Protein 3EFB (pdb70)

Foldseek 3Di:
DPVVLFVLLCVVLVFPGEAAAADPPDDDVVQLQLQVVLVVVVVPDAQAAEEEEEFDDSLLSNLVNHAQDPDASQYEFEYQFAFLVPQDPPSGTSQNSRCSSCRSRVYYYQYHDDHFFDPALVVQVVVVDPSLVVRVVCLQAHAEYEWEKAAQSSVDPVQSVQCVVQQWGIDTSRHTFHLLQHGDGPVSGGRGRDVSLLNYNFYEYEYDPDLRHRVNSCSSNPSGRYYYYYPNVSVSSSD/DQVVLFVLLCVVLVFPGEAAAAPPLVFLCLQVLLVVCVVPDAQAAEEEEEFDDNLLNNLVNHAADPDASQYEFEYQAAFLVPLDPPSGTSQNSRVSSCRSNVYHYDYHPDHFFADDLVVVVVVVDPSLVVRVVSLQVHAEYEWEKAFPSCVSSHQQWQIDTSPHTWHLQQHHDDPVSTGRGRDVSLLPHNFYEYEYDPRNLSRVNNCSNNVSGRYYYYYPVSSVVNSD/DCVPLFVVLCVVLVFPGEAAAACVVPDPVVQLQQQVVLVVVVVVDAAPAEEEEEFDDSLLSNLVNQAQDPDASQYEYEYQFAFAVPPDDPSGTSQNSRVSNCRSNVYYYDYHPDHFFAPDLVVVVVVVDPSLVVRVVSLQRHAEYEWEWAADPQQWQIDTSPHTAHLQLHDDDVVSGGRGRDVSLLPHNFYEYEYDPGNLSRVNSCSNVSSGRYYYYYPVSSVVSD/DVQVVLFVLVCVVLVFPGEGAAADDDDLVQLLLQVVLVVVVVPDAQCAEEEEEFDDNLLSNLVNHAQDPDASQYEFEYQFAFLVPLDPPSRTSQNSSVSSCRSRVYHYDYDPDHFFDLDLVVLVVVVDPSLVVRQVSLQRHAEYEWEKAAPVCCSRQNDVQSVQCVVQQFGIDTNPHTDHLQQHGDGCVRGGRGRDVSLLVHNFYEYEYDPRSLSRVNNCSNNPSGRYYYYYPVSSVVNSD

CATH classification: 3.40.50.1360

Sequence (934 aa):
ENLWLEQQLKQKFGLKDDVVVVSGNDEDEETQLAGLHGAQLLDRRLLEPGDIVGFSWGRRAVSALVENLPQAGQSRQLICVPIIGGPSGKLESRRYHVNTLTYSAAAKLKGEESHLADFPALLLDNPLIRNGIQSQHFKTISAYWDNNLDIALLVGIGSPAFYGGEESDDLNARQVAGDICSSRFFDIHGAVEETNNSSEKTLSIENKLKQARYSIGIASSEEKYSGIIGALRGKYINCLVTNSSTAELLLKENLWLEQQLKQKFGLKDVVVVSDEETQLAGLHGAQLLDDRLLEPGDIVGFSWGRAVSALVENLPQAGQSRQLICVPIIGGPSGKLESRYHVNTLTYSSAAAKLKGESHLADFPALLDNPLIRNGIQQSQHFKTISAYWDNLDIALVGIGSPNWHAFYRQVAGDICSRFFDIHGAVETNSEKTLSIENKLKQARYSIGIASEEKYSGIIGALRGKYINCLVTNSSTAELLLKENLWLEQQQLKKQKFGLKDVVVVSGNDEDEETQLAGLHGAQLLDRLLEPGDIVGFSWGRAVSALVENLPQAGQSRQLICVPIIGGPSGKLESRRYHVNTLTYSAAAKLKGESHLADFPALLDNPLLIRNGIQSQHFKTISAYWDNLDIALLVGIGSPARQVAGDICSRFFDIHGAVETNSEEKTLSIENKLKQARYSIGIASEEKYSGIIGALRGKYINCLVTNSSTAELLLNENLWLEEQQLKQKFGLKDVVVVSGEDEETQLAGLHGAQLLDRLLEPGDIVGFSWGRAVSALVENLPQAGQSRQLICVPIIGGPSGKLESRYHVNTLTYSAAAKLKGESHLADFPALLDNPLIRNGIQSQHFKTISAYWDNLDIALVVGIGSPNWHAFYGGEESDDLNARQVAGDICSRFFDDIHGAVETNSEKTLSIENKLKQARYSIGIASEEKYSGIIGALRGKYINCLVTNSSTAELLLK

Nearest PDB structures (foldseek):
  3efb-assembly1_D  TM=1.002E+00  e=8.357E-45  Shigella flexneri 2a str. 2457T
  3efb-assembly2_C  TM=9.719E-01  e=9.005E-43  Shigella flexneri 2a str. 2457T
  3efb-assembly1_A  TM=9.768E-01  e=2.241E-42  Shigella flexneri 2a str. 2457T
  2w48-assembly1_D  TM=9.809E-01  e=5.395E-38  Klebsiella pneumoniae
  2w48-assembly1_C  TM=9.627E-01  e=2.602E-38  Klebsiella pneumoniae

Secondary structure (DSSP, 8-state):
--HHHHHHHHHHHT-SEEEEE---S--HHHHH--HHHHHHHHHH--TT-EEEE--SHHHHHHHHTPPPPSS----EEEESB-B-TTSS-GGG-HHHHHHHHHHHTT-EE----SBSB-SSHHHHHH---HHHHHHHHHHHT-SEEEE--B----S-HHHHHHHHHTT--EEETTEEE-TT-------TTB-B---TGGGSSEEEEE----SS-HHHHHHHTTS-SEEEEEHHHHHHHH-/-HHHHHHHHHHHHT-SEEEEE--HHHHH--HHHHHHHHHH--TT-EEEE--SHHHHHHHHTPPPPSS----EEEESB-B-TTSS-GGG-HHHHHHHHHHHHT-EE----SBSB-S-HHHHHH---HHHHHHHHHHTT--EEEE--B---HHHH-----EEETTEEE-TT-------TTB-B---TGGGSSEEEEE--TTTHHHHHHHHHHTS-SEEEEEHHHHHHHH-/--HHHHHHHHHHHT-SEEEEE--TT--HHHHH--HHHHHHHHHH--TT-EEEE--SHHHHHHHHH----SS----EEEESB-B-TTSS-GGG-HHHHHHHHHHHTT-EE----SBSB-SSHHHHHH---HHHHHHHHHHTT--EEEE--B-----EEEESSS-EEETT-------TTB-B---TGGGSSEEEEE--TTTHHHHHHHHHHTS-SEEEEEHHHHHHH-/-HHHHHHHHHHHHHT-SEEEEE----HHHHH--HHHHHHHHHH--TT-EEEE--SHHHHHHHHT----SS----EEEESB-B-TTSS-GGG-HHHHHHHHHHHTT-EE----SBSB-S-HHHHHH---HHHHHHHHHHHT--EEEEE-B---HHHHHHHHHHHHHHHTT--EEETTEEE-TT--------SB-B----GGGSSEEEEE--TTSHHHHHHHHHHTS-SEEEEEHHHHHHHH-

B-factor: mean 47.18, std 19.6, range [17.93, 263.83]

Structure (mmCIF, N/CA/C/O backbone):
data_3EFB
#
_entry.id   3EFB
#
_cell.length_a   69.536
_cell.length_b   238.463
_cell.length_c   53.759
_cell.angle_alpha   90.00
_cell.angle_beta   90.00
_cell.angle_gamma   90.00
#
_symmetry.space_group_name_H-M   'P 21 21 2'
#
loop_
_entity.id
_entity.type
_entity.pdbx_description
1 polymer 'Probable sor-operon regulator'
2 non-polymer 'ACETIC ACID'
3 water water
#
loop_
_atom_site.group_PDB
_atom_site.id
_atom_site.type_symbol
_atom_site.label_atom_id
_atom_site.label_alt_id
_atom_site.label_comp_id
_atom_site.label_asym_id
_atom_site.label_entity_id
_atom_site.label_seq_id
_atom_site.pdbx_PDB_ins_code
_atom_site.Cartn_x
_atom_site.Cartn_y
_atom_site.Cartn_z
_atom_site.occupancy
_atom_site.B_iso_or_equiv
_atom_site.auth_seq_id
_atom_site.auth_comp_id
_atom_site.auth_asym_id
_atom_site.auth_atom_id
_atom_site.pdbx_PDB_model_num
ATOM 1 N N . GLU A 1 12 ? -13.801 2.642 33.482 1.00 52.37 11 GLU A N 1
ATOM 2 C CA . GLU A 1 12 ? -14.620 3.616 34.204 1.00 66.35 11 GLU A CA 1
ATOM 3 C C . GLU A 1 12 ? -16.096 3.201 34.280 1.00 67.87 11 GLU A C 1
ATOM 4 O O . GLU A 1 12 ? -16.631 2.979 35.367 1.00 72.30 11 GLU A O 1
ATOM 10 N N . ASN A 1 13 ? -16.751 3.088 33.130 1.00 58.84 12 ASN A N 1
ATOM 11 C CA . ASN A 1 13 ? -18.148 2.657 33.087 1.00 44.10 12 ASN A CA 1
ATOM 12 C C . ASN A 1 13 ? -18.321 1.551 32.042 1.00 42.75 12 ASN A C 1
ATOM 13 O O . ASN A 1 13 ? -19.082 1.717 31.090 1.00 33.15 12 ASN A O 1
ATOM 18 N N . LEU A 1 14 ? -17.612 0.433 32.202 1.00 36.62 13 LEU A N 1
ATOM 19 C CA . LEU A 1 14 ? -17.528 -0.549 31.117 1.00 38.07 13 LEU A CA 1
ATOM 20 C C . LEU A 1 14 ? -18.860 -1.243 30.817 1.00 34.77 13 LEU A C 1
ATOM 21 O O . LEU A 1 14 ? -19.166 -1.536 29.662 1.00 31.37 13 LEU A O 1
ATOM 26 N N . TRP A 1 15 ? -19.670 -1.487 31.838 1.00 35.44 14 TRP A N 1
ATOM 27 C CA . TRP A 1 15 ? -20.950 -2.142 31.575 1.00 43.38 14 TRP A CA 1
ATOM 28 C C . TRP A 1 15 ? -21.884 -1.230 30.767 1.00 33.35 14 TRP A C 1
ATOM 29 O O . TRP A 1 15 ? -22.472 -1.661 29.772 1.00 30.52 14 TRP A O 1
ATOM 40 N N . LEU A 1 16 ? -21.981 0.033 31.162 1.00 34.68 15 LEU A N 1
ATOM 41 C CA . LEU A 1 16 ? -22.825 0.984 30.434 1.00 35.40 15 LEU A CA 1
ATOM 42 C C . LEU A 1 16 ? -22.405 1.091 28.974 1.00 39.17 15 LEU A C 1
ATOM 43 O O . LEU A 1 16 ? -23.249 1.138 28.079 1.00 35.59 15 LEU A O 1
ATOM 48 N N . GLU A 1 17 ? -21.093 1.134 28.750 1.00 33.09 16 GLU A N 1
ATOM 49 C CA . GLU A 1 17 ? -20.537 1.195 27.401 1.00 27.81 16 GLU A CA 1
ATOM 50 C C . GLU A 1 17 ? -20.906 -0.035 26.571 1.00 32.70 16 GLU A C 1
ATOM 51 O O . GLU A 1 17 ? -21.314 0.091 25.410 1.00 35.19 16 GLU A O 1
ATOM 57 N N . GLN A 1 18 ? -20.777 -1.217 27.174 1.00 34.18 17 GLN A N 1
ATOM 58 C CA . GLN A 1 18 ? -21.129 -2.462 26.494 1.00 30.32 17 GLN A CA 1
ATOM 59 C C . GLN A 1 18 ? -22.647 -2.537 26.244 1.00 32.07 17 GLN A C 1
ATOM 60 O O . GLN A 1 18 ? -23.091 -2.996 25.187 1.00 35.48 17 GLN A O 1
ATOM 66 N N . GLN A 1 19 ? -23.438 -2.072 27.200 1.00 31.29 18 GLN A N 1
ATOM 67 C CA . GLN A 1 19 ? -24.898 -2.071 27.024 1.00 40.61 18 GLN A CA 1
ATOM 68 C C . GLN A 1 19 ? -25.323 -1.208 25.813 1.00 38.06 18 GLN A C 1
ATOM 69 O O . GLN A 1 19 ? -26.181 -1.595 25.003 1.00 33.37 18 GLN A O 1
ATOM 75 N N . LEU A 1 20 ? -24.714 -0.040 25.688 1.00 35.85 19 LEU A N 1
ATOM 76 C CA . LEU A 1 20 ? -24.958 0.823 24.532 1.00 34.93 19 LEU A CA 1
ATOM 77 C C . LEU A 1 20 ? -24.463 0.177 23.253 1.00 33.22 19 LEU A C 1
ATOM 78 O O . LEU A 1 20 ? -25.139 0.243 22.229 1.00 36.92 19 LEU A O 1
ATOM 83 N N . LYS A 1 21 ? -23.270 -0.411 23.294 1.00 32.85 20 LYS A N 1
ATOM 84 C CA . LYS A 1 21 ? -22.732 -1.061 22.107 1.00 37.18 20 LYS A CA 1
ATOM 85 C C . LYS A 1 21 ? -23.699 -2.129 21.617 1.00 33.98 20 LYS A C 1
ATOM 86 O O . LYS A 1 21 ? -23.977 -2.238 20.428 1.00 37.45 20 LYS A O 1
ATOM 92 N N . GLN A 1 22 ? -24.226 -2.904 22.547 1.00 35.15 21 GLN A N 1
ATOM 93 C CA . GLN A 1 22 ? -25.044 -4.057 22.185 1.00 43.44 21 GLN A CA 1
ATOM 94 C C . GLN A 1 22 ? -26.430 -3.626 21.695 1.00 43.25 21 GLN A C 1
ATOM 95 O O . GLN A 1 22 ? -26.936 -4.130 20.701 1.00 46.25 21 GLN A O 1
ATOM 101 N N . LYS A 1 23 ? -27.034 -2.668 22.376 1.00 38.45 22 LYS A N 1
ATOM 102 C CA . LYS A 1 23 ? -28.375 -2.238 22.008 1.00 38.58 22 LYS A CA 1
ATOM 103 C C . LYS A 1 23 ? -28.405 -1.589 20.628 1.00 40.85 22 LYS A C 1
ATOM 104 O O . LYS A 1 23 ? -29.325 -1.831 19.841 1.00 40.38 22 LYS A O 1
ATOM 110 N N . PHE A 1 24 ? -27.391 -0.775 20.337 1.00 40.11 23 PHE A N 1
ATOM 111 C CA . PHE A 1 24 ? -27.407 0.107 19.165 1.00 38.69 23 PHE A CA 1
ATOM 112 C C . PHE A 1 24 ? -26.452 -0.289 18.046 1.00 43.11 23 PHE A C 1
ATOM 113 O O . PHE A 1 24 ? -26.452 0.324 16.975 1.00 39.48 23 PHE A O 1
ATOM 121 N N . GLY A 1 25 ? -25.658 -1.325 18.289 1.00 38.00 24 GLY A N 1
ATOM 122 C CA . GLY A 1 25 ? -24.756 -1.841 17.276 1.00 41.97 24 GLY A CA 1
ATOM 123 C C . GLY A 1 25 ? -23.591 -0.909 17.023 1.00 42.12 24 GLY A C 1
ATOM 124 O O . GLY A 1 25 ? -23.214 -0.686 15.880 1.00 44.50 24 GLY A O 1
ATOM 125 N N . LEU A 1 26 ? -23.023 -0.358 18.089 1.00 34.50 25 LEU A N 1
ATOM 126 C CA . LEU A 1 26 ? -21.947 0.626 17.958 1.00 31.10 25 LEU A CA 1
ATOM 127 C C . LEU A 1 26 ? -20.587 -0.040 17.938 1.00 38.74 25 LEU A C 1
ATOM 128 O O . LEU A 1 26 ? -20.408 -1.059 18.565 1.00 33.55 25 LEU A O 1
ATOM 133 N N . LYS A 1 27 ? -19.617 0.564 17.260 1.00 34.72 26 LYS A N 1
ATOM 134 C CA . LYS A 1 27 ? -18.256 0.046 17.265 1.00 33.16 26 LYS A CA 1
ATOM 135 C C . LYS A 1 27 ? -17.504 0.370 18.552 1.00 31.90 26 LYS A C 1
ATOM 136 O O . LYS A 1 27 ? -16.730 -0.458 19.056 1.00 32.72 26 LYS A O 1
ATOM 142 N N A ASP A 1 28 ? -17.714 1.584 19.063 0.50 27.45 27 ASP A N 1
ATOM 143 N N B ASP A 1 28 ? -17.743 1.556 19.099 0.50 27.35 27 ASP A N 1
ATOM 144 C CA A ASP A 1 28 ? -16.999 2.105 20.233 0.50 31.10 27 ASP A CA 1
ATOM 145 C CA B ASP A 1 28 ? -17.023 1.996 20.284 0.50 29.52 27 ASP A CA 1
ATOM 146 C C A ASP A 1 28 ? -17.853 3.110 20.998 0.50 33.67 27 ASP A C 1
ATOM 147 C C B ASP A 1 28 ? -17.792 3.118 20.990 0.50 33.00 27 ASP A C 1
ATOM 148 O O A ASP A 1 28 ? -18.666 3.821 20.407 0.50 32.50 27 ASP A O 1
ATOM 149 O O B ASP A 1 28 ? -18.504 3.893 20.354 0.50 31.86 27 ASP A O 1
ATOM 158 N N . VAL A 1 29 ? -17.644 3.192 22.310 1.00 33.24 28 VAL A N 1
ATOM 159 C CA . VAL A 1 29 ? -18.470 4.047 23.139 1.00 32.89 28 VAL A CA 1
ATOM 160 C C . VAL A 1 29 ? -17.606 4.489 24.284 1.00 35.29 28 VAL A C 1
ATOM 161 O O . VAL A 1 29 ? -16.810 3.696 24.788 1.00 33.27 28 VAL A O 1
ATOM 165 N N . VAL A 1 30 ? -17.743 5.754 24.675 1.00 32.50 29 VAL A N 1
ATOM 166 C CA . VAL A 1 30 ? -17.112 6.281 25.882 1.00 32.76 29 VAL A CA 1
ATOM 167 C C . VAL A 1 30 ? -18.216 6.834 26.789 1.00 32.77 29 VAL A C 1
ATOM 168 O O . VAL A 1 30 ? -19.032 7.637 26.353 1.00 34.12 29 VAL A O 1
ATOM 172 N N . VAL A 1 31 ? -18.278 6.384 28.036 1.00 36.10 30 VAL A N 1
ATOM 173 C CA . VAL A 1 31 ? -19.264 6.928 28.969 1.00 34.55 30 VAL A CA 1
ATOM 174 C C . VAL A 1 31 ? -18.494 7.458 30.158 1.00 37.09 30 VAL A C 1
ATOM 175 O O . VAL A 1 31 ? -17.854 6.695 30.889 1.00 38.68 30 VAL A O 1
ATOM 179 N N . VAL A 1 32 ? -18.539 8.763 30.366 1.00 35.69 31 VAL A N 1
ATOM 180 C CA . VAL A 1 32 ? -17.777 9.339 31.462 1.00 32.39 31 VAL A CA 1
ATOM 181 C C . VAL A 1 32 ? -18.680 9.513 32.677 1.00 37.55 31 VAL A C 1
ATOM 182 O O . VAL A 1 32 ? -19.884 9.724 32.542 1.00 38.46 31 VAL A O 1
ATOM 186 N N . SER A 1 33 ? -18.108 9.409 33.869 1.00 43.12 32 SER A N 1
ATOM 187 C CA . SER A 1 33 ? -18.903 9.602 35.078 1.00 43.98 32 SER A CA 1
ATOM 188 C C . SER A 1 33 ? -18.969 11.078 35.458 1.00 54.64 32 SER A C 1
ATOM 189 O O . SER A 1 33 ? -17.970 11.653 35.869 1.00 56.44 32 SER A O 1
ATOM 192 N N . GLY A 1 34 ? -20.136 11.696 35.329 1.00 69.02 33 GLY A N 1
ATOM 193 C CA . GLY A 1 34 ? -20.314 13.067 35.790 1.00 81.23 33 GLY A CA 1
ATOM 194 C C . GLY A 1 34 ? -20.746 13.143 37.247 1.00 90.97 33 GLY A C 1
ATOM 195 O O . GLY A 1 34 ? -21.922 12.963 37.566 1.00 93.99 33 GLY A O 1
ATOM 196 N N . ASN A 1 35 ? -19.793 13.416 38.132 1.00 96.96 34 ASN A N 1
ATOM 197 C CA . ASN A 1 35 ? -20.045 13.391 39.573 1.00 102.07 34 ASN A CA 1
ATOM 198 C C . ASN A 1 35 ? -20.816 14.586 40.104 1.00 95.45 34 ASN A C 1
ATOM 199 O O . ASN A 1 35 ? -20.260 15.416 40.822 1.00 96.04 34 ASN A O 1
ATOM 204 N N . ASP A 1 36 ? -22.097 14.663 39.770 0.60 90.58 35 ASP A N 1
ATOM 205 C CA . ASP A 1 36 ? -22.925 15.764 40.234 0.60 91.59 35 ASP A CA 1
ATOM 206 C C . ASP A 1 36 ? -22.388 17.065 39.669 0.60 85.96 35 ASP A C 1
ATOM 207 O O . ASP A 1 36 ? -22.918 18.137 39.961 0.60 81.56 35 ASP A O 1
ATOM 212 N N . GLU A 1 37 ? -21.324 16.973 38.878 1.00 82.76 36 GLU A N 1
ATOM 213 C CA . GLU A 1 37 ? -20.662 18.179 38.388 1.00 77.47 36 GLU A CA 1
ATOM 214 C C . GLU A 1 37 ? -21.476 18.861 37.306 1.00 66.77 36 GLU A C 1
ATOM 215 O O . GLU A 1 37 ? -22.325 18.233 36.663 1.00 61.12 36 GLU A O 1
ATOM 221 N N . ASP A 1 38 ? -21.220 20.152 37.125 1.00 59.50 37 ASP A N 1
ATOM 222 C CA . ASP A 1 38 ? -22.077 20.973 36.285 1.00 61.37 37 ASP A CA 1
ATOM 223 C C . ASP A 1 38 ? -21.883 20.651 34.823 1.00 57.85 37 ASP A C 1
ATOM 224 O O . ASP A 1 38 ? -20.978 19.907 34.458 1.00 56.74 37 ASP A O 1
ATOM 229 N N . GLU A 1 39 ? -22.733 21.228 33.990 1.00 59.99 38 GLU A N 1
ATOM 230 C CA . GLU A 1 39 ? -22.764 20.885 32.580 1.00 68.51 38 GLU A CA 1
ATOM 231 C C . GLU A 1 39 ? -21.446 21.135 31.828 1.00 61.80 38 GLU A C 1
ATOM 232 O O . GLU A 1 39 ? -20.891 20.211 31.224 1.00 52.77 38 GLU A O 1
ATOM 238 N N . GLU A 1 40 ? -20.940 22.365 31.866 1.00 56.48 39 GLU A N 1
ATOM 239 C CA . GLU A 1 40 ? -19.726 22.706 31.121 1.00 61.22 39 GLU A CA 1
ATOM 240 C C . GLU A 1 40 ? -18.560 21.802 31.498 1.00 53.43 39 GLU A C 1
ATOM 241 O O . GLU A 1 40 ? -17.745 21.419 30.656 1.00 55.98 39 GLU A O 1
ATOM 247 N N . THR A 1 41 ? -18.485 21.475 32.777 1.00 46.98 40 THR A N 1
ATOM 248 C CA . THR A 1 41 ? -17.432 20.617 33.301 1.00 50.82 40 THR A CA 1
ATOM 249 C C . THR A 1 41 ? -17.571 19.194 32.748 1.00 53.41 40 THR A C 1
ATOM 250 O O . THR A 1 41 ? -16.586 18.536 32.391 1.00 41.61 40 THR A O 1
ATOM 254 N N . GLN A 1 42 ? -18.815 18.740 32.683 1.00 52.56 41 GLN A N 1
ATOM 255 C CA . GLN A 1 42 ? -19.130 17.397 32.245 1.00 54.18 41 GLN A CA 1
ATOM 256 C C . GLN A 1 42 ? -18.782 17.267 30.770 1.00 51.91 41 GLN A C 1
ATOM 257 O O . GLN A 1 42 ? -18.141 16.298 30.351 1.00 48.04 41 GLN A O 1
ATOM 263 N N . LEU A 1 43 ? -19.193 18.264 29.992 1.00 43.60 42 LEU A N 1
ATOM 264 C CA . LEU A 1 43 ? -18.804 18.379 28.596 1.00 39.22 42 LEU A CA 1
ATOM 265 C C . LEU A 1 43 ? -17.280 18.364 28.353 1.00 42.01 42 LEU A C 1
ATOM 266 O O . LEU A 1 43 ? -16.803 17.704 27.438 1.00 45.92 42 LEU A O 1
ATOM 271 N N . ALA A 1 44 ? -16.518 19.102 29.152 1.00 37.14 43 ALA A N 1
ATOM 272 C CA . ALA A 1 44 ? -15.066 19.078 29.028 1.00 36.01 43 ALA A CA 1
ATOM 273 C C . ALA A 1 44 ? -14.510 17.650 29.256 1.00 37.61 43 ALA A C 1
ATOM 274 O O . ALA A 1 44 ? -13.571 17.189 28.586 1.00 36.50 43 ALA A O 1
ATOM 292 N N . GLY A 1 47 ? -15.131 15.754 26.263 1.00 34.50 46 GLY A N 1
ATOM 293 C CA . GLY A 1 47 ? -14.169 16.198 25.278 1.00 30.47 46 GLY A CA 1
ATOM 294 C C . GLY A 1 47 ? -12.856 15.485 25.490 1.00 30.33 46 GLY A C 1
ATOM 295 O O . GLY A 1 47 ? -12.285 14.913 24.576 1.00 32.48 46 GLY A O 1
ATOM 296 N N . LEU A 1 48 ? -12.381 15.486 26.722 1.00 29.15 47 LEU A N 1
ATOM 297 C CA . LEU A 1 48 ? -11.091 14.866 27.012 1.00 34.30 47 LEU A CA 1
ATOM 298 C C . LEU A 1 48 ? -11.076 13.368 26.687 1.00 34.75 47 LEU A C 1
ATOM 299 O O . LEU A 1 48 ? -10.164 12.890 26.022 1.00 35.46 47 LEU A O 1
ATOM 304 N N . HIS A 1 49 ? -12.077 12.617 27.136 1.00 32.79 48 HIS A N 1
ATOM 305 C CA . HIS A 1 49 ? -12.016 11.169 26.874 1.00 35.83 48 HIS A CA 1
ATOM 306 C C . HIS A 1 49 ? -12.408 10.829 25.441 1.00 31.82 48 HIS A C 1
ATOM 307 O O . HIS A 1 49 ? -11.898 9.885 24.857 1.00 32.84 48 HIS A O 1
ATOM 314 N N . GLY A 1 50 ? -13.298 11.618 24.864 1.00 28.11 49 GLY A N 1
ATOM 315 C CA . GLY A 1 50 ? -13.569 11.494 23.445 1.00 29.50 49 GLY A CA 1
ATOM 316 C C . GLY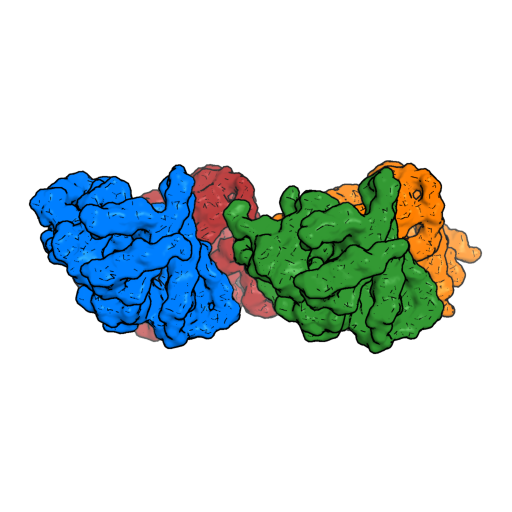 A 1 50 ? -12.339 11.729 22.580 1.00 26.62 49 GLY A C 1
ATOM 317 O O . GLY A 1 50 ? -12.156 11.073 21.554 1.00 30.80 49 GLY A O 1
ATOM 318 N N . ALA A 1 51 ? -11.496 12.674 22.969 1.00 29.31 50 ALA A N 1
ATOM 319 C CA . ALA A 1 51 ? -10.288 12.955 22.188 1.00 25.71 50 ALA A CA 1
ATOM 320 C C . ALA A 1 51 ? -9.348 11.771 22.224 1.00 27.00 50 ALA A C 1
ATOM 321 O O . ALA A 1 51 ? -8.696 11.439 21.227 1.00 31.28 50 ALA A O 1
ATOM 323 N N . GLN A 1 52 ? -9.260 11.128 23.384 1.00 27.25 51 GLN A N 1
ATOM 324 C CA . GLN A 1 52 ? -8.403 9.958 23.509 1.00 30.84 51 GLN A CA 1
ATOM 325 C C . GLN A 1 52 ? -8.921 8.852 22.594 1.00 27.05 51 GLN A C 1
ATOM 326 O O . GLN A 1 52 ? -8.155 8.223 21.899 1.00 27.74 51 GLN A O 1
ATOM 332 N N . LEU A 1 53 ? -10.236 8.667 22.550 1.00 25.13 52 LEU A N 1
ATOM 333 C CA . LEU A 1 53 ? -10.832 7.705 21.616 1.00 28.55 52 LEU A CA 1
ATOM 334 C C . LEU A 1 53 ? -10.520 8.065 20.176 1.00 26.24 52 LEU A C 1
ATOM 335 O O . LEU A 1 53 ? -10.074 7.227 19.436 1.00 26.64 52 LEU A O 1
ATOM 340 N N . LEU A 1 54 ? -10.750 9.313 19.763 1.00 27.26 53 LEU A N 1
ATOM 341 C CA . LEU A 1 54 ? -10.482 9.688 18.371 1.00 23.66 53 LEU A CA 1
ATOM 342 C C . LEU A 1 54 ? -9.022 9.411 17.992 1.00 22.36 53 LEU A C 1
ATOM 343 O O . LEU A 1 54 ? -8.721 8.807 16.944 1.00 28.58 53 LEU A O 1
ATOM 348 N N . ASP A 1 55 ? -8.109 9.808 18.874 1.00 25.03 54 ASP A N 1
ATOM 349 C CA . ASP A 1 55 ? -6.682 9.646 18.611 1.00 29.71 54 ASP A CA 1
ATOM 350 C C . ASP A 1 55 ? -6.292 8.166 18.472 1.00 35.92 54 ASP A C 1
ATOM 351 O O . ASP A 1 55 ? -5.420 7.825 17.692 1.00 39.87 54 ASP A O 1
ATOM 356 N N A ARG A 1 56 ? -6.978 7.320 19.227 0.50 36.47 55 ARG A N 1
ATOM 357 N N B ARG A 1 56 ? -6.929 7.290 19.251 0.50 36.46 55 ARG A N 1
ATOM 358 C CA A ARG A 1 56 ? -6.776 5.881 19.210 0.50 38.08 55 ARG A CA 1
ATOM 359 C CA B ARG A 1 56 ? -6.687 5.848 19.133 0.50 36.95 55 ARG A CA 1
ATOM 360 C C A ARG A 1 56 ? -7.270 5.251 17.902 0.50 35.65 55 ARG A C 1
ATOM 361 C C B ARG A 1 56 ? -7.180 5.328 17.783 0.50 34.73 55 ARG A C 1
ATOM 362 O O A ARG A 1 56 ? -6.711 4.265 17.425 0.50 32.05 55 ARG A O 1
ATOM 363 O O B ARG A 1 56 ? -6.543 4.479 17.169 0.50 33.10 55 ARG A O 1
ATOM 378 N N . LEU A 1 57 ? -8.335 5.812 17.342 1.00 30.01 56 LEU A N 1
ATOM 379 C CA . LEU A 1 57 ? -8.988 5.231 16.173 1.00 29.11 56 LEU A CA 1
ATOM 380 C C . LEU A 1 57 ? -8.409 5.667 14.841 1.00 26.85 56 LEU A C 1
ATOM 381 O O . LEU A 1 57 ? -8.659 5.030 13.817 1.00 25.03 56 LEU A O 1
ATOM 386 N N . LEU A 1 58 ? -7.658 6.761 14.832 1.00 28.62 57 LEU A N 1
ATOM 387 C CA . LEU A 1 58 ? -7.132 7.286 13.574 1.00 28.56 57 LEU A CA 1
ATOM 388 C C . LEU A 1 58 ? -6.185 6.312 12.855 1.00 27.88 57 LEU A C 1
ATOM 389 O O . LEU A 1 58 ? -5.388 5.646 13.486 1.00 26.71 57 LEU A O 1
ATOM 394 N N . GLU A 1 59 ? -6.249 6.288 11.525 1.00 28.31 58 GLU A N 1
ATOM 395 C CA . GLU A 1 59 ? -5.260 5.575 10.718 1.00 28.97 58 GLU A CA 1
ATOM 396 C C . GLU A 1 59 ? -4.558 6.553 9.761 1.00 32.67 58 GLU A C 1
ATOM 397 O O . GLU A 1 59 ? -5.167 7.549 9.350 1.00 29.02 58 GLU A O 1
ATOM 403 N N . PRO A 1 60 ? -3.280 6.266 9.396 1.00 32.96 59 PRO A N 1
ATOM 404 C CA . PRO A 1 60 ? -2.516 7.083 8.448 1.00 30.43 59 PRO A CA 1
ATOM 405 C C . PRO A 1 60 ? -3.306 7.412 7.201 1.00 29.90 59 PRO A C 1
ATOM 406 O O . PRO A 1 60 ? -3.943 6.528 6.618 1.00 31.54 59 PRO A O 1
ATOM 410 N N . GLY A 1 61 ? -3.273 8.679 6.799 1.00 29.23 60 GLY A N 1
ATOM 411 C CA . GLY A 1 61 ? -4.027 9.144 5.646 1.00 29.59 60 GLY A CA 1
ATOM 412 C C . GLY A 1 61 ? -5.534 9.330 5.855 1.00 32.54 60 GLY A C 1
ATOM 413 O O . GLY A 1 61 ? -6.249 9.627 4.902 1.00 31.28 60 GLY A O 1
ATOM 414 N N . ASP A 1 62 ? -6.037 9.136 7.072 1.00 27.83 61 ASP A N 1
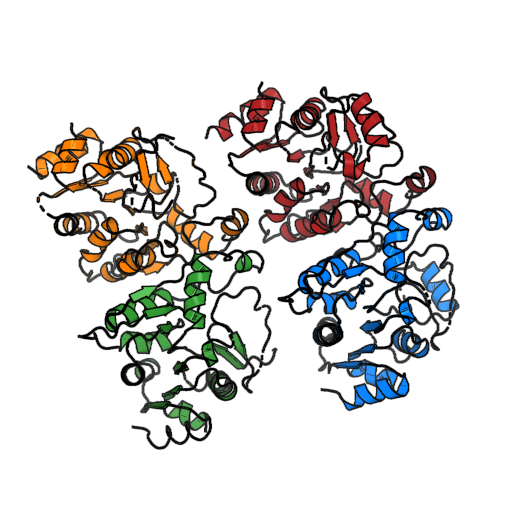ATOM 415 C CA . ASP A 1 62 ? -7.477 9.385 7.319 1.00 22.37 61 ASP A CA 1
ATOM 416 C C . ASP A 1 62 ? -7.897 10.782 6.922 1.00 32.47 61 ASP A C 1
ATOM 417 O O . ASP A 1 62 ? -7.209 11.770 7.231 1.00 28.47 61 ASP A O 1
ATOM 422 N N . ILE A 1 63 ? -9.032 10.847 6.237 1.00 33.69 62 ILE A N 1
ATOM 423 C CA . ILE A 1 63 ? -9.763 12.095 6.040 1.00 32.50 62 ILE A CA 1
ATOM 424 C C . ILE A 1 63 ? -10.767 12.265 7.194 1.00 30.70 62 ILE A C 1
ATOM 425 O O . ILE A 1 63 ? -11.702 11.458 7.344 1.00 33.32 62 ILE A O 1
ATOM 430 N N . VAL A 1 64 ? -10.546 13.298 8.014 1.00 24.28 63 VAL A N 1
ATOM 431 C CA . VAL A 1 64 ? -11.296 13.527 9.244 1.00 23.47 63 VAL A CA 1
ATOM 432 C C . VAL A 1 64 ? -12.244 14.741 9.118 1.00 29.16 63 VAL A C 1
ATOM 433 O O . VAL A 1 64 ? -11.794 15.869 8.900 1.00 28.73 63 VAL A O 1
ATOM 437 N N . GLY A 1 65 ? -13.554 14.496 9.228 1.00 31.50 64 GLY A N 1
ATOM 438 C CA . GLY A 1 65 ? -14.569 15.517 8.992 1.00 25.88 64 GLY A CA 1
ATOM 439 C C . GLY A 1 65 ? -15.113 16.062 10.309 1.00 30.14 64 GLY A C 1
ATOM 440 O O . GLY A 1 65 ? -15.342 15.293 11.236 1.00 28.65 64 GLY A O 1
ATOM 441 N N . PHE A 1 66 ? -15.335 17.382 10.395 1.00 26.59 65 PHE A N 1
ATOM 442 C CA . PHE A 1 66 ? -15.753 18.004 11.646 1.00 24.88 65 PHE A CA 1
ATOM 443 C C . PHE A 1 66 ? -17.045 18.785 11.403 1.00 30.05 65 PHE A C 1
ATOM 444 O O . PHE A 1 66 ? -17.183 19.473 10.398 1.00 29.14 65 PHE A O 1
ATOM 452 N N . SER A 1 67 ? -17.993 18.653 12.319 1.00 25.78 66 SER A N 1
ATOM 453 C CA . SER A 1 67 ? -19.146 19.537 12.331 1.00 26.40 66 SER A CA 1
ATOM 454 C C . SER A 1 67 ? -18.840 20.685 13.273 1.00 24.05 66 SER A C 1
ATOM 455 O O . SER A 1 67 ? -17.739 20.776 13.805 1.00 23.47 66 SER A O 1
ATOM 458 N N . TRP A 1 68 ? -19.816 21.568 13.490 1.00 27.22 67 TRP A N 1
ATOM 459 C CA . TRP A 1 68 ? -19.534 22.734 14.313 1.00 31.47 67 TRP A CA 1
ATOM 460 C C . TRP A 1 68 ? -20.038 22.511 15.735 1.00 32.75 67 TRP A C 1
ATOM 461 O O . TRP A 1 68 ? -20.594 21.451 16.050 1.00 27.69 67 TRP A O 1
ATOM 472 N N . GLY A 1 69 ? -19.838 23.490 16.605 1.00 25.19 68 GLY A N 1
ATOM 473 C CA . GLY A 1 69 ? -20.559 23.496 17.866 1.00 28.92 68 GLY A CA 1
ATOM 474 C C . GLY A 1 69 ? -19.669 23.243 19.054 1.00 31.06 68 GLY A C 1
ATOM 475 O O . GLY A 1 69 ? -18.518 22.838 18.898 1.00 26.49 68 GLY A O 1
ATOM 476 N N A ARG A 1 70 ? -20.184 23.462 20.258 0.50 33.00 69 ARG A N 1
ATOM 477 N N B ARG A 1 70 ? -20.233 23.476 20.238 0.50 33.13 69 ARG A N 1
ATOM 478 C CA A ARG A 1 70 ? -19.335 23.386 21.445 0.50 31.54 69 ARG A CA 1
ATOM 479 C CA B ARG A 1 70 ? -19.509 23.406 21.500 0.50 32.92 69 ARG A CA 1
ATOM 480 C C A ARG A 1 70 ? -19.102 21.969 21.962 0.50 28.91 69 ARG A C 1
ATOM 481 C C B ARG A 1 70 ? -19.046 21.985 21.819 0.50 29.55 69 ARG A C 1
ATOM 482 O O A ARG A 1 70 ? -18.251 21.770 22.813 0.50 29.27 69 ARG A O 1
ATOM 483 O O B ARG A 1 70 ? -17.970 21.794 22.364 0.50 30.68 69 ARG A O 1
ATOM 498 N N . ALA A 1 71 ? -19.861 20.989 21.485 1.00 30.45 70 ALA A N 1
ATOM 499 C CA . ALA A 1 71 ? -19.550 19.606 21.851 1.00 28.33 70 ALA A CA 1
ATOM 500 C C . ALA A 1 71 ? -18.336 19.107 21.048 1.00 26.10 70 ALA A C 1
ATOM 501 O O . ALA A 1 71 ? -17.389 18.557 21.597 1.00 26.61 70 ALA A O 1
ATOM 503 N N . VAL A 1 72 ? -18.353 19.322 19.744 1.00 28.98 71 VAL A N 1
ATOM 504 C CA . VAL A 1 72 ? -17.200 19.000 18.938 1.00 26.29 71 VAL A CA 1
ATOM 505 C C . VAL A 1 72 ? -16.005 19.840 19.403 1.00 26.21 71 VAL A C 1
ATOM 506 O O . VAL A 1 72 ? -14.883 19.369 19.408 1.00 26.92 71 VAL A O 1
ATOM 510 N N . SER A 1 73 ? -16.241 21.085 19.810 1.00 27.69 72 SER A N 1
ATOM 511 C CA . SER A 1 73 ? -15.138 21.939 20.262 1.00 22.73 72 SER A CA 1
ATOM 512 C C . SER A 1 73 ? -14.431 21.380 21.491 1.00 26.11 72 SER A C 1
ATOM 513 O O . SER A 1 73 ? -13.199 21.382 21.569 1.00 31.66 72 SER A O 1
ATOM 516 N N . ALA A 1 74 ? -15.226 20.928 22.468 1.00 29.17 73 ALA A N 1
ATOM 517 C CA . ALA A 1 74 ? -14.715 20.303 23.691 1.00 30.39 73 ALA A CA 1
ATOM 518 C C . ALA A 1 74 ? -13.726 19.181 23.345 1.00 27.64 73 ALA A C 1
ATOM 519 O O . ALA A 1 74 ? -12.648 19.070 23.925 1.00 28.30 73 ALA A O 1
ATOM 521 N N . LEU A 1 75 ? -14.076 18.371 22.356 1.00 27.36 74 LEU A N 1
ATOM 522 C CA . LEU A 1 75 ? -13.192 17.298 21.936 1.00 26.08 74 LEU A CA 1
ATOM 523 C C . LEU A 1 75 ? -11.906 17.839 21.289 1.00 24.58 74 LEU A C 1
ATOM 524 O O . LEU A 1 75 ? -10.782 17.461 21.667 1.00 23.38 74 LEU A O 1
ATOM 529 N N . VAL A 1 76 ? -12.084 18.730 20.311 1.00 25.36 75 VAL A N 1
ATOM 530 C CA . VAL A 1 76 ? -10.956 19.319 19.598 1.00 27.64 75 VAL A CA 1
ATOM 531 C C . VAL A 1 76 ? -9.988 20.023 20.555 1.00 28.66 75 VAL A C 1
ATOM 532 O O . VAL A 1 76 ? -8.777 19.771 20.513 1.00 31.30 75 VAL A O 1
ATOM 536 N N . GLU A 1 77 ? -10.517 20.864 21.436 1.00 26.74 76 GLU A N 1
ATOM 537 C CA . GLU A 1 77 ? -9.690 21.554 22.430 1.00 30.64 76 GLU A CA 1
ATOM 538 C C . GLU A 1 77 ? -8.830 20.573 23.248 1.00 37.73 76 GLU A C 1
ATOM 539 O O . GLU A 1 77 ? -7.774 20.941 23.769 1.00 33.09 76 GLU A O 1
ATOM 545 N N . ASN A 1 78 ? -9.289 19.333 23.397 1.00 37.23 77 ASN A N 1
ATOM 546 C CA . ASN A 1 78 ? -8.556 18.361 24.214 1.00 33.44 77 ASN A CA 1
ATOM 547 C C . ASN A 1 78 ? -7.760 17.311 23.441 1.00 34.73 77 ASN A C 1
ATOM 548 O O . ASN A 1 78 ? -7.259 16.373 24.040 1.00 29.27 77 ASN A O 1
ATOM 553 N N . LEU A 1 79 ? -7.651 17.448 22.123 1.00 32.80 78 LEU A N 1
ATOM 554 C CA . LEU A 1 79 ? -6.763 16.564 21.377 1.00 27.81 78 LEU A CA 1
ATOM 555 C C . LEU A 1 79 ? -5.349 16.688 21.908 1.00 33.19 78 LEU A C 1
ATOM 556 O O . LEU A 1 79 ? -4.876 17.789 22.162 1.00 44.34 78 LEU A O 1
ATOM 561 N N . PRO A 1 80 ? -4.677 15.542 22.079 1.00 38.05 79 PRO A N 1
ATOM 562 C CA . PRO A 1 80 ? -3.249 15.457 22.406 1.00 39.34 79 PRO A CA 1
ATOM 563 C C . PRO A 1 80 ? -2.458 16.055 21.259 1.00 38.11 79 PRO A C 1
ATOM 564 O O . PRO A 1 80 ? -2.806 15.833 20.099 1.00 33.86 79 PRO A O 1
ATOM 568 N N . GLN A 1 81 ? -1.422 16.825 21.554 1.00 37.03 80 GLN A N 1
ATOM 569 C CA . GLN A 1 81 ? -0.613 17.359 20.472 1.00 35.99 80 GLN A CA 1
ATOM 570 C C . GLN A 1 81 ? 0.253 16.239 19.881 1.00 38.85 80 GLN A C 1
ATOM 571 O O . GLN A 1 81 ? 1.077 15.669 20.573 1.00 37.98 80 GLN A O 1
ATOM 577 N N . ALA A 1 82 ? 0.050 15.921 18.606 1.00 33.65 81 ALA A N 1
ATOM 578 C CA . ALA A 1 82 ? 0.824 14.882 17.950 1.00 38.80 81 ALA A CA 1
ATOM 579 C C . ALA A 1 82 ? 2.261 15.349 17.733 1.00 45.87 81 ALA A C 1
ATOM 580 O O . ALA A 1 82 ? 2.486 16.510 17.384 1.00 41.81 81 ALA A O 1
ATOM 582 N N . GLY A 1 83 ? 3.221 14.444 17.951 1.00 48.35 82 GLY A N 1
ATOM 583 C CA . GLY A 1 83 ? 4.613 14.699 17.617 1.00 47.90 82 GLY A CA 1
ATOM 584 C C . GLY A 1 83 ? 4.912 14.395 16.157 1.00 51.65 82 GLY A C 1
ATOM 585 O O . GLY A 1 83 ? 5.757 15.050 15.540 1.00 53.33 82 GLY A O 1
ATOM 586 N N . GLN A 1 84 ? 4.220 13.400 15.597 1.00 50.05 83 GLN A N 1
ATOM 587 C CA . GLN A 1 84 ? 4.429 12.994 14.197 1.00 48.28 83 GLN A CA 1
ATOM 588 C C . GLN A 1 84 ? 3.159 13.114 13.354 1.00 34.71 83 GLN A C 1
ATOM 589 O O . GLN A 1 84 ? 2.089 12.857 13.848 1.00 35.21 83 GLN A O 1
ATOM 595 N N . SER A 1 85 ? 3.288 13.512 12.091 1.00 36.48 84 SER A N 1
ATOM 596 C CA . SER A 1 85 ? 2.162 13.492 11.168 1.00 40.14 84 SER A CA 1
ATOM 597 C C . SER A 1 85 ? 1.729 12.048 10.887 1.00 43.62 84 SER A C 1
ATOM 598 O O . SER A 1 85 ? 2.572 11.155 10.782 1.00 39.22 84 SER A O 1
ATOM 601 N N . ARG A 1 86 ? 0.419 11.837 10.768 1.00 33.78 85 ARG A N 1
ATOM 602 C CA . ARG A 1 86 ? -0.130 10.579 10.288 1.00 32.40 85 ARG A CA 1
ATOM 603 C C . ARG A 1 86 ? -0.759 10.829 8.926 1.00 27.59 85 ARG A C 1
ATOM 604 O O . ARG A 1 86 ? -1.717 10.155 8.528 1.00 27.86 85 ARG A O 1
ATOM 612 N N . GLN A 1 87 ? -0.204 11.812 8.221 1.00 26.20 86 GLN A N 1
ATOM 613 C CA . GLN A 1 87 ? -0.746 12.299 6.952 1.00 26.61 86 GLN A CA 1
ATOM 614 C C . GLN A 1 87 ? -2.245 12.544 6.993 1.00 31.87 86 GLN A C 1
ATOM 615 O O . GLN A 1 87 ? -2.949 12.247 6.026 1.00 35.82 86 GLN A O 1
ATOM 621 N N . LEU A 1 88 ? -2.746 13.052 8.111 1.00 26.19 87 LEU A N 1
ATOM 622 C CA . LEU A 1 88 ? -4.197 13.285 8.260 1.00 27.00 87 LEU A CA 1
ATOM 623 C C . LEU A 1 88 ? -4.686 14.540 7.525 1.00 30.78 87 LEU A C 1
ATOM 624 O O . LEU A 1 88 ? -3.966 15.534 7.410 1.00 33.64 87 LEU A O 1
ATOM 629 N N . ILE A 1 89 ? -5.914 14.490 7.028 1.00 23.96 88 ILE A N 1
ATOM 630 C CA . ILE A 1 89 ? -6.493 15.641 6.346 1.00 26.96 88 ILE A CA 1
ATOM 631 C C . ILE A 1 89 ? -7.781 15.994 7.058 1.00 33.05 88 ILE A C 1
ATOM 632 O O . ILE A 1 89 ? -8.689 15.153 7.153 1.00 30.69 88 ILE A O 1
ATOM 637 N N . CYS A 1 90 ? -7.870 17.218 7.580 1.00 31.90 89 CYS A N 1
ATOM 638 C CA . CYS A 1 90 ? -9.063 17.631 8.312 1.00 27.40 89 CYS A CA 1
ATOM 639 C C . CYS A 1 90 ? -9.954 18.537 7.476 1.00 26.18 89 CYS A C 1
ATOM 640 O O . CYS A 1 90 ? -9.484 19.452 6.818 1.00 28.07 89 CYS A O 1
ATOM 643 N N . VAL A 1 91 ? -11.258 18.274 7.510 1.00 26.96 90 VAL A N 1
ATOM 644 C CA . VAL A 1 91 ? -12.200 19.047 6.725 1.00 23.95 90 VAL A CA 1
ATOM 645 C C . VAL A 1 91 ? -13.491 19.264 7.477 1.00 27.80 90 VAL A C 1
ATOM 646 O O . VAL A 1 91 ? -13.888 18.436 8.295 1.00 27.74 90 VAL A O 1
ATOM 650 N N . PRO A 1 92 ? -14.153 20.394 7.204 1.00 29.28 91 PRO A N 1
ATOM 651 C CA . PRO A 1 92 ? -15.510 20.634 7.709 1.00 25.09 91 PRO A CA 1
ATOM 652 C C . PRO A 1 92 ? -16.476 19.718 6.984 1.00 24.31 91 PRO A C 1
ATOM 653 O O . PRO A 1 92 ? -16.320 19.561 5.778 1.00 28.41 91 PRO A O 1
ATOM 657 N N . ILE A 1 93 ? -17.489 19.177 7.653 1.00 24.75 92 ILE A N 1
ATOM 658 C CA . ILE A 1 93 ? -18.541 18.493 6.904 1.00 23.80 92 ILE A CA 1
ATOM 659 C C . ILE A 1 93 ? -19.847 19.267 6.885 1.00 27.76 92 ILE A C 1
ATOM 660 O O . ILE A 1 93 ? -20.911 18.700 6.627 1.00 27.06 92 ILE A O 1
ATOM 665 N N . ILE A 1 94 ? -19.752 20.571 7.148 1.00 28.34 93 ILE A N 1
ATOM 666 C CA . ILE A 1 94 ? -20.886 21.482 7.027 1.00 26.42 93 ILE A CA 1
ATOM 667 C C . ILE A 1 94 ? -20.326 22.873 6.721 1.00 29.94 93 ILE A C 1
ATOM 668 O O . ILE A 1 94 ? -19.181 23.164 7.056 1.00 25.37 93 ILE A O 1
ATOM 673 N N . GLY A 1 95 ? -21.125 23.713 6.069 1.00 29.11 94 GLY A N 1
ATOM 674 C CA . GLY A 1 95 ? -20.724 25.074 5.786 1.00 33.37 94 GLY A CA 1
ATOM 675 C C . GLY A 1 95 ? -20.687 25.900 7.049 1.00 34.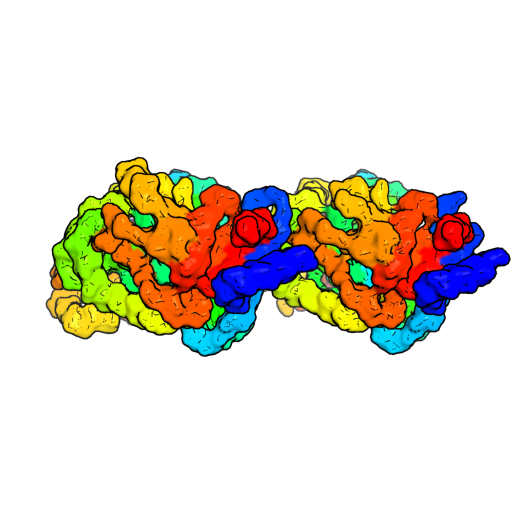16 94 GLY A C 1
ATOM 676 O O . GLY A 1 95 ? -20.974 25.393 8.137 1.00 34.22 94 GLY A O 1
ATOM 677 N N . GLY A 1 96 ? -20.327 27.174 6.912 1.00 31.23 95 GLY A N 1
ATOM 678 C CA . GLY A 1 96 ? -20.280 28.073 8.045 1.00 33.52 95 GLY A CA 1
ATOM 679 C C . GLY A 1 96 ? -21.652 28.404 8.581 1.00 35.37 95 GLY A C 1
ATOM 680 O O . GLY A 1 96 ? -22.639 28.300 7.858 1.00 32.58 95 GLY A O 1
ATOM 681 N N . PRO A 1 97 ? -21.718 28.832 9.854 1.00 34.51 96 PRO A N 1
ATOM 682 C CA . PRO A 1 97 ? -22.977 29.134 10.549 1.00 35.39 96 PRO A CA 1
ATOM 683 C C . PRO A 1 97 ? -23.576 30.503 10.230 1.00 39.94 96 PRO A C 1
ATOM 684 O O . PRO A 1 97 ? -24.616 30.845 10.801 1.00 35.89 96 PRO A O 1
ATOM 688 N N . SER A 1 98 ? -22.946 31.271 9.350 1.00 37.46 97 SER A N 1
ATOM 689 C CA . SER A 1 98 ? -23.415 32.619 9.055 1.00 42.72 97 SER A CA 1
ATOM 690 C C . SER A 1 98 ? -23.699 33.460 10.317 1.00 44.37 97 SER A C 1
ATOM 691 O O . SER A 1 98 ? -24.771 34.064 10.452 1.00 43.03 97 SER A O 1
ATOM 694 N N . GLY A 1 99 ? -22.739 33.501 11.235 1.00 42.47 98 GLY A N 1
ATOM 695 C CA . GLY A 1 99 ? -22.851 34.345 12.420 1.00 36.76 98 GLY A CA 1
ATOM 696 C C . GLY A 1 99 ? -23.806 33.811 13.478 1.00 40.25 98 GLY A C 1
ATOM 697 O O . GLY A 1 99 ? -24.030 34.465 14.492 1.00 38.70 98 GLY A O 1
ATOM 698 N N . LYS A 1 100 ? -24.364 32.618 13.263 1.00 37.28 99 LYS A N 1
ATOM 699 C CA . LYS A 1 100 ? -25.282 32.022 14.236 1.00 33.36 99 LYS A CA 1
ATOM 700 C C . LYS A 1 100 ? -24.569 31.316 15.398 1.00 35.68 99 LYS A C 1
ATOM 701 O O . LYS A 1 100 ? -25.225 30.883 16.347 1.00 45.93 99 LYS A O 1
ATOM 707 N N . LEU A 1 101 ? -23.248 31.161 15.298 1.00 34.89 100 LEU A N 1
ATOM 708 C CA . LEU A 1 101 ? -22.428 30.632 16.396 1.00 30.88 100 LEU A CA 1
ATOM 709 C C . LEU A 1 101 ? -21.299 31.609 16.615 1.00 36.65 100 LEU A C 1
ATOM 710 O O . LEU A 1 101 ? -20.870 32.240 15.658 1.00 34.41 100 LEU A O 1
ATOM 715 N N . GLU A 1 102 ? -20.808 31.712 17.851 1.00 39.63 101 GLU A N 1
ATOM 716 C CA . GLU A 1 102 ? -19.553 32.417 18.123 1.00 42.02 101 GLU A CA 1
ATOM 717 C C . GLU A 1 102 ? -18.431 31.794 17.303 1.00 37.10 101 GLU A C 1
ATOM 718 O O . GLU A 1 102 ? -18.417 30.589 17.076 1.00 30.65 101 GLU A O 1
ATOM 724 N N . SER A 1 103 ? -17.461 32.614 16.924 1.00 28.28 102 SER A N 1
ATOM 725 C CA . SER A 1 103 ? -16.328 32.178 16.120 1.00 32.02 102 SER A CA 1
ATOM 726 C C . SER A 1 103 ? -15.629 30.974 16.718 1.00 26.90 102 SER A C 1
ATOM 727 O O . SER A 1 103 ? -15.113 30.130 16.003 1.00 30.41 102 SER A O 1
ATOM 730 N N A ARG A 1 104 ? -15.606 30.923 18.043 0.50 27.24 103 ARG A N 1
ATOM 731 N N B ARG A 1 104 ? -15.583 30.907 18.039 0.50 27.27 103 ARG A N 1
ATOM 732 C CA A ARG A 1 104 ? -14.979 29.838 18.785 0.50 31.76 103 ARG A CA 1
ATOM 733 C CA B ARG A 1 104 ? -14.891 29.812 18.705 0.50 30.72 103 ARG A CA 1
ATOM 734 C C A ARG A 1 104 ? -15.457 28.471 18.296 0.50 30.18 103 ARG A C 1
ATOM 735 C C B ARG A 1 104 ? -15.458 28.442 18.312 0.50 30.20 103 ARG A C 1
ATOM 736 O O A ARG A 1 104 ? -14.698 27.501 18.294 0.50 29.09 103 ARG A O 1
ATOM 737 O O B ARG A 1 104 ? -14.752 27.435 18.384 0.50 28.71 103 ARG A O 1
ATOM 752 N N . TYR A 1 105 ? -16.723 28.402 17.899 1.00 28.42 104 TYR A N 1
ATOM 753 C CA . TYR A 1 105 ? -17.377 27.122 17.582 1.00 31.62 104 TYR A CA 1
ATOM 754 C C . TYR A 1 105 ? -17.664 26.944 16.110 1.00 31.68 104 TYR A C 1
ATOM 755 O O . TYR A 1 105 ? -18.336 25.974 15.696 1.00 30.08 104 TYR A O 1
ATOM 764 N N . HIS A 1 106 ? -17.137 27.868 15.320 1.00 27.85 105 HIS A N 1
ATOM 765 C CA . HIS A 1 106 ? -17.230 27.788 13.880 1.00 27.12 105 HIS A CA 1
ATOM 766 C C . HIS A 1 106 ? -16.561 26.493 13.390 1.00 26.95 105 HIS A C 1
ATOM 767 O O . HIS A 1 106 ? -15.489 26.116 13.866 1.00 26.83 105 HIS A O 1
ATOM 774 N N . VAL A 1 107 ? -17.207 25.807 12.449 1.00 30.13 106 VAL A N 1
ATOM 775 C CA . VAL A 1 107 ? -16.649 24.566 11.901 1.00 33.72 106 VAL A CA 1
ATOM 776 C C . VAL A 1 107 ? -15.225 24.772 11.357 1.00 32.80 106 VAL A C 1
ATOM 777 O O . VAL A 1 107 ? -14.368 23.919 11.565 1.00 28.31 106 VAL A O 1
ATOM 781 N N . ASN A 1 108 ? -14.944 25.906 10.701 1.00 26.23 107 ASN A N 1
ATOM 782 C CA . ASN A 1 108 ? -13.585 26.140 10.195 1.00 22.23 107 ASN A CA 1
ATOM 783 C C . ASN A 1 108 ? -12.559 26.316 11.322 1.00 25.47 107 ASN A C 1
ATOM 784 O O . ASN A 1 108 ? -11.374 25.897 11.223 1.00 25.90 107 ASN A O 1
ATOM 789 N N . THR A 1 109 ? -12.999 26.953 12.399 1.00 27.57 108 THR A N 1
ATOM 790 C CA . THR A 1 109 ? -12.144 27.172 13.557 1.00 25.83 108 THR A CA 1
ATOM 791 C C . THR A 1 109 ? -11.740 25.813 14.123 1.00 28.81 108 THR A C 1
ATOM 792 O O . THR A 1 109 ? -10.564 25.580 14.445 1.00 24.38 108 THR A O 1
ATOM 796 N N . LEU A 1 110 ? -12.723 24.923 14.243 1.00 27.12 109 LEU A N 1
ATOM 797 C CA . LEU A 1 110 ? -12.503 23.606 14.840 1.00 21.63 109 LEU A CA 1
ATOM 798 C C . LEU A 1 110 ? -11.621 22.739 13.968 1.00 24.28 109 LEU A C 1
ATOM 799 O O . LEU A 1 110 ? -10.735 22.053 14.458 1.00 32.28 109 LEU A O 1
ATOM 804 N N . THR A 1 111 ? -11.890 22.762 12.669 1.00 23.29 110 THR A N 1
ATOM 805 C CA . THR A 1 111 ? -11.100 22.016 11.699 1.00 26.50 110 THR A CA 1
ATOM 806 C C . THR A 1 111 ? -9.633 22.437 11.694 1.00 30.53 110 THR A C 1
ATOM 807 O O . THR A 1 111 ? -8.723 21.605 11.749 1.00 23.09 110 THR A O 1
ATOM 811 N N . TYR A 1 112 ? -9.400 23.747 11.629 1.00 21.99 111 TYR A N 1
ATOM 812 C CA . TYR A 1 112 ? -8.047 24.267 11.629 1.00 17.93 111 TYR A CA 1
ATOM 813 C C . TYR A 1 112 ? -7.319 23.889 12.902 1.00 26.69 111 TYR A C 1
ATOM 814 O O . TYR A 1 112 ? -6.170 23.461 12.856 1.00 27.17 111 TYR A O 1
ATOM 823 N N . SER A 1 113 ? -7.970 24.079 14.045 1.00 24.35 112 SER A N 1
ATOM 824 C CA . SER A 1 113 ? -7.360 23.730 15.320 1.00 26.62 112 SER A CA 1
ATOM 825 C C . SER A 1 113 ? -7.096 22.198 15.430 1.00 23.36 112 SER A C 1
ATOM 826 O O . SER A 1 113 ? -6.075 21.762 15.949 1.00 22.97 112 SER A O 1
ATOM 829 N N . ALA A 1 114 ? -8.008 21.388 14.929 1.00 25.13 113 ALA A N 1
ATOM 830 C CA . ALA A 1 114 ? -7.784 19.933 14.967 1.00 27.95 113 ALA A CA 1
ATOM 831 C C . ALA A 1 114 ? -6.537 19.565 14.150 1.00 29.18 113 ALA A C 1
ATOM 832 O O . ALA A 1 114 ? -5.713 18.756 14.566 1.00 26.41 113 ALA A O 1
ATOM 834 N N . ALA A 1 115 ? -6.390 20.186 12.988 1.00 28.33 114 ALA A N 1
ATOM 835 C CA . ALA A 1 115 ? -5.267 19.899 12.119 1.00 26.25 114 ALA A CA 1
ATOM 836 C C . ALA A 1 115 ? -3.930 20.235 12.786 1.00 25.05 114 ALA A C 1
ATOM 837 O O . ALA A 1 115 ? -2.930 19.506 12.618 1.00 27.18 114 ALA A O 1
ATOM 839 N N . ALA A 1 116 ? -3.909 21.314 13.563 1.00 26.31 115 ALA A N 1
ATOM 840 C CA . ALA A 1 116 ? -2.696 21.688 14.274 1.00 30.58 115 ALA A CA 1
ATOM 841 C C . ALA A 1 116 ? -2.331 20.628 15.321 1.00 32.07 115 ALA A C 1
ATOM 842 O O . ALA A 1 116 ? -1.175 20.187 15.440 1.00 30.88 115 ALA A O 1
ATOM 844 N N . LYS A 1 117 ? -3.324 20.223 16.102 1.00 28.14 116 LYS A N 1
ATOM 845 C CA . LYS A 1 117 ? -3.067 19.238 17.136 1.00 29.21 116 LYS A CA 1
ATOM 846 C C . LYS A 1 117 ? -2.690 17.901 16.510 1.00 29.93 116 LYS A C 1
ATOM 847 O O . LYS A 1 117 ? -1.843 17.194 17.026 1.00 34.22 116 LYS A O 1
ATOM 853 N N . LEU A 1 118 ? -3.280 17.585 15.367 1.00 30.73 117 LEU A N 1
ATOM 854 C CA . LEU A 1 118 ? -3.020 16.301 14.711 1.00 28.19 117 LEU A CA 1
ATOM 855 C C . LEU A 1 118 ? -1.839 16.347 13.725 1.00 28.89 117 LEU A C 1
ATOM 856 O O . LEU A 1 118 ? -1.561 15.360 13.026 1.00 30.39 117 LEU A O 1
ATOM 861 N N . LYS A 1 119 ? -1.152 17.497 13.662 1.00 26.08 118 LYS A N 1
ATOM 862 C CA . LYS A 1 119 ? -0.091 17.740 12.662 1.00 31.04 118 LYS A CA 1
ATOM 863 C C . LYS A 1 119 ? -0.525 17.329 11.254 1.00 32.55 118 LYS A C 1
ATOM 864 O O . LYS A 1 119 ? 0.236 16.692 10.516 1.00 31.34 118 LYS A O 1
ATOM 870 N N . GLY A 1 120 ? -1.767 17.639 10.898 1.00 32.59 119 GLY A N 1
ATOM 871 C CA . GLY A 1 120 ? -2.267 17.308 9.576 1.00 33.39 119 GLY A CA 1
ATOM 872 C C . GLY A 1 120 ? -2.462 18.587 8.779 1.00 34.67 119 GLY A C 1
ATOM 873 O O . GLY A 1 120 ? -1.970 19.650 9.161 1.00 31.72 119 GLY A O 1
ATOM 874 N N A GLU A 1 121 ? -3.195 18.479 7.675 0.50 29.97 120 GLU A N 1
ATOM 875 N N B GLU A 1 121 ? -3.157 18.481 7.654 0.50 30.17 120 GLU A N 1
ATOM 876 C CA A GLU A 1 121 ? -3.479 19.615 6.808 0.50 31.54 120 GLU A CA 1
ATOM 877 C CA B GLU A 1 121 ? -3.472 19.655 6.862 0.50 30.86 120 GLU A CA 1
ATOM 878 C C A GLU A 1 121 ? -4.984 19.854 6.872 0.50 30.28 120 GLU A C 1
ATOM 879 C C B GLU A 1 121 ? -4.967 19.882 7.006 0.50 30.32 120 GLU A C 1
ATOM 880 O O A GLU A 1 121 ? -5.743 18.912 7.064 0.50 27.59 120 GLU A O 1
ATOM 881 O O B GLU A 1 121 ? -5.693 18.967 7.389 0.50 26.60 120 GLU A O 1
ATOM 892 N N . SER A 1 122 ? -5.420 21.104 6.749 1.00 31.28 121 SER A N 1
ATOM 893 C CA . SER A 1 122 ? -6.848 21.407 6.779 1.00 29.16 121 SER A CA 1
ATOM 894 C C . SER A 1 122 ? -7.268 22.073 5.463 1.00 31.17 121 SER A C 1
ATOM 895 O O . SER A 1 122 ? -6.483 22.792 4.829 1.00 28.15 121 SER A O 1
ATOM 898 N N . HIS A 1 123 ? -8.493 21.784 5.036 1.00 25.43 122 HIS A N 1
ATOM 899 C CA . HIS A 1 123 ? -9.104 22.472 3.914 1.00 31.19 122 HIS A CA 1
ATOM 900 C C . HIS A 1 123 ? -10.374 23.085 4.401 1.00 35.43 122 HIS A C 1
ATOM 901 O O . HIS A 1 123 ? -11.333 22.378 4.697 1.00 33.84 122 HIS A O 1
ATOM 908 N N . LEU A 1 124 ? -10.363 24.409 4.505 1.00 32.24 123 LEU A N 1
ATOM 909 C CA . LEU A 1 124 ? -11.489 25.131 5.087 1.00 31.38 123 LEU A CA 1
ATOM 910 C C . LEU A 1 124 ? -12.596 25.413 4.078 1.00 31.52 123 LEU A C 1
ATOM 911 O O . LEU A 1 124 ? -12.357 25.498 2.884 1.00 29.54 123 LEU A O 1
ATOM 916 N N . ALA A 1 125 ? -13.824 25.533 4.569 1.00 30.01 124 ALA A N 1
ATOM 917 C CA . ALA A 1 125 ? -14.976 25.701 3.695 1.00 32.18 124 ALA A CA 1
ATOM 918 C C . ALA A 1 125 ? -15.408 27.167 3.650 1.00 32.47 124 ALA A C 1
ATOM 919 O O . ALA A 1 125 ? -15.672 27.767 4.694 1.00 31.17 124 ALA A O 1
ATOM 921 N N . ASP A 1 126 ? -15.457 27.735 2.445 1.00 29.89 125 ASP A N 1
ATOM 922 C CA . ASP A 1 126 ? -15.805 29.137 2.284 1.00 40.96 125 ASP A CA 1
ATOM 923 C C . ASP A 1 126 ? -17.188 29.230 1.654 1.00 38.06 125 ASP A C 1
ATOM 924 O O . ASP A 1 126 ? -17.375 29.889 0.647 1.00 44.77 125 ASP A O 1
ATOM 929 N N . PHE A 1 127 ? -18.145 28.536 2.257 1.00 31.77 126 PHE A N 1
ATOM 930 C CA . PHE A 1 127 ? -19.539 28.686 1.903 1.00 34.51 126 PHE A CA 1
ATOM 931 C C . PHE A 1 127 ? -20.310 28.481 3.181 1.00 33.87 126 PHE A C 1
ATOM 932 O O . PHE A 1 127 ? -19.798 27.843 4.121 1.00 33.06 126 PHE A O 1
ATOM 940 N N . PRO A 1 128 ? -21.528 29.045 3.242 1.00 37.10 127 PRO A N 1
ATOM 941 C CA . PRO A 1 128 ? -22.416 28.935 4.403 1.00 38.35 127 PRO A CA 1
ATOM 942 C C . PRO A 1 128 ? -23.162 27.605 4.410 1.00 37.65 127 PRO A C 1
ATOM 943 O O . PRO A 1 128 ? -23.359 27.005 3.356 1.00 37.22 127 PRO A O 1
ATOM 947 N N . ALA A 1 129 ? -23.567 27.162 5.596 1.00 37.78 128 ALA A N 1
ATOM 948 C CA . ALA A 1 129 ? -24.384 25.964 5.762 1.00 33.01 128 ALA A CA 1
ATOM 949 C C . ALA A 1 129 ? -25.817 26.156 5.265 1.00 43.43 128 ALA A C 1
ATOM 950 O O . ALA A 1 129 ? -26.469 25.207 4.811 1.00 42.37 128 ALA A O 1
ATOM 952 N N . LEU A 1 130 ? -26.327 27.377 5.390 1.00 38.57 129 LEU A N 1
ATOM 953 C CA . LEU A 1 130 ? -27.737 27.632 5.106 1.00 37.77 129 LEU A CA 1
ATOM 954 C C . LEU A 1 130 ? -27.857 28.899 4.274 1.00 41.50 129 LEU A C 1
ATOM 955 O O . LEU A 1 130 ? -27.322 29.939 4.641 1.00 37.09 129 LEU A O 1
ATOM 960 N N A LEU A 1 131 ? -28.558 28.806 3.150 0.50 45.34 130 LEU A N 1
ATOM 961 N N B LEU A 1 131 ? -28.562 28.808 3.153 0.50 45.35 130 LEU A N 1
ATOM 962 C CA A LEU A 1 131 ? -28.722 29.948 2.258 0.50 47.83 130 LEU A CA 1
ATOM 963 C CA B LEU A 1 131 ? -28.715 29.951 2.260 0.50 47.82 130 LEU A CA 1
ATOM 964 C C A LEU A 1 131 ? -30.154 30.463 2.239 0.50 49.51 130 LEU A C 1
ATOM 965 C C B LEU A 1 131 ? -30.153 30.456 2.222 0.50 49.52 130 LEU A C 1
ATOM 966 O O A LEU A 1 131 ? -31.071 29.778 2.692 0.50 46.85 130 LEU A O 1
ATOM 967 O O B LEU A 1 131 ? -31.072 29.756 2.645 0.50 46.93 130 LEU A O 1
ATOM 976 N N . ASP A 1 132 ? -30.337 31.676 1.720 1.00 54.81 131 ASP A N 1
ATOM 977 C CA . ASP A 1 132 ? -31.660 32.300 1.664 1.00 59.45 131 ASP A CA 1
ATOM 978 C C . ASP A 1 132 ? -32.589 31.552 0.733 1.00 60.69 131 ASP A C 1
ATOM 979 O O . ASP A 1 132 ? -33.791 31.468 0.979 1.00 64.05 131 ASP A O 1
ATOM 984 N N . ASN A 1 133 ? -32.044 31.044 -0.364 1.00 57.78 132 ASN A N 1
ATOM 985 C CA . ASN A 1 133 ? -32.880 30.399 -1.373 1.00 64.24 132 ASN A CA 1
ATOM 986 C C . ASN A 1 133 ? -32.129 29.287 -2.101 1.00 57.87 132 ASN A C 1
ATOM 987 O O . ASN A 1 133 ? -30.897 29.232 -2.031 1.00 53.73 132 ASN A O 1
ATOM 992 N N . PRO A 1 134 ? -32.867 28.393 -2.787 1.00 59.54 133 PRO A N 1
ATOM 993 C CA . PRO A 1 134 ? -32.263 27.214 -3.431 1.00 62.83 133 PRO A CA 1
ATOM 994 C C . PRO A 1 134 ? -31.351 27.550 -4.617 1.00 57.16 133 PRO A C 1
ATOM 995 O O . PRO A 1 134 ? -30.409 26.794 -4.898 1.00 51.62 133 PRO A O 1
ATOM 999 N N . LEU A 1 135 ? -31.654 28.643 -5.314 1.00 52.97 134 LEU A N 1
ATOM 1000 C CA . LEU A 1 135 ? -30.863 29.089 -6.457 1.00 59.17 134 LEU A CA 1
ATOM 1001 C C . LEU A 1 135 ? -29.415 29.325 -6.063 1.00 55.46 134 LEU A C 1
ATOM 1002 O O . LEU A 1 135 ? -28.504 28.823 -6.711 1.00 57.92 134 LEU A O 1
ATOM 1007 N N . ILE A 1 136 ? -29.211 30.105 -5.007 1.00 50.82 135 ILE A N 1
ATOM 1008 C CA . ILE A 1 136 ? -27.862 30.407 -4.548 1.00 50.60 135 ILE A CA 1
ATOM 1009 C C . ILE A 1 136 ? -27.168 29.136 -4.064 1.00 50.83 135 ILE A C 1
ATOM 1010 O O . ILE A 1 136 ? -25.978 28.941 -4.280 1.00 50.49 135 ILE A O 1
ATOM 1015 N N . ARG A 1 137 ? -27.914 28.261 -3.410 1.00 46.06 136 ARG A N 1
ATOM 1016 C CA . ARG A 1 137 ? -27.257 27.119 -2.792 1.00 47.98 136 ARG A CA 1
ATOM 1017 C C . ARG A 1 137 ? -26.862 26.121 -3.880 1.00 45.77 136 ARG A C 1
ATOM 1018 O O . ARG A 1 137 ? -25.771 25.548 -3.860 1.00 45.06 136 ARG A O 1
ATOM 1026 N N . ASN A 1 138 ? -27.706 25.999 -4.889 1.00 49.91 137 ASN A N 1
ATOM 1027 C CA . ASN A 1 138 ? -27.335 25.207 -6.053 1.00 54.64 137 ASN A CA 1
ATOM 1028 C C . ASN A 1 138 ? -26.165 25.784 -6.854 1.00 53.63 137 ASN A C 1
ATOM 1029 O O . ASN A 1 138 ? -25.334 25.030 -7.353 1.00 50.31 137 ASN A O 1
ATOM 1034 N N . GLY A 1 139 ? -26.090 27.112 -6.958 1.00 54.03 138 GLY A N 1
ATOM 1035 C CA . GLY A 1 139 ? -24.986 27.755 -7.656 1.00 53.46 138 GLY A CA 1
ATOM 1036 C C . GLY A 1 139 ? -23.654 27.509 -6.965 1.00 47.95 138 GLY A C 1
ATOM 1037 O O . GLY A 1 139 ? -22.631 27.254 -7.591 1.00 50.33 138 GLY A O 1
ATOM 1038 N N . ILE A 1 140 ? -23.659 27.606 -5.649 1.00 37.09 139 ILE A N 1
ATOM 1039 C CA . ILE A 1 140 ? -22.455 27.355 -4.905 1.00 34.91 139 ILE A CA 1
ATOM 1040 C C . ILE A 1 140 ? -22.020 25.900 -5.133 1.00 40.29 139 ILE A C 1
ATOM 1041 O O . ILE A 1 140 ? -20.835 25.609 -5.186 1.00 43.79 139 ILE A O 1
ATOM 1054 N N . GLN A 1 142 ? -22.076 24.212 -7.684 1.00 56.64 141 GLN A N 1
ATOM 1055 C CA . GLN A 1 142 ? -21.468 24.010 -8.988 1.00 56.32 141 GLN A CA 1
ATOM 1056 C C . GLN A 1 142 ? -20.053 24.558 -9.017 1.00 49.29 141 GLN A C 1
ATOM 1057 O O . GLN A 1 142 ? -19.324 24.390 -9.992 1.00 50.33 141 GLN A O 1
ATOM 1063 N N . SER A 1 143 ? -19.666 25.183 -7.920 1.00 44.00 142 SER A N 1
ATOM 1064 C CA . SER A 1 143 ? -18.376 25.842 -7.854 1.00 47.62 142 SER A CA 1
ATOM 1065 C C . SER A 1 143 ? -17.271 24.820 -7.614 1.00 50.71 142 SER A C 1
ATOM 1066 O O . SER A 1 143 ? -17.495 23.782 -7.008 1.00 47.72 142 SER A O 1
ATOM 1069 N N . GLN A 1 144 ? -16.077 25.121 -8.105 1.00 53.27 143 GLN A N 1
ATOM 1070 C CA . GLN A 1 144 ? -14.925 24.237 -7.971 1.00 52.34 143 GLN A CA 1
ATOM 1071 C C . GLN A 1 144 ? -14.573 23.988 -6.502 1.00 47.52 143 GLN A C 1
ATOM 1072 O O . GLN A 1 144 ? -14.263 22.867 -6.102 1.00 44.67 143 GLN A O 1
ATOM 1078 N N . HIS A 1 145 ? -14.617 25.049 -5.702 1.00 45.48 144 HIS A N 1
ATOM 1079 C CA . HIS A 1 145 ? -14.290 24.951 -4.287 1.00 36.09 144 HIS A CA 1
ATOM 1080 C C . HIS A 1 145 ? -15.229 23.984 -3.594 1.00 32.71 144 HIS A C 1
ATOM 1081 O O . HIS A 1 145 ? -14.790 23.119 -2.843 1.00 41.94 144 HIS A O 1
ATOM 1088 N N . PHE A 1 146 ? -16.531 24.119 -3.853 1.00 33.53 145 PHE A N 1
ATOM 1089 C CA . PHE A 1 146 ? -17.491 23.258 -3.183 1.00 39.09 145 PHE A CA 1
ATOM 1090 C C . PHE A 1 146 ? -17.277 21.842 -3.653 1.00 36.12 145 PHE A C 1
ATOM 1091 O O . PHE A 1 146 ? -17.333 20.911 -2.850 1.00 34.06 145 PHE A O 1
ATOM 1099 N N . LYS A 1 147 ? -17.037 21.665 -4.949 1.00 34.11 146 LYS A N 1
ATOM 1100 C CA . LYS A 1 147 ? -16.816 20.287 -5.444 1.00 41.54 146 LYS A CA 1
ATOM 1101 C C . LYS A 1 147 ? -15.627 19.640 -4.741 1.00 42.21 146 LYS A C 1
ATOM 1102 O O . LYS A 1 147 ? -15.705 18.488 -4.333 1.00 36.35 146 LYS A O 1
ATOM 1108 N N . THR A 1 148 ? -14.549 20.408 -4.560 1.00 38.53 147 THR A N 1
ATOM 1109 C CA . THR A 1 148 ? -13.357 19.911 -3.881 1.00 33.88 147 THR A CA 1
ATOM 1110 C C . THR A 1 148 ? -13.668 19.450 -2.450 1.00 38.70 147 THR A C 1
ATOM 1111 O O . THR A 1 148 ? -13.295 18.366 -2.037 1.00 40.05 147 THR A O 1
ATOM 1115 N N . ILE A 1 149 ? -14.361 20.272 -1.683 1.00 34.94 148 ILE A N 1
ATOM 1116 C CA . ILE A 1 149 ? -14.710 19.881 -0.328 1.00 30.39 148 ILE A CA 1
ATOM 1117 C C . ILE A 1 149 ? -15.653 18.696 -0.326 1.00 34.31 148 ILE A C 1
ATOM 1118 O O . ILE A 1 149 ? -15.513 17.770 0.489 1.00 32.54 148 ILE A O 1
ATOM 1123 N N . SER A 1 150 ? -16.624 18.716 -1.234 1.00 31.69 149 SER A N 1
ATOM 1124 C CA . SER A 1 150 ? -17.622 17.664 -1.233 1.00 36.54 149 SER A CA 1
ATOM 1125 C C . SER A 1 150 ? -17.007 16.319 -1.652 1.00 40.08 149 SER A C 1
ATOM 1126 O O . SER A 1 150 ? -17.527 15.246 -1.301 1.00 36.28 149 SER A O 1
ATOM 1129 N N . ALA A 1 151 ? -15.902 16.389 -2.390 1.00 37.56 150 ALA A N 1
ATOM 1130 C CA . ALA A 1 151 ? -15.132 15.194 -2.738 1.00 41.85 150 ALA A CA 1
ATOM 1131 C C . ALA A 1 151 ? -14.538 14.512 -1.496 1.00 36.52 150 ALA A C 1
ATOM 1132 O O . ALA A 1 151 ? -14.450 13.290 -1.440 1.00 43.86 150 ALA A O 1
ATOM 1134 N N . TYR A 1 152 ? -14.125 15.289 -0.502 1.00 33.57 151 TYR A N 1
ATOM 1135 C CA . TYR A 1 152 ? -13.633 14.711 0.755 1.00 29.96 151 TYR A CA 1
ATOM 1136 C C . TYR A 1 152 ? -14.791 14.065 1.501 1.00 35.87 151 TYR A C 1
ATOM 1137 O O . TYR A 1 152 ? -14.629 13.021 2.122 1.00 38.92 151 TYR A O 1
ATOM 1146 N N . TRP A 1 153 ? -15.970 14.682 1.445 1.00 36.36 152 TRP A N 1
ATOM 1147 C CA . TRP A 1 153 ? -17.124 14.082 2.103 1.00 33.01 152 TRP A CA 1
ATOM 1148 C C . TRP A 1 153 ? -17.418 12.723 1.496 1.00 34.17 152 TRP A C 1
ATOM 1149 O O . TRP A 1 153 ? -17.906 11.828 2.193 1.00 38.27 152 TRP A O 1
ATOM 1160 N N . ASP A 1 154 ? -17.178 12.584 0.193 1.00 31.02 153 ASP A N 1
ATOM 1161 C CA . ASP A 1 154 ? -17.543 11.344 -0.528 1.00 38.59 153 ASP A CA 1
ATOM 1162 C C . ASP A 1 154 ? -16.674 10.164 -0.126 1.00 44.43 153 ASP A C 1
ATOM 1163 O O . ASP A 1 154 ? -17.064 9.002 -0.295 1.00 51.09 153 ASP A O 1
ATOM 1168 N N A ASN A 1 155 ? -15.496 10.474 0.405 0.50 43.20 154 ASN A N 1
ATOM 1169 N N B ASN A 1 155 ? -15.482 10.439 0.386 0.50 43.45 154 ASN A N 1
ATOM 1170 C CA A ASN A 1 155 ? -14.569 9.447 0.863 0.50 45.97 154 ASN A CA 1
ATOM 1171 C CA B ASN A 1 155 ? -14.647 9.354 0.896 0.50 45.47 154 ASN A CA 1
ATOM 1172 C C A ASN A 1 155 ? -14.016 9.766 2.248 0.50 41.21 154 ASN A C 1
ATOM 1173 C C B ASN A 1 155 ? -14.039 9.719 2.243 0.50 41.22 154 ASN A C 1
ATOM 1174 O O A ASN A 1 155 ? -12.807 9.784 2.461 0.50 40.04 154 ASN A O 1
ATOM 1175 O O B ASN A 1 155 ? -12.825 9.740 2.418 0.50 39.89 154 ASN A O 1
ATOM 1184 N N . LEU A 1 156 ? -14.921 10.003 3.191 1.00 39.85 155 LEU A N 1
ATOM 1185 C CA . LEU A 1 156 ? -14.546 10.353 4.552 1.00 38.53 155 LEU A CA 1
ATOM 1186 C C . LEU A 1 156 ? -14.186 9.096 5.355 1.00 35.09 155 LEU A C 1
ATOM 1187 O O . LEU A 1 156 ? -14.813 8.040 5.206 1.00 31.09 155 LEU A O 1
ATOM 1192 N N . ASP A 1 157 ? -13.203 9.210 6.239 1.00 30.04 156 ASP A N 1
ATOM 1193 C CA . ASP A 1 157 ? -12.791 8.074 7.049 1.00 30.25 156 ASP A CA 1
ATOM 1194 C C . ASP A 1 157 ? -13.360 8.151 8.465 1.00 33.71 156 ASP A C 1
ATOM 1195 O O . ASP A 1 157 ? -13.868 7.164 8.994 1.00 27.43 156 ASP A O 1
ATOM 1200 N N . ILE A 1 158 ? -13.322 9.343 9.056 1.00 22.92 157 ILE A N 1
ATOM 1201 C CA . ILE A 1 158 ? -13.832 9.506 10.412 1.00 21.64 157 ILE A CA 1
ATOM 1202 C C . ILE A 1 158 ? -14.565 10.844 10.488 1.00 31.63 157 ILE A C 1
ATOM 1203 O O . ILE A 1 158 ? -14.108 11.831 9.933 1.00 28.90 157 ILE A O 1
ATOM 1208 N N . ALA A 1 159 ? -15.717 10.866 11.140 1.00 29.52 158 ALA A N 1
ATOM 1209 C CA . ALA A 1 159 ? -16.421 12.129 11.348 1.00 23.85 158 ALA A CA 1
ATOM 1210 C C . ALA A 1 159 ? -16.624 12.360 12.836 1.00 27.39 158 ALA A C 1
ATOM 1211 O O . ALA A 1 159 ? -16.798 11.401 13.614 1.00 23.32 158 ALA A O 1
ATOM 1213 N N A LEU A 1 160 ? -16.607 13.632 13.223 0.50 26.90 159 LEU A N 1
ATOM 1214 N N B LEU A 1 160 ? -16.587 13.625 13.244 0.50 27.01 159 LEU A N 1
ATOM 1215 C CA A LEU A 1 160 ? -16.912 14.042 14.584 0.50 24.71 159 LEU A CA 1
ATOM 1216 C CA B LEU A 1 160 ? -16.923 14.052 14.599 0.50 24.66 159 LEU A CA 1
ATOM 1217 C C A LEU A 1 160 ? -18.075 15.019 14.518 0.50 28.69 159 LEU A C 1
ATOM 1218 C C B LEU A 1 160 ? -18.084 15.004 14.524 0.50 28.73 159 LEU A C 1
ATOM 1219 O O A LEU A 1 160 ? -17.987 16.051 13.857 0.50 26.77 159 LEU A O 1
ATOM 1220 O O B LEU A 1 160 ? -18.004 15.986 13.875 0.50 27.14 159 LEU A O 1
ATOM 1229 N N . VAL A 1 161 ? -19.181 14.664 15.165 1.00 27.94 160 VAL A N 1
ATOM 1230 C CA . VAL A 1 161 ? -20.394 15.445 15.073 1.00 26.92 160 VAL A CA 1
ATOM 1231 C C . VAL A 1 161 ? -21.045 15.646 16.434 1.00 28.91 160 VAL A C 1
ATOM 1232 O O . VAL A 1 161 ? -20.928 14.811 17.338 1.00 32.48 160 VAL A O 1
ATOM 1236 N N . GLY A 1 162 ? -21.692 16.790 16.600 1.00 28.03 161 GLY A N 1
ATOM 1237 C CA . GLY A 1 162 ? -22.590 16.948 17.728 1.00 24.66 161 GLY A CA 1
ATOM 1238 C C . GLY A 1 162 ? -23.979 16.566 17.262 1.00 28.17 161 GLY A C 1
ATOM 1239 O O . GLY A 1 162 ? -24.199 16.412 16.071 1.00 29.66 161 GLY A O 1
ATOM 1240 N N . ILE A 1 163 ? -24.913 16.436 18.198 1.00 31.44 162 ILE A N 1
ATOM 1241 C CA . ILE A 1 163 ? -26.302 16.116 17.878 1.00 26.37 162 ILE A CA 1
ATOM 1242 C C . ILE A 1 163 ? -27.237 17.191 18.454 1.00 33.69 162 ILE A C 1
ATOM 1243 O O . ILE A 1 163 ? -27.265 17.442 19.673 1.00 34.82 162 ILE A O 1
ATOM 1248 N N . GLY A 1 164 ? -27.974 17.853 17.572 1.00 34.80 163 GLY A N 1
ATOM 1249 C CA . GLY A 1 164 ? -28.875 18.916 17.999 1.00 40.86 163 GLY A CA 1
ATOM 1250 C C . GLY A 1 164 ? -30.206 18.341 18.464 1.00 44.62 163 GLY A C 1
ATOM 1251 O O . GLY A 1 164 ? -30.589 17.240 18.054 1.00 41.79 163 GLY A O 1
ATOM 1252 N N . SER A 1 165 ? -30.912 19.074 19.319 1.00 41.37 164 SER A N 1
ATOM 1253 C CA . SER A 1 165 ? -32.219 18.636 19.794 1.00 44.55 164 SER A CA 1
ATOM 1254 C C . SER A 1 165 ? -33.110 19.864 19.966 1.00 50.81 164 SER A C 1
ATOM 1255 O O . SER A 1 165 ? -32.624 20.987 19.960 1.00 45.72 164 SER A O 1
ATOM 1258 N N . PRO A 1 166 ? -34.414 19.663 20.148 1.00 56.21 165 PRO A N 1
ATOM 1259 C CA . PRO A 1 166 ? -35.192 20.862 20.497 1.00 58.27 165 PRO A CA 1
ATOM 1260 C C . PRO A 1 166 ? -34.878 21.297 21.927 1.00 63.40 165 PRO A C 1
ATOM 1261 O O . PRO A 1 166 ? -35.448 22.286 22.399 1.00 68.12 165 PRO A O 1
ATOM 1265 N N . ALA A 1 176 ? -34.685 29.866 17.739 1.00 76.27 175 ALA A N 1
ATOM 1266 C CA . ALA A 1 176 ? -33.379 30.305 18.228 1.00 76.89 175 ALA A CA 1
ATOM 1267 C C . ALA A 1 176 ? -32.291 30.245 17.141 1.00 74.76 175 ALA A C 1
ATOM 1268 O O . ALA A 1 176 ? -31.957 31.266 16.536 1.00 69.82 175 ALA A O 1
ATOM 1270 N N . PHE A 1 177 ? -31.738 29.054 16.905 1.00 77.66 176 PHE A N 1
ATOM 1271 C CA . PHE A 1 177 ? -30.729 28.861 15.860 1.00 68.97 176 PHE A CA 1
ATOM 1272 C C . PHE A 1 177 ? -31.335 28.804 14.455 1.00 66.88 176 PHE A C 1
ATOM 1273 O O . PHE A 1 177 ? -30.728 29.268 13.491 1.00 64.23 176 PHE A O 1
ATOM 1281 N N . TYR A 1 178 ? -32.526 28.215 14.346 1.00 64.85 177 TYR A N 1
ATOM 1282 C CA . TYR A 1 178 ? -33.189 28.048 13.057 1.00 61.86 177 TYR A CA 1
ATOM 1283 C C . TYR A 1 178 ? -34.396 29.003 12.896 1.00 70.23 177 TYR A C 1
ATOM 1284 O O . TYR A 1 178 ? -35.009 29.074 11.822 1.00 72.01 177 TYR A O 1
ATOM 1293 N N . GLY A 1 179 ? -34.721 29.745 13.955 1.00 65.37 178 GLY A N 1
ATOM 1294 C CA . GLY A 1 179 ? -35.862 30.648 13.931 1.00 71.73 178 GLY A CA 1
ATOM 1295 C C . GLY A 1 179 ? -37.164 30.014 14.408 1.00 70.96 178 GLY A C 1
ATOM 1296 O O . GLY A 1 179 ? -37.425 28.846 14.139 1.00 68.26 178 GLY A O 1
ATOM 1297 N N . GLY A 1 180 ? -37.994 30.794 15.099 1.00 71.61 179 GLY A N 1
ATOM 1298 C CA . GLY A 1 180 ? -39.189 30.271 15.742 1.00 73.26 179 GLY A CA 1
ATOM 1299 C C . GLY A 1 180 ? -40.178 29.574 14.823 1.00 77.90 179 GLY A C 1
ATOM 1300 O O . GLY A 1 180 ? -40.817 28.600 15.219 1.00 78.13 179 GLY A O 1
ATOM 1301 N N . GLU A 1 181 ? -40.314 30.086 13.601 1.00 79.35 180 GLU A N 1
ATOM 1302 C CA . GLU A 1 181 ? -41.204 29.504 12.595 1.00 82.92 180 GLU A CA 1
ATOM 1303 C C . GLU A 1 181 ? -40.679 28.156 12.103 1.00 74.08 180 GLU A C 1
ATOM 1304 O O . GLU A 1 181 ? -41.427 27.175 12.018 1.00 71.66 180 GLU A O 1
ATOM 1310 N N . GLU A 1 182 ? -39.393 28.122 11.767 1.00 69.99 181 GLU A N 1
ATOM 1311 C CA . GLU A 1 182 ? -38.751 26.884 11.342 1.00 74.41 181 GLU A CA 1
ATOM 1312 C C . GLU A 1 182 ? -38.777 25.885 12.496 1.00 73.90 181 GLU A C 1
ATOM 1313 O O . GLU A 1 182 ? -39.142 24.719 12.309 1.00 74.15 181 GLU A O 1
ATOM 1319 N N . SER A 1 183 ? -38.411 26.365 13.685 1.00 71.06 182 SER A N 1
ATOM 1320 C CA . SER A 1 183 ? -38.492 25.589 14.923 1.00 78.08 182 SER A CA 1
ATOM 1321 C C . SER A 1 183 ? -39.869 24.937 15.117 1.00 79.20 182 SER A C 1
ATOM 1322 O O . SER A 1 183 ? -39.959 23.729 15.384 1.00 76.43 182 SER A O 1
ATOM 1325 N N . ASP A 1 184 ? -40.933 25.733 14.981 1.00 67.24 183 ASP A N 1
ATOM 1326 C CA . ASP A 1 184 ? -42.297 25.223 15.078 1.00 72.31 183 ASP A CA 1
ATOM 1327 C C . ASP A 1 184 ? -42.587 24.160 14.020 1.00 73.50 183 ASP A C 1
ATOM 1328 O O . ASP A 1 184 ? -43.222 23.144 14.306 1.00 74.82 183 ASP A O 1
ATOM 1333 N N . ASP A 1 185 ? -42.137 24.404 12.794 1.00 73.45 184 ASP A N 1
ATOM 1334 C CA . ASP A 1 185 ? -42.306 23.436 11.714 1.00 74.25 184 ASP A CA 1
ATOM 1335 C C . ASP A 1 185 ? -41.588 22.113 12.067 1.00 66.91 184 ASP A C 1
ATOM 1336 O O . ASP A 1 185 ? -42.097 21.014 11.795 1.00 65.92 184 ASP A O 1
ATOM 1341 N N . LEU A 1 186 ? -40.421 22.231 12.691 0.65 56.54 185 LEU A N 1
ATOM 1342 C CA . LEU A 1 186 ? -39.665 21.061 13.113 0.65 53.69 185 LEU A CA 1
ATOM 1343 C C . LEU A 1 186 ? -40.473 20.276 14.132 0.65 60.21 185 LEU A C 1
ATOM 1344 O O . LEU A 1 186 ? -40.616 19.055 14.024 0.65 52.74 185 LEU A O 1
ATOM 1349 N N . ASN A 1 187 ? -41.019 20.990 15.112 1.00 66.52 186 ASN A N 1
ATOM 1350 C CA . ASN A 1 187 ? -41.822 20.359 16.155 1.00 83.60 186 ASN A CA 1
ATOM 1351 C C . ASN A 1 187 ? -43.035 19.636 15.566 1.00 82.84 186 ASN A C 1
ATOM 1352 O O . ASN A 1 187 ? -43.386 18.531 15.990 1.00 85.92 186 ASN A O 1
ATOM 1357 N N . ALA A 1 188 ? -43.657 20.261 14.571 1.00 77.68 187 ALA A N 1
ATOM 1358 C CA . ALA A 1 188 ? -44.830 19.697 13.912 1.00 78.73 187 ALA A CA 1
ATOM 1359 C C . ALA A 1 188 ? -44.464 18.502 13.029 1.00 79.63 187 ALA A C 1
ATOM 1360 O O . ALA A 1 188 ? -45.298 17.632 12.766 1.00 83.35 187 ALA A O 1
ATOM 1362 N N . ARG A 1 189 ? -43.218 18.454 12.573 1.00 73.16 188 ARG A N 1
ATOM 1363 C CA . ARG A 1 189 ? -42.814 17.361 11.705 1.00 71.82 188 ARG A CA 1
ATOM 1364 C C . ARG A 1 189 ? -42.201 16.228 12.512 1.00 64.68 188 ARG A C 1
ATOM 1365 O O . ARG A 1 189 ? -41.625 15.292 11.953 1.00 71.56 188 ARG A O 1
ATOM 1373 N N . GLN A 1 190 ? -42.345 16.311 13.831 0.55 55.04 189 GLN A N 1
ATOM 1374 C CA . GLN A 1 190 ? -41.913 15.232 14.707 0.55 58.56 189 GLN A CA 1
ATOM 1375 C C . GLN A 1 190 ? -40.397 15.086 14.687 0.55 49.30 189 GLN A C 1
ATOM 1376 O O . GLN A 1 190 ? -39.884 13.995 14.888 0.55 47.52 189 GLN A O 1
ATOM 1382 N N . VAL A 1 191 ? -39.684 16.181 14.443 1.00 52.88 190 VAL A N 1
ATOM 1383 C CA . VAL A 1 191 ? -38.234 16.113 14.351 1.00 51.34 190 VAL A CA 1
ATOM 1384 C C . VAL A 1 191 ? -37.661 16.006 15.751 1.00 50.63 190 VAL A C 1
ATOM 1385 O O . VAL A 1 191 ? -37.967 16.817 16.621 1.00 52.83 190 VAL A O 1
ATOM 1389 N N . ALA A 1 192 ? -36.842 14.987 15.973 1.00 43.60 191 ALA A N 1
ATOM 1390 C CA . ALA A 1 192 ? -36.307 14.735 17.302 1.00 48.72 191 ALA A CA 1
ATOM 1391 C C . ALA A 1 192 ? -34.893 15.280 17.442 1.00 47.78 191 ALA A C 1
ATOM 1392 O O . ALA A 1 192 ? -34.447 15.592 18.552 1.00 51.18 191 ALA A O 1
ATOM 1394 N N . GLY A 1 193 ? -34.187 15.406 16.321 1.00 46.02 192 GLY A N 1
ATOM 1395 C CA . GLY A 1 193 ? -32.825 15.924 16.360 1.00 48.04 192 GLY A CA 1
ATOM 1396 C C . GLY A 1 193 ? -32.192 16.124 14.999 1.00 43.59 192 GLY A C 1
ATOM 1397 O O . GLY A 1 193 ? -32.810 15.835 13.974 1.00 43.91 192 GLY A O 1
ATOM 1398 N N . ASP A 1 194 ? -30.963 16.638 14.985 1.00 41.18 193 ASP A N 1
ATOM 1399 C CA . ASP A 1 194 ? -30.262 16.833 13.723 1.00 39.94 193 ASP A CA 1
ATOM 1400 C C . ASP A 1 194 ? -28.777 16.510 13.842 1.00 39.74 193 ASP A C 1
ATOM 1401 O O . ASP A 1 194 ? -28.190 16.607 14.923 1.00 38.74 193 ASP A O 1
ATOM 1406 N N . ILE A 1 195 ? -28.184 16.118 12.719 1.00 38.96 194 ILE A N 1
ATOM 1407 C CA . ILE A 1 195 ? -26.725 16.067 12.587 1.00 36.39 194 ILE A CA 1
ATOM 1408 C C . ILE A 1 195 ? -26.346 16.855 11.339 1.00 33.21 194 ILE A C 1
ATOM 1409 O O . ILE A 1 195 ? -26.895 16.622 10.267 1.00 35.37 194 ILE A O 1
ATOM 1414 N N . CYS A 1 196 ? -25.425 17.800 11.478 1.00 32.63 195 CYS A N 1
ATOM 1415 C CA . CYS A 1 196 ? -25.039 18.666 10.361 1.00 33.05 195 CYS A CA 1
ATOM 1416 C C . CYS A 1 196 ? -26.267 19.280 9.717 1.00 37.29 195 CYS A C 1
ATOM 1417 O O . CYS A 1 196 ? -26.323 19.453 8.491 1.00 32.76 195 CYS A O 1
ATOM 1420 N N A SER A 1 197 ? -27.228 19.638 10.569 0.50 38.15 196 SER A N 1
ATOM 1421 N N B SER A 1 197 ? -27.255 19.587 10.558 0.50 37.96 196 SER A N 1
ATOM 1422 C CA A SER A 1 197 ? -28.492 20.253 10.175 0.50 38.02 196 SER A CA 1
ATOM 1423 C CA B SER A 1 197 ? -28.482 20.272 10.159 0.50 38.37 196 SER A CA 1
ATOM 1424 C C A SER A 1 197 ? -29.237 19.406 9.150 0.50 42.07 196 SER A C 1
ATOM 1425 C C B SER A 1 197 ? -29.389 19.413 9.283 0.50 42.11 196 SER A C 1
ATOM 1426 O O A SER A 1 197 ? -29.783 19.912 8.171 0.50 44.80 196 SER A O 1
ATOM 1427 O O B SER A 1 197 ? -30.223 19.925 8.539 0.50 43.70 196 SER A O 1
ATOM 1432 N N . ARG A 1 198 ? -29.232 18.099 9.397 1.00 37.13 197 ARG A N 1
ATOM 1433 C CA . ARG A 1 198 ? -30.116 17.187 8.725 1.00 38.30 197 ARG A CA 1
ATOM 1434 C C . ARG A 1 198 ? -30.922 16.460 9.792 1.00 44.58 197 ARG A C 1
ATOM 1435 O O . ARG A 1 198 ? -30.362 15.883 10.724 1.00 41.90 197 ARG A O 1
ATOM 1443 N N . PHE A 1 199 ? -32.241 16.510 9.652 1.00 39.65 198 PHE A N 1
ATOM 1444 C CA . PHE A 1 199 ? -33.147 16.214 10.758 1.00 41.43 198 PHE A CA 1
ATOM 1445 C C . PHE A 1 199 ? -33.765 14.821 10.658 1.00 40.33 198 PHE A C 1
ATOM 1446 O O . PHE A 1 199 ? -33.958 14.308 9.563 1.00 43.86 198 PHE A O 1
ATOM 1454 N N . PHE A 1 200 ? -34.080 14.225 11.806 1.00 44.08 199 PHE A N 1
ATOM 1455 C CA . PHE A 1 200 ? -34.636 12.867 11.859 1.00 44.63 199 PHE A CA 1
ATOM 1456 C C . PHE A 1 200 ? -35.616 12.724 13.034 1.00 49.76 199 PHE A C 1
ATOM 1457 O O . PHE A 1 200 ? -35.534 13.471 14.019 1.00 45.26 199 PHE A O 1
ATOM 1465 N N . ASP A 1 201 ? -36.531 11.757 12.949 1.00 50.06 200 ASP A N 1
ATOM 1466 C CA . ASP A 1 201 ? -37.477 11.573 14.043 1.00 54.46 200 ASP A CA 1
ATOM 1467 C C . ASP A 1 201 ? -36.922 10.700 15.155 1.00 54.44 200 ASP A C 1
ATOM 1468 O O . ASP A 1 201 ? -35.747 10.318 15.130 1.00 50.16 200 ASP A O 1
ATOM 1473 N N . ILE A 1 202 ? -37.756 10.394 16.142 1.00 54.37 201 ILE A N 1
ATOM 1474 C CA . ILE A 1 202 ? -37.248 9.724 17.332 1.00 56.86 201 ILE A CA 1
ATOM 1475 C C . ILE A 1 202 ? -36.797 8.279 17.043 1.00 49.02 201 ILE A C 1
ATOM 1476 O O . ILE A 1 202 ? -36.002 7.716 17.788 1.00 47.15 201 ILE A O 1
ATOM 1481 N N . HIS A 1 203 ? -37.273 7.715 15.936 1.00 55.00 202 HIS A N 1
ATOM 1482 C CA . HIS A 1 203 ? -36.950 6.342 15.555 1.00 61.48 202 HIS A CA 1
ATOM 1483 C C . HIS A 1 203 ? -35.774 6.348 14.599 1.00 59.82 202 HIS A C 1
ATOM 1484 O O . HIS A 1 203 ? -35.434 5.319 14.011 1.00 56.92 202 HIS A O 1
ATOM 1491 N N . GLY A 1 204 ? -35.170 7.525 14.438 1.00 58.62 203 GLY A N 1
ATOM 1492 C CA . GLY A 1 204 ? -34.009 7.694 13.580 1.00 50.39 203 GLY A CA 1
ATOM 1493 C C . GLY A 1 204 ? -34.310 7.845 12.094 1.00 43.04 203 GLY A C 1
ATOM 1494 O O . GLY A 1 204 ? -33.395 7.912 11.283 1.00 43.40 203 GLY A O 1
ATOM 1495 N N . ALA A 1 205 ? -35.583 7.882 11.714 1.00 46.44 204 ALA A N 1
ATOM 1496 C CA . ALA A 1 205 ? -35.902 8.092 10.297 1.00 55.10 204 ALA A CA 1
ATOM 1497 C C . ALA A 1 205 ? -35.661 9.541 9.860 1.00 53.71 204 ALA A C 1
ATOM 1498 O O . ALA A 1 205 ? -35.894 10.490 10.626 1.00 55.09 204 ALA A O 1
ATOM 1516 N N . VAL A 1 207 ? -36.236 13.086 8.148 1.00 54.97 206 VAL A N 1
ATOM 1517 C CA . VAL A 1 207 ? -37.379 13.924 7.830 1.00 56.12 206 VAL A CA 1
ATOM 1518 C C . VAL A 1 207 ? -36.921 15.141 7.037 1.00 57.41 206 VAL A C 1
ATOM 1519 O O . VAL A 1 207 ? -36.000 15.862 7.448 1.00 57.30 206 VAL A O 1
ATOM 1523 N N A GLU A 1 208 ? -37.559 15.385 5.900 0.50 60.94 207 GLU A N 1
ATOM 1524 N N B GLU A 1 208 ? -37.536 15.352 5.877 0.50 60.96 207 GLU A N 1
ATOM 1525 C CA A GLU A 1 208 ? -37.169 16.532 5.094 0.50 63.52 207 GLU A CA 1
ATOM 1526 C CA B GLU A 1 208 ? -37.217 16.526 5.076 0.50 64.04 207 GLU A CA 1
ATOM 1527 C C A GLU A 1 208 ? -37.990 17.774 5.444 0.50 61.83 207 GLU A C 1
ATOM 1528 C C B GLU A 1 208 ? -37.922 17.743 5.661 0.50 61.55 207 GLU A C 1
ATOM 1529 O O A GLU A 1 208 ? -39.194 17.700 5.677 0.50 64.72 207 GLU A O 1
ATOM 1530 O O B GLU A 1 208 ? -38.985 17.623 6.268 0.50 61.55 207 GLU A O 1
ATOM 1541 N N . THR A 1 209 ? -37.310 18.910 5.506 1.00 55.67 208 THR A N 1
ATOM 1542 C CA . THR A 1 209 ? -37.885 20.138 6.037 1.00 52.67 208 THR A CA 1
ATOM 1543 C C . THR A 1 209 ? -37.763 21.244 5.009 1.00 58.62 208 THR A C 1
ATOM 1544 O O . THR A 1 209 ? -37.078 21.079 4.003 1.00 59.98 208 THR A O 1
ATOM 1548 N N A ASN A 1 210 ? -38.408 22.379 5.264 0.50 61.30 209 ASN A N 1
ATOM 1549 N N B ASN A 1 210 ? -38.435 22.363 5.270 0.50 61.30 209 ASN A N 1
ATOM 1550 C CA A ASN A 1 210 ? -38.321 23.513 4.350 0.50 62.71 209 ASN A CA 1
ATOM 1551 C CA B ASN A 1 210 ? -38.342 23.547 4.422 0.50 62.82 209 ASN A CA 1
ATOM 1552 C C A ASN A 1 210 ? -36.880 24.003 4.172 0.50 60.71 209 ASN A C 1
ATOM 1553 C C B ASN A 1 210 ? -36.884 23.945 4.150 0.50 60.74 209 ASN A C 1
ATOM 1554 O O A ASN A 1 210 ? -36.584 24.745 3.238 0.50 63.02 209 ASN A O 1
ATOM 1555 O O B ASN A 1 210 ? -36.582 24.557 3.127 0.50 62.36 209 ASN A O 1
ATOM 1572 N N A SER A 1 212 ? -34.138 21.817 3.816 0.50 47.77 211 SER A N 1
ATOM 1573 N N B SER A 1 212 ? -34.169 21.824 3.825 0.50 47.79 211 SER A N 1
ATOM 1574 C CA A SER A 1 212 ? -33.238 20.901 3.124 0.50 47.03 211 SER A CA 1
ATOM 1575 C CA B SER A 1 212 ? -33.365 20.861 3.084 0.50 47.87 211 SER A CA 1
ATOM 1576 C C A SER A 1 212 ? -32.823 21.458 1.757 0.50 42.27 211 SER A C 1
ATOM 1577 C C B SER A 1 212 ? -32.829 21.516 1.821 0.50 43.18 211 SER A C 1
ATOM 1578 O O A SER A 1 212 ? -31.691 21.263 1.321 0.50 42.88 211 SER A O 1
ATOM 1579 O O B SER A 1 212 ? -31.639 21.438 1.519 0.50 42.02 211 SER A O 1
ATOM 1584 N N . GLU A 1 213 ? -33.719 22.185 1.104 1.00 41.55 212 GLU A N 1
ATOM 1585 C CA . GLU A 1 213 ? -33.404 22.753 -0.197 1.00 51.23 212 GLU A CA 1
ATOM 1586 C C . GLU A 1 213 ? -32.386 23.904 -0.126 1.00 54.57 212 GLU A C 1
ATOM 1587 O O . GLU A 1 213 ? -31.879 24.337 -1.161 1.00 52.89 212 GLU A O 1
ATOM 1593 N N . LYS A 1 214 ? -32.076 24.377 1.086 1.00 51.30 213 LYS A N 1
ATOM 1594 C CA . LYS A 1 214 ? -31.176 25.523 1.281 1.00 47.52 213 LYS A CA 1
ATOM 1595 C C . LYS A 1 214 ? -29.896 25.163 2.050 1.00 48.36 213 LYS A C 1
ATOM 1596 O O . LYS A 1 214 ? -29.127 26.042 2.465 1.00 43.17 213 LYS A O 1
ATOM 1602 N N . THR A 1 215 ? -29.677 23.869 2.232 1.00 37.31 214 THR A N 1
ATOM 1603 C CA . THR A 1 215 ? -28.621 23.374 3.111 1.00 39.00 214 THR A CA 1
ATOM 1604 C C . THR A 1 215 ? -27.411 22.897 2.306 1.00 37.12 214 THR A C 1
ATOM 1605 O O . THR A 1 215 ? -27.568 22.244 1.263 1.00 39.13 214 THR A O 1
ATOM 1609 N N . LEU A 1 216 ? -26.215 23.239 2.779 1.00 34.53 215 LEU A N 1
ATOM 1610 C CA . LEU A 1 216 ? -24.964 22.708 2.228 1.00 35.63 215 LEU A CA 1
ATOM 1611 C C . LEU A 1 216 ? -24.207 21.997 3.339 1.00 39.02 215 LEU A C 1
ATOM 1612 O O . LEU A 1 216 ? -23.512 22.631 4.142 1.00 34.98 215 LEU A O 1
ATOM 1617 N N . SER A 1 217 ? -24.365 20.680 3.402 1.00 31.40 216 SER A N 1
ATOM 1618 C CA . SER A 1 217 ? -23.596 19.864 4.323 1.00 30.28 216 SER A CA 1
ATOM 1619 C C . SER A 1 217 ? -23.627 18.412 3.865 1.00 32.75 216 SER A C 1
ATOM 1620 O O . SER A 1 217 ? -24.411 18.029 2.991 1.00 39.80 216 SER A O 1
ATOM 1623 N N . ILE A 1 218 ? -22.793 17.603 4.501 1.00 34.74 217 ILE A N 1
ATOM 1624 C CA . ILE A 1 218 ? -22.673 16.204 4.122 1.00 29.76 217 ILE A CA 1
ATOM 1625 C C . ILE A 1 218 ? -24.051 15.506 4.194 1.00 30.01 217 ILE A C 1
ATOM 1626 O O . ILE A 1 218 ? -24.836 15.747 5.114 1.00 37.65 217 ILE A O 1
ATOM 1631 N N . GLU A 1 219 ? -24.365 14.684 3.200 1.00 34.02 218 GLU A N 1
ATOM 1632 C CA . GLU A 1 219 ? -25.525 13.797 3.290 1.00 39.73 218 GLU A CA 1
ATOM 1633 C C . GLU A 1 219 ? -25.307 12.651 4.283 1.00 38.57 218 GLU A C 1
ATOM 1634 O O . GLU A 1 219 ? -24.177 12.153 4.457 1.00 34.42 218 GLU A O 1
ATOM 1648 N N . ASN A 1 221 ? -26.024 9.607 4.064 1.00 39.91 220 ASN A N 1
ATOM 1649 C CA . ASN A 1 221 ? -25.542 8.413 3.362 1.00 47.80 220 ASN A CA 1
ATOM 1650 C C . ASN A 1 221 ? -24.017 8.429 3.310 1.00 40.88 220 ASN A C 1
ATOM 1651 O O . ASN A 1 221 ? -23.352 7.400 3.489 1.00 33.21 220 ASN A O 1
ATOM 1656 N N . LYS A 1 222 ? -23.458 9.622 3.125 1.00 34.46 221 LYS A N 1
ATOM 1657 C CA . LYS A 1 222 ? -22.004 9.781 3.088 1.00 38.11 221 LYS A CA 1
ATOM 1658 C C . LYS A 1 222 ? -21.394 9.654 4.467 1.00 38.10 221 LYS A C 1
ATOM 1659 O O . LYS A 1 222 ? -20.300 9.094 4.638 1.00 37.71 221 LYS A O 1
ATOM 1665 N N . LEU A 1 223 ? -22.098 10.177 5.460 1.00 36.69 222 LEU A N 1
ATOM 1666 C CA . LEU A 1 223 ? -21.670 10.002 6.843 1.00 34.26 222 LEU A CA 1
ATOM 1667 C C . LEU A 1 223 ? -21.659 8.529 7.224 1.00 34.16 222 LEU A C 1
ATOM 1668 O O . LEU A 1 223 ? -20.726 8.061 7.871 1.00 35.59 222 LEU A O 1
ATOM 1673 N N . LYS A 1 224 ? -22.675 7.780 6.800 1.00 42.38 223 LYS A N 1
ATOM 1674 C CA . LYS A 1 224 ? -22.756 6.350 7.128 1.00 39.97 223 LYS A CA 1
ATOM 1675 C C . LYS A 1 224 ? -21.612 5.517 6.542 1.00 36.42 223 LYS A C 1
ATOM 1676 O O . LYS A 1 224 ? -21.345 4.413 7.013 1.00 38.45 223 LYS A O 1
ATOM 1682 N N . GLN A 1 225 ? -20.959 6.025 5.505 1.00 37.19 224 GLN A N 1
ATOM 1683 C CA . GLN A 1 225 ? -19.890 5.280 4.823 1.00 38.11 224 GLN A CA 1
ATOM 1684 C C . GLN A 1 225 ? -18.537 5.385 5.531 1.00 33.32 224 GLN A C 1
ATOM 1685 O O . GLN A 1 225 ? -17.557 4.790 5.105 1.00 29.83 224 GLN A O 1
ATOM 1691 N N . ALA A 1 226 ? -18.464 6.234 6.541 1.00 33.23 225 ALA A N 1
ATOM 1692 C CA . ALA A 1 226 ? -17.204 6.536 7.201 1.00 30.22 225 ALA A CA 1
ATOM 1693 C C . ALA A 1 226 ? -16.842 5.399 8.119 1.00 30.33 225 ALA A C 1
ATOM 1694 O O . ALA A 1 226 ? -17.736 4.718 8.623 1.00 27.86 225 ALA A O 1
ATOM 1696 N N . ARG A 1 227 ? -15.557 5.200 8.386 1.00 24.18 226 ARG A N 1
ATOM 1697 C CA . ARG A 1 227 ? -15.160 4.046 9.214 1.00 25.34 226 ARG A CA 1
ATOM 1698 C C . ARG A 1 227 ? -15.690 4.238 10.622 1.00 29.13 226 ARG A C 1
ATOM 1699 O O . ARG A 1 227 ? -16.173 3.296 11.268 1.00 24.70 226 ARG A O 1
ATOM 1707 N N . TYR A 1 228 ? -15.579 5.471 11.113 1.00 23.87 227 TYR A N 1
ATOM 1708 C CA . TYR A 1 228 ? -16.144 5.820 12.403 1.00 23.45 227 TYR A CA 1
ATOM 1709 C C . TYR A 1 228 ? -16.868 7.166 12.261 1.00 27.00 227 TYR A C 1
ATOM 1710 O O . TYR A 1 228 ? -16.307 8.118 11.757 1.00 28.31 227 TYR A O 1
ATOM 1719 N N . SER A 1 229 ? -18.119 7.210 12.684 1.00 27.05 228 SER A N 1
ATOM 1720 C CA . SER A 1 229 ? -18.870 8.459 12.786 1.00 28.07 228 SER A CA 1
ATOM 1721 C C . SER A 1 229 ? -19.149 8.633 14.265 1.00 27.50 228 SER A C 1
ATOM 1722 O O . SER A 1 229 ? -19.919 7.884 14.855 1.00 31.45 228 SER A O 1
ATOM 1725 N N . ILE A 1 230 ? -18.482 9.597 14.869 1.00 27.28 229 ILE A N 1
ATOM 1726 C CA . ILE A 1 230 ? -18.455 9.700 16.314 1.00 26.07 229 ILE A CA 1
ATOM 1727 C C . ILE A 1 230 ? -19.368 10.833 16.744 1.00 25.21 229 ILE A C 1
ATOM 1728 O O . ILE A 1 230 ? -19.078 11.993 16.473 1.00 27.68 229 ILE A O 1
ATOM 1733 N N . GLY A 1 231 ? -20.474 10.497 17.402 1.00 27.80 230 GLY A N 1
ATOM 1734 C CA . GLY A 1 231 ? -21.315 11.513 18.010 1.00 27.76 230 GLY A CA 1
ATOM 1735 C C . GLY A 1 231 ? -20.811 11.858 19.400 1.00 28.37 230 GLY A C 1
ATOM 1736 O O . GLY A 1 231 ? -20.443 10.971 20.184 1.00 32.02 230 GLY A O 1
ATOM 1737 N N . ILE A 1 232 ? -20.748 13.145 19.717 1.00 28.26 231 ILE A N 1
ATOM 1738 C CA . ILE A 1 232 ? -20.452 13.514 21.081 1.00 26.79 231 ILE A CA 1
ATOM 1739 C C . ILE A 1 232 ? -21.598 14.351 21.568 1.00 33.54 231 ILE A C 1
ATOM 1740 O O . ILE A 1 232 ? -21.937 15.357 20.942 1.00 32.63 231 ILE A O 1
ATOM 1745 N N . ALA A 1 233 ? -22.233 13.898 22.648 1.00 28.80 232 ALA A N 1
ATOM 1746 C CA . ALA A 1 233 ? -23.509 14.469 23.052 1.00 32.41 232 ALA A CA 1
ATOM 1747 C C . ALA A 1 233 ? -23.990 14.010 24.417 1.00 33.54 232 ALA A C 1
ATOM 1748 O O . ALA A 1 233 ? -23.651 12.921 24.889 1.00 31.71 232 ALA A O 1
ATOM 1758 N N A SER A 1 235 ? -27.708 14.472 27.129 0.50 45.58 234 SER A N 1
ATOM 1759 N N B SER A 1 235 ? -27.701 14.458 27.131 0.50 45.51 234 SER A N 1
ATOM 1760 C CA A SER A 1 235 ? -29.034 15.060 27.272 0.50 47.84 234 SER A CA 1
ATOM 1761 C CA B SER A 1 235 ? -29.064 14.969 27.249 0.50 47.49 234 SER A CA 1
ATOM 1762 C C A SER A 1 235 ? -29.670 14.764 28.620 0.50 48.24 234 SER A C 1
ATOM 1763 C C B SER A 1 235 ? -29.682 14.744 28.627 0.50 48.28 234 SER A C 1
ATOM 1764 O O A SER A 1 235 ? -29.392 13.749 29.268 0.50 44.42 234 SER A O 1
ATOM 1765 O O B SER A 1 235 ? -29.397 13.751 29.307 0.50 44.33 234 SER A O 1
ATOM 1770 N N . GLU A 1 236 ? -30.532 15.682 29.027 1.00 52.98 235 GLU A N 1
ATOM 1771 C CA . GLU A 1 236 ? -31.275 15.558 30.257 1.00 57.18 235 GLU A CA 1
ATOM 1772 C C . GLU A 1 236 ? -32.661 15.017 29.933 1.00 53.90 235 GLU A C 1
ATOM 1773 O O . GLU A 1 236 ? -33.476 14.858 30.828 1.00 53.63 235 GLU A O 1
ATOM 1779 N N . GLU A 1 237 ? -32.916 14.731 28.654 1.00 52.78 236 GLU A N 1
ATOM 1780 C CA . GLU A 1 237 ? -34.241 14.270 28.199 1.00 58.16 236 GLU A CA 1
ATOM 1781 C C . GLU A 1 237 ? -34.238 12.789 27.854 1.00 51.85 236 GLU A C 1
ATOM 1782 O O . GLU A 1 237 ? -33.386 12.318 27.094 1.00 54.70 236 GLU A O 1
ATOM 1788 N N . LYS A 1 238 ? -35.205 12.059 28.409 1.00 54.71 237 LYS A N 1
ATOM 1789 C CA . LYS A 1 238 ? -35.399 10.636 28.087 1.00 55.80 237 LYS A CA 1
ATOM 1790 C C . LYS A 1 238 ? -35.594 10.505 26.577 1.00 57.52 237 LYS A C 1
ATOM 1791 O O . LYS A 1 238 ? -35.065 9.598 25.942 1.00 58.02 237 LYS A O 1
ATOM 1797 N N . TYR A 1 239 ? -36.356 11.439 26.015 1.00 64.29 238 TYR A N 1
ATOM 1798 C CA . TYR A 1 239 ? -36.643 11.466 24.585 1.00 68.30 238 TYR A CA 1
ATOM 1799 C C . TYR A 1 239 ? -35.766 12.524 23.890 1.00 65.47 238 TYR A C 1
ATOM 1800 O O . TYR A 1 239 ? -36.199 13.640 23.625 1.00 71.15 238 TYR A O 1
ATOM 1809 N N . SER A 1 240 ? -34.529 12.136 23.603 1.00 61.42 239 SER A N 1
ATOM 1810 C CA . SER A 1 240 ? -33.493 13.017 23.078 1.00 55.32 239 SER A CA 1
ATOM 1811 C C . SER A 1 240 ? -33.303 12.903 21.558 1.00 56.01 239 SER A C 1
ATOM 1812 O O . SER A 1 240 ? -33.868 12.018 20.902 1.00 53.39 239 SER A O 1
ATOM 1815 N N . GLY A 1 241 ? -32.464 13.787 21.019 1.00 51.45 240 GLY A N 1
ATOM 1816 C CA . GLY A 1 241 ? -32.000 13.682 19.648 1.00 41.84 240 GLY A CA 1
ATOM 1817 C C . GLY A 1 241 ? -31.023 12.520 19.497 1.00 41.36 240 GLY A C 1
ATOM 1818 O O . GLY A 1 241 ? -30.875 11.941 18.426 1.00 36.35 240 GLY A O 1
ATOM 1819 N N . ILE A 1 242 ? -30.351 12.174 20.582 1.00 39.29 241 ILE A N 1
ATOM 1820 C CA . ILE A 1 242 ? -29.336 11.134 20.522 1.00 39.89 241 ILE A CA 1
ATOM 1821 C C . ILE A 1 242 ? -29.908 9.740 20.170 1.00 41.42 241 ILE A C 1
ATOM 1822 O O . ILE A 1 242 ? -29.336 9.018 19.337 1.00 35.51 241 ILE A O 1
ATOM 1827 N N . ILE A 1 243 ? -31.059 9.388 20.752 1.00 46.97 242 ILE A N 1
ATOM 1828 C CA . ILE A 1 243 ? -31.629 8.053 20.524 1.00 54.99 242 ILE A CA 1
ATOM 1829 C C . ILE A 1 243 ? -32.028 7.936 19.075 1.00 48.98 242 ILE A C 1
ATOM 1830 O O . ILE A 1 243 ? -31.872 6.888 18.463 1.00 45.55 242 ILE A O 1
ATOM 1835 N N . GLY A 1 244 ? -32.553 9.027 18.533 1.00 43.23 243 GLY A N 1
ATOM 1836 C CA . GLY A 1 244 ? -32.867 9.089 17.120 1.00 40.89 243 GLY A CA 1
ATOM 1837 C C . GLY A 1 244 ? -31.619 8.846 16.305 1.00 43.18 243 GLY A C 1
ATOM 1838 O O . GLY A 1 244 ? -31.609 7.936 15.485 1.00 43.55 243 GLY A O 1
ATOM 1839 N N . ALA A 1 245 ? -30.560 9.631 16.558 1.00 38.14 244 ALA A N 1
ATOM 1840 C CA . ALA A 1 245 ? -29.280 9.462 15.861 1.00 36.79 244 ALA A CA 1
ATOM 1841 C C . ALA A 1 245 ? -28.767 8.018 15.843 1.00 36.41 244 ALA A C 1
ATOM 1842 O O . ALA A 1 245 ? -28.256 7.541 14.835 1.00 31.79 244 ALA A O 1
ATOM 1844 N N . LEU A 1 246 ? -28.856 7.359 16.988 1.00 37.21 245 LEU A N 1
ATOM 1845 C CA . LEU A 1 246 ? -28.391 5.988 17.137 1.00 36.51 245 LEU A CA 1
ATOM 1846 C C . LEU A 1 246 ? -29.261 5.051 16.320 1.00 39.76 245 LEU A C 1
ATOM 1847 O O . LEU A 1 246 ? -28.755 4.238 15.546 1.00 36.92 245 LEU A O 1
ATOM 1852 N N . ARG A 1 247 ? -30.579 5.174 16.475 1.00 44.96 246 ARG A N 1
ATOM 1853 C CA . ARG A 1 247 ? -31.496 4.299 15.744 1.00 45.38 246 ARG A CA 1
ATOM 1854 C C . ARG A 1 247 ? -31.294 4.420 14.240 1.00 47.45 246 ARG A C 1
ATOM 1855 O O . ARG A 1 247 ? -31.291 3.408 13.529 1.00 43.37 246 ARG A O 1
ATOM 1863 N N . GLY A 1 248 ? -31.059 5.646 13.765 1.00 43.14 247 GLY A N 1
ATOM 1864 C CA . GLY A 1 248 ? -30.799 5.869 12.352 1.00 38.63 247 GLY A CA 1
ATOM 1865 C C . GLY A 1 248 ? -29.392 5.477 11.917 1.00 45.00 247 GLY A C 1
ATOM 1866 O O . GLY A 1 248 ? -29.065 5.520 10.729 1.00 42.30 247 GLY A O 1
ATOM 1867 N N . LYS A 1 249 ? -28.547 5.105 12.875 1.00 40.72 248 LYS A N 1
ATOM 1868 C CA . LYS A 1 249 ? -27.177 4.733 12.546 1.00 44.08 248 LYS A CA 1
ATOM 1869 C C . LYS A 1 249 ? -26.382 5.843 11.856 1.00 41.16 248 LYS A C 1
ATOM 1870 O O . LYS A 1 249 ? -25.520 5.557 11.016 1.00 41.03 248 LYS A O 1
ATOM 1876 N N . TYR A 1 250 ? -26.648 7.106 12.206 1.00 35.28 249 TYR A N 1
ATOM 1877 C CA . TYR A 1 250 ? -25.910 8.215 11.600 1.00 33.55 249 TYR A CA 1
ATOM 1878 C C . TYR A 1 250 ? -24.548 8.311 12.280 1.00 31.33 249 TYR A C 1
ATOM 1879 O O . TYR A 1 250 ? -23.573 8.769 11.691 1.00 35.33 249 TYR A O 1
ATOM 1888 N N . ILE A 1 251 ? -24.476 7.803 13.510 1.00 34.13 250 ILE A N 1
ATOM 1889 C CA . ILE A 1 251 ? -23.198 7.597 14.177 1.00 28.10 250 ILE A CA 1
ATOM 1890 C C . ILE A 1 251 ? -23.041 6.121 14.547 1.00 36.24 250 ILE A C 1
ATOM 1891 O O . ILE A 1 251 ? -24.042 5.439 14.837 1.00 35.13 250 ILE A O 1
ATOM 1896 N N . ASN A 1 252 ? -21.795 5.644 14.552 1.00 33.64 251 ASN A N 1
ATOM 1897 C CA . ASN A 1 252 ? -21.490 4.287 15.011 1.00 30.12 251 ASN A CA 1
ATOM 1898 C C . ASN A 1 252 ? -20.562 4.276 16.241 1.00 30.03 251 ASN A C 1
ATOM 1899 O O . ASN A 1 252 ? -20.116 3.225 16.662 1.00 33.09 251 ASN A O 1
ATOM 1904 N N . CYS A 1 253 ? -20.297 5.453 16.823 1.00 26.48 252 CYS A N 1
ATOM 1905 C CA . CYS A 1 253 ? -19.601 5.557 18.110 1.00 28.20 252 CYS A CA 1
ATOM 1906 C C . CYS A 1 253 ? -20.279 6.660 18.891 1.00 30.81 252 CYS A C 1
ATOM 1907 O O . CYS A 1 253 ? -20.811 7.586 18.291 1.00 27.62 252 CYS A O 1
ATOM 1910 N N . LEU A 1 254 ? -20.227 6.587 20.218 1.00 28.24 253 LEU A N 1
ATOM 1911 C CA . LEU A 1 254 ? -20.829 7.641 21.019 1.00 34.38 253 LEU A CA 1
ATOM 1912 C C . LEU A 1 254 ? -19.941 7.970 22.186 1.00 30.26 253 LEU A C 1
ATOM 1913 O O . LEU A 1 254 ? -19.407 7.075 22.854 1.00 30.96 253 LEU A O 1
ATOM 1918 N N . VAL A 1 255 ? -19.766 9.266 22.394 1.00 29.83 254 VAL A N 1
ATOM 1919 C CA . VAL A 1 255 ? -19.094 9.822 23.557 1.00 32.01 254 VAL A CA 1
ATOM 1920 C C . VAL A 1 255 ? -20.156 10.559 24.370 1.00 37.20 254 VAL A C 1
ATOM 1921 O O . VAL A 1 255 ? -20.779 11.488 23.870 1.00 33.56 254 VAL A O 1
ATOM 1925 N N . THR A 1 256 ? -20.395 10.116 25.602 1.00 35.23 255 THR A N 1
ATOM 1926 C CA . THR A 1 256 ? -21.454 10.697 26.428 1.00 33.55 255 THR A CA 1
ATOM 1927 C C . THR A 1 256 ? -21.152 10.553 27.922 1.00 34.10 255 THR A C 1
ATOM 1928 O O . THR A 1 256 ? -20.027 10.196 28.320 1.00 32.19 255 THR A O 1
ATOM 1932 N N . ASN A 1 257 ? -22.149 10.857 28.747 1.00 38.40 256 ASN A N 1
ATOM 1933 C CA . ASN A 1 257 ? -21.987 10.764 30.188 1.00 35.35 256 ASN A CA 1
ATOM 1934 C C . ASN A 1 257 ? -22.852 9.671 30.817 1.00 34.94 256 ASN A C 1
ATOM 1935 O O . ASN A 1 257 ? -23.753 9.122 30.181 1.00 34.06 256 ASN A O 1
ATOM 1940 N N . SER A 1 258 ? -22.558 9.376 32.079 1.00 38.78 257 SER A N 1
ATOM 1941 C CA . SER A 1 258 ? -23.242 8.328 32.832 1.00 43.04 257 SER A CA 1
ATOM 1942 C C . SER A 1 258 ? -24.754 8.526 32.775 1.00 45.29 257 SER A C 1
ATOM 1943 O O . SER A 1 258 ? -25.523 7.597 32.502 1.00 40.31 257 SER A O 1
ATOM 1946 N N . SER A 1 259 ? -25.184 9.751 33.047 1.00 43.65 258 SER A N 1
ATOM 1947 C CA . SER A 1 259 ? -26.620 10.043 33.146 1.00 47.07 258 SER A CA 1
ATOM 1948 C C . SER A 1 259 ? -27.365 9.813 31.828 1.00 37.72 258 SER A C 1
ATOM 1949 O O . SER A 1 259 ? -28.468 9.288 31.821 1.00 38.68 258 SER A O 1
ATOM 1952 N N . THR A 1 260 ? -26.762 10.215 30.718 1.00 36.24 259 THR A N 1
ATOM 1953 C CA . THR A 1 260 ? -27.369 10.027 29.409 1.00 36.22 259 THR A CA 1
ATOM 1954 C C . THR A 1 260 ? -27.349 8.552 28.979 1.00 38.03 259 THR A C 1
ATOM 1955 O O . THR A 1 260 ? -28.293 8.079 28.384 1.00 39.85 259 THR A O 1
ATOM 1959 N N . ALA A 1 261 ? -26.249 7.849 29.226 1.00 37.64 260 ALA A N 1
ATOM 1960 C CA . ALA A 1 261 ? -26.181 6.442 28.841 1.00 40.02 260 ALA A CA 1
ATOM 1961 C C . ALA A 1 261 ? -27.346 5.711 29.531 1.00 42.42 260 ALA A C 1
ATOM 1962 O O . ALA A 1 261 ? -28.100 4.953 28.917 1.00 44.24 260 ALA A O 1
ATOM 1964 N N . GLU A 1 262 ? -27.519 5.995 30.812 1.00 38.43 261 GLU A N 1
ATOM 1965 C CA . GLU A 1 262 ? -28.585 5.374 31.575 1.00 44.80 261 GLU A CA 1
ATOM 1966 C C . GLU A 1 262 ? -29.980 5.644 30.990 1.00 47.61 261 GLU A C 1
ATOM 1967 O O . GLU A 1 262 ? -30.803 4.736 30.913 1.00 44.32 261 GLU A O 1
ATOM 1973 N N . LEU A 1 263 ? -30.224 6.888 30.570 1.00 43.59 262 LEU A N 1
ATOM 1974 C CA . LEU A 1 263 ? -31.466 7.291 29.912 1.00 42.68 262 LEU A CA 1
ATOM 1975 C C . LEU A 1 263 ? -31.677 6.524 28.603 1.00 40.62 262 LEU A C 1
ATOM 1976 O O . LEU A 1 263 ? -32.772 6.057 28.302 1.00 43.10 262 LEU A O 1
ATOM 1981 N N . LEU A 1 264 ? -30.612 6.406 27.825 1.00 41.39 263 LEU A N 1
ATOM 1982 C CA . LEU A 1 264 ? -30.638 5.707 26.543 1.00 47.99 263 LEU A CA 1
ATOM 1983 C C . LEU A 1 264 ? -31.033 4.239 26.655 1.00 50.63 263 LEU A C 1
ATOM 1984 O O . LEU A 1 264 ? -31.524 3.627 25.699 1.00 43.98 263 LEU A O 1
ATOM 1989 N N . LEU A 1 265 ? -30.774 3.664 27.821 1.00 56.67 264 LEU A N 1
ATOM 1990 C CA . LEU A 1 265 ? -31.108 2.279 28.067 1.00 61.49 264 LEU A CA 1
ATOM 1991 C C . LEU A 1 265 ? -32.493 2.186 28.727 1.00 65.20 264 LEU A C 1
ATOM 1992 O O . LEU A 1 265 ? -33.274 1.291 28.420 1.00 68.03 264 LEU A O 1
ATOM 1997 N N . LYS A 1 266 ? -32.791 3.132 29.612 1.00 67.37 265 LYS A N 1
ATOM 1998 C CA . LYS A 1 266 ? -34.079 3.195 30.316 1.00 76.56 265 LYS A CA 1
ATOM 1999 C C . LYS A 1 266 ? -35.219 3.699 29.429 1.00 76.22 265 LYS A C 1
ATOM 2000 O O . LYS A 1 266 ? -35.420 3.201 28.320 1.00 77.76 265 LYS A O 1
ATOM 2006 N N . GLU B 1 12 ? 53.639 56.647 37.701 1.00 52.54 11 GLU B N 1
ATOM 2007 C CA . GLU B 1 12 ? 53.313 56.695 36.275 1.00 54.55 11 GLU B CA 1
ATOM 2008 C C . GLU B 1 12 ? 51.849 56.344 36.043 1.00 43.14 11 GLU B C 1
ATOM 2009 O O . GLU B 1 12 ? 51.160 56.989 35.255 1.00 42.26 11 GLU B O 1
ATOM 2015 N N . ASN B 1 13 ? 51.376 55.310 36.725 1.00 40.28 12 ASN B N 1
ATOM 2016 C CA . ASN B 1 13 ? 49.978 54.918 36.608 1.00 35.40 12 ASN B CA 1
ATOM 2017 C C . ASN B 1 13 ? 49.018 56.019 37.022 1.00 31.96 12 ASN B C 1
ATOM 2018 O O . ASN B 1 13 ? 48.022 56.243 36.362 1.00 36.86 12 ASN B O 1
ATOM 2023 N N . LEU B 1 14 ? 49.297 56.688 38.129 1.00 31.50 13 LEU B N 1
ATOM 2024 C CA . LEU B 1 14 ? 48.414 57.772 38.572 1.00 32.78 13 LEU B CA 1
ATOM 2025 C C . LEU B 1 14 ? 48.335 58.897 37.524 1.00 34.57 13 LEU B C 1
ATOM 2026 O O . LEU B 1 14 ? 47.265 59.471 37.278 1.00 36.61 13 LEU B O 1
ATOM 2031 N N . TRP B 1 15 ? 49.480 59.225 36.931 1.00 33.58 14 TRP B N 1
ATOM 2032 C CA . TRP B 1 15 ? 49.552 60.282 35.921 1.00 38.43 14 TRP B CA 1
ATOM 2033 C C . TRP B 1 15 ? 48.754 59.861 34.699 1.00 35.07 14 TRP B C 1
ATOM 2034 O O . TRP B 1 15 ? 48.003 60.646 34.112 1.00 35.48 14 TRP B O 1
ATOM 2045 N N . LEU B 1 16 ? 48.930 58.609 34.315 1.00 32.76 15 LEU B N 1
ATOM 2046 C CA . LEU B 1 16 ? 48.178 58.066 33.207 1.00 32.35 15 LEU B CA 1
ATOM 2047 C C . LEU B 1 16 ? 46.691 58.125 33.495 1.00 27.28 15 LEU B C 1
ATOM 2048 O O . LEU B 1 16 ? 45.907 58.431 32.615 1.00 28.99 15 LEU B O 1
ATOM 2053 N N . GLU B 1 17 ? 46.292 57.839 34.732 1.00 29.83 16 GLU B N 1
ATOM 2054 C CA . GLU B 1 17 ? 44.867 57.899 35.081 1.00 30.33 16 GLU B CA 1
ATOM 2055 C C . GLU B 1 17 ? 44.346 59.329 34.955 1.00 33.03 16 GLU B C 1
ATOM 2056 O O . GLU B 1 17 ? 43.246 59.561 34.460 1.00 35.72 16 GLU B O 1
ATOM 2062 N N . GLN B 1 18 ? 45.137 60.284 35.438 1.00 28.22 17 GLN B N 1
ATOM 2063 C CA . GLN B 1 18 ? 44.740 61.697 35.361 1.00 35.81 17 GLN B CA 1
ATOM 2064 C C . GLN B 1 18 ? 44.609 62.113 33.910 1.00 32.11 17 GLN B C 1
ATOM 2065 O O . GLN B 1 18 ? 43.661 62.801 33.526 1.00 34.58 17 GLN B O 1
ATOM 2071 N N . GLN B 1 19 ? 45.566 61.693 33.095 1.00 35.58 18 GLN B N 1
ATOM 2072 C CA . GLN B 1 19 ? 45.540 62.037 31.676 1.00 36.50 18 GLN B CA 1
ATOM 2073 C C . GLN B 1 19 ? 44.291 61.507 30.984 1.00 34.57 18 GLN B C 1
ATOM 2074 O O . GLN B 1 19 ? 43.713 62.167 30.134 1.00 32.33 18 GLN B O 1
ATOM 2080 N N . LEU B 1 20 ? 43.871 60.301 31.326 1.00 31.85 19 LEU B N 1
ATOM 2081 C CA . LEU B 1 20 ? 42.671 59.731 30.695 1.00 37.31 19 LEU B CA 1
ATOM 2082 C C . LEU B 1 20 ? 41.385 60.436 31.151 1.00 34.15 19 LEU B C 1
ATOM 2083 O O . LEU B 1 20 ? 40.461 60.631 30.372 1.00 33.84 19 LEU B O 1
ATOM 2088 N N . LYS B 1 21 ? 41.323 60.800 32.424 1.00 32.86 20 LYS B N 1
ATOM 2089 C CA . LYS B 1 21 ? 40.148 61.479 32.943 1.00 37.72 20 LYS B CA 1
ATOM 2090 C C . LYS B 1 21 ? 39.976 62.793 32.189 1.00 41.93 20 LYS B C 1
ATOM 2091 O O . LYS B 1 21 ? 38.887 63.117 31.723 1.00 40.57 20 LYS B O 1
ATOM 2097 N N . GLN B 1 22 ? 41.065 63.542 32.053 1.00 36.98 21 GLN B N 1
ATOM 2098 C CA . GLN B 1 22 ? 40.988 64.843 31.395 1.00 40.32 21 GLN B CA 1
ATOM 2099 C C . GLN B 1 22 ? 40.645 64.662 29.930 1.00 44.88 21 GLN B C 1
ATOM 2100 O O . GLN B 1 22 ? 39.822 65.405 29.375 1.00 44.44 21 GLN B O 1
ATOM 2106 N N . LYS B 1 23 ? 41.281 63.681 29.294 1.00 38.33 22 LYS B N 1
ATOM 2107 C CA . LYS B 1 23 ? 41.132 63.535 27.850 1.00 37.74 22 LYS B CA 1
ATOM 2108 C C . LYS B 1 23 ? 39.736 63.073 27.455 1.00 40.21 22 LYS B C 1
ATOM 2109 O O . LYS B 1 23 ? 39.149 63.609 26.523 1.00 34.31 22 LYS B O 1
ATOM 2115 N N . PHE B 1 24 ? 39.192 62.093 28.168 1.00 36.38 23 PHE B N 1
ATOM 2116 C CA . PHE B 1 24 ? 37.879 61.565 27.803 1.00 37.64 23 PHE B CA 1
ATOM 2117 C C . PHE B 1 24 ? 36.761 62.019 28.739 1.00 37.40 23 PHE B C 1
ATOM 2118 O O . PHE B 1 24 ? 35.601 61.668 28.548 1.00 39.57 23 PHE B O 1
ATOM 2126 N N . GLY B 1 25 ? 37.111 62.804 29.747 1.00 32.86 24 GLY B N 1
ATOM 2127 C CA . GLY B 1 25 ? 36.125 63.314 30.679 1.00 35.49 24 GLY B CA 1
ATOM 2128 C C . GLY B 1 25 ? 35.551 62.205 31.544 1.00 39.88 24 GLY B C 1
ATOM 2129 O O . GLY B 1 25 ? 34.356 62.176 31.823 1.00 34.45 24 GLY B O 1
ATOM 2130 N N . LEU B 1 26 ? 36.404 61.286 31.978 1.00 33.25 25 LEU B N 1
ATOM 2131 C CA . LEU B 1 26 ? 35.928 60.134 32.728 1.00 32.25 25 LEU B CA 1
ATOM 2132 C C . LEU B 1 26 ? 35.749 60.474 34.198 1.00 32.70 25 LEU B C 1
ATOM 2133 O O . LEU B 1 26 ? 36.460 61.352 34.731 1.00 33.64 25 LEU B O 1
ATOM 2138 N N . LYS B 1 27 ? 34.821 59.772 34.854 1.00 27.69 26 LYS B N 1
ATOM 2139 C CA . LYS B 1 27 ? 34.576 59.980 36.270 1.00 27.32 26 LYS B CA 1
ATOM 2140 C C . LYS B 1 27 ? 35.683 59.403 37.125 1.00 28.10 26 LYS B C 1
ATOM 2141 O O . LYS B 1 27 ? 36.139 60.031 38.094 1.00 35.12 26 LYS B O 1
ATOM 2147 N N . ASP B 1 28 ? 36.143 58.213 36.770 1.00 27.65 27 ASP B N 1
ATOM 2148 C CA . ASP B 1 28 ? 37.280 57.640 37.466 1.00 31.42 27 ASP B CA 1
ATOM 2149 C C . ASP B 1 28 ? 37.947 56.668 36.516 1.00 33.99 27 ASP B C 1
ATOM 2150 O O . ASP B 1 28 ? 37.322 56.215 35.561 1.00 29.62 27 ASP B O 1
ATOM 2155 N N . VAL B 1 29 ? 39.234 56.416 36.739 1.00 32.15 28 VAL B N 1
ATOM 2156 C CA . VAL B 1 29 ? 40.008 55.518 35.894 1.00 36.65 28 VAL B CA 1
ATOM 2157 C C . VAL B 1 29 ? 40.988 54.736 36.761 1.00 30.20 28 VAL B C 1
ATOM 2158 O O . VAL B 1 29 ? 41.500 55.248 37.753 1.00 30.77 28 VAL B O 1
ATOM 2162 N N . VAL B 1 30 ? 41.248 53.501 36.360 1.00 27.52 29 VAL B N 1
ATOM 2163 C CA . VAL B 1 30 ? 42.215 52.645 37.023 1.00 25.48 29 VAL B CA 1
ATOM 2164 C C . VAL B 1 30 ? 43.174 52.195 35.931 1.00 31.07 29 VAL B C 1
ATOM 2165 O O . VAL B 1 30 ? 42.751 51.657 34.904 1.00 28.93 29 VAL B O 1
ATOM 2169 N N . VAL B 1 31 ? 44.460 52.446 36.143 1.00 31.58 30 VAL B N 1
ATOM 2170 C CA . VAL B 1 31 ? 45.509 51.963 35.242 1.00 32.69 30 VAL B CA 1
ATOM 2171 C C . VAL B 1 31 ? 46.471 51.092 36.037 1.00 30.67 30 VAL B C 1
ATOM 2172 O O . VAL B 1 31 ? 47.057 51.542 37.023 1.00 36.10 30 VAL B O 1
ATOM 2176 N N . VAL B 1 32 ? 46.642 49.844 35.628 1.00 33.53 31 VAL B N 1
ATOM 2177 C CA . VAL B 1 32 ? 47.626 48.969 36.293 1.00 30.39 31 VAL B CA 1
ATOM 2178 C C . VAL B 1 32 ? 48.819 48.731 35.401 1.00 35.96 31 VAL B C 1
ATOM 2179 O O . VAL B 1 32 ? 48.706 48.785 34.186 1.00 38.69 31 VAL B O 1
ATOM 2183 N N . SER B 1 33 ? 49.963 48.455 36.011 1.00 47.02 32 SER B N 1
ATOM 2184 C CA . SER B 1 33 ? 51.165 48.134 35.247 1.00 51.29 32 SER B CA 1
ATOM 2185 C C . SER B 1 33 ? 51.051 46.834 34.464 1.00 50.39 32 SER B C 1
ATOM 2186 O O . SER B 1 33 ? 50.841 45.775 35.041 1.00 50.52 32 SER B O 1
ATOM 2189 N N . ASP B 1 38 ? 52.086 39.031 30.916 1.00 86.48 37 ASP B N 1
ATOM 2190 C CA . ASP B 1 38 ? 51.097 38.087 31.423 1.00 88.43 37 ASP B CA 1
ATOM 2191 C C . ASP B 1 38 ? 49.678 38.588 31.173 1.00 77.87 37 ASP B C 1
ATOM 2192 O O . ASP B 1 38 ? 49.345 39.726 31.504 0.30 77.32 37 ASP B O 1
ATOM 2197 N N . GLU B 1 39 ? 48.848 37.731 30.588 0.30 71.65 38 GLU B N 1
ATOM 2198 C CA . GLU B 1 39 ? 47.465 38.086 30.292 0.30 63.80 38 GLU B CA 1
ATOM 2199 C C . GLU B 1 39 ? 46.594 37.999 31.541 0.30 70.32 38 GLU B C 1
ATOM 2200 O O . GLU B 1 39 ? 45.832 38.918 31.843 0.30 65.56 38 GLU B O 1
ATOM 2206 N N . GLU B 1 40 ? 46.712 36.890 32.263 1.00 80.36 39 GLU B N 1
ATOM 2207 C CA . GLU B 1 40 ? 45.935 36.681 33.479 1.00 93.06 39 GLU B CA 1
ATOM 2208 C C . GLU B 1 40 ? 46.333 37.673 34.567 1.00 84.00 39 GLU B C 1
ATOM 2209 O O . GLU B 1 40 ? 45.493 38.404 35.092 1.00 94.29 39 GLU B O 1
ATOM 2215 N N . THR B 1 41 ? 47.620 37.694 34.899 1.00 65.56 40 THR B N 1
ATOM 2216 C CA . THR B 1 41 ? 48.131 38.595 35.926 1.00 64.21 40 THR B CA 1
ATOM 2217 C C . THR B 1 41 ? 47.647 40.023 35.701 1.00 60.17 40 THR B C 1
ATOM 2218 O O . THR B 1 41 ? 47.388 40.758 36.654 1.00 51.86 40 THR B O 1
ATOM 2222 N N . GLN B 1 42 ? 47.527 40.410 34.435 1.00 59.88 41 GLN B N 1
ATOM 2223 C CA . GLN B 1 42 ? 47.078 41.748 34.085 1.00 60.02 41 GLN B CA 1
ATOM 2224 C C . GLN B 1 42 ? 45.634 41.919 34.512 1.00 47.74 41 GLN B C 1
ATOM 2225 O O . GLN B 1 42 ? 45.308 42.861 35.239 1.00 44.89 41 GLN B O 1
ATOM 2231 N N . LEU B 1 43 ? 44.775 41.009 34.046 1.00 43.29 42 LEU B N 1
ATOM 2232 C CA . LEU B 1 43 ? 43.366 41.038 34.423 1.00 42.43 42 LEU B CA 1
ATOM 2233 C C . LEU B 1 43 ? 43.240 40.970 35.924 1.00 38.60 42 LEU B C 1
ATOM 2234 O O . LEU B 1 43 ? 42.427 41.676 36.501 1.00 36.87 42 LEU B O 1
ATOM 2239 N N . ALA B 1 44 ? 44.046 40.129 36.565 1.00 40.77 43 ALA B N 1
ATOM 2240 C CA . ALA B 1 44 ? 43.881 39.928 37.996 1.00 37.87 43 ALA B CA 1
ATOM 2241 C C . ALA B 1 44 ? 44.157 41.207 38.756 1.00 39.83 43 ALA B C 1
ATOM 2242 O O . ALA B 1 44 ? 43.443 41.537 39.704 1.00 43.20 43 ALA B O 1
ATOM 2260 N N . GLY B 1 47 ? 41.356 43.405 37.950 1.00 30.63 46 GLY B N 1
ATOM 2261 C CA . GLY B 1 47 ? 40.242 42.943 38.737 1.00 26.93 46 GLY B CA 1
ATOM 2262 C C . GLY B 1 47 ? 40.302 43.513 40.144 1.00 27.80 46 GLY B C 1
ATOM 2263 O O . GLY B 1 47 ? 39.349 44.082 40.609 1.00 29.93 46 GLY B O 1
ATOM 2264 N N . LEU B 1 48 ? 41.437 43.364 40.820 1.00 26.17 47 LEU B N 1
ATOM 2265 C CA . LEU B 1 48 ? 41.529 43.816 42.201 1.00 29.38 47 LEU B CA 1
ATOM 2266 C C . LEU B 1 48 ? 41.304 45.325 42.281 1.00 31.76 47 LEU B C 1
ATOM 2267 O O . LEU B 1 48 ? 40.482 45.800 43.072 1.00 33.34 47 LEU B O 1
ATOM 2272 N N . HIS B 1 49 ? 42.051 46.086 41.477 1.00 34.06 48 HIS B N 1
ATOM 2273 C CA . HIS B 1 49 ? 41.904 47.543 41.530 1.00 37.89 48 HIS B CA 1
ATOM 2274 C C . HIS B 1 49 ? 40.539 48.007 41.012 1.00 39.38 48 HIS B C 1
ATOM 2275 O O . HIS B 1 49 ? 39.963 48.957 41.540 1.00 34.33 48 HIS B O 1
ATOM 2282 N N . GLY B 1 50 ? 40.004 47.310 40.007 1.00 36.41 49 GLY B N 1
ATOM 2283 C CA . GLY B 1 50 ? 38.660 47.597 39.534 1.00 32.75 49 GLY B CA 1
ATOM 2284 C C . GLY B 1 50 ? 37.616 47.275 40.596 1.00 34.54 49 GLY B C 1
ATOM 2285 O O . GLY B 1 50 ? 36.641 47.997 40.767 1.00 38.80 49 GLY B O 1
ATOM 2286 N N . ALA B 1 51 ? 37.827 46.187 41.327 1.00 36.10 50 ALA B N 1
ATOM 2287 C CA . ALA B 1 51 ? 36.903 45.800 42.393 1.00 38.47 50 ALA B CA 1
ATOM 2288 C C . ALA B 1 51 ? 36.924 46.842 43.499 1.00 40.97 50 ALA B C 1
ATOM 2289 O O . ALA B 1 51 ? 35.886 47.206 44.050 1.00 40.63 50 ALA B O 1
ATOM 2291 N N . GLN B 1 52 ? 38.112 47.347 43.803 1.00 40.76 51 GLN B N 1
ATOM 2292 C CA . GLN B 1 52 ? 38.241 48.396 44.802 1.00 39.30 51 GLN B CA 1
ATOM 2293 C C . GLN B 1 52 ? 37.530 49.678 44.356 1.00 41.01 51 GLN B C 1
ATOM 2294 O O . GLN B 1 52 ? 36.938 50.385 45.166 1.00 36.77 51 GLN B O 1
ATOM 2300 N N . LEU B 1 53 ? 37.607 49.985 43.066 1.00 37.66 52 LEU B N 1
ATOM 2301 C CA . LEU B 1 53 ? 36.921 51.144 42.540 1.00 37.48 52 LEU B CA 1
ATOM 2302 C C . LEU B 1 53 ? 35.413 50.988 42.724 1.00 41.18 52 LEU B C 1
ATOM 2303 O O . LEU B 1 53 ? 34.727 51.917 43.176 1.00 38.87 52 LEU B O 1
ATOM 2308 N N . LEU B 1 54 ? 34.899 49.812 42.383 1.00 37.08 53 LEU B N 1
ATOM 2309 C CA . LEU B 1 54 ? 33.469 49.553 42.497 1.00 33.36 53 LEU B CA 1
ATOM 2310 C C . LEU B 1 54 ? 32.954 49.718 43.928 1.00 43.65 53 LEU B C 1
ATOM 2311 O O . LEU B 1 54 ? 31.911 50.325 44.143 1.00 44.30 53 LEU B O 1
ATOM 2316 N N A ASP B 1 55 ? 33.674 49.172 44.905 0.50 47.66 54 ASP B N 1
ATOM 2317 N N B ASP B 1 55 ? 33.702 49.194 44.892 0.50 47.66 54 ASP B N 1
ATOM 2318 C CA A ASP B 1 55 ? 33.261 49.297 46.304 0.50 49.64 54 ASP B CA 1
ATOM 2319 C CA B ASP B 1 55 ? 33.322 49.300 46.294 0.50 49.95 54 ASP B CA 1
ATOM 2320 C C A ASP B 1 55 ? 33.219 50.762 46.739 0.50 51.52 54 ASP B C 1
ATOM 2321 C C B ASP B 1 55 ? 33.218 50.756 46.720 0.50 51.50 54 ASP B C 1
ATOM 2322 O O A ASP B 1 55 ? 32.422 51.132 47.598 0.50 53.79 54 ASP B O 1
ATOM 2323 O O B ASP B 1 55 ? 32.385 51.110 47.550 0.50 53.72 54 ASP B O 1
ATOM 2332 N N . ARG B 1 56 ? 34.073 51.594 46.145 1.00 52.81 55 ARG B N 1
ATOM 2333 C CA . ARG B 1 56 ? 34.103 53.023 46.469 1.00 52.44 55 ARG B CA 1
ATOM 2334 C C . ARG B 1 56 ? 32.966 53.806 45.814 1.00 53.22 55 ARG B C 1
ATOM 2335 O O . ARG B 1 56 ? 32.514 54.816 46.351 1.00 53.16 55 ARG B O 1
ATOM 2343 N N . LEU B 1 57 ? 32.517 53.352 44.645 1.00 54.33 56 LEU B N 1
ATOM 2344 C CA . LEU B 1 57 ? 31.489 54.067 43.887 1.00 48.17 56 LEU B CA 1
ATOM 2345 C C . LEU B 1 57 ? 30.067 53.624 44.238 1.00 46.12 56 LEU B C 1
ATOM 2346 O O . LEU B 1 57 ? 29.108 54.337 43.968 1.00 52.63 56 LEU B O 1
ATOM 2351 N N . LEU B 1 58 ? 29.935 52.446 44.819 1.00 44.05 57 LEU B N 1
ATOM 2352 C CA . LEU B 1 58 ? 28.618 51.925 45.150 1.00 47.04 57 LEU B CA 1
ATOM 2353 C C . LEU B 1 58 ? 27.931 52.842 46.140 1.00 50.64 57 LEU B C 1
ATOM 2354 O O . LEU B 1 58 ? 28.600 53.501 46.931 1.00 51.36 57 LEU B O 1
ATOM 2359 N N . GLU B 1 59 ? 26.601 52.888 46.083 1.00 47.85 58 GLU B N 1
ATOM 2360 C CA . GLU B 1 59 ? 25.801 53.573 47.094 1.00 45.54 58 GLU B CA 1
ATOM 2361 C C . GLU B 1 59 ? 24.694 52.610 47.532 1.00 46.07 58 GLU B C 1
ATOM 2362 O O . GLU B 1 59 ? 24.221 51.798 46.743 1.00 43.02 58 GLU B O 1
ATOM 2368 N N . PRO B 1 60 ? 24.271 52.707 48.797 1.00 45.51 59 PRO B N 1
ATOM 2369 C CA . PRO B 1 60 ? 23.194 51.869 49.327 1.00 42.61 59 PRO B CA 1
ATOM 2370 C C . PRO B 1 60 ? 21.972 51.811 48.403 1.00 42.84 59 PRO B C 1
ATOM 2371 O O . PRO B 1 60 ? 21.512 52.839 47.902 1.00 41.12 59 PRO B O 1
ATOM 2375 N N . GLY B 1 61 ? 21.452 50.603 48.200 1.00 35.19 60 GLY B N 1
ATOM 2376 C CA . GLY B 1 61 ? 20.347 50.361 47.288 1.00 34.86 60 GLY B CA 1
ATOM 2377 C C . GLY B 1 61 ? 20.638 50.424 45.789 1.00 32.33 60 GLY B C 1
ATOM 2378 O O . GLY B 1 61 ? 19.708 50.348 44.981 1.00 35.72 60 GLY B O 1
ATOM 2379 N N . ASP B 1 62 ? 21.896 50.608 45.404 1.00 30.52 61 ASP B N 1
ATOM 2380 C CA . ASP B 1 62 ? 22.258 50.561 43.983 1.00 32.15 61 ASP B CA 1
ATOM 2381 C C . ASP B 1 62 ? 21.771 49.268 43.297 1.00 34.97 61 ASP B C 1
ATOM 2382 O O . ASP B 1 62 ? 21.777 48.177 43.908 1.00 31.11 61 ASP B O 1
ATOM 2387 N N . ILE B 1 63 ? 21.343 49.406 42.040 1.00 35.66 62 ILE B N 1
ATOM 2388 C CA . ILE B 1 63 ? 21.118 48.275 41.149 1.00 35.15 62 ILE B CA 1
ATOM 2389 C C . ILE B 1 63 ? 22.370 48.136 40.315 1.00 33.80 62 ILE B C 1
ATOM 2390 O O . ILE B 1 63 ? 22.719 49.045 39.561 1.00 27.97 62 ILE B O 1
ATOM 2395 N N . VAL B 1 64 ? 23.030 46.988 40.429 1.00 31.73 63 VAL B N 1
ATOM 2396 C CA . VAL B 1 64 ? 24.339 46.795 39.816 1.00 32.85 63 VAL B CA 1
ATOM 2397 C C . VAL B 1 64 ? 24.233 45.747 38.714 1.00 32.18 63 VAL B C 1
ATOM 2398 O O . VAL B 1 64 ? 23.786 44.631 38.952 1.00 29.68 63 VAL B O 1
ATOM 2402 N N . GLY B 1 65 ? 24.636 46.114 37.512 1.00 32.22 64 GLY B N 1
ATOM 2403 C CA . GLY B 1 65 ? 24.450 45.251 36.364 1.00 26.89 64 GLY B CA 1
ATOM 2404 C C . GLY B 1 65 ? 25.763 44.716 35.841 1.00 32.06 64 GLY B C 1
ATOM 2405 O O . GLY B 1 65 ? 26.764 45.434 35.799 1.00 32.44 64 GLY B O 1
ATOM 2406 N N . PHE B 1 66 ? 25.758 43.445 35.447 1.00 27.39 65 PHE B N 1
ATOM 2407 C CA . PHE B 1 66 ? 26.976 42.735 35.071 1.00 26.52 65 PHE B CA 1
ATOM 2408 C C . PHE B 1 66 ? 26.854 42.194 33.656 1.00 28.97 65 PHE B C 1
ATOM 2409 O O . PHE B 1 66 ? 25.859 41.551 33.297 1.00 29.61 65 PHE B O 1
ATOM 2417 N N . SER B 1 67 ? 27.860 42.454 32.841 1.00 25.86 66 SER B N 1
ATOM 2418 C CA . SER B 1 67 ? 27.953 41.724 31.595 1.00 28.24 66 SER B CA 1
ATOM 2419 C C . SER B 1 67 ? 28.742 40.432 31.818 1.00 26.41 66 SER B C 1
ATOM 2420 O O . SER B 1 67 ? 29.133 40.108 32.963 1.00 21.08 66 SER B O 1
ATOM 2423 N N . TRP B 1 68 ? 29.003 39.712 30.725 1.00 28.84 67 TRP B N 1
ATOM 2424 C CA . TRP B 1 68 ? 29.693 38.430 30.825 1.00 30.83 67 TRP B CA 1
ATOM 2425 C C . TRP B 1 68 ? 31.176 38.575 30.509 1.00 35.78 67 TRP B C 1
ATOM 2426 O O . TRP B 1 68 ? 31.632 39.672 30.167 1.00 30.21 67 TRP B O 1
ATOM 2437 N N . GLY B 1 69 ? 31.934 37.482 30.631 1.00 31.68 68 GLY B N 1
ATOM 2438 C CA . GLY B 1 69 ? 33.305 37.460 30.136 1.00 27.95 68 GLY B CA 1
ATOM 2439 C C . GLY B 1 69 ? 34.402 37.538 31.182 1.00 24.99 68 GLY B C 1
ATOM 2440 O O . GLY B 1 69 ? 34.149 37.810 32.350 1.00 28.76 68 GLY B O 1
ATOM 2441 N N . ARG B 1 70 ? 35.630 37.295 30.737 1.00 27.95 69 ARG B N 1
ATOM 2442 C CA . ARG B 1 70 ? 36.786 37.160 31.612 1.00 28.81 69 ARG B CA 1
ATOM 2443 C C . ARG B 1 70 ? 37.142 38.450 32.324 1.00 25.51 69 ARG B C 1
ATOM 2444 O O . ARG B 1 70 ? 37.672 38.434 33.435 1.00 28.31 69 ARG B O 1
ATOM 2452 N N . ALA B 1 71 ? 36.873 39.580 31.682 1.00 22.37 70 ALA B N 1
ATOM 2453 C CA . ALA B 1 71 ? 37.294 40.842 32.261 1.00 25.43 70 ALA B CA 1
ATOM 2454 C C . ALA B 1 71 ? 36.381 41.188 33.439 1.00 24.14 70 ALA B C 1
ATOM 2455 O O . ALA B 1 71 ? 36.844 41.485 34.533 1.00 28.89 70 ALA B O 1
ATOM 2457 N N . VAL B 1 72 ? 35.078 41.133 33.222 1.00 22.76 71 VAL B N 1
ATOM 2458 C CA . VAL B 1 72 ? 34.140 41.307 34.316 1.00 24.77 71 VAL B CA 1
ATOM 2459 C C . VAL B 1 72 ? 34.359 40.223 35.394 1.00 26.73 71 VAL B C 1
ATOM 2460 O O . VAL B 1 72 ? 34.311 40.507 36.590 1.00 27.91 71 VAL B O 1
ATOM 2464 N N . SER B 1 73 ? 34.661 38.997 34.971 1.00 22.27 72 SER B N 1
ATOM 2465 C CA . SER B 1 73 ? 34.936 37.912 35.937 1.00 27.31 72 SER B CA 1
ATOM 2466 C C . SER B 1 73 ? 36.106 38.266 36.877 1.00 30.98 72 SER B C 1
ATOM 2467 O O . SER B 1 73 ? 36.073 38.002 38.088 1.00 25.56 72 SER B O 1
ATOM 2470 N N . ALA B 1 74 ? 37.150 38.867 36.321 1.00 29.68 73 ALA B N 1
ATOM 2471 C CA . ALA B 1 74 ? 38.325 39.172 37.138 1.00 31.78 73 ALA B CA 1
ATOM 2472 C C . ALA B 1 74 ? 37.957 40.171 38.221 1.00 30.11 73 ALA B C 1
ATOM 2473 O O . ALA B 1 74 ? 38.409 40.046 39.344 1.00 29.27 73 ALA B O 1
ATOM 2475 N N . LEU B 1 75 ? 37.147 41.174 37.883 1.00 26.72 74 LEU B N 1
ATOM 2476 C CA . LEU B 1 75 ? 36.694 42.139 38.886 1.00 22.79 74 LEU B CA 1
ATOM 2477 C C . LEU B 1 75 ? 35.893 41.419 39.964 1.00 27.97 74 LEU B C 1
ATOM 2478 O O . LEU B 1 75 ? 36.202 41.512 41.148 1.00 31.55 74 LEU B O 1
ATOM 2483 N N . VAL B 1 76 ? 34.889 40.657 39.545 1.00 25.43 75 VAL B N 1
ATOM 2484 C CA . VAL B 1 76 ? 34.016 39.958 40.480 1.00 23.85 75 VAL B CA 1
ATOM 2485 C C . VAL B 1 76 ? 34.745 39.005 41.421 1.00 28.41 75 VAL B C 1
ATOM 2486 O O . VAL B 1 76 ? 34.496 38.996 42.634 1.00 28.30 75 VAL B O 1
ATOM 2490 N N . GLU B 1 77 ? 35.663 38.225 40.857 1.00 27.99 76 GLU B N 1
ATOM 2491 C CA . GLU B 1 77 ? 36.507 37.304 41.625 1.00 34.83 76 GLU B CA 1
ATOM 2492 C C . GLU B 1 77 ? 37.306 38.008 42.706 1.00 37.17 76 GLU B C 1
ATOM 2493 O O . GLU B 1 77 ? 37.664 37.415 43.720 1.00 30.99 76 GLU B O 1
ATOM 2499 N N . ASN B 1 78 ? 37.655 39.259 42.442 1.00 31.75 77 ASN B N 1
ATOM 2500 C CA . ASN B 1 78 ? 38.492 40.030 43.352 1.00 38.46 77 ASN B CA 1
ATOM 2501 C C . ASN B 1 78 ? 37.729 40.989 44.254 1.00 37.71 77 ASN B C 1
ATOM 2502 O O . ASN B 1 78 ? 38.327 41.806 44.929 1.00 42.42 77 ASN B O 1
ATOM 2507 N N . LEU B 1 79 ? 36.407 40.895 44.256 1.00 37.00 78 LEU B N 1
ATOM 2508 C CA . LEU B 1 79 ? 35.616 41.649 45.216 1.00 34.47 78 LEU B CA 1
ATOM 2509 C C . LEU B 1 79 ? 35.830 41.090 46.614 1.00 38.85 78 LEU B C 1
ATOM 2510 O O . LEU B 1 79 ? 35.813 39.881 46.806 1.00 41.87 78 LEU B O 1
ATOM 2515 N N . PRO B 1 80 ? 36.009 41.971 47.602 1.00 42.42 79 PRO B N 1
ATOM 2516 C CA . PRO B 1 80 ? 36.091 41.545 49.004 1.00 44.15 79 PRO B CA 1
ATOM 2517 C C . PRO B 1 80 ? 34.743 41.064 49.530 1.00 43.31 79 PRO B C 1
ATOM 2518 O O . PRO B 1 80 ? 33.694 41.464 49.027 1.00 44.63 79 PRO B O 1
ATOM 2522 N N . GLN B 1 81 ? 34.761 40.197 50.530 1.00 44.87 80 GLN B N 1
ATOM 2523 C CA . GLN B 1 81 ? 33.519 39.738 51.122 1.00 46.04 80 GLN B CA 1
ATOM 2524 C C . GLN B 1 81 ? 32.989 40.833 52.038 1.00 48.55 80 GLN B C 1
ATOM 2525 O O . GLN B 1 81 ? 33.653 41.225 52.982 1.00 49.32 80 GLN B O 1
ATOM 2531 N N . ALA B 1 82 ? 31.807 41.351 51.733 1.00 50.79 81 ALA B N 1
ATOM 2532 C CA . ALA B 1 82 ? 31.192 42.373 52.566 1.00 47.53 81 ALA B CA 1
ATOM 2533 C C . ALA B 1 82 ? 30.779 41.739 53.872 1.00 52.54 81 ALA B C 1
ATOM 2534 O O . ALA B 1 82 ? 30.407 40.570 53.909 1.00 56.33 81 ALA B O 1
ATOM 2536 N N . GLY B 1 83 ? 30.858 42.507 54.950 1.00 62.47 82 GLY B N 1
ATOM 2537 C CA . GLY B 1 83 ? 30.271 42.099 56.213 1.00 65.86 82 GLY B CA 1
ATOM 2538 C C . GLY B 1 83 ? 28.842 42.612 56.314 1.00 67.59 82 GLY B C 1
ATOM 2539 O O . GLY B 1 83 ? 27.939 41.900 56.768 1.00 68.57 82 GLY B O 1
ATOM 2540 N N . GLN B 1 84 ? 28.632 43.854 55.885 1.00 64.15 83 GLN B N 1
ATOM 2541 C CA . GLN B 1 84 ? 27.295 44.438 55.892 1.00 62.24 83 GLN B CA 1
ATOM 2542 C C . GLN B 1 84 ? 26.714 44.566 54.490 1.00 51.73 83 GLN B C 1
ATOM 2543 O O . GLN B 1 84 ? 27.399 44.986 53.558 1.00 47.43 83 GLN B O 1
ATOM 2549 N N . SER B 1 85 ? 25.441 44.218 54.359 1.00 48.26 84 SER B N 1
ATOM 2550 C CA . SER B 1 85 ? 24.665 44.520 53.167 1.00 45.17 84 SER B CA 1
ATOM 2551 C C . SER B 1 85 ? 24.544 46.030 52.969 1.00 46.53 84 SER B C 1
ATOM 2552 O O . SER B 1 85 ? 24.422 46.790 53.930 1.00 49.85 84 SER B O 1
ATOM 2555 N N . ARG B 1 86 ? 24.587 46.463 51.717 1.00 41.81 85 ARG B N 1
ATOM 2556 C CA . ARG B 1 86 ? 24.203 47.821 51.373 1.00 35.34 85 ARG B CA 1
ATOM 2557 C C . ARG B 1 86 ? 22.926 47.762 50.566 1.00 34.51 85 ARG B C 1
ATOM 2558 O O . ARG B 1 86 ? 22.687 48.590 49.678 1.00 39.10 85 ARG B O 1
ATOM 2566 N N . GLN B 1 87 ? 22.094 46.779 50.869 1.00 36.25 86 GLN B N 1
ATOM 2567 C CA . GLN B 1 87 ? 20.820 46.673 50.187 1.00 38.60 86 GLN B CA 1
ATOM 2568 C C . GLN B 1 87 ? 21.028 46.746 48.671 1.00 38.58 86 GLN B C 1
ATOM 2569 O O . GLN B 1 87 ? 20.261 47.384 47.961 1.00 41.07 86 GLN B O 1
ATOM 2575 N N . LEU B 1 88 ? 22.073 46.079 48.180 1.00 39.26 87 LEU B N 1
ATOM 2576 C CA . LEU B 1 88 ? 22.386 46.074 46.751 1.00 36.83 87 LEU B CA 1
ATOM 2577 C C . LEU B 1 88 ? 21.628 44.977 45.991 1.00 35.21 87 LEU B C 1
ATOM 2578 O O . LEU B 1 88 ? 21.361 43.908 46.540 1.00 37.37 87 LEU B O 1
ATOM 2583 N N . ILE B 1 89 ? 21.289 45.263 44.732 1.00 29.44 88 ILE B N 1
ATOM 2584 C CA . ILE B 1 89 ? 20.589 44.341 43.848 1.00 30.52 88 ILE B CA 1
ATOM 2585 C C . ILE B 1 89 ? 21.425 44.107 42.591 1.00 30.26 88 ILE B C 1
ATOM 2586 O O . ILE B 1 89 ? 21.692 45.041 41.841 1.00 31.79 88 ILE B O 1
ATOM 2591 N N . CYS B 1 90 ? 21.855 42.866 42.367 1.00 29.06 89 CYS B N 1
ATOM 2592 C CA . CYS B 1 90 ? 22.726 42.559 41.228 1.00 31.67 89 CYS B CA 1
ATOM 2593 C C . CYS B 1 90 ? 21.939 41.860 40.139 1.00 31.38 89 CYS B C 1
ATOM 2594 O O . CYS B 1 90 ? 21.191 40.929 40.427 1.00 31.89 89 CYS B O 1
ATOM 2597 N N . VAL B 1 91 ? 22.084 42.346 38.902 1.00 28.71 90 VAL B N 1
ATOM 2598 C CA . VAL B 1 91 ? 21.388 41.795 37.751 1.00 24.71 90 VAL B CA 1
ATOM 2599 C C . VAL B 1 91 ? 22.298 41.659 36.543 1.00 31.03 90 VAL B C 1
ATOM 2600 O O . VAL B 1 91 ? 23.193 42.471 36.344 1.00 32.40 90 VAL B O 1
ATOM 2604 N N . PRO B 1 92 ? 22.044 40.642 35.708 1.00 32.36 91 PRO B N 1
ATOM 2605 C CA . PRO B 1 92 ? 22.742 40.538 34.428 1.00 25.21 91 PRO B CA 1
ATOM 2606 C C . PRO B 1 92 ? 22.177 41.582 33.488 1.00 31.81 91 PRO B C 1
ATOM 2607 O O . PRO B 1 92 ? 20.956 41.819 33.538 1.00 30.74 91 PRO B O 1
ATOM 2611 N N . ILE B 1 93 ? 23.027 42.205 32.666 1.00 24.49 92 ILE B N 1
ATOM 2612 C CA . ILE B 1 93 ? 22.546 43.139 31.643 1.00 27.97 92 ILE B CA 1
ATOM 2613 C C . ILE B 1 93 ? 22.679 42.582 30.250 1.00 26.04 92 ILE B C 1
ATOM 2614 O O . ILE B 1 93 ? 22.577 43.305 29.263 1.00 29.16 92 ILE B O 1
ATOM 2619 N N . ILE B 1 94 ? 22.881 41.272 30.172 1.00 27.74 93 ILE B N 1
ATOM 2620 C CA . ILE B 1 94 ? 22.787 40.571 28.903 1.00 25.59 93 ILE B CA 1
ATOM 2621 C C . ILE B 1 94 ? 22.304 39.136 29.231 1.00 29.46 93 ILE B C 1
ATOM 2622 O O . ILE B 1 94 ? 22.505 38.660 30.360 1.00 26.95 93 ILE B O 1
ATOM 2627 N N . GLY B 1 95 ? 21.650 38.480 28.272 1.00 28.36 94 GLY B N 1
ATOM 2628 C CA . GLY B 1 95 ? 21.228 37.097 28.431 1.00 26.52 94 GLY B CA 1
ATOM 2629 C C . GLY B 1 95 ? 22.401 36.127 28.466 1.00 31.17 94 GLY B C 1
ATOM 2630 O O . GLY B 1 95 ? 23.556 36.535 28.391 1.00 27.57 94 GLY B O 1
ATOM 2631 N N . GLY B 1 96 ? 22.119 34.826 28.579 1.00 33.50 95 GLY B N 1
ATOM 2632 C CA . GLY B 1 96 ? 23.197 33.843 28.657 1.00 27.29 95 GLY B CA 1
ATOM 2633 C C . GLY B 1 96 ? 23.913 33.649 27.327 1.00 28.29 95 GLY B C 1
ATOM 2634 O O . GLY B 1 96 ? 23.356 33.923 26.259 1.00 30.98 95 GLY B O 1
ATOM 2635 N N . PRO B 1 97 ? 25.168 33.177 27.380 1.00 28.64 96 PRO B N 1
ATOM 2636 C CA . PRO B 1 97 ? 26.006 33.005 26.182 1.00 33.58 96 PRO B CA 1
ATOM 2637 C C . PRO B 1 97 ? 25.706 31.749 25.359 1.00 30.30 96 PRO B C 1
ATOM 2638 O O . PRO B 1 97 ? 26.394 31.496 24.369 1.00 30.54 96 PRO B O 1
ATOM 2642 N N . SER B 1 98 ? 24.712 30.964 25.760 1.00 31.25 97 SER B N 1
ATOM 2643 C CA . SER B 1 98 ? 24.337 29.779 24.995 1.00 34.58 97 SER B CA 1
ATOM 2644 C C . SER B 1 98 ? 25.515 28.879 24.629 1.00 36.21 97 SER B C 1
ATOM 2645 O O . SER B 1 98 ? 25.603 28.417 23.493 1.00 29.79 97 SER B O 1
ATOM 2648 N N . GLY B 1 99 ? 26.412 28.633 25.580 1.00 36.16 98 GLY B N 1
ATOM 2649 C CA . GLY B 1 99 ? 27.487 27.679 25.367 1.00 42.52 98 GLY B CA 1
ATOM 2650 C C . GLY B 1 99 ? 28.733 28.277 24.739 1.00 41.37 98 GLY B C 1
ATOM 2651 O O . GLY B 1 99 ? 29.736 27.589 24.597 1.00 40.61 98 GLY B O 1
ATOM 2652 N N . LYS B 1 100 ? 28.677 29.551 24.357 1.00 36.20 99 LYS B N 1
ATOM 2653 C CA . LYS B 1 100 ? 29.809 30.200 23.702 1.00 40.96 99 LYS B CA 1
ATOM 2654 C C . LYS B 1 100 ? 30.884 30.655 24.692 1.00 41.63 99 LYS B C 1
ATOM 2655 O O . LYS B 1 100 ? 31.974 31.030 24.278 1.00 40.75 99 LYS B O 1
ATOM 2661 N N . LEU B 1 101 ? 30.559 30.662 25.986 1.00 37.61 100 LEU B N 1
ATOM 2662 C CA . LEU B 1 101 ? 31.535 30.906 27.048 1.00 28.47 100 LEU B CA 1
ATOM 2663 C C . LEU B 1 101 ? 31.470 29.785 28.068 1.00 32.35 100 LEU B C 1
ATOM 2664 O O . LEU B 1 101 ? 30.405 29.236 28.285 1.00 38.20 100 LEU B O 1
ATOM 2669 N N . GLU B 1 102 ? 32.595 29.486 28.710 1.00 29.99 101 GLU B N 1
ATOM 2670 C CA . GLU B 1 102 ? 32.607 28.558 29.832 1.00 38.12 101 GLU B CA 1
ATOM 2671 C C . GLU B 1 102 ? 31.765 29.108 30.969 1.00 34.93 101 GLU B C 1
ATOM 2672 O O . GLU B 1 102 ? 31.671 30.329 31.178 1.00 26.80 101 GLU B O 1
ATOM 2678 N N . SER B 1 103 ? 31.218 28.179 31.743 1.00 26.60 102 SER B N 1
ATOM 2679 C CA . SER B 1 103 ? 30.373 28.487 32.876 1.00 26.43 102 SER B CA 1
ATOM 2680 C C . SER B 1 103 ? 30.960 29.548 33.787 1.00 22.86 102 SER B C 1
ATOM 2681 O O . SER B 1 103 ? 30.240 30.380 34.313 1.00 26.20 102 SER B O 1
ATOM 2684 N N . ARG B 1 104 ? 32.278 29.507 33.966 1.00 22.13 103 ARG B N 1
ATOM 2685 C CA . ARG B 1 104 ? 33.003 30.472 34.798 1.00 28.82 103 ARG B CA 1
ATOM 2686 C C . ARG B 1 104 ? 32.722 31.938 34.397 1.00 29.64 103 ARG B C 1
ATOM 2687 O O . ARG B 1 104 ? 32.723 32.858 35.245 1.00 26.17 103 ARG B O 1
ATOM 2695 N N . TYR B 1 105 ? 32.500 32.158 33.107 1.00 25.98 104 TYR B N 1
ATOM 2696 C CA . TYR B 1 105 ? 32.400 33.538 32.588 1.00 27.49 104 TYR B CA 1
ATOM 2697 C C . TYR B 1 105 ? 30.973 33.939 32.277 1.00 26.40 104 TYR B C 1
ATOM 2698 O O . TYR B 1 105 ? 30.707 35.068 31.843 1.00 25.79 104 TYR B O 1
ATOM 2707 N N . HIS B 1 106 ? 30.057 32.993 32.474 1.00 25.73 105 HIS B N 1
ATOM 2708 C CA . HIS B 1 106 ? 28.636 33.212 32.216 1.00 25.70 105 HIS B CA 1
ATOM 2709 C C . HIS B 1 106 ? 28.105 34.398 33.045 1.00 22.12 105 HIS B C 1
ATOM 2710 O O . HIS B 1 106 ? 28.429 34.537 34.239 1.00 24.71 105 HIS B O 1
ATOM 2717 N N . VAL B 1 107 ? 27.282 35.239 32.429 1.00 23.97 106 VAL B N 1
ATOM 2718 C CA . VAL B 1 107 ? 26.765 36.425 33.112 1.00 24.28 106 VAL B CA 1
ATOM 2719 C C . VAL B 1 107 ? 26.042 36.103 34.422 1.00 28.28 106 VAL B C 1
ATOM 2720 O O . VAL B 1 107 ? 26.172 36.852 35.385 1.00 24.77 106 VAL B O 1
ATOM 2724 N N . ASN B 1 108 ? 25.300 34.986 34.477 1.00 27.41 107 ASN B N 1
ATOM 2725 C CA . ASN B 1 108 ? 24.610 34.605 35.718 1.00 25.90 107 ASN B CA 1
ATOM 2726 C C . ASN B 1 108 ? 25.577 34.160 36.814 1.00 26.28 107 ASN B C 1
ATOM 2727 O O . ASN B 1 108 ? 25.363 34.400 38.009 1.00 28.50 107 ASN B O 1
ATOM 2732 N N . THR B 1 109 ? 26.650 33.501 36.409 1.00 27.95 108 THR B N 1
ATOM 2733 C CA . THR B 1 109 ? 27.658 33.079 37.369 1.00 26.87 108 THR B CA 1
ATOM 2734 C C . THR B 1 109 ? 28.240 34.305 38.040 1.00 30.17 108 THR B C 1
ATOM 2735 O O . THR B 1 109 ? 28.366 34.372 39.264 1.00 27.67 108 THR B O 1
ATOM 2739 N N . LEU B 1 110 ? 28.591 35.285 37.218 1.00 22.31 109 LEU B N 1
ATOM 2740 C CA . LEU B 1 110 ? 29.201 36.518 37.704 1.00 28.02 109 LEU B CA 1
ATOM 2741 C C . LEU B 1 110 ? 28.255 37.322 38.607 1.00 24.00 109 LEU B C 1
ATOM 2742 O O . LEU B 1 110 ? 28.660 37.817 39.663 1.00 26.17 109 LEU B O 1
ATOM 2747 N N . THR B 1 111 ? 26.993 37.419 38.187 1.00 24.82 110 THR B N 1
ATOM 2748 C CA . THR B 1 111 ? 25.969 38.165 38.905 1.00 29.98 110 THR B CA 1
ATOM 2749 C C . THR B 1 111 ? 25.745 37.560 40.286 1.00 31.19 110 THR B C 1
ATOM 2750 O O . THR B 1 111 ? 25.655 38.264 41.292 1.00 27.29 110 THR B O 1
ATOM 2754 N N . TYR B 1 112 ? 25.693 36.242 40.336 1.00 25.77 111 TYR B N 1
ATOM 2755 C CA . TYR B 1 112 ? 25.385 35.544 41.574 1.00 28.09 111 TYR B CA 1
ATOM 2756 C C . TYR B 1 112 ? 26.560 35.655 42.524 1.00 24.75 111 TYR B C 1
ATOM 2757 O O . TYR B 1 112 ? 26.401 35.858 43.720 1.00 28.58 111 TYR B O 1
ATOM 2766 N N A SER B 1 113 ? 27.765 35.539 41.992 0.50 23.17 112 SER B N 1
ATOM 2767 N N B SER B 1 113 ? 27.759 35.519 41.982 0.50 23.17 112 SER B N 1
ATOM 2768 C CA A SER B 1 113 ? 28.940 35.607 42.853 0.50 28.68 112 SER B CA 1
ATOM 2769 C CA B SER B 1 113 ? 28.945 35.624 42.818 0.50 28.73 112 SER B CA 1
ATOM 2770 C C A SER B 1 113 ? 29.260 37.038 43.298 0.50 29.75 112 SER B C 1
ATOM 2771 C C B SER B 1 113 ? 29.091 37.043 43.351 0.50 30.21 112 SER B C 1
ATOM 2772 O O A SER B 1 113 ? 29.791 37.241 44.380 0.50 31.49 112 SER B O 1
ATOM 2773 O O B SER B 1 113 ? 29.334 37.244 44.538 0.50 30.58 112 SER B O 1
ATOM 2778 N N . ALA B 1 114 ? 28.921 38.029 42.479 1.00 28.36 113 ALA B N 1
ATOM 2779 C CA . ALA B 1 114 ? 29.004 39.401 42.915 1.00 29.89 113 ALA B CA 1
ATOM 2780 C C . ALA B 1 114 ? 28.027 39.625 44.087 1.00 29.08 113 ALA B C 1
ATOM 2781 O O . ALA B 1 114 ? 28.388 40.223 45.101 1.00 28.99 113 ALA B O 1
ATOM 2783 N N . ALA B 1 115 ? 26.800 39.129 43.967 1.00 24.05 114 ALA B N 1
ATOM 2784 C CA . ALA B 1 115 ? 25.804 39.368 45.010 1.00 27.27 114 ALA B CA 1
ATOM 2785 C C . ALA B 1 115 ? 26.205 38.702 46.318 1.00 32.17 114 ALA B C 1
ATOM 2786 O O . ALA B 1 115 ? 25.985 39.253 47.393 1.00 33.42 114 ALA B O 1
ATOM 2788 N N . ALA B 1 116 ? 26.812 37.523 46.238 1.00 31.87 115 ALA B N 1
ATOM 2789 C CA . ALA B 1 116 ? 27.323 36.903 47.454 1.00 31.70 115 ALA B CA 1
ATOM 2790 C C . ALA B 1 116 ? 28.407 37.740 48.139 1.00 26.63 115 ALA B C 1
ATOM 2791 O O . ALA B 1 116 ? 28.353 37.976 49.351 1.00 35.26 115 ALA B O 1
ATOM 2793 N N . LYS B 1 117 ? 29.374 38.218 47.378 1.00 29.48 116 LYS B N 1
ATOM 2794 C CA . LYS B 1 117 ? 30.421 39.047 47.960 1.00 34.08 116 LYS B CA 1
ATOM 2795 C C . LYS B 1 117 ? 29.868 40.381 48.478 1.00 36.81 116 LYS B C 1
ATOM 2796 O O . LYS B 1 117 ? 30.370 40.930 49.452 1.00 36.56 116 LYS B O 1
ATOM 2802 N N . LEU B 1 118 ? 28.835 40.893 47.819 1.00 35.52 117 LEU B N 1
ATOM 2803 C CA . LEU B 1 118 ? 28.297 42.220 48.129 1.00 39.10 117 LEU B CA 1
ATOM 2804 C C . LEU B 1 118 ? 27.187 42.160 49.175 1.00 40.32 117 LEU B C 1
ATOM 2805 O O . LEU B 1 118 ? 26.631 43.192 49.567 1.00 42.15 117 LEU B O 1
ATOM 2810 N N . LYS B 1 119 ? 26.894 40.938 49.624 1.00 40.25 118 LYS B N 1
ATOM 2811 C CA . LYS B 1 119 ? 25.742 40.622 50.472 1.00 37.32 118 LYS B CA 1
ATOM 2812 C C . LYS B 1 119 ? 24.465 41.276 49.954 1.00 40.53 118 LYS B C 1
ATOM 2813 O O . LYS B 1 119 ? 23.690 41.827 50.730 1.00 42.82 118 LYS B O 1
ATOM 2819 N N . GLY B 1 120 ? 24.255 41.226 48.643 1.00 34.36 119 GLY B N 1
ATOM 2820 C CA . GLY B 1 120 ? 23.024 41.728 48.060 1.00 36.20 119 GLY B CA 1
ATOM 2821 C C . GLY B 1 120 ? 22.154 40.617 47.515 1.00 33.49 119 GLY B C 1
ATOM 2822 O O . GLY B 1 120 ? 22.403 39.443 47.759 1.00 30.29 119 GLY B O 1
ATOM 2823 N N . GLU B 1 121 ? 21.109 40.982 46.787 1.00 36.82 120 GLU B N 1
ATOM 2824 C CA . GLU B 1 121 ? 20.268 39.992 46.118 1.00 41.38 120 GLU B CA 1
ATOM 2825 C C . GLU B 1 121 ? 20.671 39.881 44.658 1.00 41.53 120 GLU B C 1
ATOM 2826 O O . GLU B 1 121 ? 21.257 40.803 44.115 1.00 36.84 120 GLU B O 1
ATOM 2832 N N . SER B 1 122 ? 20.358 38.760 44.015 1.00 35.30 121 SER B N 1
ATOM 2833 C CA . SER B 1 122 ? 20.542 38.673 42.568 1.00 27.18 121 SER B CA 1
ATOM 2834 C C . SER B 1 122 ? 19.261 38.214 41.884 1.00 31.47 121 SER B C 1
ATOM 2835 O O . SER B 1 122 ? 18.442 37.490 42.465 1.00 29.30 121 SER B O 1
ATOM 2838 N N . HIS B 1 123 ? 19.076 38.664 40.651 1.00 28.24 122 HIS B N 1
ATOM 2839 C CA . HIS B 1 123 ? 18.015 38.148 39.816 1.00 32.09 122 HIS B CA 1
ATOM 2840 C C . HIS B 1 123 ? 18.616 37.673 38.507 1.00 30.69 122 HIS B C 1
ATOM 2841 O O . HIS B 1 123 ? 19.042 38.476 37.692 1.00 31.23 122 HIS B O 1
ATOM 2848 N N . LEU B 1 124 ? 18.646 36.353 38.317 1.00 31.92 123 LEU B N 1
ATOM 2849 C CA . LEU B 1 124 ? 19.319 35.752 37.159 1.00 30.82 123 LEU B CA 1
ATOM 2850 C C . LEU B 1 124 ? 18.415 35.762 35.937 1.00 30.26 123 LEU B C 1
ATOM 2851 O O . LEU B 1 124 ? 17.208 35.677 36.065 1.00 30.50 123 LEU B O 1
ATOM 2856 N N . ALA B 1 125 ? 19.026 35.833 34.758 1.00 30.94 124 ALA B N 1
ATOM 2857 C CA . ALA B 1 125 ? 18.328 35.834 33.488 1.00 26.33 124 ALA B CA 1
ATOM 2858 C C . ALA B 1 125 ? 18.254 34.425 32.939 1.00 33.00 124 ALA B C 1
ATOM 2859 O O . ALA B 1 125 ? 19.287 33.771 32.785 1.00 30.88 124 ALA B O 1
ATOM 2861 N N . ASP B 1 126 ? 17.039 33.988 32.615 1.00 30.67 125 ASP B N 1
ATOM 2862 C CA . ASP B 1 126 ? 16.783 32.672 32.042 1.00 32.57 125 ASP B CA 1
ATOM 2863 C C . ASP B 1 126 ? 16.419 32.732 30.561 1.00 34.71 125 ASP B C 1
ATOM 2864 O O . ASP B 1 126 ? 15.581 31.978 30.071 1.00 40.41 125 ASP B O 1
ATOM 2869 N N . PHE B 1 127 ? 17.082 33.628 29.851 1.00 31.66 126 PHE B N 1
ATOM 2870 C CA . PHE B 1 127 ? 16.926 33.756 28.406 1.00 33.53 126 PHE B CA 1
ATOM 2871 C C . PHE B 1 127 ? 18.324 33.890 27.801 1.00 35.02 126 PHE B C 1
ATOM 2872 O O . PHE B 1 127 ? 19.263 34.339 28.465 1.00 32.34 126 PHE B O 1
ATOM 2880 N N . PRO B 1 128 ? 18.472 33.488 26.541 1.00 34.44 127 PRO B N 1
ATOM 2881 C CA . PRO B 1 128 ? 19.756 33.626 25.860 1.00 32.98 127 PRO B CA 1
ATOM 2882 C C . PRO B 1 128 ? 19.966 35.085 25.458 1.00 29.96 127 PRO B C 1
ATOM 2883 O O . PRO B 1 128 ? 18.992 35.790 25.207 1.00 34.26 127 PRO B O 1
ATOM 2887 N N . ALA B 1 129 ? 21.218 35.521 25.406 1.00 28.69 128 ALA B N 1
ATOM 2888 C CA . ALA B 1 129 ? 21.543 36.834 24.859 1.00 30.07 128 ALA B CA 1
ATOM 2889 C C . ALA B 1 129 ? 21.215 36.917 23.366 1.00 34.12 128 ALA B C 1
ATOM 2890 O O . ALA B 1 129 ? 20.943 37.990 22.838 1.00 33.25 128 ALA B O 1
ATOM 2892 N N . LEU B 1 130 ? 21.285 35.794 22.664 1.00 36.02 129 LEU B N 1
ATOM 2893 C CA . LEU B 1 130 ? 21.114 35.836 21.215 1.00 41.24 129 LEU B CA 1
ATOM 2894 C C . LEU B 1 130 ? 20.141 34.779 20.675 1.00 51.53 129 LEU B C 1
ATOM 2895 O O . LEU B 1 130 ? 20.255 33.601 21.011 1.00 51.56 129 LEU B O 1
ATOM 2900 N N . LEU B 1 131 ? 19.194 35.198 19.835 1.00 50.75 130 LEU B N 1
ATOM 2901 C CA . LEU B 1 131 ? 18.194 34.283 19.274 1.00 51.38 130 LEU B CA 1
ATOM 2902 C C . LEU B 1 131 ? 18.003 34.435 17.762 1.00 61.91 130 LEU B C 1
ATOM 2903 O O . LEU B 1 131 ? 17.655 35.515 17.283 1.00 67.76 130 LEU B O 1
ATOM 2908 N N . ASP B 1 132 ? 18.199 33.347 17.021 1.00 64.89 131 ASP B N 1
ATOM 2909 C CA . ASP B 1 132 ? 18.135 33.377 15.554 1.00 68.98 131 ASP B CA 1
ATOM 2910 C C . ASP B 1 132 ? 16.786 33.802 14.981 1.00 63.21 131 ASP B C 1
ATOM 2911 O O . ASP B 1 132 ? 16.722 34.519 13.984 1.00 69.19 131 ASP B O 1
ATOM 2916 N N . ASN B 1 133 ? 15.707 33.341 15.595 1.00 56.60 132 ASN B N 1
ATOM 2917 C CA . ASN B 1 133 ? 14.370 33.571 15.060 1.00 56.99 132 ASN B CA 1
ATOM 2918 C C . ASN B 1 133 ? 13.708 34.748 15.756 1.00 61.22 132 ASN B C 1
ATOM 2919 O O . ASN B 1 133 ? 13.395 34.675 16.947 1.00 57.74 132 ASN B O 1
ATOM 2924 N N . PRO B 1 134 ? 13.503 35.846 15.013 1.00 69.11 133 PRO B N 1
ATOM 2925 C CA . PRO B 1 134 ? 12.919 37.097 15.515 1.00 70.59 133 PRO B CA 1
ATOM 2926 C C . PRO B 1 134 ? 11.593 36.865 16.248 1.00 66.10 133 PRO B C 1
ATOM 2927 O O . PRO B 1 134 ? 11.239 37.587 17.185 1.00 57.34 133 PRO B O 1
ATOM 2931 N N . LEU B 1 135 ? 10.874 35.841 15.814 1.00 74.39 134 LEU B N 1
ATOM 2932 C CA . LEU B 1 135 ? 9.604 35.468 16.421 1.00 79.42 134 LEU B CA 1
ATOM 2933 C C . LEU B 1 135 ? 9.806 34.959 17.848 1.00 67.54 134 LEU B C 1
ATOM 2934 O O . LEU B 1 135 ? 9.046 35.304 18.753 1.00 65.76 134 LEU B O 1
ATOM 2939 N N . ILE B 1 136 ? 10.829 34.135 18.045 1.00 58.86 135 ILE B N 1
ATOM 2940 C CA . ILE B 1 136 ? 11.075 33.563 19.358 1.00 51.68 135 ILE B CA 1
ATOM 2941 C C . ILE B 1 136 ? 11.687 34.598 20.283 1.00 48.85 135 ILE B C 1
ATOM 2942 O O . ILE B 1 136 ? 11.334 34.680 21.460 1.00 45.39 135 ILE B O 1
ATOM 2947 N N . ARG B 1 137 ? 12.575 35.424 19.754 1.00 50.70 136 ARG B N 1
ATOM 2948 C CA . ARG B 1 137 ? 13.132 36.472 20.586 1.00 47.61 136 ARG B CA 1
ATOM 2949 C C . ARG B 1 137 ? 12.010 37.430 21.030 1.00 48.83 136 ARG B C 1
ATOM 2950 O O . ARG B 1 137 ? 11.934 37.835 22.203 1.00 41.33 136 ARG B O 1
ATOM 2958 N N . ASN B 1 138 ? 11.084 37.738 20.132 1.00 55.57 137 ASN B N 1
ATOM 2959 C CA . ASN B 1 138 ? 10.013 38.625 20.553 1.00 56.90 137 ASN B CA 1
ATOM 2960 C C . ASN B 1 138 ? 9.091 38.011 21.595 1.00 56.49 137 ASN B C 1
ATOM 2961 O O . ASN B 1 138 ? 8.675 38.693 22.544 1.00 52.23 137 ASN B O 1
ATOM 2966 N N . GLY B 1 139 ? 8.777 36.729 21.416 1.00 53.84 138 GLY B N 1
ATOM 2967 C CA . GLY B 1 139 ? 7.997 35.989 22.390 1.00 52.47 138 GLY B CA 1
ATOM 2968 C C . GLY B 1 139 ? 8.637 35.987 23.764 1.00 44.50 138 GLY B C 1
ATOM 2969 O O . GLY B 1 139 ? 7.965 36.140 24.781 1.00 46.00 138 GLY B O 1
ATOM 2970 N N . ILE B 1 140 ? 9.950 35.819 23.808 1.00 38.14 139 ILE B N 1
ATOM 2971 C CA . ILE B 1 140 ? 10.637 35.891 25.085 1.00 37.85 139 ILE B CA 1
ATOM 2972 C C . ILE B 1 140 ? 10.526 37.294 25.670 1.00 42.26 139 ILE B C 1
ATOM 2973 O O . ILE B 1 140 ? 10.386 37.475 26.879 1.00 42.93 139 ILE B O 1
ATOM 2986 N N A GLN B 1 142 ? 8.180 39.310 25.572 0.50 45.30 141 GLN B N 1
ATOM 2987 N N B GLN B 1 142 ? 8.164 39.329 25.568 0.50 45.34 141 GLN B N 1
ATOM 2988 C CA A GLN B 1 142 ? 6.848 39.598 26.078 0.50 46.17 141 GLN B CA 1
ATOM 2989 C CA B GLN B 1 142 ? 6.848 39.654 26.101 0.50 45.93 141 GLN B CA 1
ATOM 2990 C C A GLN B 1 142 ? 6.623 38.945 27.441 0.50 46.26 141 GLN B C 1
ATOM 2991 C C B GLN B 1 142 ? 6.534 38.831 27.358 0.50 46.84 141 GLN B C 1
ATOM 2992 O O A GLN B 1 142 ? 5.712 39.318 28.179 0.50 44.54 141 GLN B O 1
ATOM 2993 O O B GLN B 1 142 ? 5.452 38.966 27.936 0.50 46.34 141 GLN B O 1
ATOM 3004 N N . SER B 1 143 ? 7.484 37.990 27.785 1.00 41.58 142 SER B N 1
ATOM 3005 C CA . SER B 1 143 ? 7.318 37.222 29.015 1.00 43.69 142 SER B CA 1
ATOM 3006 C C . SER B 1 143 ? 7.541 38.082 30.261 1.00 48.83 142 SER B C 1
ATOM 3007 O O . SER B 1 143 ? 8.361 39.004 30.258 1.00 44.88 142 SER B O 1
ATOM 3010 N N . GLN B 1 144 ? 6.817 37.785 31.335 1.00 46.94 143 GLN B N 1
ATOM 3011 C CA . GLN B 1 144 ? 6.953 38.603 32.533 1.00 52.86 143 GLN B CA 1
ATOM 3012 C C . GLN B 1 144 ? 8.375 38.560 33.075 1.00 47.55 143 GLN B C 1
ATOM 3013 O O . GLN B 1 144 ? 8.887 39.548 33.609 1.00 40.31 143 GLN B O 1
ATOM 3019 N N . HIS B 1 145 ? 9.009 37.404 32.950 1.00 37.01 144 HIS B N 1
ATOM 3020 C CA . HIS B 1 145 ? 10.376 37.267 33.411 1.00 31.25 144 HIS B CA 1
ATOM 3021 C C . HIS B 1 145 ? 11.338 38.263 32.737 1.00 32.96 144 HIS B C 1
ATOM 3022 O O . HIS B 1 145 ? 12.106 38.933 33.423 1.00 41.47 144 HIS B O 1
ATOM 3029 N N . PHE B 1 146 ? 11.312 38.357 31.409 1.00 36.67 145 PHE B N 1
ATOM 3030 C CA . PHE B 1 146 ? 12.142 39.340 30.717 1.00 35.97 145 PHE B CA 1
ATOM 3031 C C . PHE B 1 146 ? 11.767 40.761 31.152 1.00 39.05 145 PHE B C 1
ATOM 3032 O O . PHE B 1 146 ? 12.631 41.630 31.334 1.00 33.84 145 PHE B O 1
ATOM 3040 N N . LYS B 1 147 ? 10.478 41.002 31.318 1.00 31.55 146 LYS B N 1
ATOM 3041 C CA . LYS B 1 147 ? 10.047 42.360 31.610 1.00 35.70 146 LYS B CA 1
ATOM 3042 C C . LYS B 1 147 ? 10.570 42.741 32.970 1.00 35.61 146 LYS B C 1
ATOM 3043 O O . LYS B 1 147 ? 10.979 43.865 33.192 1.00 36.48 146 LYS B O 1
ATOM 3049 N N . THR B 1 148 ? 10.594 41.782 33.883 1.00 38.33 147 THR B N 1
ATOM 3050 C CA . THR B 1 148 ? 11.097 42.064 35.211 1.00 38.36 147 THR B CA 1
ATOM 3051 C C . THR B 1 148 ? 12.586 42.401 35.171 1.00 34.61 147 THR B C 1
ATOM 3052 O O . THR B 1 148 ? 13.018 43.391 35.763 1.00 37.54 147 THR B O 1
ATOM 3056 N N . ILE B 1 149 ? 13.369 41.602 34.456 1.00 40.83 148 ILE B N 1
ATOM 3057 C CA . ILE B 1 149 ? 14.806 41.890 34.315 1.00 38.49 148 ILE B CA 1
ATOM 3058 C C . ILE B 1 149 ? 15.011 43.242 33.633 1.00 31.99 148 ILE B C 1
ATOM 3059 O O . ILE B 1 149 ? 15.840 44.051 34.053 1.00 30.24 148 ILE B O 1
ATOM 3064 N N . SER B 1 150 ? 14.259 43.480 32.572 1.00 33.05 149 SER B N 1
ATOM 3065 C CA . SER B 1 150 ? 14.419 44.716 31.816 1.00 38.46 149 SER B CA 1
ATOM 3066 C C . SER B 1 150 ? 14.074 45.941 32.673 1.00 39.87 149 SER B C 1
ATOM 3067 O O . SER B 1 150 ? 14.639 47.019 32.492 1.00 37.49 149 SER B O 1
ATOM 3070 N N . ALA B 1 151 ? 13.130 45.777 33.593 1.00 37.68 150 ALA B N 1
ATOM 3071 C CA . ALA B 1 151 ? 12.723 46.880 34.449 1.00 36.28 150 ALA B CA 1
ATOM 3072 C C . ALA B 1 151 ? 13.873 47.287 35.338 1.00 37.97 150 ALA B C 1
ATOM 3073 O O . ALA B 1 151 ? 14.003 48.456 35.669 1.00 31.21 150 ALA B O 1
ATOM 3075 N N . TYR B 1 152 ? 14.704 46.320 35.737 1.00 38.40 151 TYR B N 1
ATOM 3076 C CA . TYR B 1 152 ? 15.958 46.635 36.438 1.00 31.67 151 TYR B CA 1
ATOM 3077 C C . TYR B 1 152 ? 16.916 47.407 35.539 1.00 32.85 151 TYR B C 1
ATOM 3078 O O . TYR B 1 152 ? 17.586 48.337 35.983 1.00 37.90 151 TYR B O 1
ATOM 3087 N N . TRP B 1 153 ? 16.997 47.012 34.276 1.00 26.86 152 TRP B N 1
ATOM 3088 C CA . TRP B 1 153 ? 17.847 47.721 33.326 1.00 29.33 152 TRP B CA 1
ATOM 3089 C C . TRP B 1 153 ? 17.463 49.191 33.243 1.00 36.94 152 TRP B C 1
ATOM 3090 O O . TRP B 1 153 ? 18.330 50.049 33.157 1.00 33.44 152 TRP B O 1
ATOM 3101 N N . ASP B 1 154 ? 16.166 49.469 33.275 1.00 39.01 153 ASP B N 1
ATOM 3102 C CA . ASP B 1 154 ? 15.666 50.836 33.210 1.00 42.04 153 ASP B CA 1
ATOM 3103 C C . ASP B 1 154 ? 16.069 51.671 34.412 1.00 42.85 153 ASP B C 1
ATOM 3104 O O . ASP B 1 154 ? 15.944 52.888 34.393 1.00 38.53 153 ASP B O 1
ATOM 3109 N N . ASN B 1 155 ? 16.508 51.013 35.469 1.00 38.56 154 ASN B N 1
ATOM 3110 C CA . ASN B 1 155 ? 16.798 51.700 36.716 1.00 38.43 154 ASN B CA 1
ATOM 3111 C C . ASN B 1 155 ? 18.226 51.456 37.191 1.00 34.42 154 ASN B C 1
ATOM 3112 O O . ASN B 1 155 ? 18.534 51.605 38.373 1.00 37.44 154 ASN B O 1
ATOM 3117 N N . LEU B 1 156 ? 19.091 51.051 36.271 1.00 32.23 155 LEU B N 1
ATOM 3118 C CA . LEU B 1 156 ? 20.439 50.633 36.637 1.00 30.78 155 LEU B CA 1
ATOM 3119 C C . LEU B 1 156 ? 21.238 51.821 37.184 1.00 31.79 155 LEU B C 1
ATOM 3120 O O . LEU B 1 156 ? 21.191 52.903 36.622 1.00 34.77 155 LEU B O 1
ATOM 3125 N N . ASP B 1 157 ? 21.994 51.580 38.250 1.00 33.35 156 ASP B N 1
ATOM 3126 C CA . ASP B 1 157 ? 22.846 52.578 38.888 1.00 38.06 156 ASP B CA 1
ATOM 3127 C C . ASP B 1 157 ? 24.291 52.444 38.459 1.00 36.05 156 ASP B C 1
ATOM 3128 O O . ASP B 1 157 ? 24.919 53.437 38.095 1.00 30.45 156 ASP B O 1
ATOM 3133 N N . ILE B 1 158 ? 24.824 51.227 38.531 1.00 28.13 157 ILE B N 1
ATOM 3134 C CA . ILE B 1 158 ? 26.206 50.969 38.140 1.00 30.48 157 ILE B CA 1
ATOM 3135 C C . ILE B 1 158 ? 26.290 49.744 37.235 1.00 37.19 157 ILE B C 1
ATOM 3136 O O . ILE B 1 158 ? 25.619 48.739 37.487 1.00 38.39 157 ILE B O 1
ATOM 3141 N N . ALA B 1 159 ? 27.109 49.831 36.190 1.00 32.23 158 ALA B N 1
ATOM 3142 C CA . ALA B 1 159 ? 27.331 48.707 35.282 1.00 32.96 158 ALA B CA 1
ATOM 3143 C C . ALA B 1 159 ? 28.803 48.321 35.244 1.00 36.72 158 ALA B C 1
ATOM 3144 O O . ALA B 1 159 ? 29.679 49.171 35.333 1.00 30.75 158 ALA B O 1
ATOM 3146 N N . LEU B 1 160 ? 29.064 47.030 35.110 1.00 28.39 159 LEU B N 1
ATOM 3147 C CA . LEU B 1 160 ? 30.414 46.527 34.890 1.00 28.25 159 LEU B CA 1
ATOM 3148 C C . LEU B 1 160 ? 30.424 45.834 33.555 1.00 31.22 159 LEU B C 1
ATOM 3149 O O . LEU B 1 160 ? 29.700 44.859 33.366 1.00 26.67 159 LEU B O 1
ATOM 3154 N N . VAL B 1 161 ? 31.222 46.326 32.621 1.00 23.37 160 VAL B N 1
ATOM 3155 C CA . VAL B 1 161 ? 31.164 45.757 31.287 1.00 25.87 160 VAL B CA 1
ATOM 3156 C C . VAL B 1 161 ? 32.530 45.479 30.734 1.00 29.87 160 VAL B C 1
ATOM 3157 O O . VAL B 1 161 ? 33.488 46.174 31.043 1.00 30.67 160 VAL B O 1
ATOM 3161 N N . GLY B 1 162 ? 32.630 44.423 29.942 1.00 26.89 161 GLY B N 1
ATOM 3162 C CA . GLY B 1 162 ? 33.811 44.245 29.126 1.00 26.78 161 GLY B CA 1
ATOM 3163 C C . GLY B 1 162 ? 33.577 44.855 27.761 1.00 27.85 161 GLY B C 1
ATOM 3164 O O . GLY B 1 162 ? 32.480 45.326 27.446 1.00 28.82 161 GLY B O 1
ATOM 3165 N N . ILE B 1 163 ? 34.613 44.871 26.943 1.00 31.01 162 ILE B N 1
ATOM 3166 C CA . ILE B 1 163 ? 34.487 45.472 25.633 1.00 30.80 162 ILE B CA 1
ATOM 3167 C C . ILE B 1 163 ? 34.926 44.475 24.587 1.00 31.36 162 ILE B C 1
ATOM 3168 O O . ILE B 1 163 ? 36.055 44.015 24.613 1.00 36.40 162 ILE B O 1
ATOM 3173 N N . GLY B 1 164 ? 34.024 44.160 23.666 1.00 37.36 163 GLY B N 1
ATOM 3174 C CA . GLY B 1 164 ? 34.275 43.168 22.632 1.00 43.51 163 GLY B CA 1
ATOM 3175 C C . GLY B 1 164 ? 35.028 43.738 21.448 1.00 48.67 163 GLY B C 1
ATOM 3176 O O . GLY B 1 164 ? 35.029 44.949 21.228 1.00 41.98 163 GLY B O 1
ATOM 3177 N N . SER B 1 165 ? 35.673 42.866 20.681 1.00 52.04 164 SER B N 1
ATOM 3178 C CA . SER B 1 165 ? 36.533 43.324 19.603 1.00 62.33 164 SER B CA 1
ATOM 3179 C C . SER B 1 165 ? 36.781 42.228 18.592 1.00 63.89 164 SER B C 1
ATOM 3180 O O . SER B 1 165 ? 36.899 41.064 18.966 1.00 72.79 164 SER B O 1
ATOM 3183 N N . PRO B 1 166 ? 36.877 42.600 17.309 0.55 62.33 165 PRO B N 1
ATOM 3184 C CA . PRO B 1 166 ? 37.163 41.651 16.231 0.55 64.13 165 PRO B CA 1
ATOM 3185 C C . PRO B 1 166 ? 38.278 40.683 16.617 0.55 67.55 165 PRO B C 1
ATOM 3186 O O . PRO B 1 166 ? 39.002 40.223 15.736 0.55 71.72 165 PRO B O 1
ATOM 3190 N N . ASN B 1 173 ? 36.500 35.103 20.350 0.35 38.35 172 ASN B N 1
ATOM 3191 C CA . ASN B 1 173 ? 35.190 35.411 20.916 0.35 41.62 172 ASN B CA 1
ATOM 3192 C C . ASN B 1 173 ? 34.266 36.152 19.944 0.35 46.42 172 ASN B C 1
ATOM 3193 O O . ASN B 1 173 ? 33.079 35.858 19.857 0.35 41.65 172 ASN B O 1
ATOM 3198 N N . TRP B 1 174 ? 34.815 37.106 19.209 1.00 59.94 173 TRP B N 1
ATOM 3199 C CA . TRP B 1 174 ? 34.063 37.785 18.155 1.00 70.02 173 TRP B CA 1
ATOM 3200 C C . TRP B 1 174 ? 33.612 36.733 17.140 1.00 76.55 173 TRP B C 1
ATOM 3201 O O . TRP B 1 174 ? 32.419 36.595 16.836 1.00 72.92 173 TRP B O 1
ATOM 3212 N N . HIS B 1 175 ? 34.586 35.994 16.616 1.00 77.79 174 HIS B N 1
ATOM 3213 C CA . HIS B 1 175 ? 34.305 34.857 15.756 1.00 77.98 174 HIS B CA 1
ATOM 3214 C C . HIS B 1 175 ? 33.339 33.906 16.448 1.00 74.65 174 HIS B C 1
ATOM 3215 O O . HIS B 1 175 ? 32.325 33.512 15.874 1.00 68.83 174 HIS B O 1
ATOM 3222 N N . ALA B 1 176 ? 33.653 33.557 17.693 1.00 73.84 175 ALA B N 1
ATOM 3223 C CA . ALA B 1 176 ? 32.822 32.637 18.465 1.00 71.61 175 ALA B CA 1
ATOM 3224 C C . ALA B 1 176 ? 31.377 33.121 18.605 1.00 67.88 175 ALA B C 1
ATOM 3225 O O . ALA B 1 176 ? 30.448 32.397 18.255 1.00 63.87 175 ALA B O 1
ATOM 3227 N N . PHE B 1 177 ? 31.183 34.337 19.116 1.00 63.99 176 PHE B N 1
ATOM 3228 C CA . PHE B 1 177 ? 29.828 34.859 19.304 1.00 63.96 176 PHE B CA 1
ATOM 3229 C C . PHE B 1 177 ? 29.115 35.064 17.963 1.00 62.93 176 PHE B C 1
ATOM 3230 O O . PHE B 1 177 ? 27.946 34.699 17.802 1.00 58.15 176 PHE B O 1
ATOM 3238 N N . TYR B 1 178 ? 29.827 35.634 16.999 0.70 59.37 177 TYR B N 1
ATOM 3239 C CA . TYR B 1 178 ? 29.236 35.925 15.702 0.70 55.85 177 TYR B CA 1
ATOM 3240 C C . TYR B 1 178 ? 30.052 35.256 14.603 0.70 56.08 177 TYR B C 1
ATOM 3241 O O . TYR B 1 178 ? 29.563 34.369 13.911 0.70 57.50 177 TYR B O 1
ATOM 3250 N N . ARG B 1 189 ? 31.285 47.014 7.869 1.00 83.32 188 ARG B N 1
ATOM 3251 C CA . ARG B 1 189 ? 30.463 48.042 8.502 1.00 79.94 188 ARG B CA 1
ATOM 3252 C C . ARG B 1 189 ? 31.267 48.897 9.483 1.00 74.30 188 ARG B C 1
ATOM 3253 O O . ARG B 1 189 ? 30.706 49.727 10.198 1.00 71.26 188 ARG B O 1
ATOM 3261 N N . GLN B 1 190 ? 32.582 48.687 9.502 1.00 72.58 189 GLN B N 1
ATOM 3262 C CA . GLN B 1 190 ? 33.495 49.455 10.348 1.00 67.17 189 GLN B CA 1
ATOM 3263 C C . GLN B 1 190 ? 33.120 49.410 11.836 1.00 60.32 189 GLN B C 1
ATOM 3264 O O . GLN B 1 190 ? 33.234 50.408 12.556 1.00 56.27 189 GLN B O 1
ATOM 3270 N N . VAL B 1 191 ? 32.676 48.251 12.303 1.00 54.13 190 VAL B N 1
ATOM 3271 C CA . VAL B 1 191 ? 32.429 48.097 13.726 1.00 50.12 190 VAL B CA 1
ATOM 3272 C C . VAL B 1 191 ? 33.745 48.093 14.498 1.00 47.00 190 VAL B C 1
ATOM 3273 O O . VAL B 1 191 ? 34.675 47.374 14.140 1.00 44.81 190 VAL B O 1
ATOM 3277 N N . ALA B 1 192 ? 33.820 48.908 15.547 1.00 44.34 191 ALA B N 1
ATOM 3278 C CA . ALA B 1 192 ? 35.034 49.024 16.351 1.00 36.87 191 ALA B CA 1
ATOM 3279 C C . ALA B 1 192 ? 35.010 48.083 17.560 1.00 43.23 191 ALA B C 1
ATOM 3280 O O . ALA B 1 192 ? 36.034 47.504 17.940 1.00 45.54 191 ALA B O 1
ATOM 3282 N N . GLY B 1 193 ? 33.843 47.942 18.172 1.00 33.52 192 GLY B N 1
ATOM 3283 C CA . GLY B 1 193 ? 33.728 47.155 19.381 1.00 37.75 192 GLY B CA 1
ATOM 3284 C C . GLY B 1 193 ? 32.275 46.879 19.678 1.00 41.24 192 GLY B C 1
ATOM 3285 O O . GLY B 1 193 ? 31.391 47.330 18.951 1.00 42.52 192 GLY B O 1
ATOM 3286 N N . ASP B 1 194 ? 32.025 46.141 20.750 1.00 38.03 193 ASP B N 1
ATOM 3287 C CA . ASP B 1 194 ? 30.668 45.999 21.248 1.00 34.28 193 ASP B CA 1
ATOM 3288 C C . ASP B 1 194 ? 30.665 46.019 22.768 1.00 32.84 193 ASP B C 1
ATOM 3289 O O . ASP B 1 194 ? 31.658 45.681 23.410 1.00 39.17 193 ASP B O 1
ATOM 3294 N N . ILE B 1 195 ? 29.560 46.465 23.337 1.00 34.51 194 ILE B N 1
ATOM 3295 C CA . ILE B 1 195 ? 29.312 46.312 24.755 1.00 30.16 194 ILE B CA 1
ATOM 3296 C C . ILE B 1 195 ? 27.966 45.624 24.819 1.00 32.01 194 ILE B C 1
ATOM 3297 O O . ILE B 1 195 ? 27.008 46.044 24.146 1.00 30.42 194 ILE B O 1
ATOM 3302 N N . CYS B 1 196 ? 27.915 44.548 25.600 1.00 29.93 195 CYS B N 1
ATOM 3303 C CA . CYS B 1 196 ? 26.725 43.719 25.715 1.00 32.51 195 CYS B CA 1
ATOM 3304 C C . CYS B 1 196 ? 26.106 43.461 24.354 1.00 30.48 195 CYS B C 1
ATOM 3305 O O . CYS B 1 196 ? 24.885 43.492 24.206 1.00 29.76 195 CYS B O 1
ATOM 3308 N N . SER B 1 197 ? 26.956 43.223 23.360 1.00 32.53 196 SER B N 1
ATOM 3309 C CA . SER B 1 197 ? 26.495 42.889 22.015 1.00 35.06 196 SER B CA 1
ATOM 3310 C C . SER B 1 197 ? 25.769 44.004 21.308 1.00 42.85 196 SER B C 1
ATOM 3311 O O . SER B 1 197 ? 24.925 43.735 20.455 1.00 47.43 196 SER B O 1
ATOM 3314 N N . ARG B 1 198 ? 26.073 45.250 21.665 1.00 39.29 197 ARG B N 1
ATOM 3315 C CA . ARG B 1 198 ? 25.535 46.377 20.927 1.00 37.74 197 ARG B CA 1
ATOM 3316 C C . ARG B 1 198 ? 26.758 47.064 20.341 1.00 35.73 197 ARG B C 1
ATOM 3317 O O . ARG B 1 198 ? 27.752 47.252 21.035 1.00 42.35 197 ARG B O 1
ATOM 3325 N N . PHE B 1 199 ? 26.709 47.361 19.045 1.00 34.46 198 PHE B N 1
ATOM 3326 C CA . PHE B 1 199 ? 27.918 47.626 18.276 1.00 37.01 198 PHE B CA 1
ATOM 3327 C C . PHE B 1 199 ? 28.098 49.082 17.901 1.00 48.60 198 PHE B C 1
ATOM 3328 O O . PHE B 1 199 ? 27.131 49.793 17.640 1.00 45.16 198 PHE B O 1
ATOM 3336 N N . PHE B 1 200 ? 29.348 49.517 17.852 1.00 48.84 199 PHE B N 1
ATOM 3337 C CA . PHE B 1 200 ? 29.639 50.905 17.592 1.00 43.62 199 PHE B CA 1
ATOM 3338 C C . PHE B 1 200 ? 30.936 51.031 16.796 1.00 48.13 199 PHE B C 1
ATOM 3339 O O . PHE B 1 200 ? 31.737 50.090 16.729 1.00 45.97 199 PHE B O 1
ATOM 3347 N N . ASP B 1 201 ? 31.128 52.186 16.169 1.00 45.99 200 ASP B N 1
ATOM 3348 C CA . ASP B 1 201 ? 32.326 52.433 15.375 1.00 46.00 200 ASP B CA 1
ATOM 3349 C C . ASP B 1 201 ? 33.358 53.180 16.198 1.00 44.14 200 ASP B C 1
ATOM 3350 O O . ASP B 1 201 ? 33.108 53.560 17.348 1.00 38.32 200 ASP B O 1
ATOM 3355 N N . ILE B 1 202 ? 34.517 53.401 15.594 1.00 44.45 201 ILE B N 1
ATOM 3356 C CA . ILE B 1 202 ? 35.655 53.921 16.333 1.00 49.31 201 ILE B CA 1
ATOM 3357 C C . ILE B 1 202 ? 35.412 55.343 16.852 1.00 51.64 201 ILE B C 1
ATOM 3358 O O . ILE B 1 202 ? 36.127 55.814 17.736 1.00 48.98 201 ILE B O 1
ATOM 3363 N N . HIS B 1 203 ? 34.397 56.014 16.308 1.00 50.07 202 HIS B N 1
ATOM 3364 C CA . HIS B 1 203 ? 34.016 57.352 16.774 1.00 49.90 202 HIS B CA 1
ATOM 3365 C C . HIS B 1 203 ? 32.915 57.337 17.816 1.00 50.86 202 HIS B C 1
ATOM 3366 O O . HIS B 1 203 ? 32.509 58.399 18.303 1.00 46.77 202 HIS B O 1
ATOM 3373 N N . GLY B 1 204 ? 32.435 56.140 18.157 1.00 42.66 203 GLY B N 1
ATOM 3374 C CA . GLY B 1 204 ? 31.420 56.003 19.181 1.00 50.49 203 GLY B CA 1
ATOM 3375 C C . GLY B 1 204 ? 29.977 56.074 18.695 1.00 53.01 203 GLY B C 1
ATOM 3376 O O . GLY B 1 204 ? 29.052 56.127 19.507 1.00 50.22 203 GLY B O 1
ATOM 3377 N N . ALA B 1 205 ? 29.774 56.083 17.380 1.00 51.18 204 ALA B N 1
ATOM 3378 C CA . ALA B 1 205 ? 28.424 56.063 16.826 1.00 44.84 204 ALA B CA 1
ATOM 3379 C C . ALA B 1 205 ? 27.917 54.635 16.720 1.00 44.15 204 ALA B C 1
ATOM 3380 O O . ALA B 1 205 ? 28.659 53.744 16.312 1.00 48.43 204 ALA B O 1
ATOM 3390 N N . VAL B 1 207 ? 26.098 51.375 15.294 1.00 54.40 206 VAL B N 1
ATOM 3391 C CA . VAL B 1 207 ? 26.113 50.813 13.966 1.00 58.24 206 VAL B CA 1
ATOM 3392 C C . VAL B 1 207 ? 25.055 49.743 13.990 1.00 63.87 206 VAL B C 1
ATOM 3393 O O . VAL B 1 207 ? 25.166 48.779 14.749 1.00 60.49 206 VAL B O 1
ATOM 3397 N N . GLU B 1 208 ? 24.006 49.909 13.196 1.00 73.92 207 GLU B N 1
ATOM 3398 C CA . GLU B 1 208 ? 23.006 48.860 13.151 1.00 83.51 207 GLU B CA 1
ATOM 3399 C C . GLU B 1 208 ? 23.637 47.663 12.465 1.00 76.15 207 GLU B C 1
ATOM 3400 O O . GLU B 1 208 ? 24.475 47.806 11.579 1.00 76.60 207 GLU B O 1
ATOM 3406 N N . THR B 1 209 ? 23.243 46.482 12.902 1.00 71.11 208 THR B N 1
ATOM 3407 C CA . THR B 1 209 ? 23.891 45.270 12.471 1.00 69.38 208 THR B CA 1
ATOM 3408 C C . THR B 1 209 ? 22.806 44.233 12.237 1.00 70.44 208 THR B C 1
ATOM 3409 O O . THR B 1 209 ? 21.677 44.387 12.710 1.00 71.97 208 THR B O 1
ATOM 3413 N N . ASN B 1 210 ? 23.141 43.186 11.497 1.00 69.39 209 ASN B N 1
ATOM 3414 C CA . ASN B 1 210 ? 22.196 42.116 11.238 1.00 74.28 209 ASN B CA 1
ATOM 3415 C C . ASN B 1 210 ? 21.515 41.616 12.497 1.00 74.98 209 ASN B C 1
ATOM 3416 O O . ASN B 1 210 ? 20.446 41.017 12.430 1.00 82.03 209 ASN B O 1
ATOM 3429 N N . SER B 1 212 ? 20.936 43.239 15.652 1.00 55.26 211 SER B N 1
ATOM 3430 C CA . SER B 1 212 ? 20.124 44.098 16.503 1.00 59.76 211 SER B CA 1
ATOM 3431 C C . SER B 1 212 ? 18.822 43.386 16.861 1.00 53.33 211 SER B C 1
ATOM 3432 O O . SER B 1 212 ? 18.435 43.339 18.029 1.00 59.41 211 SER B O 1
ATOM 3435 N N . GLU B 1 213 ? 18.168 42.802 15.861 1.00 49.54 212 GLU B N 1
ATOM 3436 C CA . GLU B 1 213 ? 16.881 42.144 16.082 1.00 55.13 212 GLU B CA 1
ATOM 3437 C C . GLU B 1 213 ? 17.026 40.718 16.593 1.00 52.02 212 GLU B C 1
ATOM 3438 O O . GLU B 1 213 ? 16.056 39.952 16.606 1.00 53.44 212 GLU B O 1
ATOM 3444 N N . LYS B 1 214 ? 18.232 40.356 17.010 1.00 53.66 213 LYS B N 1
ATOM 3445 C CA . LYS B 1 214 ? 18.480 39.000 17.503 1.00 54.59 213 LYS B CA 1
ATOM 3446 C C . LYS B 1 214 ? 18.878 39.014 18.967 1.00 49.55 213 LYS B C 1
ATOM 3447 O O . LYS B 1 214 ? 19.053 37.963 19.590 1.00 51.62 213 LYS B O 1
ATOM 3453 N N . THR B 1 215 ? 19.017 40.210 19.519 1.00 41.66 214 THR B N 1
ATOM 3454 C CA . THR B 1 215 ? 19.696 40.370 20.793 1.00 42.45 214 THR B CA 1
ATOM 3455 C C . THR B 1 215 ? 18.756 40.597 21.967 1.00 43.54 214 THR B C 1
ATOM 3456 O O . THR B 1 215 ? 17.722 41.257 21.839 1.00 42.41 214 THR B O 1
ATOM 3460 N N . LEU B 1 216 ? 19.132 40.034 23.111 1.00 36.93 215 LEU B N 1
ATOM 3461 C CA . LEU B 1 216 ? 18.426 40.260 24.355 1.00 36.83 215 LEU B CA 1
ATOM 3462 C C . LEU B 1 216 ? 19.417 40.787 25.376 1.00 40.27 215 LEU B C 1
ATOM 3463 O O . LEU B 1 216 ? 20.062 40.014 26.071 1.00 37.49 215 LEU B O 1
ATOM 3468 N N . SER B 1 217 ? 19.532 42.107 25.472 1.00 31.23 216 SER B N 1
ATOM 3469 C CA . SER B 1 217 ? 20.505 42.718 26.361 1.00 32.00 216 SER B CA 1
ATOM 3470 C C . SER B 1 217 ? 20.152 44.201 26.576 1.00 39.47 216 SER B C 1
ATOM 3471 O O . SER B 1 217 ? 19.301 44.774 25.881 1.00 32.32 216 SER B O 1
ATOM 3474 N N . ILE B 1 218 ? 20.809 44.823 27.542 1.00 39.94 217 ILE B N 1
ATOM 3475 C CA . ILE B 1 218 ? 20.566 46.232 27.797 1.00 36.03 217 ILE B CA 1
ATOM 3476 C C . ILE B 1 218 ? 20.869 47.077 26.552 1.00 35.54 217 ILE B C 1
ATOM 3477 O O . ILE B 1 218 ? 21.807 46.770 25.797 1.00 32.91 217 ILE B O 1
ATOM 3482 N N . GLU B 1 219 ? 20.058 48.107 26.319 1.00 32.94 218 GLU B N 1
ATOM 3483 C CA . GLU B 1 219 ? 20.302 49.051 25.218 1.00 33.31 218 GLU B CA 1
ATOM 3484 C C . GLU B 1 219 ? 21.301 50.113 25.650 1.00 34.51 218 GLU B C 1
ATOM 3485 O O . GLU B 1 219 ? 21.355 50.462 26.830 1.00 32.47 218 GLU B O 1
ATOM 3499 N N . ASN B 1 221 ? 21.299 53.273 25.276 1.00 33.71 220 ASN B N 1
ATOM 3500 C CA . ASN B 1 221 ? 20.735 54.457 25.915 1.00 38.13 220 ASN B CA 1
ATOM 3501 C C . ASN B 1 221 ? 20.420 54.198 27.376 1.00 37.81 220 ASN B C 1
ATOM 3502 O O . ASN B 1 221 ? 20.488 55.106 28.197 1.00 35.09 220 ASN B O 1
ATOM 3507 N N . LYS B 1 222 ? 20.096 52.957 27.718 1.00 32.56 221 LYS B N 1
ATOM 3508 C CA . LYS B 1 222 ? 19.826 52.641 29.119 1.00 32.30 221 LYS B CA 1
ATOM 3509 C C . LYS B 1 222 ? 21.118 52.566 29.893 1.00 31.90 221 LYS B C 1
ATOM 3510 O O . LYS B 1 222 ? 21.190 52.972 31.046 1.00 39.78 221 LYS B O 1
ATOM 3516 N N . LEU B 1 223 ? 22.151 52.038 29.258 1.00 32.63 222 LEU B N 1
ATOM 3517 C CA . LEU B 1 223 ? 23.453 51.972 29.900 1.00 31.41 222 LEU B CA 1
ATOM 3518 C C . LEU B 1 223 ? 23.984 53.382 30.206 1.00 33.88 222 LEU B C 1
ATOM 3519 O O . LEU B 1 223 ? 24.503 53.632 31.287 1.00 35.36 222 LEU B O 1
ATOM 3524 N N . LYS B 1 224 ? 23.858 54.287 29.246 1.00 36.83 223 LYS B N 1
ATOM 3525 C CA . LYS B 1 224 ? 24.319 55.670 29.421 1.00 42.93 223 LYS B CA 1
ATOM 3526 C C . LYS B 1 224 ? 23.622 56.381 30.588 1.00 42.32 223 LYS B C 1
ATOM 3527 O O . LYS B 1 224 ? 24.132 57.368 31.120 1.00 40.86 223 LYS B O 1
ATOM 3533 N N . GLN B 1 225 ? 22.473 55.863 31.001 1.00 42.06 224 GLN B N 1
ATOM 3534 C CA . GLN B 1 225 ? 21.739 56.456 32.107 1.00 42.08 224 GLN B CA 1
ATOM 3535 C C . GLN B 1 225 ? 22.253 56.023 33.467 1.00 37.52 224 GLN B C 1
ATOM 3536 O O . GLN B 1 225 ? 21.908 56.632 34.467 1.00 34.36 224 GLN B O 1
ATOM 3542 N N . ALA B 1 226 ? 23.050 54.961 33.537 1.00 28.75 225 ALA B N 1
ATOM 3543 C CA . ALA B 1 226 ? 23.506 54.552 34.853 1.00 29.13 225 ALA B CA 1
ATOM 3544 C C . ALA B 1 226 ? 24.435 55.634 35.423 1.00 31.13 225 ALA B C 1
ATOM 3545 O O . ALA B 1 226 ? 25.106 56.320 34.683 1.00 31.99 225 ALA B O 1
ATOM 3547 N N . ARG B 1 227 ? 24.465 55.768 36.742 1.00 36.42 226 ARG B N 1
ATOM 3548 C CA . ARG B 1 227 ? 25.385 56.705 37.399 1.00 39.47 226 ARG B CA 1
ATOM 3549 C C . ARG B 1 227 ? 26.830 56.407 36.977 1.00 36.21 226 ARG B C 1
ATOM 3550 O O . ARG B 1 227 ? 27.567 57.298 36.596 1.00 33.17 226 ARG B O 1
ATOM 3558 N N . TYR B 1 228 ? 27.225 55.137 37.006 1.00 28.81 227 TYR B N 1
ATOM 3559 C CA . TYR B 1 228 ? 28.545 54.743 36.523 1.00 28.03 227 TYR B CA 1
ATOM 3560 C C . TYR B 1 228 ? 28.416 53.545 35.570 1.00 33.10 227 TYR B C 1
ATOM 3561 O O . TYR B 1 228 ? 27.659 52.591 35.830 1.00 34.72 227 TYR B O 1
ATOM 3570 N N . SER B 1 229 ? 29.146 53.607 34.468 1.00 29.79 228 SER B N 1
ATOM 3571 C CA . SER B 1 229 ? 29.285 52.459 33.597 1.00 28.03 228 SER B CA 1
ATOM 3572 C C . SER B 1 229 ? 30.765 52.221 33.514 1.00 33.95 228 SER B C 1
ATOM 3573 O O . SER B 1 229 ? 31.512 53.044 32.980 1.00 33.16 228 SER B O 1
ATOM 3576 N N . ILE B 1 230 ? 31.188 51.100 34.081 1.00 30.39 229 ILE B N 1
ATOM 3577 C CA . ILE B 1 230 ? 32.596 50.798 34.239 1.00 29.05 229 ILE B CA 1
ATOM 3578 C C . ILE B 1 230 ? 33.053 49.786 33.204 1.00 32.50 229 ILE B C 1
ATOM 3579 O O . ILE B 1 230 ? 32.690 48.612 33.285 1.00 32.85 229 ILE B O 1
ATOM 3584 N N . GLY B 1 231 ? 33.831 50.251 32.226 1.00 28.44 230 GLY B N 1
ATOM 3585 C CA . GLY B 1 231 ? 34.445 49.392 31.221 1.00 27.08 230 GLY B CA 1
ATOM 3586 C C . GLY B 1 231 ? 35.763 48.799 31.722 1.00 33.80 230 GLY B C 1
ATOM 3587 O O . GLY B 1 231 ? 36.609 49.500 32.287 1.00 24.62 230 GLY B O 1
ATOM 3588 N N . ILE B 1 232 ? 35.933 47.493 31.581 1.00 31.54 231 ILE B N 1
ATOM 3589 C CA . ILE B 1 232 ? 37.211 46.903 31.955 1.00 32.75 231 ILE B CA 1
ATOM 3590 C C . ILE B 1 232 ? 37.793 46.147 30.774 1.00 31.78 231 ILE B C 1
ATOM 3591 O O . ILE B 1 232 ? 37.172 45.218 30.267 1.00 31.06 231 ILE B O 1
ATOM 3596 N N . ALA B 1 233 ? 38.968 46.581 30.319 1.00 30.35 232 ALA B N 1
ATOM 3597 C CA . ALA B 1 233 ? 39.514 46.098 29.053 1.00 34.63 232 ALA B CA 1
ATOM 3598 C C . ALA B 1 233 ? 40.978 46.480 28.815 1.00 38.88 232 ALA B C 1
ATOM 3599 O O . ALA B 1 233 ? 41.473 47.488 29.339 1.00 34.58 232 ALA B O 1
ATOM 3609 N N . SER B 1 235 ? 44.659 45.823 25.823 1.00 49.25 234 SER B N 1
ATOM 3610 C CA . SER B 1 235 ? 45.448 45.218 24.733 1.00 50.80 234 SER B CA 1
ATOM 3611 C C . SER B 1 235 ? 45.343 45.968 23.406 1.00 52.51 234 SER B C 1
ATOM 3612 O O . SER B 1 235 ? 44.327 46.604 23.113 1.00 51.29 234 SER B O 1
ATOM 3615 N N . GLU B 1 236 ? 46.395 45.872 22.600 1.00 57.29 235 GLU B N 1
ATOM 3616 C CA . GLU B 1 236 ? 46.445 46.565 21.317 1.00 58.11 235 GLU B CA 1
ATOM 3617 C C . GLU B 1 236 ? 45.310 46.142 20.387 1.00 63.82 235 GLU B C 1
ATOM 3618 O O . GLU B 1 236 ? 44.918 46.898 19.501 1.00 64.58 235 GLU B O 1
ATOM 3624 N N . GLU B 1 237 ? 44.775 44.941 20.597 1.00 68.20 236 GLU B N 1
ATOM 3625 C CA . GLU B 1 237 ? 43.678 44.440 19.773 1.00 75.04 236 GLU B CA 1
ATOM 3626 C C . GLU B 1 237 ? 42.374 45.168 20.083 1.00 70.39 236 GLU B C 1
ATOM 3627 O O . GLU B 1 237 ? 41.544 45.366 19.204 1.00 72.86 236 GLU B O 1
ATOM 3633 N N . LYS B 1 238 ? 42.184 45.545 21.341 1.00 63.55 237 LYS B N 1
ATOM 3634 C CA . LYS B 1 238 ? 40.903 46.086 21.774 1.00 54.85 237 LYS B CA 1
ATOM 3635 C C . LYS B 1 238 ? 40.876 47.602 21.661 1.00 53.84 237 LYS B C 1
ATOM 3636 O O . LYS B 1 238 ? 39.868 48.243 21.967 1.00 52.04 237 LYS B O 1
ATOM 3642 N N . TYR B 1 239 ? 41.999 48.167 21.240 1.00 51.15 238 TYR B N 1
ATOM 3643 C CA . TYR B 1 239 ? 42.132 49.607 21.114 1.00 52.41 238 TYR B CA 1
ATOM 3644 C C . TYR B 1 239 ? 40.888 50.246 20.489 1.00 53.58 238 TYR B C 1
ATOM 3645 O O . TYR B 1 239 ? 40.234 51.079 21.115 1.00 52.35 238 TYR B O 1
ATOM 3654 N N . SER B 1 240 ? 40.565 49.842 19.263 1.00 55.45 239 SER B N 1
ATOM 3655 C CA . SER B 1 240 ? 39.439 50.423 18.530 1.00 54.69 239 SER B CA 1
ATOM 3656 C C . SER B 1 240 ? 38.125 50.390 19.323 1.00 43.62 239 SER B C 1
ATOM 3657 O O . SER B 1 240 ? 37.394 51.367 19.351 1.00 46.01 239 SER B O 1
ATOM 3660 N N . GLY B 1 241 ? 37.832 49.276 19.980 1.00 38.46 240 GLY B N 1
ATOM 3661 C CA . GLY B 1 241 ? 36.597 49.178 20.734 1.00 40.07 240 GLY B CA 1
ATOM 3662 C C . GLY B 1 241 ? 36.615 50.019 21.997 1.00 40.71 240 GLY B C 1
ATOM 3663 O O . GLY B 1 241 ? 35.588 50.529 22.435 1.00 33.97 240 GLY B O 1
ATOM 3664 N N . ILE B 1 242 ? 37.785 50.144 22.606 1.00 39.26 241 ILE B N 1
ATOM 3665 C CA . ILE B 1 242 ? 37.896 50.896 23.846 1.00 34.88 241 ILE B CA 1
ATOM 3666 C C . ILE B 1 242 ? 37.744 52.382 23.532 1.00 33.79 241 ILE B C 1
ATOM 3667 O O . ILE B 1 242 ? 36.988 53.079 24.198 1.00 37.02 241 ILE B O 1
ATOM 3672 N N . ILE B 1 243 ? 38.445 52.869 22.513 1.00 36.98 242 ILE B N 1
ATOM 3673 C CA . ILE B 1 243 ? 38.304 54.294 22.174 1.00 42.79 242 ILE B CA 1
ATOM 3674 C C . ILE B 1 243 ? 36.886 54.570 21.732 1.00 41.12 242 ILE B C 1
ATOM 3675 O O . ILE B 1 243 ? 36.319 55.601 22.079 1.00 40.15 242 ILE B O 1
ATOM 3680 N N . GLY B 1 244 ? 36.319 53.656 20.953 1.00 37.83 243 GLY B N 1
ATOM 3681 C CA . GLY B 1 244 ? 34.954 53.815 20.498 1.00 37.55 243 GLY B CA 1
ATOM 3682 C C . GLY B 1 244 ? 33.969 53.942 21.648 1.00 42.54 243 GLY B C 1
ATOM 3683 O O . GLY B 1 244 ? 33.072 54.778 21.593 1.00 39.79 243 GLY B O 1
ATOM 3684 N N . ALA B 1 245 ? 34.116 53.114 22.684 1.00 41.74 244 ALA B N 1
ATOM 3685 C CA . ALA B 1 245 ? 33.212 53.174 23.840 1.00 36.65 244 ALA B CA 1
ATOM 3686 C C . ALA B 1 245 ? 33.441 54.451 24.639 1.00 38.11 244 ALA B C 1
ATOM 3687 O O . ALA B 1 245 ? 32.503 55.067 25.176 1.00 33.93 244 ALA B O 1
ATOM 3689 N N . LEU B 1 246 ? 34.707 54.839 24.726 1.00 33.78 245 LEU B N 1
ATOM 3690 C CA . LEU B 1 246 ? 35.073 56.100 25.351 1.00 38.21 245 LEU B CA 1
ATOM 3691 C C . LEU B 1 246 ? 34.378 57.268 24.623 1.00 38.06 245 LEU B C 1
ATOM 3692 O O . LEU B 1 246 ? 33.643 58.063 25.228 1.00 34.83 245 LEU B O 1
ATOM 3697 N N . ARG B 1 247 ? 34.567 57.321 23.314 1.00 38.57 246 ARG B N 1
ATOM 3698 C CA . ARG B 1 247 ? 34.047 58.420 22.509 1.00 40.31 246 ARG B CA 1
ATOM 3699 C C . ARG B 1 247 ? 32.529 58.501 22.519 1.00 44.42 246 ARG B C 1
ATOM 3700 O O . ARG B 1 247 ? 31.967 59.597 22.482 1.00 39.26 246 ARG B O 1
ATOM 3708 N N . GLY B 1 248 ? 31.865 57.351 22.568 1.00 40.12 247 GLY B N 1
ATOM 3709 C CA . GLY B 1 248 ? 30.411 57.316 22.607 1.00 36.46 247 GLY B CA 1
ATOM 3710 C C . GLY B 1 248 ? 29.848 57.472 24.015 1.00 32.29 247 GLY B C 1
ATOM 3711 O O . GLY B 1 248 ? 28.639 57.567 24.204 1.00 40.49 247 GLY B O 1
ATOM 3712 N N . LYS B 1 249 ? 30.722 57.518 25.010 1.00 34.40 248 LYS B N 1
ATOM 3713 C CA . LYS B 1 249 ? 30.291 57.585 26.404 1.00 36.40 248 LYS B CA 1
ATOM 3714 C C . LYS B 1 249 ? 29.414 56.412 26.835 1.00 41.48 248 LYS B C 1
ATOM 3715 O O . LYS B 1 249 ? 28.544 56.568 27.697 1.00 34.43 248 LYS B O 1
ATOM 3721 N N . TYR B 1 250 ? 29.636 55.233 26.260 1.00 41.77 249 TYR B N 1
ATOM 3722 C CA . TYR B 1 250 ? 28.931 54.057 26.753 1.00 35.72 249 TYR B CA 1
ATOM 3723 C C . TYR B 1 250 ? 29.485 53.622 28.094 1.00 37.24 249 TYR B C 1
ATOM 3724 O O . TYR B 1 250 ? 28.829 52.876 28.827 1.00 38.37 249 TYR B O 1
ATOM 3733 N N . ILE B 1 251 ? 30.700 54.076 28.404 1.00 35.36 250 ILE B N 1
ATOM 3734 C CA . ILE B 1 251 ? 31.281 53.900 29.733 1.00 25.59 250 ILE B CA 1
ATOM 3735 C C . ILE B 1 251 ? 31.743 55.275 30.212 1.00 28.14 250 ILE B C 1
ATOM 3736 O O . ILE B 1 251 ? 32.041 56.127 29.380 1.00 28.49 250 ILE B O 1
ATOM 3741 N N . ASN B 1 252 ? 31.767 55.501 31.525 1.00 31.94 251 ASN B N 1
ATOM 3742 C CA . ASN B 1 252 ? 32.257 56.754 32.072 1.00 35.83 251 ASN B CA 1
ATOM 3743 C C . ASN B 1 252 ? 33.347 56.504 33.090 1.00 35.17 251 ASN B C 1
ATOM 3744 O O . ASN B 1 252 ? 33.867 57.447 33.707 1.00 33.53 251 ASN B O 1
ATOM 3749 N N . CYS B 1 253 ? 33.700 55.227 33.238 1.00 28.54 252 CYS B N 1
ATOM 3750 C CA . CYS B 1 253 ? 34.890 54.813 33.990 1.00 31.59 252 CYS B CA 1
ATOM 3751 C C . CYS B 1 253 ? 35.665 53.785 33.187 1.00 31.53 252 CYS B C 1
ATOM 3752 O O . CYS B 1 253 ? 35.069 53.009 32.437 1.00 34.74 252 CYS B O 1
ATOM 3755 N N . LEU B 1 254 ? 36.987 53.755 33.357 1.00 31.45 253 LEU B N 1
ATOM 3756 C CA . LEU B 1 254 ? 37.815 52.785 32.649 1.00 32.96 253 LEU B CA 1
ATOM 3757 C C . LEU B 1 254 ? 38.830 52.106 33.552 1.00 32.14 253 LEU B C 1
ATOM 3758 O O . LEU B 1 254 ? 39.512 52.751 34.333 1.00 29.02 253 LEU B O 1
ATOM 3763 N N . VAL B 1 255 ? 38.913 50.782 33.457 1.00 32.66 254 VAL B N 1
ATOM 3764 C CA . VAL B 1 255 ? 39.938 50.038 34.165 1.00 28.58 254 VAL B CA 1
ATOM 3765 C C . VAL B 1 255 ? 40.760 49.340 33.106 1.00 32.14 254 VAL B C 1
ATOM 3766 O O . VAL B 1 255 ? 40.226 48.546 32.339 1.00 31.01 254 VAL B O 1
ATOM 3770 N N . THR B 1 256 ? 42.048 49.643 33.043 1.00 29.11 255 THR B N 1
ATOM 3771 C CA . THR B 1 256 ? 42.862 49.108 31.969 1.00 27.97 255 THR B CA 1
ATOM 3772 C C . THR B 1 256 ? 44.300 48.992 32.454 1.00 31.70 255 THR B C 1
ATOM 3773 O O . THR B 1 256 ? 44.564 49.137 33.651 1.00 27.79 255 THR B O 1
ATOM 3777 N N . ASN B 1 257 ? 45.215 48.709 31.533 1.00 34.46 256 ASN B N 1
ATOM 3778 C CA . ASN B 1 257 ? 46.628 48.620 31.864 1.00 37.24 256 ASN B CA 1
ATOM 3779 C C . ASN B 1 257 ? 47.414 49.794 31.259 1.00 40.15 256 ASN B C 1
ATOM 3780 O O . ASN B 1 257 ? 46.904 50.510 30.396 1.00 29.75 256 ASN B O 1
ATOM 3785 N N . SER B 1 258 ? 48.638 50.002 31.735 1.00 37.85 257 SER B N 1
ATOM 3786 C CA . SER B 1 258 ? 49.425 51.169 31.324 1.00 32.67 257 SER B CA 1
ATOM 3787 C C . SER B 1 258 ? 49.744 51.207 29.836 1.00 38.52 257 SER B C 1
ATOM 3788 O O . SER B 1 258 ? 49.817 52.287 29.254 1.00 41.71 257 SER B O 1
ATOM 3791 N N . SER B 1 259 ? 49.968 50.050 29.215 1.00 38.33 258 SER B N 1
ATOM 3792 C CA . SER B 1 259 ? 50.257 50.053 27.783 1.00 45.82 258 SER B CA 1
ATOM 3793 C C . SER B 1 259 ? 49.039 50.504 26.977 1.00 43.13 258 SER B C 1
ATOM 3794 O O . SER B 1 259 ? 49.177 51.256 26.027 1.00 43.62 258 SER B O 1
ATOM 3797 N N . THR B 1 260 ? 47.846 50.060 27.363 1.00 40.45 259 THR B N 1
ATOM 3798 C CA . THR B 1 260 ? 46.623 50.459 26.651 1.00 36.62 259 THR B CA 1
ATOM 3799 C C . THR B 1 260 ? 46.316 51.923 26.885 1.00 35.32 259 THR B C 1
ATOM 3800 O O . THR B 1 260 ? 45.869 52.630 25.978 1.00 42.67 259 THR B O 1
ATOM 3804 N N . ALA B 1 261 ? 46.554 52.383 28.111 1.00 32.82 260 ALA B N 1
ATOM 3805 C CA . ALA B 1 261 ? 46.410 53.794 28.424 1.00 32.99 260 ALA B CA 1
ATOM 3806 C C . ALA B 1 261 ? 47.299 54.635 27.510 1.00 41.50 260 ALA B C 1
ATOM 3807 O O . ALA B 1 261 ? 46.906 55.714 27.068 1.00 39.10 260 ALA B O 1
ATOM 3809 N N . GLU B 1 262 ? 48.509 54.153 27.238 1.00 45.44 261 GLU B N 1
ATOM 3810 C CA . GLU B 1 262 ? 49.423 54.912 26.382 1.00 46.68 261 GLU B CA 1
ATOM 3811 C C . GLU B 1 262 ? 48.934 54.950 24.933 1.00 43.54 261 GLU B C 1
ATOM 3812 O O . GLU B 1 262 ? 49.031 55.980 24.283 1.00 50.62 261 GLU B O 1
ATOM 3818 N N . LEU B 1 263 ? 48.366 53.845 24.443 1.00 46.96 262 LEU B N 1
ATOM 3819 C CA . LEU B 1 263 ? 47.749 53.861 23.119 1.00 48.01 262 LEU B CA 1
ATOM 3820 C C . LEU B 1 263 ? 46.631 54.904 23.068 1.00 50.80 262 LEU B C 1
ATOM 3821 O O . LEU B 1 263 ? 46.502 55.639 22.088 1.00 56.51 262 LEU B O 1
ATOM 3826 N N . LEU B 1 264 ? 45.845 54.984 24.141 1.00 47.38 263 LEU B N 1
ATOM 3827 C CA . LEU B 1 264 ? 44.648 55.829 24.186 1.00 45.99 263 LEU B CA 1
ATOM 3828 C C . LEU B 1 264 ? 44.920 57.327 24.252 1.00 47.66 263 LEU B C 1
ATOM 3829 O O . LEU B 1 264 ? 44.073 58.137 23.868 1.00 44.47 263 LEU B O 1
ATOM 3834 N N . LEU B 1 265 ? 46.084 57.687 24.779 1.00 48.11 264 LEU B N 1
ATOM 3835 C CA . LEU B 1 265 ? 46.458 59.078 24.979 1.00 49.47 264 LEU B CA 1
ATOM 3836 C C . LEU B 1 265 ? 47.154 59.607 23.734 1.00 53.34 264 LEU B C 1
ATOM 3837 O O . LEU B 1 265 ? 47.270 60.811 23.530 1.00 55.32 264 LEU B O 1
ATOM 3842 N N . LYS B 1 266 ? 47.613 58.675 22.912 1.00 52.61 265 LYS B N 1
ATOM 3843 C CA . LYS B 1 266 ? 48.456 58.959 21.768 1.00 57.08 265 LYS B CA 1
ATOM 3844 C C . LYS B 1 266 ? 47.590 59.348 20.585 1.00 58.99 265 LYS B C 1
ATOM 3845 O O . LYS B 1 266 ? 46.929 60.390 20.624 1.00 62.60 265 LYS B O 1
ATOM 3851 N N . GLU C 1 12 ? 22.114 4.783 62.161 1.00 102.62 11 GLU C N 1
ATOM 3852 C CA . GLU C 1 12 ? 21.937 4.549 60.742 1.00 94.27 11 GLU C CA 1
ATOM 3853 C C . GLU C 1 12 ? 20.619 3.804 60.599 1.00 80.26 11 GLU C C 1
ATOM 3854 O O . GLU C 1 12 ? 20.191 3.179 61.536 1.00 82.55 11 GLU C O 1
ATOM 3860 N N . ASN C 1 13 ? 19.880 3.948 59.520 1.00 67.07 12 ASN C N 1
ATOM 3861 C CA . ASN C 1 13 ? 18.629 3.200 59.555 1.00 52.57 12 ASN C CA 1
ATOM 3862 C C . ASN C 1 13 ? 18.635 2.021 58.587 1.00 38.16 12 ASN C C 1
ATOM 3863 O O . ASN C 1 13 ? 17.939 2.036 57.571 1.00 37.86 12 ASN C O 1
ATOM 3868 N N . LEU C 1 14 ? 19.425 1.002 58.908 1.00 35.16 13 LEU C N 1
ATOM 3869 C CA . LEU C 1 14 ? 19.657 -0.099 57.994 1.00 39.74 13 LEU C CA 1
ATOM 3870 C C . LEU C 1 14 ? 18.366 -0.836 57.659 1.00 34.58 13 LEU C C 1
ATOM 3871 O O . LEU C 1 14 ? 18.136 -1.207 56.508 1.00 32.96 13 LEU C O 1
ATOM 3876 N N . TRP C 1 15 ? 17.538 -1.056 58.673 1.00 32.03 14 TRP C N 1
ATOM 3877 C CA . TRP C 1 15 ? 16.291 -1.788 58.475 1.00 34.92 14 TRP C CA 1
ATOM 3878 C C . TRP C 1 15 ? 15.328 -1.014 57.555 1.00 35.30 14 TRP C C 1
ATOM 3879 O O . TRP C 1 15 ? 14.887 -1.533 56.533 1.00 31.94 14 TRP C O 1
ATOM 3890 N N . LEU C 1 16 ? 15.047 0.245 57.875 1.00 33.45 15 LEU C N 1
ATOM 3891 C CA . LEU C 1 16 ? 14.188 1.055 57.017 1.00 31.01 15 LEU C CA 1
ATOM 3892 C C . LEU C 1 16 ? 14.681 1.130 55.575 1.00 31.35 15 LEU C C 1
ATOM 3893 O O . LEU C 1 16 ? 13.886 1.117 54.641 1.00 32.92 15 LEU C O 1
ATOM 3898 N N . GLU C 1 17 ? 16.000 1.227 55.403 1.00 34.61 16 GLU C N 1
ATOM 3899 C CA . GLU C 1 17 ? 16.621 1.268 54.080 1.00 34.19 16 GLU C CA 1
ATOM 3900 C C . GLU C 1 17 ? 16.408 -0.032 53.300 1.00 33.98 16 GLU C C 1
ATOM 3901 O O . GLU C 1 17 ? 16.027 -0.002 52.131 1.00 35.14 16 GLU C O 1
ATOM 3907 N N A GLN C 1 18 ? 16.655 -1.175 53.930 0.50 32.71 17 GLN C N 1
ATOM 3908 N N B GLN C 1 18 ? 16.633 -1.153 53.976 0.50 32.58 17 GLN C N 1
ATOM 3909 C CA A GLN C 1 18 ? 16.408 -2.436 53.235 0.50 35.64 17 GLN C CA 1
ATOM 3910 C CA B GLN C 1 18 ? 16.461 -2.471 53.379 0.50 35.76 17 GLN C CA 1
ATOM 3911 C C A GLN C 1 18 ? 14.924 -2.561 52.937 0.50 36.54 17 GLN C C 1
ATOM 3912 C C B GLN C 1 18 ? 14.985 -2.793 53.115 0.50 36.17 17 GLN C C 1
ATOM 3913 O O A GLN C 1 18 ? 14.536 -2.951 51.836 0.50 37.39 17 GLN C O 1
ATOM 3914 O O B GLN C 1 18 ? 14.670 -3.550 52.197 0.50 35.07 17 GLN C O 1
ATOM 3925 N N . GLN C 1 19 ? 14.095 -2.203 53.914 1.00 35.62 18 GLN C N 1
ATOM 3926 C CA . GLN C 1 19 ? 12.646 -2.314 53.738 1.00 38.57 18 GLN C CA 1
ATOM 3927 C C . GLN C 1 19 ? 12.171 -1.530 52.517 1.00 36.03 18 GLN C C 1
ATOM 3928 O O . GLN C 1 19 ? 11.330 -2.000 51.742 1.00 30.14 18 GLN C O 1
ATOM 3934 N N . LEU C 1 20 ? 12.692 -0.319 52.360 1.00 33.15 19 LEU C N 1
ATOM 3935 C CA . LEU C 1 20 ? 12.370 0.500 51.202 1.00 38.53 19 LEU C CA 1
ATOM 3936 C C . LEU C 1 20 ? 12.906 -0.144 49.917 1.00 32.61 19 LEU C C 1
ATOM 3937 O O . LEU C 1 20 ? 12.208 -0.221 48.906 1.00 31.99 19 LEU C O 1
ATOM 3942 N N A LYS C 1 21 ? 14.152 -0.606 49.972 0.50 30.68 20 LYS C N 1
ATOM 3943 N N B LYS C 1 21 ? 14.147 -0.608 49.981 0.50 30.69 20 LYS C N 1
ATOM 3944 C CA A LYS C 1 21 ? 14.805 -1.216 48.817 0.50 31.66 20 LYS C CA 1
ATOM 3945 C CA B LYS C 1 21 ? 14.811 -1.218 48.839 0.50 31.65 20 LYS C CA 1
ATOM 3946 C C A LYS C 1 21 ? 14.022 -2.428 48.316 0.50 33.21 20 LYS C C 1
ATOM 3947 C C B LYS C 1 21 ? 14.027 -2.423 48.323 0.50 33.21 20 LYS C C 1
ATOM 3948 O O A LYS C 1 21 ? 13.789 -2.582 47.116 0.50 35.31 20 LYS C O 1
ATOM 3949 O O B LYS C 1 21 ? 13.798 -2.567 47.121 0.50 35.32 20 LYS C O 1
ATOM 3960 N N . GLN C 1 22 ? 13.609 -3.276 49.247 1.00 33.54 21 GLN C N 1
ATOM 3961 C CA . GLN C 1 22 ? 12.831 -4.457 48.911 1.00 42.22 21 GLN C CA 1
ATOM 3962 C C . GLN C 1 22 ? 11.455 -4.075 48.376 1.00 38.92 21 GLN C C 1
ATOM 3963 O O . GLN C 1 22 ? 11.021 -4.579 47.344 1.00 37.21 21 GLN C O 1
ATOM 3969 N N . LYS C 1 23 ? 10.771 -3.176 49.070 1.00 37.82 22 LYS C N 1
ATOM 3970 C CA . LYS C 1 23 ? 9.408 -2.860 48.685 1.00 43.52 22 LYS C CA 1
ATOM 3971 C C . LYS C 1 23 ? 9.320 -2.172 47.323 1.00 39.86 22 LYS C C 1
ATOM 3972 O O . LYS C 1 23 ? 8.418 -2.463 46.534 1.00 37.57 22 LYS C O 1
ATOM 3978 N N . PHE C 1 24 ? 10.249 -1.266 47.032 1.00 38.59 23 PHE C N 1
ATOM 3979 C CA . PHE C 1 24 ? 10.154 -0.519 45.775 1.00 39.87 23 PHE C CA 1
ATOM 3980 C C . PHE C 1 24 ? 11.216 -0.888 44.760 1.00 36.03 23 PHE C C 1
ATOM 3981 O O . PHE C 1 24 ? 11.303 -0.261 43.713 1.00 40.40 23 PHE C O 1
ATOM 3989 N N . GLY C 1 25 ? 12.017 -1.900 45.071 1.00 34.10 24 GLY C N 1
ATOM 3990 C CA . GLY C 1 25 ? 13.031 -2.374 44.144 1.00 32.36 24 GLY C CA 1
ATOM 3991 C C . GLY C 1 25 ? 14.076 -1.307 43.813 1.00 39.58 24 GLY C C 1
ATOM 3992 O O . GLY C 1 25 ? 14.353 -1.056 42.641 1.00 38.18 24 GLY C O 1
ATOM 3993 N N . LEU C 1 26 ? 14.650 -0.694 44.850 1.00 36.51 25 LEU C N 1
ATOM 3994 C CA . LEU C 1 26 ? 15.588 0.413 44.697 1.00 36.05 25 LEU C CA 1
ATOM 3995 C C . LEU C 1 26 ? 16.996 -0.126 44.672 1.00 42.57 25 LEU C C 1
ATOM 3996 O O . LEU C 1 26 ? 17.280 -1.132 45.312 1.00 35.88 25 LEU C O 1
ATOM 4001 N N . LYS C 1 27 ? 17.885 0.547 43.950 1.00 33.83 26 LYS C N 1
ATOM 4002 C CA . LYS C 1 27 ? 19.294 0.155 43.957 1.00 35.87 26 LYS C CA 1
ATOM 4003 C C . LYS C 1 27 ? 19.944 0.629 45.241 1.00 33.10 26 LYS C C 1
ATOM 4004 O O . LYS C 1 27 ? 20.795 -0.049 45.804 1.00 36.24 26 LYS C O 1
ATOM 4010 N N . ASP C 1 28 ? 19.530 1.787 45.739 1.00 28.48 27 ASP C N 1
ATOM 4011 C CA . ASP C 1 28 ? 20.172 2.291 46.949 1.00 27.10 27 ASP C CA 1
ATOM 4012 C C . ASP C 1 28 ? 19.290 3.277 47.722 1.00 30.02 27 ASP C C 1
ATOM 4013 O O . ASP C 1 28 ? 18.496 4.013 47.132 1.00 30.36 27 ASP C O 1
ATOM 4018 N N . VAL C 1 29 ? 19.451 3.310 49.043 1.00 27.87 28 VAL C N 1
ATOM 4019 C CA . VAL C 1 29 ? 18.594 4.134 49.891 1.00 31.52 28 VAL C CA 1
ATOM 4020 C C . VAL C 1 29 ? 19.397 4.664 51.057 1.00 35.74 28 VAL C C 1
ATOM 4021 O O . VAL C 1 29 ? 20.203 3.934 51.679 1.00 33.83 28 VAL C O 1
ATOM 4025 N N . VAL C 1 30 ? 19.146 5.931 51.358 1.00 32.61 29 VAL C N 1
ATOM 4026 C CA . VAL C 1 30 ? 19.651 6.593 52.545 1.00 35.70 29 VAL C CA 1
ATOM 4027 C C . VAL C 1 30 ? 18.475 7.094 53.408 1.00 37.67 29 VAL C C 1
ATOM 4028 O O . VAL C 1 30 ? 17.629 7.864 52.942 1.00 36.14 29 VAL C O 1
ATOM 4032 N N . VAL C 1 31 ? 18.410 6.640 54.658 1.00 38.50 30 VAL C N 1
ATOM 4033 C CA . VAL C 1 31 ? 17.380 7.112 55.580 1.00 35.48 30 VAL C CA 1
ATOM 4034 C C . VAL C 1 31 ? 18.035 7.678 56.824 1.00 37.71 30 VAL C C 1
ATOM 4035 O O . VAL C 1 31 ? 18.727 6.970 57.561 1.00 33.73 30 VAL C O 1
ATOM 4039 N N . VAL C 1 32 ? 17.807 8.960 57.066 1.00 38.24 31 VAL C N 1
ATOM 4040 C CA . VAL C 1 32 ? 18.414 9.640 58.195 1.00 42.21 31 VAL C CA 1
ATOM 4041 C C . VAL C 1 32 ? 17.433 9.744 59.359 1.00 46.17 31 VAL C C 1
ATOM 4042 O O . VAL C 1 32 ? 16.218 9.814 59.162 1.00 49.15 31 VAL C O 1
ATOM 4046 N N . SER C 1 33 ? 17.966 9.770 60.574 1.00 45.13 32 SER C N 1
ATOM 4047 C CA . SER C 1 33 ? 17.126 9.894 61.758 1.00 47.32 32 SER C CA 1
ATOM 4048 C C . SER C 1 33 ? 16.775 11.347 61.994 1.00 54.56 32 SER C C 1
ATOM 4049 O O . SER C 1 33 ? 17.664 12.169 62.198 1.00 58.11 32 SER C O 1
ATOM 4052 N N . GLY C 1 34 ? 15.485 11.666 61.966 0.55 56.23 33 GLY C N 1
ATOM 4053 C CA . GLY C 1 34 ? 15.042 13.021 62.236 0.55 61.78 33 GLY C CA 1
ATOM 4054 C C . GLY C 1 34 ? 15.331 13.441 63.663 0.55 65.05 33 GLY C C 1
ATOM 4055 O O . GLY C 1 34 ? 15.639 14.598 63.935 0.55 65.79 33 GLY C O 1
ATOM 4056 N N . ASN C 1 35 ? 15.227 12.489 64.578 0.60 68.95 34 ASN C N 1
ATOM 4057 C CA . ASN C 1 35 ? 15.514 12.740 65.981 0.60 75.13 34 ASN C CA 1
ATOM 4058 C C . ASN C 1 35 ? 14.800 13.972 66.522 0.60 72.48 34 ASN C C 1
ATOM 4059 O O . ASN C 1 35 ? 15.337 14.691 67.364 0.60 71.74 34 ASN C O 1
ATOM 4064 N N . ASP C 1 36 ? 13.586 14.210 66.036 0.60 71.20 35 ASP C N 1
ATOM 4065 C CA . ASP C 1 36 ? 12.788 15.332 66.510 0.60 70.90 35 ASP C CA 1
ATOM 4066 C C . ASP C 1 36 ? 13.475 16.671 66.253 0.60 76.46 35 ASP C C 1
ATOM 4067 O O . ASP C 1 36 ? 13.338 17.614 67.036 0.60 76.20 35 ASP C O 1
ATOM 4072 N N . GLU C 1 37 ? 14.214 16.748 65.151 1.00 79.20 36 GLU C N 1
ATOM 4073 C CA . GLU C 1 37 ? 14.928 17.967 64.790 1.00 81.29 36 GLU C CA 1
ATOM 4074 C C . GLU C 1 37 ? 14.066 18.873 63.918 1.00 70.23 36 GLU C C 1
ATOM 4075 O O . GLU C 1 37 ? 13.143 18.410 63.247 1.00 74.49 36 GLU C O 1
ATOM 4081 N N . ASP C 1 38 ? 14.373 20.166 63.931 0.35 59.35 37 ASP C N 1
ATOM 4082 C CA . ASP C 1 38 ? 13.708 21.121 63.053 0.35 54.94 37 ASP C CA 1
ATOM 4083 C C . ASP C 1 38 ? 13.724 20.642 61.605 0.35 62.11 37 ASP C C 1
ATOM 4084 O O . ASP C 1 38 ? 14.597 19.871 61.205 0.35 55.97 37 ASP C O 1
ATOM 4089 N N . GLU C 1 39 ? 12.753 21.104 60.823 1.00 74.20 38 GLU C N 1
ATOM 4090 C CA . GLU C 1 39 ? 12.689 20.773 59.405 1.00 82.06 38 GLU C CA 1
ATOM 4091 C C . GLU C 1 39 ? 14.004 21.094 58.703 1.00 81.28 38 GLU C C 1
ATOM 4092 O O . GLU C 1 39 ? 14.467 20.333 57.853 1.00 80.23 38 GLU C O 1
ATOM 4098 N N . GLU C 1 40 ? 14.601 22.225 59.064 1.00 79.35 39 GLU C N 1
ATOM 4099 C CA . GLU C 1 40 ? 15.776 22.729 58.363 1.00 74.57 39 GLU C CA 1
ATOM 4100 C C . GLU C 1 40 ? 16.968 21.795 58.542 1.00 64.98 39 GLU C C 1
ATOM 4101 O O . GLU C 1 40 ? 17.722 21.547 57.601 1.00 61.43 39 GLU C O 1
ATOM 4107 N N . THR C 1 41 ? 17.132 21.280 59.757 1.00 58.01 40 THR C N 1
ATOM 4108 C CA . THR C 1 41 ? 18.320 20.512 60.109 1.00 58.87 40 THR C CA 1
ATOM 4109 C C . THR C 1 41 ? 18.236 19.089 59.568 1.00 53.42 40 THR C C 1
ATOM 4110 O O . THR C 1 41 ? 19.246 18.503 59.176 1.00 54.02 40 THR C O 1
ATOM 4114 N N . GLN C 1 42 ? 17.027 18.538 59.549 1.00 50.11 41 GLN C N 1
ATOM 4115 C CA . GLN C 1 42 ? 16.789 17.225 58.948 1.00 52.26 41 GLN C CA 1
ATOM 4116 C C . GLN C 1 42 ? 17.158 17.268 57.469 1.00 46.93 41 GLN C C 1
ATOM 4117 O O . GLN C 1 42 ? 17.835 16.383 56.966 1.00 40.25 41 GLN C O 1
ATOM 4123 N N . LEU C 1 43 ? 16.730 18.320 56.781 1.00 43.79 42 LEU C N 1
ATOM 4124 C CA . LEU C 1 43 ? 17.089 18.504 55.387 1.00 35.96 42 LEU C CA 1
ATOM 4125 C C . LEU C 1 43 ? 18.605 18.622 55.209 1.00 38.38 42 LEU C C 1
ATOM 4126 O O . LEU C 1 43 ? 19.182 18.069 54.265 1.00 40.90 42 LEU C O 1
ATOM 4131 N N . ALA C 1 44 ? 19.249 19.373 56.096 1.00 41.93 43 ALA C N 1
ATOM 4132 C CA . ALA C 1 44 ? 20.700 19.454 56.068 1.00 41.14 43 ALA C CA 1
ATOM 4133 C C . ALA C 1 44 ? 21.284 18.041 56.200 1.00 41.12 43 ALA C C 1
ATOM 4134 O O . ALA C 1 44 ? 22.171 17.653 55.448 1.00 41.82 43 ALA C O 1
ATOM 4152 N N . GLY C 1 47 ? 21.003 16.166 53.172 1.00 38.20 46 GLY C N 1
ATOM 4153 C CA . GLY C 1 47 ? 21.981 16.729 52.267 1.00 28.15 46 GLY C CA 1
ATOM 4154 C C . GLY C 1 47 ? 23.345 16.067 52.423 1.00 34.87 46 GLY C C 1
ATOM 4155 O O . GLY C 1 47 ? 23.933 15.598 51.447 1.00 32.30 46 GLY C O 1
ATOM 4156 N N . LEU C 1 48 ? 23.858 16.032 53.648 1.00 30.26 47 LEU C N 1
ATOM 4157 C CA . LEU C 1 48 ? 25.181 15.459 53.887 1.00 32.57 47 LEU C CA 1
ATOM 4158 C C . LEU C 1 48 ? 25.229 13.969 53.513 1.00 37.50 47 LEU C C 1
ATOM 4159 O O . LEU C 1 48 ? 26.121 13.506 52.791 1.00 32.73 47 LEU C O 1
ATOM 4164 N N . HIS C 1 49 ? 24.254 13.214 53.997 1.00 39.06 48 HIS C N 1
ATOM 4165 C CA . HIS C 1 49 ? 24.271 11.776 53.787 1.00 33.66 48 HIS C CA 1
ATOM 4166 C C . HIS C 1 49 ? 23.953 11.430 52.340 1.00 34.61 48 HIS C C 1
ATOM 4167 O O . HIS C 1 49 ? 24.446 10.443 51.800 1.00 30.40 48 HIS C O 1
ATOM 4174 N N . GLY C 1 50 ? 23.167 12.265 51.682 1.00 28.38 49 GLY C N 1
ATOM 4175 C CA . GLY C 1 50 ? 22.893 12.064 50.269 1.00 26.85 49 GLY C CA 1
ATOM 4176 C C . GLY C 1 50 ? 24.083 12.386 49.387 1.00 29.12 49 GLY C C 1
ATOM 4177 O O . GLY C 1 50 ? 24.295 11.750 48.343 1.00 34.22 49 GLY C O 1
ATOM 4178 N N . ALA C 1 51 ? 24.861 13.381 49.788 1.00 33.72 50 ALA C N 1
ATOM 4179 C CA . ALA C 1 51 ? 26.091 13.717 49.071 1.00 34.24 50 ALA C CA 1
ATOM 4180 C C . ALA C 1 51 ? 27.104 12.585 49.175 1.00 32.66 50 ALA C C 1
ATOM 4181 O O . ALA C 1 51 ? 27.778 12.263 48.202 1.00 29.18 50 ALA C O 1
ATOM 4183 N N . GLN C 1 52 ? 27.185 11.957 50.343 1.00 32.72 51 GLN C N 1
ATOM 4184 C CA . GLN C 1 52 ? 28.115 10.831 50.521 1.00 29.72 51 GLN C CA 1
ATOM 4185 C C . GLN C 1 52 ? 27.711 9.663 49.631 1.00 32.50 51 GLN C C 1
ATOM 4186 O O . GLN C 1 52 ? 28.559 9.035 48.996 1.00 33.28 51 GLN C O 1
ATOM 4192 N N . LEU C 1 53 ? 26.407 9.406 49.561 1.00 32.14 52 LEU C N 1
ATOM 4193 C CA . LEU C 1 53 ? 25.874 8.447 48.624 1.00 31.11 52 LEU C CA 1
ATOM 4194 C C . LEU C 1 53 ? 26.323 8.780 47.199 1.00 31.73 52 LEU C C 1
ATOM 4195 O O . LEU C 1 53 ? 26.887 7.930 46.506 1.00 28.21 52 LEU C O 1
ATOM 4200 N N . LEU C 1 54 ? 26.085 10.011 46.751 1.00 28.84 53 LEU C N 1
ATOM 4201 C CA . LEU C 1 54 ? 26.389 10.329 45.365 1.00 25.98 53 LEU C CA 1
ATOM 4202 C C . LEU C 1 54 ? 27.872 10.086 45.135 1.00 30.91 53 LEU C C 1
ATOM 4203 O O . LEU C 1 54 ? 28.286 9.525 44.122 1.00 31.60 53 LEU C O 1
ATOM 4208 N N . ASP C 1 55 ? 28.685 10.507 46.092 1.00 32.63 54 ASP C N 1
ATOM 4209 C CA . ASP C 1 55 ? 30.109 10.358 45.918 1.00 38.35 54 ASP C CA 1
ATOM 4210 C C . ASP C 1 55 ? 30.508 8.876 45.827 1.00 41.04 54 ASP C C 1
ATOM 4211 O O . ASP C 1 55 ? 31.476 8.548 45.157 1.00 40.53 54 ASP C O 1
ATOM 4216 N N . ARG C 1 56 ? 29.760 7.992 46.487 1.00 33.36 55 ARG C N 1
ATOM 4217 C CA . ARG C 1 56 ? 30.031 6.555 46.413 1.00 37.63 55 ARG C CA 1
ATOM 4218 C C . ARG C 1 56 ? 29.680 6.049 45.024 1.00 37.29 55 ARG C C 1
ATOM 4219 O O . ARG C 1 56 ? 30.331 5.168 44.483 1.00 38.31 55 ARG C O 1
ATOM 4227 N N . LEU C 1 57 ? 28.614 6.585 44.456 1.00 27.79 56 LEU C N 1
ATOM 4228 C CA . LEU C 1 57 ? 28.077 6.014 43.229 1.00 27.75 56 LEU C CA 1
ATOM 4229 C C . LEU C 1 57 ? 28.740 6.520 41.955 1.00 28.27 56 LEU C C 1
ATOM 4230 O O . LEU C 1 57 ? 28.589 5.914 40.898 1.00 29.69 56 LEU C O 1
ATOM 4235 N N . LEU C 1 58 ? 29.395 7.677 42.036 1.00 30.84 57 LEU C N 1
ATOM 4236 C CA . LEU C 1 58 ? 29.986 8.302 40.853 1.00 32.65 57 LEU C CA 1
ATOM 4237 C C . LEU C 1 58 ? 31.046 7.395 40.214 1.00 31.13 57 LEU C C 1
ATOM 4238 O O . LEU C 1 58 ? 31.821 6.766 40.934 1.00 25.43 57 LEU C O 1
ATOM 4243 N N . GLU C 1 59 ? 31.078 7.354 38.879 1.00 23.83 58 GLU C N 1
ATOM 4244 C CA . GLU C 1 59 ? 32.178 6.728 38.134 1.00 26.94 58 GLU C CA 1
ATOM 4245 C C . GLU C 1 59 ? 32.799 7.757 37.199 1.00 34.26 58 GLU C C 1
ATOM 4246 O O . GLU C 1 59 ? 32.104 8.682 36.745 1.00 29.96 58 GLU C O 1
ATOM 4252 N N . PRO C 1 60 ? 34.105 7.621 36.913 1.00 33.38 59 PRO C N 1
ATOM 4253 C CA . PRO C 1 60 ? 34.739 8.610 36.032 1.00 34.24 59 PRO C CA 1
ATOM 4254 C C . PRO C 1 60 ? 34.023 8.744 34.685 1.00 35.81 59 PRO C C 1
ATOM 4255 O O . PRO C 1 60 ? 33.534 7.762 34.081 1.00 30.00 59 PRO C O 1
ATOM 4259 N N . GLY C 1 61 ? 33.948 9.985 34.223 1.00 29.02 60 GLY C N 1
ATOM 4260 C CA . GLY C 1 61 ? 33.288 10.286 32.968 1.00 30.71 60 GLY C CA 1
ATOM 4261 C C . GLY C 1 61 ? 31.788 10.496 33.064 1.00 31.76 60 GLY C C 1
ATOM 4262 O O . GLY C 1 61 ? 31.146 10.841 32.067 1.00 27.56 60 GLY C O 1
ATOM 4263 N N . ASP C 1 62 ? 31.220 10.269 34.243 1.00 28.25 61 ASP C N 1
ATOM 4264 C CA . ASP C 1 62 ? 29.777 10.332 34.402 1.00 25.45 61 ASP C CA 1
ATOM 4265 C C . ASP C 1 62 ? 29.207 11.682 33.998 1.00 30.33 61 ASP C C 1
ATOM 4266 O O . ASP C 1 62 ? 29.785 12.732 34.310 1.00 25.00 61 ASP C O 1
ATOM 4271 N N . ILE C 1 63 ? 28.059 11.637 33.323 1.00 27.73 62 ILE C N 1
ATOM 4272 C CA . ILE C 1 63 ? 27.207 12.818 33.115 1.00 28.22 62 ILE C CA 1
ATOM 4273 C C . ILE C 1 63 ? 26.220 12.872 34.254 1.00 26.35 62 ILE C C 1
ATOM 4274 O O . ILE C 1 63 ? 25.448 11.933 34.442 1.00 26.68 62 ILE C O 1
ATOM 4279 N N . VAL C 1 64 ? 26.284 13.957 35.028 1.00 25.29 63 VAL C N 1
ATOM 4280 C CA . VAL C 1 64 ? 25.456 14.144 36.216 1.00 26.45 63 VAL C CA 1
ATOM 4281 C C . VAL C 1 64 ? 24.464 15.299 36.031 1.00 30.11 63 VAL C C 1
ATOM 4282 O O . VAL C 1 64 ? 24.877 16.445 35.806 1.00 27.98 63 VAL C O 1
ATOM 4286 N N . GLY C 1 65 ? 23.168 14.993 36.117 1.00 23.97 64 GLY C N 1
ATOM 4287 C CA . GLY C 1 65 ? 22.098 15.971 35.901 1.00 21.56 64 GLY C CA 1
ATOM 4288 C C . GLY C 1 65 ? 21.462 16.420 37.211 1.00 28.89 64 GLY C C 1
ATOM 4289 O O . GLY C 1 65 ? 21.304 15.630 38.157 1.00 26.76 64 GLY C O 1
ATOM 4290 N N . PHE C 1 66 ? 21.093 17.694 37.277 1.00 26.62 65 PHE C N 1
ATOM 4291 C CA . PHE C 1 66 ? 20.597 18.293 38.517 1.00 25.66 65 PHE C CA 1
ATOM 4292 C C . PHE C 1 66 ? 19.308 19.011 38.244 1.00 29.04 65 PHE C C 1
ATOM 4293 O O . PHE C 1 66 ? 19.195 19.761 37.268 1.00 24.16 65 PHE C O 1
ATOM 4301 N N . SER C 1 67 ? 18.323 18.769 39.093 1.00 28.00 66 SER C N 1
ATOM 4302 C CA . SER C 1 67 ? 17.113 19.576 39.075 1.00 22.85 66 SER C CA 1
ATOM 4303 C C . SER C 1 67 ? 17.304 20.789 39.967 1.00 27.92 66 SER C C 1
ATOM 4304 O O . SER C 1 67 ? 18.393 20.998 40.508 1.00 28.15 66 SER C O 1
ATOM 4307 N N . TRP C 1 68 ? 16.253 21.597 40.137 1.00 33.13 67 TRP C N 1
ATOM 4308 C CA . TRP C 1 68 ? 16.368 22.790 40.978 1.00 30.56 67 TRP C CA 1
ATOM 4309 C C . TRP C 1 68 ? 15.838 22.530 42.388 1.00 33.13 67 TRP C C 1
ATOM 4310 O O . TRP C 1 68 ? 15.414 21.413 42.699 1.00 30.99 67 TRP C O 1
ATOM 4321 N N . GLY C 1 69 ? 15.871 23.554 43.236 1.00 32.67 68 GLY C N 1
ATOM 4322 C CA . GLY C 1 69 ? 15.142 23.521 44.496 1.00 32.49 68 GLY C CA 1
ATOM 4323 C C . GLY C 1 69 ? 15.955 23.261 45.751 1.00 32.48 68 GLY C C 1
ATOM 4324 O O . GLY C 1 69 ? 17.138 22.924 45.699 1.00 34.96 68 GLY C O 1
ATOM 4325 N N . ARG C 1 70 ? 15.286 23.366 46.891 1.00 30.44 69 ARG C N 1
ATOM 4326 C CA . ARG C 1 70 ? 15.944 23.297 48.189 1.00 34.06 69 ARG C CA 1
ATOM 4327 C C . ARG C 1 70 ? 16.519 21.912 48.568 1.00 32.25 69 ARG C C 1
ATOM 4328 O O . ARG C 1 70 ? 17.534 21.837 49.256 1.00 31.73 69 ARG C O 1
ATOM 4336 N N . ALA C 1 71 ? 15.873 20.833 48.136 1.00 29.55 70 ALA C N 1
ATOM 4337 C CA . ALA C 1 71 ? 16.361 19.483 48.471 1.00 32.66 70 ALA C CA 1
ATOM 4338 C C . ALA C 1 71 ? 17.672 19.195 47.747 1.00 36.13 70 ALA C C 1
ATOM 4339 O O . ALA C 1 71 ? 18.662 18.789 48.361 1.00 34.62 70 ALA C O 1
ATOM 4341 N N . VAL C 1 72 ? 17.672 19.392 46.433 1.00 32.29 71 VAL C N 1
ATOM 4342 C CA . VAL C 1 72 ? 18.871 19.175 45.645 1.00 27.49 71 VAL C CA 1
ATOM 4343 C C . VAL C 1 72 ? 19.957 20.091 46.160 1.00 27.75 71 VAL C C 1
ATOM 4344 O O . VAL C 1 72 ? 21.119 19.703 46.244 1.00 28.39 71 VAL C O 1
ATOM 4348 N N . SER C 1 73 ? 19.583 21.299 46.563 1.00 33.99 72 SER C N 1
ATOM 4349 C CA . SER C 1 73 ? 20.587 22.242 47.035 1.00 27.98 72 SER C CA 1
ATOM 4350 C C . SER C 1 73 ? 21.238 21.735 48.319 1.00 27.86 72 SER C C 1
ATOM 4351 O O . SER C 1 73 ? 22.447 21.816 48.481 1.00 31.55 72 SER C O 1
ATOM 4354 N N . ALA C 1 74 ? 20.429 21.197 49.232 1.00 27.39 73 ALA C N 1
ATOM 4355 C CA . ALA C 1 74 ? 20.968 20.626 50.472 1.00 32.81 73 ALA C CA 1
ATOM 4356 C C . ALA C 1 74 ? 22.103 19.628 50.184 1.00 36.26 73 ALA C C 1
ATOM 4357 O O . ALA C 1 74 ? 23.116 19.572 50.894 1.00 35.19 73 ALA C O 1
ATOM 4359 N N . LEU C 1 75 ? 21.937 18.838 49.134 1.00 31.42 74 LEU C N 1
ATOM 4360 C CA . LEU C 1 75 ? 22.952 17.851 48.771 1.00 30.20 74 LEU C CA 1
ATOM 4361 C C . LEU C 1 75 ? 24.164 18.527 48.167 1.00 32.81 74 LEU C C 1
ATOM 4362 O O . LEU C 1 75 ? 25.284 18.270 48.577 1.00 30.73 74 LEU C O 1
ATOM 4367 N N . VAL C 1 76 ? 23.946 19.385 47.174 1.00 30.17 75 VAL C N 1
ATOM 4368 C CA . VAL C 1 76 ? 25.069 20.070 46.539 1.00 28.57 75 VAL C CA 1
ATOM 4369 C C . VAL C 1 76 ? 25.861 20.849 47.580 1.00 31.40 75 VAL C C 1
ATOM 4370 O O . VAL C 1 76 ? 27.083 20.803 47.582 1.00 31.95 75 VAL C O 1
ATOM 4374 N N . GLU C 1 77 ? 25.174 21.538 48.491 1.00 32.48 76 GLU C N 1
ATOM 4375 C CA . GLU C 1 77 ? 25.884 22.347 49.494 1.00 37.16 76 GLU C CA 1
ATOM 4376 C C . GLU C 1 77 ? 26.762 21.495 50.412 1.00 36.86 76 GLU C C 1
ATOM 4377 O O . GLU C 1 77 ? 27.693 22.000 51.021 1.00 41.91 76 GLU C O 1
ATOM 4383 N N . ASN C 1 78 ? 26.471 20.208 50.509 1.00 36.49 77 ASN C N 1
ATOM 4384 C CA . ASN C 1 78 ? 27.264 19.334 51.369 1.00 39.03 77 ASN C CA 1
ATOM 4385 C C . ASN C 1 78 ? 28.271 18.450 50.647 1.00 41.02 77 ASN C C 1
ATOM 4386 O O . ASN C 1 78 ? 28.952 17.677 51.294 1.00 40.33 77 ASN C O 1
ATOM 4391 N N . LEU C 1 79 ? 28.376 18.552 49.320 1.00 33.17 78 LEU C N 1
ATOM 4392 C CA . LEU C 1 79 ? 29.460 17.851 48.639 1.00 38.26 78 LEU C CA 1
ATOM 4393 C C . LEU C 1 79 ? 30.802 18.403 49.133 1.00 45.91 78 LEU C C 1
ATOM 4394 O O . LEU C 1 79 ? 30.937 19.617 49.342 1.00 50.49 78 LEU C O 1
ATOM 4399 N N . PRO C 1 80 ? 31.799 17.520 49.322 1.00 50.47 79 PRO C N 1
ATOM 4400 C CA . PRO C 1 80 ? 33.179 17.902 49.665 1.00 50.75 79 PRO C CA 1
ATOM 4401 C C . PRO C 1 80 ? 33.902 18.482 48.450 1.00 49.15 79 PRO C C 1
ATOM 4402 O O . PRO C 1 80 ? 33.564 18.148 47.317 1.00 50.97 79 PRO C O 1
ATOM 4406 N N . GLN C 1 81 ? 34.889 19.338 48.669 1.00 43.87 80 GLN C N 1
ATOM 4407 C CA . GLN C 1 81 ? 35.754 19.750 47.571 1.00 44.34 80 GLN C CA 1
ATOM 4408 C C . GLN C 1 81 ? 36.652 18.565 47.175 1.00 48.27 80 GLN C C 1
ATOM 4409 O O . GLN C 1 81 ? 37.491 18.121 47.967 1.00 48.78 80 GLN C O 1
ATOM 4415 N N . ALA C 1 82 ? 36.456 18.037 45.967 1.00 44.72 81 ALA C N 1
ATOM 4416 C CA . ALA C 1 82 ? 37.273 16.929 45.480 1.00 47.26 81 ALA C CA 1
ATOM 4417 C C . ALA C 1 82 ? 38.711 17.369 45.204 1.00 55.27 81 ALA C C 1
ATOM 4418 O O . ALA C 1 82 ? 38.961 18.395 44.553 1.00 57.85 81 ALA C O 1
ATOM 4420 N N . GLY C 1 83 ? 39.657 16.595 45.712 1.00 56.30 82 GLY C N 1
ATOM 4421 C CA . GLY C 1 83 ? 41.048 16.816 45.370 1.00 60.60 82 GLY C CA 1
ATOM 4422 C C . GLY C 1 83 ? 41.335 16.451 43.925 1.00 57.33 82 GLY C C 1
ATOM 4423 O O . GLY C 1 83 ? 42.140 17.109 43.256 1.00 56.39 82 GLY C O 1
ATOM 4424 N N . GLN C 1 84 ? 40.660 15.413 43.435 1.00 51.43 83 GLN C N 1
ATOM 4425 C CA . GLN C 1 84 ? 40.953 14.862 42.114 1.00 50.69 83 GLN C CA 1
ATOM 4426 C C . GLN C 1 84 ? 39.731 14.889 41.221 1.00 38.99 83 GLN C C 1
ATOM 4427 O O . GLN C 1 84 ? 38.659 14.473 41.632 1.00 35.14 83 GLN C O 1
ATOM 4433 N N . SER C 1 85 ? 39.901 15.344 39.984 1.00 43.76 84 SER C N 1
ATOM 4434 C CA . SER C 1 85 ? 38.837 15.238 38.998 1.00 40.62 84 SER C CA 1
ATOM 4435 C C . SER C 1 85 ? 38.522 13.766 38.704 1.00 41.05 84 SER C C 1
ATOM 4436 O O . SER C 1 85 ? 39.416 12.919 38.735 1.00 38.06 84 SER C O 1
ATOM 4439 N N . ARG C 1 86 ? 37.253 13.479 38.424 1.00 33.39 85 ARG C N 1
ATOM 4440 C CA . ARG C 1 86 ? 36.838 12.191 37.872 1.00 34.87 85 ARG C CA 1
ATOM 4441 C C . ARG C 1 86 ? 36.244 12.418 36.500 1.00 29.99 85 ARG C C 1
ATOM 4442 O O . ARG C 1 86 ? 35.368 11.685 36.066 1.00 30.02 85 ARG C O 1
ATOM 4450 N N . GLN C 1 87 ? 36.725 13.457 35.820 1.00 31.35 86 GLN C N 1
ATOM 4451 C CA . GLN C 1 87 ? 36.187 13.876 34.526 1.00 29.20 86 GLN C CA 1
ATOM 4452 C C . GLN C 1 87 ? 34.669 13.878 34.462 1.00 25.79 86 GLN C C 1
ATOM 4453 O O . GLN C 1 87 ? 34.078 13.401 33.494 1.00 29.11 86 GLN C O 1
ATOM 4459 N N . LEU C 1 88 ? 34.050 14.415 35.505 1.00 26.89 87 LEU C N 1
ATOM 4460 C CA . LEU C 1 88 ? 32.600 14.475 35.604 1.00 29.40 87 LEU C CA 1
ATOM 4461 C C . LEU C 1 88 ? 32.053 15.674 34.814 1.00 31.59 87 LEU C C 1
ATOM 4462 O O . LEU C 1 88 ? 32.708 16.722 34.736 1.00 29.18 87 LEU C O 1
ATOM 4467 N N . ILE C 1 89 ? 30.883 15.504 34.194 1.00 25.97 88 ILE C N 1
ATOM 4468 C CA . ILE C 1 89 ? 30.202 16.621 33.537 1.00 27.39 88 ILE C CA 1
ATOM 4469 C C . ILE C 1 89 ? 28.877 16.843 34.244 1.00 35.51 88 ILE C C 1
ATOM 4470 O O . ILE C 1 89 ? 28.112 15.893 34.403 1.00 31.76 88 ILE C O 1
ATOM 4475 N N . CYS C 1 90 ? 28.608 18.087 34.669 1.00 24.27 89 CYS C N 1
ATOM 4476 C CA . CYS C 1 90 ? 27.334 18.416 35.313 1.00 25.49 89 CYS C CA 1
ATOM 4477 C C . CYS C 1 90 ? 26.451 19.290 34.417 1.00 33.26 89 CYS C C 1
ATOM 4478 O O . CYS C 1 90 ? 26.921 20.298 33.836 1.00 27.81 89 CYS C O 1
ATOM 4481 N N . VAL C 1 91 ? 25.173 18.914 34.317 1.00 27.26 90 VAL C N 1
ATOM 4482 C CA . VAL C 1 91 ? 24.206 19.620 33.489 1.00 26.16 90 VAL C CA 1
ATOM 4483 C C . VAL C 1 91 ? 22.897 19.761 34.237 1.00 25.74 90 VAL C C 1
ATOM 4484 O O . VAL C 1 91 ? 22.542 18.917 35.069 1.00 24.69 90 VAL C O 1
ATOM 4488 N N . PRO C 1 92 ? 22.171 20.853 33.964 1.00 27.99 91 PRO C N 1
ATOM 4489 C CA . PRO C 1 92 ? 20.811 20.986 34.486 1.00 25.13 91 PRO C CA 1
ATOM 4490 C C . PRO C 1 92 ? 19.938 20.029 33.717 1.00 25.58 91 PRO C C 1
ATOM 4491 O O . PRO C 1 92 ? 20.196 19.831 32.524 1.00 27.82 91 PRO C O 1
ATOM 4495 N N . ILE C 1 93 ? 18.915 19.460 34.346 1.00 23.82 92 ILE C N 1
ATOM 4496 C CA . ILE C 1 93 ? 17.979 18.628 33.580 1.00 24.72 92 ILE C CA 1
ATOM 4497 C C . ILE C 1 93 ? 16.625 19.295 33.548 1.00 27.09 92 ILE C C 1
ATOM 4498 O O . ILE C 1 93 ? 15.613 18.663 33.290 1.00 27.17 92 ILE C O 1
ATOM 4503 N N . ILE C 1 94 ? 16.622 20.601 33.813 1.00 31.21 93 ILE C N 1
ATOM 4504 C CA . ILE C 1 94 ? 15.443 21.410 33.624 1.00 29.34 93 ILE C CA 1
ATOM 4505 C C . ILE C 1 94 ? 15.886 22.858 33.395 1.00 29.21 93 ILE C C 1
ATOM 4506 O O . ILE C 1 94 ? 16.953 23.252 33.857 1.00 25.29 93 ILE C O 1
ATOM 4511 N N . GLY C 1 95 ? 15.076 23.646 32.688 1.00 31.84 94 GLY C N 1
ATOM 4512 C CA . GLY C 1 95 ? 15.448 25.030 32.416 1.00 31.78 94 GLY C CA 1
ATOM 4513 C C . GLY C 1 95 ? 15.373 25.896 33.657 1.00 33.99 94 GLY C C 1
ATOM 4514 O O . GLY C 1 95 ? 15.040 25.412 34.747 1.00 28.75 94 GLY C O 1
ATOM 4515 N N . GLY C 1 96 ? 15.663 27.186 33.509 1.00 26.95 95 GLY C N 1
ATOM 4516 C CA . GLY C 1 96 ? 15.606 28.080 34.654 1.00 29.62 95 GLY C CA 1
ATOM 4517 C C . GLY C 1 96 ? 14.180 28.314 35.135 1.00 27.07 95 GLY C C 1
ATOM 4518 O O . GLY C 1 96 ? 13.239 28.116 34.387 1.00 34.78 95 GLY C O 1
ATOM 4519 N N . PRO C 1 97 ? 14.023 28.738 36.392 1.00 32.23 96 PRO C N 1
ATOM 4520 C CA . PRO C 1 97 ? 12.711 28.967 37.015 1.00 34.49 96 PRO C CA 1
ATOM 4521 C C . PRO C 1 97 ? 12.106 30.358 36.707 1.00 34.39 96 PRO C C 1
ATOM 4522 O O . PRO C 1 97 ? 11.071 30.714 37.285 1.00 34.61 96 PRO C O 1
ATOM 4526 N N . SER C 1 98 ? 12.725 31.131 35.823 1.00 34.33 97 SER C N 1
ATOM 4527 C CA . SER C 1 98 ? 12.218 32.479 35.524 1.00 30.55 97 SER C CA 1
ATOM 4528 C C . SER C 1 98 ? 11.798 33.215 36.802 1.00 36.96 97 SER C C 1
ATOM 4529 O O . SER C 1 98 ? 10.682 33.721 36.896 1.00 35.33 97 SER C O 1
ATOM 4532 N N . GLY C 1 99 ? 12.673 33.257 37.795 1.00 40.49 98 GLY C N 1
ATOM 4533 C CA . GLY C 1 99 ? 12.424 34.068 38.974 1.00 46.18 98 GLY C CA 1
ATOM 4534 C C . GLY C 1 99 ? 11.494 33.491 40.028 1.00 47.59 98 GLY C C 1
ATOM 4535 O O . GLY C 1 99 ? 11.268 34.129 41.056 1.00 46.90 98 GLY C O 1
ATOM 4536 N N . LYS C 1 100 ? 10.965 32.292 39.789 1.00 42.56 99 LYS C N 1
ATOM 4537 C CA . LYS C 1 100 ? 10.110 31.607 40.766 1.00 44.42 99 LYS C CA 1
ATOM 4538 C C . LYS C 1 100 ? 10.882 30.988 41.938 1.00 47.40 99 LYS C C 1
ATOM 4539 O O . LYS C 1 100 ? 10.283 30.584 42.927 1.00 53.34 99 LYS C O 1
ATOM 4545 N N . LEU C 1 101 ? 12.201 30.884 41.823 1.00 41.82 100 LEU C N 1
ATOM 4546 C CA . LEU C 1 101 ? 13.030 30.478 42.957 1.00 40.75 100 LEU C CA 1
ATOM 4547 C C . LEU C 1 101 ? 14.097 31.534 43.190 1.00 35.07 100 LEU C C 1
ATOM 4548 O O . LEU C 1 101 ? 14.504 32.205 42.245 1.00 35.91 100 LEU C O 1
ATOM 4553 N N . GLU C 1 102 ? 14.546 31.683 44.439 1.00 36.53 101 GLU C N 1
ATOM 4554 C CA . GLU C 1 102 ? 15.679 32.546 44.740 1.00 41.92 101 GLU C CA 1
ATOM 4555 C C . GLU C 1 102 ? 16.885 32.009 43.991 1.00 38.80 101 GLU C C 1
ATOM 4556 O O . GLU C 1 102 ? 16.960 30.826 43.702 1.00 29.69 101 GLU C O 1
ATOM 4562 N N . SER C 1 103 ? 17.864 32.864 43.742 1.00 30.66 102 SER C N 1
ATOM 4563 C CA . SER C 1 103 ? 19.031 32.461 42.964 1.00 31.11 102 SER C CA 1
ATOM 4564 C C . SER C 1 103 ? 19.731 31.235 43.533 1.00 28.53 102 SER C C 1
ATOM 4565 O O . SER C 1 103 ? 20.165 30.354 42.792 1.00 33.40 102 SER C O 1
ATOM 4568 N N A ARG C 1 104 ? 19.844 31.187 44.854 0.50 30.50 103 ARG C N 1
ATOM 4569 N N B ARG C 1 104 ? 19.821 31.166 44.853 0.50 30.70 103 ARG C N 1
ATOM 4570 C CA A ARG C 1 104 ? 20.501 30.076 45.532 0.50 32.26 103 ARG C CA 1
ATOM 4571 C CA B ARG C 1 104 ? 20.547 30.076 45.489 0.50 32.19 103 ARG C CA 1
ATOM 4572 C C A ARG C 1 104 ? 19.998 28.716 45.060 0.50 30.73 103 ARG C C 1
ATOM 4573 C C B ARG C 1 104 ? 19.958 28.691 45.200 0.50 31.01 103 ARG C C 1
ATOM 4574 O O A ARG C 1 104 ? 20.765 27.754 45.007 0.50 27.42 103 ARG C O 1
ATOM 4575 O O B ARG C 1 104 ? 20.643 27.682 45.396 0.50 28.51 103 ARG C O 1
ATOM 4590 N N . TYR C 1 105 ? 18.716 28.634 44.714 1.00 30.65 104 TYR C N 1
ATOM 4591 C CA . TYR C 1 105 ? 18.101 27.347 44.346 1.00 30.25 104 TYR C CA 1
ATOM 4592 C C . TYR C 1 105 ? 17.906 27.126 42.844 1.00 27.82 104 TYR C C 1
ATOM 4593 O O . TYR C 1 105 ? 17.323 26.125 42.419 1.00 30.80 104 TYR C O 1
ATOM 4602 N N . HIS C 1 106 ? 18.358 28.079 42.050 1.00 30.14 105 HIS C N 1
ATOM 4603 C CA . HIS C 1 106 ? 18.261 27.997 40.606 1.00 27.55 105 HIS C CA 1
ATOM 4604 C C . HIS C 1 106 ? 19.038 26.768 40.118 1.00 27.99 105 HIS C C 1
ATOM 4605 O O . HIS C 1 106 ? 20.130 26.486 40.603 1.00 27.32 105 HIS C O 1
ATOM 4612 N N . VAL C 1 107 ? 18.498 26.056 39.130 1.00 31.08 106 VAL C N 1
ATOM 4613 C CA . VAL C 1 107 ? 19.181 24.861 38.609 1.00 27.84 106 VAL C CA 1
ATOM 4614 C C . VAL C 1 107 ? 20.625 25.127 38.163 1.00 33.47 106 VAL C C 1
ATOM 4615 O O . VAL C 1 107 ? 21.509 24.334 38.481 1.00 27.86 106 VAL C O 1
ATOM 4619 N N . ASN C 1 108 ? 20.891 26.241 37.457 1.00 25.79 107 ASN C N 1
ATOM 4620 C CA . ASN C 1 108 ? 22.267 26.519 37.043 1.00 23.09 107 ASN C CA 1
ATOM 4621 C C . ASN C 1 108 ? 23.182 26.777 38.231 1.00 22.15 107 ASN C C 1
ATOM 4622 O O . ASN C 1 108 ? 24.371 26.437 38.211 1.00 24.86 107 ASN C O 1
ATOM 4627 N N . THR C 1 109 ? 22.644 27.401 39.272 1.00 25.76 108 THR C N 1
ATOM 4628 C CA . THR C 1 109 ? 23.446 27.679 40.460 1.00 21.25 108 THR C CA 1
ATOM 4629 C C . THR C 1 109 ? 23.950 26.345 41.056 1.00 25.36 108 THR C C 1
ATOM 4630 O O . THR C 1 109 ? 25.144 26.183 41.387 1.00 24.71 108 THR C O 1
ATOM 4634 N N . LEU C 1 110 ? 23.029 25.400 41.210 1.00 27.93 109 LEU C N 1
ATOM 4635 C CA . LEU C 1 110 ? 23.377 24.097 41.787 1.00 24.80 109 LEU C CA 1
ATOM 4636 C C . LEU C 1 110 ? 24.349 23.322 40.890 1.00 24.70 109 LEU C C 1
ATOM 4637 O O . LEU C 1 110 ? 25.325 22.743 41.357 1.00 27.74 109 LEU C O 1
ATOM 4642 N N . THR C 1 111 ? 24.071 23.315 39.593 1.00 25.63 110 THR C N 1
ATOM 4643 C CA . THR C 1 111 ? 24.893 22.606 38.632 1.00 24.75 110 THR C CA 1
ATOM 4644 C C . THR C 1 111 ? 26.330 23.122 38.657 1.00 27.98 110 THR C C 1
ATOM 4645 O O . THR C 1 111 ? 27.293 22.359 38.763 1.00 25.92 110 THR C O 1
ATOM 4649 N N . TYR C 1 112 ? 26.479 24.436 38.568 1.00 25.70 111 TYR C N 1
ATOM 4650 C CA . TYR C 1 112 ? 27.802 25.037 38.611 1.00 24.67 111 TYR C CA 1
ATOM 4651 C C . TYR C 1 112 ? 28.505 24.767 39.930 1.00 18.98 111 TYR C C 1
ATOM 4652 O O . TYR C 1 112 ? 29.701 24.507 39.963 1.00 25.71 111 TYR C O 1
ATOM 4661 N N . SER C 1 113 ? 27.796 24.885 41.043 1.00 26.14 112 SER C N 1
ATOM 4662 C CA . SER C 1 113 ? 28.447 24.633 42.335 1.00 30.91 112 SER C CA 1
ATOM 4663 C C . SER C 1 113 ? 28.878 23.154 42.437 1.00 30.07 112 SER C C 1
ATOM 4664 O O . SER C 1 113 ? 29.938 22.838 42.973 1.00 29.37 112 SER C O 1
ATOM 4667 N N . ALA C 1 114 ? 28.042 22.262 41.916 1.00 28.61 113 ALA C N 1
ATOM 4668 C CA . ALA C 1 114 ? 28.346 20.837 41.940 1.00 26.26 113 ALA C CA 1
ATOM 4669 C C . ALA C 1 114 ? 29.642 20.570 41.178 1.00 26.28 113 ALA C C 1
ATOM 4670 O O . ALA C 1 114 ? 30.538 19.903 41.694 1.00 25.17 113 ALA C O 1
ATOM 4672 N N . ALA C 1 115 ? 29.747 21.107 39.954 1.00 18.35 114 ALA C N 1
ATOM 4673 C CA . ALA C 1 115 ? 30.934 20.900 39.128 1.00 19.59 114 ALA C CA 1
ATOM 4674 C C . ALA C 1 115 ? 32.187 21.383 39.833 1.00 32.40 114 ALA C C 1
ATOM 4675 O O . ALA C 1 115 ? 33.250 20.727 39.778 1.00 25.51 114 ALA C O 1
ATOM 4677 N N . ALA C 1 116 ? 32.073 22.534 40.503 1.00 33.57 115 ALA C N 1
ATOM 4678 C CA . ALA C 1 116 ? 33.219 23.095 41.218 1.00 33.81 115 ALA C CA 1
ATOM 4679 C C . ALA C 1 116 ? 33.690 22.158 42.329 1.00 35.55 115 ALA C C 1
ATOM 4680 O O . ALA C 1 116 ? 34.879 21.865 42.447 1.00 32.53 115 ALA C O 1
ATOM 4682 N N . LYS C 1 117 ? 32.751 21.678 43.134 1.00 34.29 116 LYS C N 1
ATOM 4683 C CA . LYS C 1 117 ? 33.070 20.745 44.215 1.00 30.41 116 LYS C CA 1
ATOM 4684 C C . LYS C 1 117 ? 33.570 19.372 43.701 1.00 36.56 116 LYS C C 1
ATOM 4685 O O . LYS C 1 117 ? 34.415 18.730 44.330 1.00 37.13 116 LYS C O 1
ATOM 4691 N N . LEU C 1 118 ? 33.022 18.919 42.573 1.00 30.81 117 LEU C N 1
ATOM 4692 C CA . LEU C 1 118 ? 33.405 17.643 41.980 1.00 30.98 117 LEU C CA 1
ATOM 4693 C C . LEU C 1 118 ? 34.611 17.772 41.039 1.00 34.65 117 LEU C C 1
ATOM 4694 O O . LEU C 1 118 ? 35.026 16.800 40.411 1.00 37.27 117 LEU C O 1
ATOM 4699 N N . LYS C 1 119 ? 35.163 18.980 40.944 1.00 30.87 118 LYS C N 1
ATOM 4700 C CA . LYS C 1 119 ? 36.252 19.261 40.022 1.00 31.12 118 LYS C CA 1
ATOM 4701 C C . LYS C 1 119 ? 35.947 18.815 38.593 1.00 32.01 118 LYS C C 1
ATOM 4702 O O . LYS C 1 119 ? 36.832 18.366 37.873 1.00 33.80 118 LYS C O 1
ATOM 4708 N N . GLY C 1 120 ? 34.696 18.960 38.179 1.00 28.66 119 GLY C N 1
ATOM 4709 C CA . GLY C 1 120 ? 34.321 18.694 36.805 1.00 29.76 119 GLY C CA 1
ATOM 4710 C C . GLY C 1 120 ? 33.951 19.935 36.020 1.00 31.65 119 GLY C C 1
ATOM 4711 O O . GLY C 1 120 ? 34.309 21.071 36.380 1.00 33.61 119 GLY C O 1
ATOM 4712 N N . GLU C 1 121 ? 33.240 19.730 34.926 1.00 29.67 120 GLU C N 1
ATOM 4713 C CA . GLU C 1 121 ? 32.833 20.845 34.087 1.00 31.06 120 GLU C CA 1
ATOM 4714 C C . GLU C 1 121 ? 31.316 20.925 34.113 1.00 33.79 120 GLU C C 1
ATOM 4715 O O . GLU C 1 121 ? 30.660 19.925 34.303 1.00 27.80 120 GLU C O 1
ATOM 4721 N N . SER C 1 122 ? 30.764 22.124 33.962 1.00 32.57 121 SER C N 1
ATOM 4722 C CA . SER C 1 122 ? 29.318 22.296 33.872 1.00 28.07 121 SER C CA 1
ATOM 4723 C C . SER C 1 122 ? 28.943 22.911 32.522 1.00 30.55 121 SER C C 1
ATOM 4724 O O . SER C 1 122 ? 29.714 23.666 31.936 1.00 31.93 121 SER C O 1
ATOM 4727 N N . HIS C 1 123 ? 27.762 22.573 32.027 1.00 26.36 122 HIS C N 1
ATOM 4728 C CA . HIS C 1 123 ? 27.199 23.252 30.863 1.00 34.40 122 HIS C CA 1
ATOM 4729 C C . HIS C 1 123 ? 25.844 23.752 31.299 1.00 33.43 122 HIS C C 1
ATOM 4730 O O . HIS C 1 123 ? 24.960 22.950 31.568 1.00 29.35 122 HIS C O 1
ATOM 4737 N N . LEU C 1 124 ? 25.696 25.069 31.402 1.00 25.73 123 LEU C N 1
ATOM 4738 C CA . LEU C 1 124 ? 24.470 25.673 31.927 1.00 25.83 123 LEU C CA 1
ATOM 4739 C C . LEU C 1 124 ? 23.400 25.892 30.861 1.00 26.02 123 LEU C C 1
ATOM 4740 O O . LEU C 1 124 ? 23.691 25.959 29.668 1.00 32.20 123 LEU C O 1
ATOM 4745 N N . ALA C 1 125 ? 22.151 25.991 31.309 1.00 26.36 124 ALA C N 1
ATOM 4746 C CA . ALA C 1 125 ? 21.005 26.053 30.425 1.00 29.85 124 ALA C CA 1
ATOM 4747 C C . ALA C 1 125 ? 20.523 27.502 30.337 1.00 34.01 124 ALA C C 1
ATOM 4748 O O . ALA C 1 125 ? 20.194 28.104 31.351 1.00 30.46 124 ALA C O 1
ATOM 4750 N N . ASP C 1 126 ? 20.474 28.042 29.126 1.00 32.57 125 ASP C N 1
ATOM 4751 C CA . ASP C 1 126 ? 20.028 29.420 28.921 1.00 32.62 125 ASP C CA 1
ATOM 4752 C C . ASP C 1 126 ? 18.629 29.499 28.301 1.00 37.41 125 ASP C C 1
ATOM 4753 O O . ASP C 1 126 ? 18.370 30.243 27.352 1.00 36.20 125 ASP C O 1
ATOM 4758 N N . PHE C 1 127 ? 17.727 28.709 28.861 1.00 33.14 126 PHE C N 1
ATOM 4759 C CA . PHE C 1 127 ? 16.334 28.708 28.471 1.00 35.46 126 PHE C CA 1
ATOM 4760 C C . PHE C 1 127 ? 15.546 28.452 29.741 1.00 37.90 126 PHE C C 1
ATOM 4761 O O . PHE C 1 127 ? 16.063 27.834 30.682 1.00 32.26 126 PHE C O 1
ATOM 4769 N N . PRO C 1 128 ? 14.304 28.956 29.781 1.00 40.18 127 PRO C N 1
ATOM 4770 C CA . PRO C 1 128 ? 13.392 28.775 30.906 1.00 39.61 127 PRO C CA 1
ATOM 4771 C C . PRO C 1 128 ? 12.809 27.366 30.889 1.00 38.10 127 PRO C C 1
ATOM 4772 O O . PRO C 1 128 ? 12.633 26.802 29.809 1.00 33.98 127 PRO C O 1
ATOM 4776 N N . ALA C 1 129 ? 12.489 26.840 32.066 1.00 32.65 128 ALA C N 1
ATOM 4777 C CA . ALA C 1 129 ? 11.727 25.615 32.199 1.00 33.01 128 ALA C CA 1
ATOM 4778 C C . ALA C 1 129 ? 10.293 25.752 31.661 1.00 42.41 128 ALA C C 1
ATOM 4779 O O . ALA C 1 129 ? 9.743 24.804 31.099 1.00 41.24 128 ALA C O 1
ATOM 4781 N N . LEU C 1 130 ? 9.675 26.915 31.848 1.00 36.04 129 LEU C N 1
ATOM 4782 C CA . LEU C 1 130 ? 8.272 27.076 31.440 1.00 40.98 129 LEU C CA 1
ATOM 4783 C C . LEU C 1 130 ? 8.081 28.259 30.511 1.00 45.14 129 LEU C C 1
ATOM 4784 O O . LEU C 1 130 ? 8.608 29.345 30.754 1.00 35.51 129 LEU C O 1
ATOM 4789 N N . LEU C 1 131 ? 7.344 28.061 29.431 1.00 47.56 130 LEU C N 1
ATOM 4790 C CA . LEU C 1 131 ? 7.077 29.176 28.518 1.00 52.46 130 LEU C CA 1
ATOM 4791 C C . LEU C 1 131 ? 5.601 29.593 28.499 1.00 52.56 130 LEU C C 1
ATOM 4792 O O . LEU C 1 131 ? 4.723 28.847 28.943 1.00 52.68 130 LEU C O 1
ATOM 4797 N N . ASP C 1 132 ? 5.344 30.801 28.016 1.00 57.15 131 ASP C N 1
ATOM 4798 C CA . ASP C 1 132 ? 3.999 31.375 28.048 1.00 60.80 131 ASP C CA 1
ATOM 4799 C C . ASP C 1 132 ? 3.082 30.565 27.181 1.00 55.90 131 ASP C C 1
ATOM 4800 O O . ASP C 1 132 ? 1.914 30.366 27.512 1.00 59.07 131 ASP C O 1
ATOM 4805 N N . ASN C 1 133 ? 3.615 30.127 26.046 1.00 55.39 132 ASN C N 1
ATOM 4806 C CA . ASN C 1 133 ? 2.840 29.372 25.069 1.00 59.91 132 ASN C CA 1
ATOM 4807 C C . ASN C 1 133 ? 3.760 28.456 24.287 1.00 60.42 132 ASN C C 1
ATOM 4808 O O . ASN C 1 133 ? 4.984 28.618 24.338 1.00 63.32 132 ASN C O 1
ATOM 4813 N N . PRO C 1 134 ? 3.180 27.521 23.523 1.00 59.12 133 PRO C N 1
ATOM 4814 C CA . PRO C 1 134 ? 3.966 26.439 22.917 1.00 57.29 133 PRO C CA 1
ATOM 4815 C C . PRO C 1 134 ? 4.771 26.847 21.684 1.00 55.09 133 PRO C C 1
ATOM 4816 O O . PRO C 1 134 ? 5.758 26.207 21.367 1.00 51.33 133 PRO C O 1
ATOM 4820 N N A LEU C 1 135 ? 4.369 27.906 20.993 0.50 57.63 134 LEU C N 1
ATOM 4821 N N B LEU C 1 135 ? 4.338 27.891 20.990 0.50 57.62 134 LEU C N 1
ATOM 4822 C CA A LEU C 1 135 ? 5.155 28.367 19.852 0.50 60.74 134 LEU C CA 1
ATOM 4823 C CA B LEU C 1 135 ? 5.122 28.404 19.879 0.50 60.93 134 LEU C CA 1
ATOM 4824 C C A LEU C 1 135 ? 6.581 28.778 20.258 0.50 58.70 134 LEU C C 1
ATOM 4825 C C B LEU C 1 135 ? 6.561 28.660 20.339 0.50 58.42 134 LEU C C 1
ATOM 4826 O O A LEU C 1 135 ? 7.550 28.483 19.555 0.50 57.08 134 LEU C O 1
ATOM 4827 O O B LEU C 1 135 ? 7.513 28.132 19.766 0.50 57.18 134 LEU C O 1
ATOM 4836 N N . ILE C 1 136 ? 6.701 29.465 21.389 1.00 59.97 135 ILE C N 1
ATOM 4837 C CA . ILE C 1 136 ? 8.016 29.855 21.924 1.00 51.22 135 ILE C CA 1
ATOM 4838 C C . ILE C 1 136 ? 8.846 28.645 22.342 1.00 52.18 135 ILE C C 1
ATOM 4839 O O . ILE C 1 136 ? 10.036 28.578 22.049 1.00 52.49 135 ILE C O 1
ATOM 4844 N N . ARG C 1 137 ? 8.212 27.700 23.037 1.00 57.84 136 ARG C N 1
ATOM 4845 C CA . ARG C 1 137 ? 8.885 26.472 23.460 1.00 50.75 136 ARG C CA 1
ATOM 4846 C C . ARG C 1 137 ? 9.527 25.780 22.266 1.00 46.09 136 ARG C C 1
ATOM 4847 O O . ARG C 1 137 ? 10.710 25.458 22.275 1.00 49.42 136 ARG C O 1
ATOM 4855 N N . ASN C 1 138 ? 8.741 25.570 21.225 1.00 48.34 137 ASN C N 1
ATOM 4856 C CA . ASN C 1 138 ? 9.233 24.822 20.084 1.00 58.48 137 ASN C CA 1
ATOM 4857 C C . ASN C 1 138 ? 10.426 25.495 19.425 1.00 56.56 137 ASN C C 1
ATOM 4858 O O . ASN C 1 138 ? 11.399 24.828 19.059 1.00 54.13 137 ASN C O 1
ATOM 4863 N N . GLY C 1 139 ? 10.365 26.819 19.308 1.00 51.81 138 GLY C N 1
ATOM 4864 C CA . GLY C 1 139 ? 11.467 27.565 18.751 1.00 47.88 138 GLY C CA 1
ATOM 4865 C C . GLY C 1 139 ? 12.727 27.374 19.573 1.00 48.24 138 GLY C C 1
ATOM 4866 O O . GLY C 1 139 ? 13.808 27.129 19.037 1.00 46.23 138 GLY C O 1
ATOM 4867 N N . ILE C 1 140 ? 12.604 27.486 20.887 1.00 46.74 139 ILE C N 1
ATOM 4868 C CA . ILE C 1 140 ? 13.785 27.366 21.720 1.00 45.02 139 ILE C CA 1
ATOM 4869 C C . ILE C 1 140 ? 14.407 25.985 21.530 1.00 48.59 139 ILE C C 1
ATOM 4870 O O . ILE C 1 140 ? 15.628 25.847 21.448 1.00 52.75 139 ILE C O 1
ATOM 4883 N N . GLN C 1 142 ? 14.515 24.314 18.936 1.00 52.35 141 GLN C N 1
ATOM 4884 C CA . GLN C 1 142 ? 15.184 24.245 17.654 1.00 54.35 141 GLN C CA 1
ATOM 4885 C C . GLN C 1 142 ? 16.604 24.746 17.790 1.00 53.43 141 GLN C C 1
ATOM 4886 O O . GLN C 1 142 ? 17.421 24.537 16.901 1.00 56.78 141 GLN C O 1
ATOM 4892 N N . SER C 1 143 ? 16.906 25.426 18.891 1.00 47.61 142 SER C N 1
ATOM 4893 C CA . SER C 1 143 ? 18.199 26.071 18.981 1.00 43.87 142 SER C CA 1
ATOM 4894 C C . SER C 1 143 ? 19.286 25.032 19.154 1.00 44.95 142 SER C C 1
ATOM 4895 O O . SER C 1 143 ? 19.067 23.969 19.751 1.00 44.46 142 SER C O 1
ATOM 4898 N N . GLN C 1 144 ? 20.456 25.330 18.605 1.00 43.57 143 GLN C N 1
ATOM 4899 C CA . GLN C 1 144 ? 21.603 24.455 18.770 1.00 48.85 143 GLN C CA 1
ATOM 4900 C C . GLN C 1 144 ? 21.999 24.358 20.252 1.00 42.80 143 GLN C C 1
ATOM 4901 O O . GLN C 1 144 ? 22.514 23.337 20.700 1.00 43.75 143 GLN C O 1
ATOM 4907 N N . HIS C 1 145 ? 21.751 25.416 21.019 1.00 38.69 144 HIS C N 1
ATOM 4908 C CA . HIS C 1 145 ? 22.064 25.374 22.439 1.00 33.05 144 HIS C CA 1
ATOM 4909 C C . HIS C 1 145 ? 21.158 24.381 23.171 1.00 32.93 144 HIS C C 1
ATOM 4910 O O . HIS C 1 145 ? 21.631 23.532 23.936 1.00 31.29 144 HIS C O 1
ATOM 4917 N N . PHE C 1 146 ? 19.853 24.459 22.920 1.00 34.60 145 PHE C N 1
ATOM 4918 C CA . PHE C 1 146 ? 18.970 23.500 23.550 1.00 37.08 145 PHE C CA 1
ATOM 4919 C C . PHE C 1 146 ? 19.355 22.080 23.140 1.00 40.77 145 PHE C C 1
ATOM 4920 O O . PHE C 1 146 ? 19.375 21.164 23.970 1.00 35.67 145 PHE C O 1
ATOM 4928 N N . LYS C 1 147 ? 19.661 21.896 21.862 1.00 36.23 146 LYS C N 1
ATOM 4929 C CA . LYS C 1 147 ? 19.987 20.563 21.374 1.00 40.30 146 LYS C CA 1
ATOM 4930 C C . LYS C 1 147 ? 21.218 20.014 22.071 1.00 39.85 146 LYS C C 1
ATOM 4931 O O . LYS C 1 147 ? 21.289 18.825 22.365 1.00 39.18 146 LYS C O 1
ATOM 4937 N N . THR C 1 148 ? 22.178 20.890 22.367 1.00 40.80 147 THR C N 1
ATOM 4938 C CA . THR C 1 148 ? 23.396 20.459 23.047 1.00 37.34 147 THR C CA 1
ATOM 4939 C C . THR C 1 148 ? 23.127 19.960 24.468 1.00 39.03 147 THR C C 1
ATOM 4940 O O . THR C 1 148 ? 23.619 18.911 24.871 1.00 37.62 147 THR C O 1
ATOM 4944 N N . ILE C 1 149 ? 22.341 20.712 25.226 1.00 34.37 148 ILE C N 1
ATOM 4945 C CA . ILE C 1 149 ? 22.000 20.315 26.575 1.00 32.80 148 ILE C CA 1
ATOM 4946 C C . ILE C 1 149 ? 21.172 19.026 26.516 1.00 34.44 148 ILE C C 1
ATOM 4947 O O . ILE C 1 149 ? 21.412 18.090 27.277 1.00 34.34 148 ILE C O 1
ATOM 4952 N N . SER C 1 150 ? 20.219 18.962 25.594 1.00 32.44 149 SER C N 1
ATOM 4953 C CA . SER C 1 150 ? 19.341 17.786 25.522 1.00 41.13 149 SER C CA 1
ATOM 4954 C C . SER C 1 150 ? 20.106 16.495 25.127 1.00 38.61 149 SER C C 1
ATOM 4955 O O . SER C 1 150 ? 19.718 15.382 25.499 1.00 37.24 149 SER C O 1
ATOM 4958 N N . ALA C 1 151 ? 21.202 16.651 24.390 1.00 36.07 150 ALA C N 1
ATOM 4959 C CA . ALA C 1 151 ? 22.009 15.497 24.032 1.00 43.25 150 ALA C CA 1
ATOM 4960 C C . ALA C 1 151 ? 22.686 14.935 25.284 1.00 42.16 150 ALA C C 1
ATOM 4961 O O . ALA C 1 151 ? 22.878 13.735 25.399 1.00 39.64 150 ALA C O 1
ATOM 4963 N N . TYR C 1 152 ? 23.055 15.805 26.220 1.00 43.46 151 TYR C N 1
ATOM 4964 C CA . TYR C 1 152 ? 23.524 15.325 27.521 1.00 39.53 151 TYR C CA 1
ATOM 4965 C C . TYR C 1 152 ? 22.427 14.562 28.257 1.00 35.18 151 TYR C C 1
ATOM 4966 O O . TYR C 1 152 ? 22.689 13.545 28.888 1.00 36.61 151 TYR C O 1
ATOM 4975 N N . TRP C 1 153 ? 21.204 15.066 28.205 1.00 32.07 152 TRP C N 1
ATOM 4976 C CA . TRP C 1 153 ? 20.107 14.359 28.852 1.00 32.17 152 TRP C CA 1
ATOM 4977 C C . TRP C 1 153 ? 19.944 12.946 28.321 1.00 40.63 152 TRP C C 1
ATOM 4978 O O . TRP C 1 153 ? 19.572 12.035 29.072 1.00 38.08 152 TRP C O 1
ATOM 4989 N N . ASP C 1 154 ? 20.216 12.783 27.027 1.00 39.28 153 ASP C N 1
ATOM 4990 C CA . ASP C 1 154 ? 20.098 11.501 26.323 1.00 39.69 153 ASP C CA 1
ATOM 4991 C C . ASP C 1 154 ? 21.116 10.463 26.785 1.00 40.74 153 ASP C C 1
ATOM 4992 O O . ASP C 1 154 ? 20.984 9.288 26.481 1.00 44.99 153 ASP C O 1
ATOM 4997 N N . ASN C 1 155 ? 22.159 10.920 27.469 1.00 40.72 154 ASN C N 1
ATOM 4998 C CA . ASN C 1 155 ? 23.249 10.062 27.919 1.00 43.11 154 ASN C CA 1
ATOM 4999 C C . ASN C 1 155 ? 23.487 10.253 29.406 1.00 35.75 154 ASN C C 1
ATOM 5000 O O . ASN C 1 155 ? 24.608 10.081 29.880 1.00 32.67 154 ASN C O 1
ATOM 5005 N N . LEU C 1 156 ? 22.449 10.644 30.136 1.00 35.70 155 LEU C N 1
ATOM 5006 C CA . LEU C 1 156 ? 22.588 10.917 31.565 1.00 32.03 155 LEU C CA 1
ATOM 5007 C C . LEU C 1 156 ? 23.056 9.668 32.333 1.00 34.76 155 LEU C C 1
ATOM 5008 O O . LEU C 1 156 ? 22.520 8.554 32.144 1.00 28.06 155 LEU C O 1
ATOM 5013 N N . ASP C 1 157 ? 24.038 9.847 33.212 1.00 28.44 156 ASP C N 1
ATOM 5014 C CA . ASP C 1 157 ? 24.491 8.728 34.045 1.00 28.08 156 ASP C CA 1
ATOM 5015 C C . ASP C 1 157 ? 23.862 8.745 35.425 1.00 26.46 156 ASP C C 1
ATOM 5016 O O . ASP C 1 157 ? 23.409 7.720 35.916 1.00 25.73 156 ASP C O 1
ATOM 5021 N N . ILE C 1 158 ? 23.794 9.923 36.040 1.00 22.84 157 ILE C N 1
ATOM 5022 C CA . ILE C 1 158 ? 23.228 10.030 37.375 1.00 22.02 157 ILE C CA 1
ATOM 5023 C C . ILE C 1 158 ? 22.400 11.297 37.400 1.00 28.95 157 ILE C C 1
ATOM 5024 O O . ILE C 1 158 ? 22.836 12.326 36.866 1.00 27.67 157 ILE C O 1
ATOM 5029 N N . ALA C 1 159 ? 21.227 11.232 38.029 1.00 24.71 158 ALA C N 1
ATOM 5030 C CA . ALA C 1 159 ? 20.393 12.417 38.223 1.00 25.33 158 ALA C CA 1
ATOM 5031 C C . ALA C 1 159 ? 20.111 12.635 39.686 1.00 29.76 158 ALA C C 1
ATOM 5032 O O . ALA C 1 159 ? 19.987 11.686 40.459 1.00 27.54 158 ALA C O 1
ATOM 5034 N N A LEU C 1 160 ? 20.032 13.901 40.081 0.70 23.75 159 LEU C N 1
ATOM 5035 N N B LEU C 1 160 ? 19.968 13.897 40.061 0.30 24.46 159 LEU C N 1
ATOM 5036 C CA A LEU C 1 160 ? 19.645 14.264 41.435 0.70 23.69 159 LEU C CA 1
ATOM 5037 C CA B LEU C 1 160 ? 19.622 14.247 41.424 0.30 24.88 159 LEU C CA 1
ATOM 5038 C C A LEU C 1 160 ? 18.381 15.104 41.279 0.70 31.08 159 LEU C C 1
ATOM 5039 C C B LEU C 1 160 ? 18.409 15.157 41.390 0.30 28.95 159 LEU C C 1
ATOM 5040 O O A LEU C 1 160 ? 18.413 16.155 40.620 0.70 25.47 159 LEU C O 1
ATOM 5041 O O B LEU C 1 160 ? 18.501 16.306 40.946 0.30 26.87 159 LEU C O 1
ATOM 5050 N N . VAL C 1 161 ? 17.273 14.647 41.849 1.00 29.22 160 VAL C N 1
ATOM 5051 C CA . VAL C 1 161 ? 16.026 15.401 41.729 1.00 27.61 160 VAL C CA 1
ATOM 5052 C C . VAL C 1 161 ? 15.300 15.567 43.043 1.00 32.84 160 VAL C C 1
ATOM 5053 O O . VAL C 1 161 ? 15.324 14.679 43.906 1.00 29.98 160 VAL C O 1
ATOM 5057 N N . GLY C 1 162 ? 14.655 16.720 43.206 1.00 30.96 161 GLY C N 1
ATOM 5058 C CA . GLY C 1 162 ? 13.631 16.846 44.231 1.00 28.04 161 GLY C CA 1
ATOM 5059 C C . GLY C 1 162 ? 12.262 16.389 43.743 1.00 29.14 161 GLY C C 1
ATOM 5060 O O . GLY C 1 162 ? 12.067 16.132 42.556 1.00 34.06 161 GLY C O 1
ATOM 5061 N N . ILE C 1 163 ? 11.315 16.270 44.664 1.00 27.74 162 ILE C N 1
ATOM 5062 C CA . ILE C 1 163 ? 9.967 15.808 44.338 1.00 38.65 162 ILE C CA 1
ATOM 5063 C C . ILE C 1 163 ? 8.922 16.844 44.752 1.00 45.13 162 ILE C C 1
ATOM 5064 O O . ILE C 1 163 ? 8.852 17.241 45.915 1.00 51.64 162 ILE C O 1
ATOM 5069 N N . GLY C 1 164 ? 8.113 17.282 43.799 0.60 47.60 163 GLY C N 1
ATOM 5070 C CA . GLY C 1 164 ? 7.093 18.273 44.084 0.60 50.05 163 GLY C CA 1
ATOM 5071 C C . GLY C 1 164 ? 5.769 17.620 44.432 0.60 50.92 163 GLY C C 1
ATOM 5072 O O . GLY C 1 164 ? 5.527 16.461 44.084 0.60 42.03 163 GLY C O 1
ATOM 5073 N N . SER C 1 165 ? 4.914 18.365 45.128 0.60 55.04 164 SER C N 1
ATOM 5074 C CA . SER C 1 165 ? 3.572 17.901 45.452 0.60 61.70 164 SER C CA 1
ATOM 5075 C C . SER C 1 165 ? 2.774 19.038 46.070 0.60 66.21 164 SER C C 1
ATOM 5076 O O . SER C 1 165 ? 3.344 20.043 46.493 0.60 63.67 164 SER C O 1
ATOM 5079 N N . PRO C 1 166 ? 1.446 18.885 46.116 0.75 76.16 165 PRO C N 1
ATOM 5080 C CA . PRO C 1 166 ? 0.561 19.875 46.733 0.75 82.03 165 PRO C CA 1
ATOM 5081 C C . PRO C 1 166 ? 0.291 19.550 48.198 0.75 84.59 165 PRO C C 1
ATOM 5082 O O . PRO C 1 166 ? 0.345 20.457 49.028 0.75 86.91 165 PRO C O 1
ATOM 5086 N N . ALA C 1 188 ? -6.839 18.016 40.862 0.65 77.58 187 ALA C N 1
ATOM 5087 C CA . ALA C 1 188 ? -8.103 17.622 40.253 0.65 79.06 187 ALA C CA 1
ATOM 5088 C C . ALA C 1 188 ? -7.910 16.504 39.237 0.65 80.04 187 ALA C C 1
ATOM 5089 O O . ALA C 1 188 ? -8.756 15.619 39.115 0.65 84.75 187 ALA C O 1
ATOM 5091 N N . ARG C 1 189 ? -6.802 16.541 38.506 0.65 76.21 188 ARG C N 1
ATOM 5092 C CA . ARG C 1 189 ? -6.521 15.489 37.533 0.65 78.06 188 ARG C CA 1
ATOM 5093 C C . ARG C 1 189 ? -5.725 14.345 38.150 0.65 68.25 188 ARG C C 1
ATOM 5094 O O . ARG C 1 189 ? -5.047 13.595 37.444 0.65 68.76 188 ARG C O 1
ATOM 5102 N N . GLN C 1 190 ? -5.809 14.215 39.471 0.55 57.72 189 GLN C N 1
ATOM 5103 C CA . GLN C 1 190 ? -5.208 13.087 40.161 0.55 54.67 189 GLN C CA 1
ATOM 5104 C C . GLN C 1 190 ? -3.692 13.217 40.306 0.55 55.99 189 GLN C C 1
ATOM 5105 O O . GLN C 1 190 ? -3.015 12.246 40.632 0.55 48.67 189 GLN C O 1
ATOM 5111 N N . VAL C 1 191 ? -3.154 14.406 40.062 1.00 58.80 190 VAL C N 1
ATOM 5112 C CA . VAL C 1 191 ? -1.700 14.596 40.149 1.00 58.80 190 VAL C CA 1
ATOM 5113 C C . VAL C 1 191 ? -1.171 14.399 41.561 1.00 61.76 190 VAL C C 1
ATOM 5114 O O . VAL C 1 191 ? -1.558 15.129 42.479 1.00 66.19 190 VAL C O 1
ATOM 5118 N N . ALA C 1 192 ? -0.272 13.428 41.718 1.00 58.44 191 ALA C N 1
ATOM 5119 C CA . ALA C 1 192 ? 0.321 13.107 43.019 1.00 58.67 191 ALA C CA 1
ATOM 5120 C C . ALA C 1 192 ? 1.620 13.866 43.273 1.00 56.80 191 ALA C C 1
ATOM 5121 O O . ALA C 1 192 ? 1.885 14.312 44.388 1.00 59.82 191 ALA C O 1
ATOM 5123 N N . GLY C 1 193 ? 2.441 14.000 42.241 1.00 52.34 192 GLY C N 1
ATOM 5124 C CA . GLY C 1 193 ? 3.672 14.752 42.384 1.00 53.50 192 GLY C CA 1
ATOM 5125 C C . GLY C 1 193 ? 4.316 15.116 41.061 1.00 49.21 192 GLY C C 1
ATOM 5126 O O . GLY C 1 193 ? 3.751 14.883 39.982 1.00 52.67 192 GLY C O 1
ATOM 5127 N N . ASP C 1 194 ? 5.508 15.693 41.127 1.00 41.91 193 ASP C N 1
ATOM 5128 C CA . ASP C 1 194 ? 6.227 15.945 39.893 1.00 41.60 193 ASP C CA 1
ATOM 5129 C C . ASP C 1 194 ? 7.736 15.860 40.082 1.00 43.86 193 ASP C C 1
ATOM 5130 O O . ASP C 1 194 ? 8.265 16.151 41.174 1.00 37.62 193 ASP C O 1
ATOM 5135 N N . ILE C 1 195 ? 8.404 15.440 39.007 1.00 39.03 194 ILE C N 1
ATOM 5136 C CA . ILE C 1 195 ? 9.853 15.524 38.882 1.00 39.49 194 ILE C CA 1
ATOM 5137 C C . ILE C 1 195 ? 10.201 16.387 37.658 1.00 32.64 194 ILE C C 1
ATOM 5138 O O . ILE C 1 195 ? 9.721 16.148 36.551 1.00 36.20 194 ILE C O 1
ATOM 5143 N N . CYS C 1 196 ? 11.010 17.415 37.862 1.00 31.57 195 CYS C N 1
ATOM 5144 C CA . CYS C 1 196 ? 11.359 18.303 36.752 1.00 36.18 195 CYS C CA 1
ATOM 5145 C C . CYS C 1 196 ? 10.089 18.778 36.031 1.00 40.33 195 CYS C C 1
ATOM 5146 O O . CYS C 1 196 ? 10.014 18.792 34.785 1.00 34.69 195 CYS C O 1
ATOM 5149 N N . SER C 1 197 ? 9.102 19.163 36.845 1.00 35.68 196 SER C N 1
ATOM 5150 C CA . SER C 1 197 ? 7.828 19.690 36.371 1.00 41.82 196 SER C CA 1
ATOM 5151 C C . SER C 1 197 ? 7.253 18.764 35.299 1.00 53.54 196 SER C C 1
ATOM 5152 O O . SER C 1 197 ? 6.823 19.189 34.223 1.00 51.76 196 SER C O 1
ATOM 5155 N N . ARG C 1 198 ? 7.300 17.473 35.627 1.00 52.42 197 ARG C N 1
ATOM 5156 C CA . ARG C 1 198 ? 6.540 16.445 34.946 1.00 47.53 197 ARG C CA 1
ATOM 5157 C C . ARG C 1 198 ? 5.760 15.660 36.001 1.00 48.70 197 ARG C C 1
ATOM 5158 O O . ARG C 1 198 ? 6.293 15.254 37.043 1.00 44.98 197 ARG C O 1
ATOM 5166 N N . PHE C 1 199 ? 4.472 15.488 35.736 1.00 52.05 198 PHE C N 1
ATOM 5167 C CA . PHE C 1 199 ? 3.535 15.085 36.765 1.00 49.22 198 PHE C CA 1
ATOM 5168 C C . PHE C 1 199 ? 3.075 13.650 36.554 1.00 51.07 198 PHE C C 1
ATOM 5169 O O . PHE C 1 199 ? 3.090 13.135 35.431 1.00 49.39 198 PHE C O 1
ATOM 5177 N N . PHE C 1 200 ? 2.691 13.007 37.650 1.00 49.04 199 PHE C N 1
ATOM 5178 C CA . PHE C 1 200 ? 2.267 11.613 37.637 1.00 44.67 199 PHE C CA 1
ATOM 5179 C C . PHE C 1 200 ? 1.278 11.457 38.762 1.00 55.74 199 PHE C C 1
ATOM 5180 O O . PHE C 1 200 ? 1.194 12.323 39.645 1.00 61.66 199 PHE C O 1
ATOM 5188 N N . ASP C 1 201 ? 0.519 10.367 38.719 1.00 63.21 200 ASP C N 1
ATOM 5189 C CA . ASP C 1 201 ? -0.448 10.071 39.763 1.00 66.67 200 ASP C CA 1
ATOM 5190 C C . ASP C 1 201 ? 0.174 9.178 40.826 1.00 63.84 200 ASP C C 1
ATOM 5191 O O . ASP C 1 201 ? 1.327 8.759 40.710 1.00 60.31 200 ASP C O 1
ATOM 5196 N N . ILE C 1 202 ? -0.622 8.878 41.844 1.00 64.66 201 ILE C N 1
ATOM 5197 C CA . ILE C 1 202 ? -0.196 8.146 43.024 1.00 65.54 201 ILE C CA 1
ATOM 5198 C C . ILE C 1 202 ? 0.306 6.762 42.659 1.00 70.10 201 ILE C C 1
ATOM 5199 O O . ILE C 1 202 ? 0.988 6.104 43.444 1.00 68.57 201 ILE C O 1
ATOM 5204 N N . HIS C 1 203 ? -0.012 6.329 41.448 1.00 73.01 202 HIS C N 1
ATOM 5205 C CA . HIS C 1 203 ? 0.390 5.005 40.995 1.00 71.22 202 HIS C CA 1
ATOM 5206 C C . HIS C 1 203 ? 1.617 5.054 40.100 1.00 65.91 202 HIS C C 1
ATOM 5207 O O . HIS C 1 203 ? 1.987 4.047 39.491 1.00 62.53 202 HIS C O 1
ATOM 5214 N N . GLY C 1 204 ? 2.242 6.227 40.010 1.00 59.29 203 GLY C N 1
ATOM 5215 C CA . GLY C 1 204 ? 3.434 6.378 39.202 1.00 59.12 203 GLY C CA 1
ATOM 5216 C C . GLY C 1 204 ? 3.150 6.517 37.718 1.00 64.24 203 GLY C C 1
ATOM 5217 O O . GLY C 1 204 ? 4.060 6.446 36.896 1.00 61.74 203 GLY C O 1
ATOM 5218 N N . ALA C 1 205 ? 1.883 6.720 37.372 1.00 68.17 204 ALA C N 1
ATOM 5219 C CA . ALA C 1 205 ? 1.489 6.897 35.980 1.00 60.95 204 ALA C CA 1
ATOM 5220 C C . ALA C 1 205 ? 1.576 8.366 35.593 1.00 57.90 204 ALA C C 1
ATOM 5221 O O . ALA C 1 205 ? 1.093 9.236 36.324 1.00 60.62 204 ALA C O 1
ATOM 5231 N N . VAL C 1 207 ? 0.790 11.931 34.067 1.00 71.81 206 VAL C N 1
ATOM 5232 C CA . VAL C 1 207 ? -0.458 12.650 33.765 1.00 77.57 206 VAL C CA 1
ATOM 5233 C C . VAL C 1 207 ? -0.247 13.884 32.876 1.00 81.74 206 VAL C C 1
ATOM 5234 O O . VAL C 1 207 ? 0.618 14.726 33.141 1.00 78.84 206 VAL C O 1
ATOM 5238 N N . GLU C 1 208 ? -1.046 13.985 31.820 1.00 87.81 207 GLU C N 1
ATOM 5239 C CA . GLU C 1 208 ? -0.984 15.129 30.916 1.00 94.08 207 GLU C CA 1
ATOM 5240 C C . GLU C 1 208 ? -1.512 16.395 31.566 1.00 95.89 207 GLU C C 1
ATOM 5241 O O . GLU C 1 208 ? -2.549 16.378 32.229 1.00 101.19 207 GLU C O 1
ATOM 5247 N N . THR C 1 209 ? -0.788 17.491 31.372 1.00 90.75 208 THR C N 1
ATOM 5248 C CA . THR C 1 209 ? -1.243 18.790 31.831 1.00 89.87 208 THR C CA 1
ATOM 5249 C C . THR C 1 209 ? -1.233 19.772 30.670 1.00 90.40 208 THR C C 1
ATOM 5250 O O . THR C 1 209 ? -0.709 19.478 29.594 1.00 90.35 208 THR C O 1
ATOM 5254 N N . ASN C 1 210 ? -1.824 20.937 30.884 1.00 88.72 209 ASN C N 1
ATOM 5255 C CA . ASN C 1 210 ? -1.748 21.999 29.895 1.00 92.80 209 ASN C CA 1
ATOM 5256 C C . ASN C 1 210 ? -0.332 22.562 29.835 1.00 80.84 209 ASN C C 1
ATOM 5257 O O . ASN C 1 210 ? 0.053 23.189 28.847 1.00 74.72 209 ASN C O 1
ATOM 5270 N N . SER C 1 212 ? 2.318 20.788 29.692 1.00 54.12 211 SER C N 1
ATOM 5271 C CA . SER C 1 212 ? 3.229 19.891 28.994 1.00 56.42 211 SER C CA 1
ATOM 5272 C C . SER C 1 212 ? 3.845 20.464 27.710 1.00 55.56 211 SER C C 1
ATOM 5273 O O . SER C 1 212 ? 5.054 20.336 27.487 1.00 63.94 211 SER C O 1
ATOM 5276 N N A GLU C 1 213 ? 3.022 21.104 26.885 0.00 53.23 212 GLU C N 1
ATOM 5277 N N B GLU C 1 213 ? 3.050 21.120 26.878 1.00 50.03 212 GLU C N 1
ATOM 5278 C CA A GLU C 1 213 ? 3.501 21.687 25.637 0.00 54.95 212 GLU C CA 1
ATOM 5279 C CA B GLU C 1 213 ? 3.599 21.645 25.631 1.00 50.72 212 GLU C CA 1
ATOM 5280 C C A GLU C 1 213 ? 4.103 23.073 25.854 0.00 52.63 212 GLU C C 1
ATOM 5281 C C B GLU C 1 213 ? 4.318 22.972 25.821 1.00 53.62 212 GLU C C 1
ATOM 5282 O O A GLU C 1 213 ? 4.171 23.881 24.929 0.00 53.88 212 GLU C O 1
ATOM 5283 O O B GLU C 1 213 ? 4.665 23.639 24.848 1.00 52.26 212 GLU C O 1
ATOM 5294 N N . LYS C 1 214 ? 4.545 23.338 27.079 1.00 51.12 213 LYS C N 1
ATOM 5295 C CA . LYS C 1 214 ? 5.123 24.633 27.423 1.00 47.67 213 LYS C CA 1
ATOM 5296 C C . LYS C 1 214 ? 6.417 24.448 28.218 1.00 53.69 213 LYS C C 1
ATOM 5297 O O . LYS C 1 214 ? 7.065 25.422 28.603 1.00 49.94 213 LYS C O 1
ATOM 5303 N N . THR C 1 215 ? 6.781 23.186 28.434 1.00 44.23 214 THR C N 1
ATOM 5304 C CA . THR C 1 215 ? 7.795 22.784 29.394 1.00 44.44 214 THR C CA 1
ATOM 5305 C C . THR C 1 215 ? 9.101 22.384 28.704 1.00 43.84 214 THR C C 1
ATOM 5306 O O . THR C 1 215 ? 9.081 21.666 27.698 1.00 50.12 214 THR C O 1
ATOM 5310 N N . LEU C 1 216 ? 10.227 22.842 29.255 1.00 31.53 215 LEU C N 1
ATOM 5311 C CA . LEU C 1 216 ? 11.564 22.475 28.770 1.00 37.33 215 LEU C CA 1
ATOM 5312 C C . LEU C 1 216 ? 12.361 21.765 29.849 1.00 38.64 215 LEU C C 1
ATOM 5313 O O . LEU C 1 216 ? 12.999 22.413 30.667 1.00 38.82 215 LEU C O 1
ATOM 5318 N N . SER C 1 217 ? 12.342 20.440 29.832 1.00 38.07 216 SER C N 1
ATOM 5319 C CA . SER C 1 217 ? 13.095 19.640 30.791 1.00 36.72 216 SER C CA 1
ATOM 5320 C C . SER C 1 217 ? 13.229 18.198 30.305 1.00 29.33 216 SER C C 1
ATOM 5321 O O . SER C 1 217 ? 12.649 17.806 29.300 1.00 36.15 216 SER C O 1
ATOM 5324 N N . ILE C 1 218 ? 13.997 17.420 31.044 1.00 32.29 217 ILE C N 1
ATOM 5325 C CA . ILE C 1 218 ? 14.259 16.057 30.662 1.00 33.17 217 ILE C CA 1
ATOM 5326 C C . ILE C 1 218 ? 12.931 15.302 30.700 1.00 34.97 217 ILE C C 1
ATOM 5327 O O . ILE C 1 218 ? 12.090 15.565 31.552 1.00 34.28 217 ILE C O 1
ATOM 5332 N N . GLU C 1 219 ? 12.723 14.406 29.742 1.00 37.20 218 GLU C N 1
ATOM 5333 C CA . GLU C 1 219 ? 11.556 13.530 29.742 1.00 35.91 218 GLU C CA 1
ATOM 5334 C C . GLU C 1 219 ? 11.754 12.354 30.699 1.00 39.45 218 GLU C C 1
ATOM 5335 O O . GLU C 1 219 ? 12.871 11.852 30.833 1.00 35.14 218 GLU C O 1
ATOM 5349 N N . ASN C 1 221 ? 11.198 9.361 30.498 1.00 40.83 220 ASN C N 1
ATOM 5350 C CA . ASN C 1 221 ? 11.830 8.313 29.705 1.00 46.27 220 ASN C CA 1
ATOM 5351 C C . ASN C 1 221 ? 13.338 8.305 29.887 1.00 42.95 220 ASN C C 1
ATOM 5352 O O . ASN C 1 221 ? 13.963 7.264 30.153 1.00 36.25 220 ASN C O 1
ATOM 5357 N N . LYS C 1 222 ? 13.913 9.495 29.722 1.00 39.30 221 LYS C N 1
ATOM 5358 C CA . LYS C 1 222 ? 15.356 9.710 29.759 1.00 36.15 221 LYS C CA 1
ATOM 5359 C C . LYS C 1 222 ? 15.896 9.605 31.174 1.00 34.53 221 LYS C C 1
ATOM 5360 O O . LYS C 1 222 ? 16.978 9.054 31.396 1.00 35.13 221 LYS C O 1
ATOM 5366 N N . LEU C 1 223 ? 15.133 10.120 32.135 1.00 36.09 222 LEU C N 1
ATOM 5367 C CA . LEU C 1 223 ? 15.461 9.929 33.546 1.00 37.45 222 LEU C CA 1
ATOM 5368 C C . LEU C 1 223 ? 15.541 8.433 33.923 1.00 37.82 222 LEU C C 1
ATOM 5369 O O . LEU C 1 223 ? 16.439 8.011 34.653 1.00 38.75 222 LEU C O 1
ATOM 5374 N N . LYS C 1 224 ? 14.608 7.625 33.425 1.00 37.94 223 LYS C N 1
ATOM 5375 C CA . LYS C 1 224 ? 14.624 6.193 33.726 1.00 38.50 223 LYS C CA 1
ATOM 5376 C C . LYS C 1 224 ? 15.850 5.476 33.168 1.00 32.60 223 LYS C C 1
ATOM 5377 O O . LYS C 1 224 ? 16.183 4.396 33.613 1.00 33.20 223 LYS C O 1
ATOM 5383 N N . GLN C 1 225 ? 16.513 6.078 32.196 1.00 36.23 224 GLN C N 1
ATOM 5384 C CA . GLN C 1 225 ? 17.701 5.477 31.597 1.00 40.18 224 GLN C CA 1
ATOM 5385 C C . GLN C 1 225 ? 18.993 5.766 32.392 1.00 40.02 224 GLN C C 1
ATOM 5386 O O . GLN C 1 225 ? 20.025 5.173 32.114 1.00 38.35 224 GLN C O 1
ATOM 5392 N N . ALA C 1 226 ? 18.944 6.699 33.344 1.00 31.64 225 ALA C N 1
ATOM 5393 C CA . ALA C 1 226 ? 20.118 6.997 34.180 1.00 33.44 225 ALA C CA 1
ATOM 5394 C C . ALA C 1 226 ? 20.506 5.778 34.999 1.00 31.96 225 ALA C C 1
ATOM 5395 O O . ALA C 1 226 ? 19.624 5.049 35.458 1.00 29.33 225 ALA C O 1
ATOM 5397 N N . ARG C 1 227 ? 21.808 5.564 35.194 1.00 29.95 226 ARG C N 1
ATOM 5398 C CA . ARG C 1 227 ? 22.277 4.443 36.004 1.00 28.46 226 ARG C CA 1
ATOM 5399 C C . ARG C 1 227 ? 21.656 4.604 37.372 1.00 30.83 226 ARG C C 1
ATOM 5400 O O . ARG C 1 227 ? 21.104 3.662 37.946 1.00 32.11 226 ARG C O 1
ATOM 5408 N N . TYR C 1 228 ? 21.745 5.820 37.900 1.00 28.39 227 TYR C N 1
ATOM 5409 C CA . TYR C 1 228 ? 21.090 6.155 39.144 1.00 26.86 227 TYR C CA 1
ATOM 5410 C C . TYR C 1 228 ? 20.283 7.430 38.974 1.00 36.03 227 TYR C C 1
ATOM 5411 O O . TYR C 1 228 ? 20.816 8.463 38.524 1.00 28.64 227 TYR C O 1
ATOM 5420 N N . SER C 1 229 ? 18.997 7.341 39.308 1.00 31.56 228 SER C N 1
ATOM 5421 C CA . SER C 1 229 ? 18.163 8.514 39.489 1.00 30.33 228 SER C CA 1
ATOM 5422 C C . SER C 1 229 ? 17.832 8.640 40.957 1.00 31.42 228 SER C C 1
ATOM 5423 O O . SER C 1 229 ? 17.035 7.873 41.497 1.00 29.12 228 SER C O 1
ATOM 5426 N N . ILE C 1 230 ? 18.458 9.610 41.603 1.00 25.20 229 ILE C N 1
ATOM 5427 C CA . ILE C 1 230 ? 18.351 9.779 43.041 1.00 24.69 229 ILE C CA 1
ATOM 5428 C C . ILE C 1 230 ? 17.368 10.887 43.460 1.00 29.26 229 ILE C C 1
ATOM 5429 O O . ILE C 1 230 ? 17.647 12.068 43.291 1.00 28.94 229 ILE C O 1
ATOM 5434 N N . GLY C 1 231 ? 16.248 10.506 44.055 1.00 26.27 230 GLY C N 1
ATOM 5435 C CA . GLY C 1 231 ? 15.309 11.486 44.575 1.00 23.79 230 GLY C CA 1
ATOM 5436 C C . GLY C 1 231 ? 15.674 11.838 46.001 1.00 32.28 230 GLY C C 1
ATOM 5437 O O . GLY C 1 231 ? 16.030 10.957 46.784 1.00 33.38 230 GLY C O 1
ATOM 5438 N N . ILE C 1 232 ? 15.608 13.124 46.344 1.00 28.75 231 ILE C N 1
ATOM 5439 C CA . ILE C 1 232 ? 15.827 13.530 47.716 1.00 29.87 231 ILE C CA 1
ATOM 5440 C C . ILE C 1 232 ? 14.629 14.334 48.195 1.00 36.07 231 ILE C C 1
ATOM 5441 O O . ILE C 1 232 ? 14.318 15.386 47.633 1.00 31.80 231 ILE C O 1
ATOM 5446 N N . ALA C 1 233 ? 13.930 13.813 49.205 1.00 35.80 232 ALA C N 1
ATOM 5447 C CA . ALA C 1 233 ? 12.614 14.340 49.592 1.00 35.16 232 ALA C CA 1
ATOM 5448 C C . ALA C 1 233 ? 12.098 13.800 50.933 1.00 41.33 232 ALA C C 1
ATOM 5449 O O . ALA C 1 233 ? 12.391 12.672 51.331 1.00 33.50 232 ALA C O 1
ATOM 5459 N N . SER C 1 235 ? 8.941 14.529 54.409 1.00 54.69 234 SER C N 1
ATOM 5460 C CA . SER C 1 235 ? 7.755 15.155 55.004 1.00 66.31 234 SER C CA 1
ATOM 5461 C C . SER C 1 235 ? 6.455 14.437 54.632 1.00 68.31 234 SER C C 1
ATOM 5462 O O . SER C 1 235 ? 6.360 13.772 53.586 1.00 62.64 234 SER C O 1
ATOM 5465 N N . GLU C 1 236 ? 5.468 14.580 55.517 1.00 68.50 235 GLU C N 1
ATOM 5466 C CA . GLU C 1 236 ? 4.183 13.904 55.404 1.00 74.18 235 GLU C CA 1
ATOM 5467 C C . GLU C 1 236 ? 3.370 14.479 54.254 1.00 75.31 235 GLU C C 1
ATOM 5468 O O . GLU C 1 236 ? 2.385 13.886 53.809 1.00 81.90 235 GLU C O 1
ATOM 5474 N N . GLU C 1 237 ? 3.818 15.631 53.773 0.60 69.89 236 GLU C N 1
ATOM 5475 C CA . GLU C 1 237 ? 3.121 16.411 52.767 0.60 70.76 236 GLU C CA 1
ATOM 5476 C C . GLU C 1 237 ? 3.595 16.035 51.368 0.60 74.40 236 GLU C C 1
ATOM 5477 O O . GLU C 1 237 ? 2.805 15.974 50.423 0.60 69.02 236 GLU C O 1
ATOM 5483 N N . LYS C 1 238 ? 4.897 15.793 51.242 1.00 80.98 237 LYS C N 1
ATOM 5484 C CA . LYS C 1 238 ? 5.472 15.293 50.000 1.00 82.81 237 LYS C CA 1
ATOM 5485 C C . LYS C 1 238 ? 5.054 13.828 49.815 1.00 78.65 237 LYS C C 1
ATOM 5486 O O . LYS C 1 238 ? 5.148 13.281 48.710 1.00 78.70 237 LYS C O 1
ATOM 5492 N N . TYR C 1 239 ? 4.599 13.207 50.904 1.00 69.69 238 TYR C N 1
ATOM 5493 C CA . TYR C 1 239 ? 4.299 11.765 50.936 1.00 72.67 238 TYR C CA 1
ATOM 5494 C C . TYR C 1 239 ? 3.767 11.195 49.618 1.00 62.60 238 TYR C C 1
ATOM 5495 O O . TYR C 1 239 ? 4.340 10.258 49.046 1.00 55.49 238 TYR C O 1
ATOM 5504 N N . SER C 1 240 ? 2.671 11.769 49.147 1.00 58.18 239 SER C N 1
ATOM 5505 C CA . SER C 1 240 ? 1.978 11.271 47.964 1.00 61.33 239 SER C CA 1
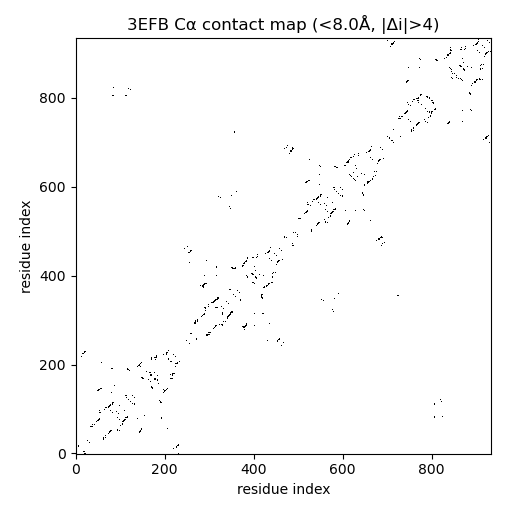ATOM 5506 C C . SER C 1 240 ? 2.848 11.338 46.707 1.00 51.81 239 SER C C 1
ATOM 5507 O O . SER C 1 240 ? 2.793 10.441 45.867 1.00 49.11 239 SER C O 1
ATOM 5510 N N . GLY C 1 241 ? 3.629 12.411 46.577 1.00 45.01 240 GLY C N 1
ATOM 5511 C CA . GLY C 1 241 ? 4.536 12.573 45.455 1.00 43.88 240 GLY C CA 1
ATOM 5512 C C . GLY C 1 241 ? 5.686 11.585 45.496 1.00 43.15 240 GLY C C 1
ATOM 5513 O O . GLY C 1 241 ? 6.087 11.051 44.456 1.00 39.00 240 GLY C O 1
ATOM 5514 N N . ILE C 1 242 ? 6.202 11.324 46.697 1.00 42.27 241 ILE C N 1
ATOM 5515 C CA . ILE C 1 242 ? 7.291 10.353 46.861 1.00 40.94 241 ILE C CA 1
ATOM 5516 C C . ILE C 1 242 ? 6.838 8.982 46.376 1.00 45.63 241 ILE C C 1
ATOM 5517 O O . ILE C 1 242 ? 7.549 8.301 45.637 1.00 41.72 241 ILE C O 1
ATOM 5522 N N . ILE C 1 243 ? 5.643 8.569 46.784 1.00 47.13 242 ILE C N 1
ATOM 5523 C CA . ILE C 1 243 ? 5.179 7.226 46.446 1.00 47.05 242 ILE C CA 1
ATOM 5524 C C . ILE C 1 243 ? 5.034 7.078 44.947 1.00 43.34 242 ILE C C 1
ATOM 5525 O O . ILE C 1 243 ? 5.463 6.072 44.367 1.00 42.74 242 ILE C O 1
ATOM 5530 N N . GLY C 1 244 ? 4.424 8.083 44.321 1.00 42.15 243 GLY C N 1
ATOM 5531 C CA . GLY C 1 244 ? 4.191 8.043 42.891 1.00 38.49 243 GLY C CA 1
ATOM 5532 C C . GLY C 1 244 ? 5.520 7.944 42.172 1.00 42.01 243 GLY C C 1
ATOM 5533 O O . GLY C 1 244 ? 5.634 7.272 41.148 1.00 47.69 243 GLY C O 1
ATOM 5534 N N . ALA C 1 245 ? 6.529 8.619 42.723 1.00 45.31 244 ALA C N 1
ATOM 5535 C CA . ALA C 1 245 ? 7.873 8.637 42.146 1.00 40.34 244 ALA C CA 1
ATOM 5536 C C . ALA C 1 245 ? 8.464 7.219 42.155 1.00 41.73 244 ALA C C 1
ATOM 5537 O O . ALA C 1 245 ? 8.941 6.726 41.135 1.00 35.05 244 ALA C O 1
ATOM 5539 N N . LEU C 1 246 ? 8.417 6.572 43.314 1.00 41.76 245 LEU C N 1
ATOM 5540 C CA . LEU C 1 246 ? 8.920 5.204 43.458 1.00 41.85 245 LEU C CA 1
ATOM 5541 C C . LEU C 1 246 ? 8.164 4.227 42.559 1.00 43.39 245 LEU C C 1
ATOM 5542 O O . LEU C 1 246 ? 8.767 3.452 41.815 1.00 36.92 245 LEU C O 1
ATOM 5547 N N . ARG C 1 247 ? 6.837 4.284 42.628 1.00 41.97 246 ARG C N 1
ATOM 5548 C CA . ARG C 1 247 ? 5.987 3.400 41.850 1.00 49.54 246 ARG C CA 1
ATOM 5549 C C . ARG C 1 247 ? 6.214 3.550 40.353 1.00 48.95 246 ARG C C 1
ATOM 5550 O O . ARG C 1 247 ? 6.199 2.563 39.614 1.00 52.64 246 ARG C O 1
ATOM 5558 N N . GLY C 1 248 ? 6.417 4.783 39.901 1.00 47.53 247 GLY C N 1
ATOM 5559 C CA . GLY C 1 248 ? 6.667 5.018 38.494 1.00 43.50 247 GLY C CA 1
ATOM 5560 C C . GLY C 1 248 ? 8.080 4.651 38.101 1.00 43.69 247 GLY C C 1
ATOM 5561 O O . GLY C 1 248 ? 8.399 4.578 36.913 1.00 46.59 247 GLY C O 1
ATOM 5562 N N . LYS C 1 249 ? 8.926 4.429 39.108 1.00 43.76 248 LYS C N 1
ATOM 5563 C CA . LYS C 1 249 ? 10.341 4.097 38.908 1.00 40.09 248 LYS C CA 1
ATOM 5564 C C . LYS C 1 249 ? 11.099 5.251 38.240 1.00 42.84 248 LYS C C 1
ATOM 5565 O O . LYS C 1 249 ? 12.034 5.032 37.472 1.00 33.67 248 LYS C O 1
ATOM 5571 N N . TYR C 1 250 ? 10.695 6.484 38.563 1.00 36.36 249 TYR C N 1
ATOM 5572 C CA . TYR C 1 250 ? 11.370 7.678 38.048 1.00 32.58 249 TYR C CA 1
ATOM 5573 C C . TYR C 1 250 ? 12.638 7.943 38.840 1.00 32.95 249 TYR C C 1
ATOM 5574 O O . TYR C 1 250 ? 13.547 8.629 38.369 1.00 31.18 249 TYR C O 1
ATOM 5583 N N . ILE C 1 251 ? 12.697 7.390 40.047 1.00 29.00 250 ILE C N 1
ATOM 5584 C CA . ILE C 1 251 ? 13.941 7.391 40.814 1.00 25.45 250 ILE C CA 1
ATOM 5585 C C . ILE C 1 251 ? 14.242 5.930 41.178 1.00 29.64 250 ILE C C 1
ATOM 5586 O O . ILE C 1 251 ? 13.318 5.138 41.289 1.00 31.47 250 ILE C O 1
ATOM 5591 N N . ASN C 1 252 ? 15.514 5.582 41.358 1.00 28.76 251 ASN C N 1
ATOM 5592 C CA . ASN C 1 252 ? 15.866 4.237 41.786 1.00 30.91 251 ASN C CA 1
ATOM 5593 C C . ASN C 1 252 ? 16.758 4.240 43.025 1.00 32.70 251 ASN C C 1
ATOM 5594 O O . ASN C 1 252 ? 17.246 3.201 43.467 1.00 26.59 251 ASN C O 1
ATOM 5599 N N . CYS C 1 253 ? 16.965 5.435 43.565 1.00 32.80 252 CYS C N 1
ATOM 5600 C CA . CYS C 1 253 ? 17.508 5.603 44.899 1.00 32.38 252 CYS C CA 1
ATOM 5601 C C . CYS C 1 253 ? 16.672 6.685 45.585 1.00 32.29 252 CYS C C 1
ATOM 5602 O O . CYS C 1 253 ? 16.117 7.562 44.931 1.00 29.99 252 CYS C O 1
ATOM 5605 N N . LEU C 1 254 ? 16.603 6.624 46.900 1.00 29.94 253 LEU C N 1
ATOM 5606 C CA . LEU C 1 254 ? 15.867 7.605 47.661 1.00 33.76 253 LEU C CA 1
ATOM 5607 C C . LEU C 1 254 ? 16.719 8.028 48.841 1.00 32.45 253 LEU C C 1
ATOM 5608 O O . LEU C 1 254 ? 17.342 7.198 49.509 1.00 33.35 253 LEU C O 1
ATOM 5613 N N . VAL C 1 255 ? 16.759 9.325 49.065 1.00 27.35 254 VAL C N 1
ATOM 5614 C CA . VAL C 1 255 ? 17.358 9.912 50.250 1.00 33.24 254 VAL C CA 1
ATOM 5615 C C . VAL C 1 255 ? 16.225 10.604 51.011 1.00 32.88 254 VAL C C 1
ATOM 5616 O O . VAL C 1 255 ? 15.613 11.545 50.512 1.00 32.00 254 VAL C O 1
ATOM 5620 N N . THR C 1 256 ? 15.937 10.134 52.216 1.00 32.71 255 THR C N 1
ATOM 5621 C CA . THR C 1 256 ? 14.787 10.629 52.925 1.00 31.16 255 THR C CA 1
ATOM 5622 C C . THR C 1 256 ? 14.988 10.485 54.425 1.00 29.97 255 THR C C 1
ATOM 5623 O O . THR C 1 256 ? 16.064 10.113 54.874 1.00 33.67 255 THR C O 1
ATOM 5627 N N . ASN C 1 257 ? 13.983 10.826 55.212 1.00 32.66 256 ASN C N 1
ATOM 5628 C CA . ASN C 1 257 ? 14.123 10.685 56.657 1.00 37.91 256 ASN C CA 1
ATOM 5629 C C . ASN C 1 257 ? 13.317 9.529 57.260 1.00 35.91 256 ASN C C 1
ATOM 5630 O O . ASN C 1 257 ? 12.478 8.928 56.585 1.00 37.51 256 ASN C O 1
ATOM 5635 N N . SER C 1 258 ? 13.599 9.223 58.528 1.00 40.80 257 SER C N 1
ATOM 5636 C CA . SER C 1 258 ? 12.951 8.119 59.255 1.00 50.93 257 SER C CA 1
ATOM 5637 C C . SER C 1 258 ? 11.450 8.180 59.114 1.00 50.90 257 SER C C 1
ATOM 5638 O O . SER C 1 258 ? 10.803 7.187 58.760 1.00 49.55 257 SER C O 1
ATOM 5641 N N . SER C 1 259 ? 10.898 9.354 59.411 1.00 44.11 258 SER C N 1
ATOM 5642 C CA . SER C 1 259 ? 9.451 9.520 59.494 1.00 48.30 258 SER C CA 1
ATOM 5643 C C . SER C 1 259 ? 8.788 9.251 58.147 1.00 41.51 258 SER C C 1
ATOM 5644 O O . SER C 1 259 ? 7.819 8.498 58.058 1.00 43.54 258 SER C O 1
ATOM 5647 N N . THR C 1 260 ? 9.343 9.825 57.091 1.00 39.29 259 THR C N 1
ATOM 5648 C CA . THR C 1 260 ? 8.863 9.552 55.740 1.00 39.21 259 THR C CA 1
ATOM 5649 C C . THR C 1 260 ? 9.019 8.046 55.402 1.00 46.25 259 THR C C 1
ATOM 5650 O O . THR C 1 260 ? 8.099 7.410 54.886 1.00 41.63 259 THR C O 1
ATOM 5654 N N . ALA C 1 261 ? 10.177 7.471 55.709 1.00 40.78 260 ALA C N 1
ATOM 5655 C CA . ALA C 1 261 ? 10.423 6.060 55.387 1.00 41.68 260 ALA C CA 1
ATOM 5656 C C . ALA C 1 261 ? 9.298 5.170 55.914 1.00 45.26 260 ALA C C 1
ATOM 5657 O O . ALA C 1 261 ? 8.686 4.402 55.174 1.00 41.36 260 ALA C O 1
ATOM 5659 N N . GLU C 1 262 ? 9.024 5.294 57.202 1.00 51.67 261 GLU C N 1
ATOM 5660 C CA . GLU C 1 262 ? 7.971 4.515 57.837 1.00 56.21 261 GLU C CA 1
ATOM 5661 C C . GLU C 1 262 ? 6.633 4.712 57.136 1.00 56.67 261 GLU C C 1
ATOM 5662 O O . GLU C 1 262 ? 5.927 3.745 56.837 1.00 60.83 261 GLU C O 1
ATOM 5668 N N . LEU C 1 263 ? 6.294 5.964 56.869 1.00 46.39 262 LEU C N 1
ATOM 5669 C CA . LEU C 1 263 ? 5.047 6.293 56.177 1.00 51.33 262 LEU C CA 1
ATOM 5670 C C . LEU C 1 263 ? 4.986 5.620 54.818 1.00 50.36 262 LEU C C 1
ATOM 5671 O O . LEU C 1 263 ? 3.929 5.189 54.376 1.00 48.53 262 LEU C O 1
ATOM 5676 N N . LEU C 1 264 ? 6.133 5.544 54.154 1.00 45.26 263 LEU C N 1
ATOM 5677 C CA . LEU C 1 264 ? 6.239 4.872 52.859 1.00 50.63 263 LEU C CA 1
ATOM 5678 C C . LEU C 1 264 ? 6.069 3.350 52.950 1.00 48.85 263 LEU C C 1
ATOM 5679 O O . LEU C 1 264 ? 5.734 2.696 51.959 1.00 52.01 263 LEU C O 1
ATOM 5684 N N . LEU C 1 265 ? 6.309 2.784 54.130 1.00 49.26 264 LEU C N 1
ATOM 5685 C CA . LEU C 1 265 ? 6.194 1.340 54.323 1.00 48.41 264 LEU C CA 1
ATOM 5686 C C . LEU C 1 265 ? 4.836 0.876 54.867 1.00 63.72 264 LEU C C 1
ATOM 5687 O O . LEU C 1 265 ? 3.788 1.454 54.567 1.00 71.32 264 LEU C O 1
ATOM 5692 N N . ASN D 1 11 ? 17.284 54.341 13.195 0.35 48.29 10 ASN D N 1
ATOM 5693 C CA . ASN D 1 11 ? 18.364 55.256 12.847 0.35 49.90 10 ASN D CA 1
ATOM 5694 C C . ASN D 1 11 ? 18.141 55.834 11.456 0.35 47.07 10 ASN D C 1
ATOM 5695 O O . ASN D 1 11 ? 17.385 56.788 11.289 0.35 44.61 10 ASN D O 1
ATOM 5700 N N . GLU D 1 12 ? 18.804 55.254 10.460 1.00 44.58 11 GLU D N 1
ATOM 5701 C CA . GLU D 1 12 ? 18.511 55.568 9.065 1.00 45.93 11 GLU D CA 1
ATOM 5702 C C . GLU D 1 12 ? 17.058 55.202 8.743 1.00 45.38 11 GLU D C 1
ATOM 5703 O O . GLU D 1 12 ? 16.404 55.868 7.951 1.00 48.05 11 GLU D O 1
ATOM 5709 N N . ASN D 1 13 ? 16.564 54.131 9.358 1.00 45.16 12 ASN D N 1
ATOM 5710 C CA . ASN D 1 13 ? 15.183 53.707 9.168 1.00 38.70 12 ASN D CA 1
ATOM 5711 C C . ASN D 1 13 ? 14.222 54.821 9.533 1.00 38.89 12 ASN D C 1
ATOM 5712 O O . ASN D 1 13 ? 13.237 55.053 8.838 1.00 39.67 12 ASN D O 1
ATOM 5717 N N . LEU D 1 14 ? 14.513 55.494 10.641 1.00 36.37 13 LEU D N 1
ATOM 5718 C CA . LEU D 1 14 ? 13.659 56.557 11.132 1.00 38.20 13 LEU D CA 1
ATOM 5719 C C . LEU D 1 14 ? 13.607 57.699 10.132 1.00 37.78 13 LEU D C 1
ATOM 5720 O O . LEU D 1 14 ? 12.558 58.292 9.912 1.00 39.18 13 LEU D O 1
ATOM 5725 N N . TRP D 1 15 ? 14.746 57.996 9.527 1.00 36.52 14 TRP D N 1
ATOM 5726 C CA . TRP D 1 15 ? 14.821 59.062 8.541 1.00 38.26 14 TRP D CA 1
ATOM 5727 C C . TRP D 1 15 ? 14.058 58.658 7.290 1.00 40.26 14 TRP D C 1
ATOM 5728 O O . TRP D 1 15 ? 13.372 59.463 6.684 1.00 38.70 14 TRP D O 1
ATOM 5739 N N . LEU D 1 16 ? 14.165 57.387 6.921 1.00 37.57 15 LEU D N 1
ATOM 5740 C CA . LEU D 1 16 ? 13.476 56.886 5.753 1.00 39.67 15 LEU D CA 1
ATOM 5741 C C . LEU D 1 16 ? 11.976 56.951 6.046 1.00 37.97 15 LEU D C 1
ATOM 5742 O O . LEU D 1 16 ? 11.160 57.254 5.171 1.00 38.96 15 LEU D O 1
ATOM 5747 N N A GLU D 1 17 ? 11.612 56.669 7.291 0.65 34.28 16 GLU D N 1
ATOM 5748 N N B GLU D 1 17 ? 11.631 56.680 7.299 0.35 35.21 16 GLU D N 1
ATOM 5749 C CA A GLU D 1 17 ? 10.209 56.764 7.696 0.65 36.94 16 GLU D CA 1
ATOM 5750 C CA B GLU D 1 17 ? 10.253 56.771 7.769 0.35 36.47 16 GLU D CA 1
ATOM 5751 C C A GLU D 1 17 ? 9.732 58.217 7.537 0.65 37.04 16 GLU D C 1
ATOM 5752 C C B GLU D 1 17 ? 9.723 58.195 7.603 0.35 36.74 16 GLU D C 1
ATOM 5753 O O A GLU D 1 17 ? 8.690 58.474 6.931 0.65 36.13 16 GLU D O 1
ATOM 5754 O O B GLU D 1 17 ? 8.632 58.408 7.072 0.35 36.97 16 GLU D O 1
ATOM 5765 N N . GLN D 1 18 ? 10.509 59.170 8.045 1.00 34.35 17 GLN D N 1
ATOM 5766 C CA . GLN D 1 18 ? 10.119 60.566 7.942 1.00 34.81 17 GLN D CA 1
ATOM 5767 C C . GLN D 1 18 ? 9.952 60.988 6.476 1.00 35.43 17 GLN D C 1
ATOM 5768 O O . GLN D 1 18 ? 9.005 61.676 6.103 1.00 40.54 17 GLN D O 1
ATOM 5774 N N . GLN D 1 19 ? 10.874 60.562 5.634 1.00 36.47 18 GLN D N 1
ATOM 5775 C CA . GLN D 1 19 ? 10.851 61.001 4.252 1.00 40.99 18 GLN D CA 1
ATOM 5776 C C . GLN D 1 19 ? 9.624 60.454 3.557 1.00 40.84 18 GLN D C 1
ATOM 5777 O O . GLN D 1 19 ? 9.005 61.140 2.754 1.00 41.58 18 GLN D O 1
ATOM 5783 N N . LEU D 1 20 ? 9.268 59.212 3.865 1.00 39.76 19 LEU D N 1
ATOM 5784 C CA . LEU D 1 20 ? 8.063 58.614 3.296 1.00 37.91 19 LEU D CA 1
ATOM 5785 C C . LEU D 1 20 ? 6.803 59.345 3.761 1.00 34.29 19 LEU D C 1
ATOM 5786 O O . LEU D 1 20 ? 5.925 59.621 2.966 1.00 34.06 19 LEU D O 1
ATOM 5791 N N . LYS D 1 21 ? 6.702 59.634 5.055 1.00 40.48 20 LYS D N 1
ATOM 5792 C CA . LYS D 1 21 ? 5.577 60.412 5.588 1.00 44.01 20 LYS D CA 1
ATOM 5793 C C . LYS D 1 21 ? 5.365 61.683 4.789 1.00 45.45 20 LYS D C 1
ATOM 5794 O O . LYS D 1 21 ? 4.230 62.057 4.451 1.00 41.51 20 LYS D O 1
ATOM 5800 N N . GLN D 1 22 ? 6.470 62.373 4.529 1.00 43.93 21 GLN D N 1
ATOM 5801 C CA . GLN D 1 22 ? 6.411 63.670 3.887 1.00 41.47 21 GLN D CA 1
ATOM 5802 C C . GLN D 1 22 ? 6.081 63.528 2.414 1.00 46.70 21 GLN D C 1
ATOM 5803 O O . GLN D 1 22 ? 5.273 64.282 1.895 1.00 45.90 21 GLN D O 1
ATOM 5809 N N . LYS D 1 23 ? 6.701 62.564 1.740 1.00 42.48 22 LYS D N 1
ATOM 5810 C CA . LYS D 1 23 ? 6.468 62.405 0.310 1.00 46.31 22 LYS D CA 1
ATOM 5811 C C . LYS D 1 23 ? 5.019 62.037 0.023 1.00 47.14 22 LYS D C 1
ATOM 5812 O O . LYS D 1 23 ? 4.402 62.602 -0.880 1.00 43.91 22 LYS D O 1
ATOM 5818 N N . PHE D 1 24 ? 4.476 61.087 0.781 1.00 38.69 23 PHE D N 1
ATOM 5819 C CA . PHE D 1 24 ? 3.145 60.562 0.471 1.00 42.20 23 PHE D CA 1
ATOM 5820 C C . PHE D 1 24 ? 2.005 61.010 1.402 1.00 43.95 23 PHE D C 1
ATOM 5821 O O . PHE D 1 24 ? 0.892 60.477 1.319 1.00 50.36 23 PHE D O 1
ATOM 5829 N N . GLY D 1 25 ? 2.273 61.985 2.266 1.00 38.70 24 GLY D N 1
ATOM 5830 C CA . GLY D 1 25 ? 1.278 62.441 3.225 1.00 40.99 24 GLY D CA 1
ATOM 5831 C C . GLY D 1 25 ? 0.770 61.341 4.154 1.00 43.77 24 GLY D C 1
ATOM 5832 O O . GLY D 1 25 ? -0.425 61.295 4.484 1.00 41.37 24 GLY D O 1
ATOM 5833 N N . LEU D 1 26 ? 1.656 60.440 4.576 1.00 37.91 25 LEU D N 1
ATOM 5834 C CA . LEU D 1 26 ? 1.218 59.301 5.389 1.00 37.03 25 LEU D CA 1
ATOM 5835 C C . LEU D 1 26 ? 1.090 59.648 6.867 1.00 37.24 25 LEU D C 1
ATOM 5836 O O . LEU D 1 26 ? 1.810 60.494 7.391 1.00 39.56 25 LEU D O 1
ATOM 5841 N N . LYS D 1 27 ? 0.177 58.956 7.537 1.00 35.89 26 LYS D N 1
ATOM 5842 C CA . LYS D 1 27 ? -0.036 59.129 8.954 1.00 28.08 26 LYS D CA 1
ATOM 5843 C C . LYS D 1 27 ? 1.101 58.503 9.737 1.00 36.27 26 LYS D C 1
ATOM 5844 O O . LYS D 1 27 ? 1.574 59.093 10.701 1.00 34.89 26 LYS D O 1
ATOM 5850 N N . ASP D 1 28 ? 1.511 57.291 9.335 1.00 30.90 27 ASP D N 1
ATOM 5851 C CA . ASP D 1 28 ? 2.532 56.537 10.037 1.00 37.76 27 ASP D CA 1
ATOM 5852 C C . ASP D 1 28 ? 3.280 55.654 9.075 1.00 39.65 27 ASP D C 1
ATOM 5853 O O . ASP D 1 28 ? 2.725 55.192 8.083 1.00 36.77 27 ASP D O 1
ATOM 5858 N N . VAL D 1 29 ? 4.544 55.408 9.376 1.00 33.71 28 VAL D N 1
ATOM 5859 C CA . VAL D 1 29 ? 5.328 54.523 8.543 1.00 36.04 28 VAL D CA 1
ATOM 5860 C C . VAL D 1 29 ? 6.251 53.737 9.442 1.00 37.05 28 VAL D C 1
ATOM 5861 O O . VAL D 1 29 ? 6.795 54.273 10.423 1.00 34.33 28 VAL D O 1
ATOM 5865 N N . VAL D 1 30 ? 6.425 52.469 9.095 1.00 32.82 29 VAL D N 1
ATOM 5866 C CA . VAL D 1 30 ? 7.412 51.628 9.729 1.00 32.53 29 VAL D CA 1
ATOM 5867 C C . VAL D 1 30 ? 8.353 51.159 8.637 1.00 36.15 29 VAL D C 1
ATOM 5868 O O . VAL D 1 30 ? 7.899 50.686 7.591 1.00 34.82 29 VAL D O 1
ATOM 5872 N N . VAL D 1 31 ? 9.656 51.334 8.864 1.00 36.54 30 VAL D N 1
ATOM 5873 C CA . VAL D 1 31 ? 10.684 50.837 7.942 1.00 40.26 30 VAL D CA 1
ATOM 5874 C C . VAL D 1 31 ? 11.700 49.991 8.711 1.00 40.48 30 VAL D C 1
ATOM 5875 O O . VAL D 1 31 ? 12.352 50.482 9.626 1.00 38.86 30 VAL D O 1
ATOM 5879 N N . VAL D 1 32 ? 11.825 48.716 8.352 1.00 38.40 31 VAL D N 1
ATOM 5880 C CA . VAL D 1 32 ? 12.789 47.835 9.020 1.00 39.47 31 VAL D CA 1
ATOM 5881 C C . VAL D 1 32 ? 13.992 47.523 8.125 1.00 45.90 31 VAL D C 1
ATOM 5882 O O . VAL D 1 32 ? 13.891 47.594 6.902 1.00 53.31 31 VAL D O 1
ATOM 5886 N N . SER D 1 33 ? 15.113 47.139 8.731 1.00 52.16 32 SER D N 1
ATOM 5887 C CA . SER D 1 33 ? 16.337 46.856 7.977 1.00 65.35 32 SER D CA 1
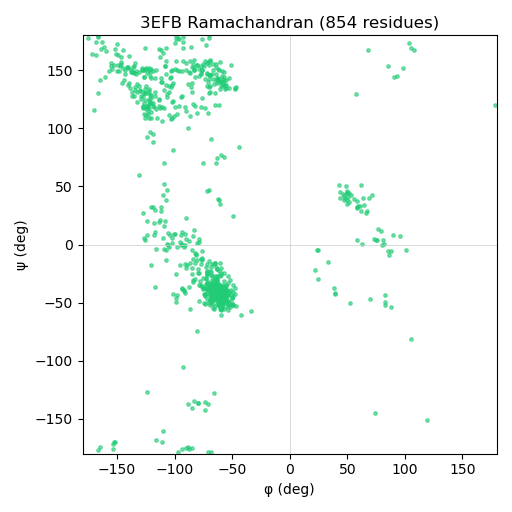ATOM 5888 C C . SER D 1 33 ? 16.400 45.477 7.319 1.00 73.43 32 SER D C 1
ATOM 5889 O O . SER D 1 33 ? 16.277 45.356 6.104 1.00 80.62 32 SER D O 1
ATOM 5892 N N . GLY D 1 34 ? 16.620 44.440 8.113 0.70 77.71 33 GLY D N 1
ATOM 5893 C CA . GLY D 1 34 ? 16.816 43.110 7.561 0.70 83.14 33 GLY D CA 1
ATOM 5894 C C . GLY D 1 34 ? 18.175 42.943 6.902 0.70 80.28 33 GLY D C 1
ATOM 5895 O O . GLY D 1 34 ? 18.372 43.327 5.750 0.70 75.08 33 GLY D O 1
ATOM 5896 N N . GLU D 1 37 ? 19.193 41.299 4.360 0.55 74.07 36 GLU D N 1
ATOM 5897 C CA . GLU D 1 37 ? 19.094 39.939 4.873 0.55 78.00 36 GLU D CA 1
ATOM 5898 C C . GLU D 1 37 ? 18.128 39.081 4.064 0.55 75.78 36 GLU D C 1
ATOM 5899 O O . GLU D 1 37 ? 17.929 39.302 2.869 0.55 74.50 36 GLU D O 1
ATOM 5905 N N . ASP D 1 38 ? 17.528 38.106 4.741 0.70 74.63 37 ASP D N 1
ATOM 5906 C CA . ASP D 1 38 ? 16.657 37.120 4.106 0.70 76.60 37 ASP D CA 1
ATOM 5907 C C . ASP D 1 38 ? 15.287 37.707 3.780 0.70 77.15 37 ASP D C 1
ATOM 5908 O O . ASP D 1 38 ? 15.007 38.856 4.108 0.70 78.18 37 ASP D O 1
ATOM 5913 N N . GLU D 1 39 ? 14.434 36.911 3.140 0.60 77.52 38 GLU D N 1
ATOM 5914 C CA . GLU D 1 39 ? 13.101 37.362 2.745 0.60 75.83 38 GLU D CA 1
ATOM 5915 C C . GLU D 1 39 ? 12.079 37.171 3.860 0.60 75.15 38 GLU D C 1
ATOM 5916 O O . GLU D 1 39 ? 11.402 38.119 4.264 0.60 73.46 38 GLU D O 1
ATOM 5922 N N . GLU D 1 40 ? 11.966 35.943 4.353 0.75 75.11 39 GLU D N 1
ATOM 5923 C CA . GLU D 1 40 ? 10.930 35.616 5.325 0.75 78.52 39 GLU D CA 1
ATOM 5924 C C . GLU D 1 40 ? 11.307 36.134 6.704 0.75 74.44 39 GLU D C 1
ATOM 5925 O O . GLU D 1 40 ? 10.461 36.235 7.596 0.75 74.69 39 GLU D O 1
ATOM 5931 N N . THR D 1 41 ? 12.583 36.456 6.874 0.65 68.05 40 THR D N 1
ATOM 5932 C CA . THR D 1 41 ? 13.052 37.079 8.103 0.65 64.45 40 THR D CA 1
ATOM 5933 C C . THR D 1 41 ? 12.529 38.511 8.158 0.65 62.32 40 THR D C 1
ATOM 5934 O O . THR D 1 41 ? 11.946 38.943 9.152 0.65 61.35 40 THR D O 1
ATOM 5938 N N . GLN D 1 42 ? 12.734 39.238 7.069 1.00 62.84 41 GLN D N 1
ATOM 5939 C CA . GLN D 1 42 ? 12.332 40.633 6.996 1.00 64.90 41 GLN D CA 1
ATOM 5940 C C . GLN D 1 42 ? 10.851 40.761 7.263 1.00 58.86 41 GLN D C 1
ATOM 5941 O O . GLN D 1 42 ? 10.401 41.701 7.926 1.00 50.67 41 GLN D O 1
ATOM 5947 N N . LEU D 1 43 ? 10.100 39.790 6.762 1.00 54.63 42 LEU D N 1
ATOM 5948 C CA . LEU D 1 43 ? 8.667 39.819 6.917 1.00 51.60 42 LEU D CA 1
ATOM 5949 C C . LEU D 1 43 ? 8.290 39.662 8.382 1.00 48.07 42 LEU D C 1
ATOM 5950 O O . LEU D 1 43 ? 7.382 40.338 8.867 1.00 41.34 42 LEU D O 1
ATOM 5955 N N . ALA D 1 44 ? 8.991 38.782 9.092 1.00 43.55 43 ALA D N 1
ATOM 5956 C CA . ALA D 1 44 ? 8.737 38.626 10.511 1.00 43.09 43 ALA D CA 1
ATOM 5957 C C . ALA D 1 44 ? 9.058 39.928 11.252 1.00 46.95 43 ALA D C 1
ATOM 5958 O O . ALA D 1 44 ? 8.365 40.303 12.203 1.00 49.25 43 ALA D O 1
ATOM 5976 N N . GLY D 1 47 ? 6.434 42.346 10.580 1.00 38.73 46 GLY D N 1
ATOM 5977 C CA . GLY D 1 47 ? 5.238 41.949 11.290 1.00 27.25 46 GLY D CA 1
ATOM 5978 C C . GLY D 1 47 ? 5.334 42.425 12.711 1.00 29.91 46 GLY D C 1
ATOM 5979 O O . GLY D 1 47 ? 4.367 42.943 13.254 1.00 34.03 46 GLY D O 1
ATOM 5980 N N . LEU D 1 48 ? 6.510 42.254 13.316 1.00 32.01 47 LEU D N 1
ATOM 5981 C CA . LEU D 1 48 ? 6.726 42.674 14.700 1.00 37.73 47 LEU D CA 1
ATOM 5982 C C . LEU D 1 48 ? 6.540 44.189 14.929 1.00 36.67 47 LEU D C 1
ATOM 5983 O O . LEU D 1 48 ? 5.824 44.596 15.847 1.00 37.38 47 LEU D O 1
ATOM 5988 N N . HIS D 1 49 ? 7.210 45.021 14.129 1.00 37.68 48 HIS D N 1
ATOM 5989 C CA . HIS D 1 49 ? 7.115 46.471 14.322 1.00 39.58 48 HIS D CA 1
ATOM 5990 C C . HIS D 1 49 ? 5.781 47.025 13.819 1.00 38.11 48 HIS D C 1
ATOM 5991 O O . HIS D 1 49 ? 5.274 48.017 14.340 1.00 35.86 48 HIS D O 1
ATOM 5998 N N . GLY D 1 50 ? 5.211 46.369 12.818 1.00 33.15 49 GLY D N 1
ATOM 5999 C CA . GLY D 1 50 ? 3.902 46.740 12.316 1.00 27.44 49 GLY D CA 1
ATOM 6000 C C . GLY D 1 50 ? 2.831 46.439 13.338 1.00 30.53 49 GLY D C 1
ATOM 6001 O O . GLY D 1 50 ? 1.866 47.176 13.469 1.00 37.51 49 GLY D O 1
ATOM 6002 N N . ALA D 1 51 ? 2.997 45.337 14.069 1.00 28.88 50 ALA D N 1
ATOM 6003 C CA . ALA D 1 51 ? 2.072 44.981 15.147 1.00 29.87 50 ALA D CA 1
ATOM 6004 C C . ALA D 1 51 ? 2.177 46.001 16.276 1.00 32.03 50 ALA D C 1
ATOM 6005 O O . ALA D 1 51 ? 1.174 46.369 16.902 1.00 30.14 50 ALA D O 1
ATOM 6007 N N . GLN D 1 52 ? 3.405 46.439 16.544 1.00 32.40 51 GLN D N 1
ATOM 6008 C CA . GLN D 1 52 ? 3.630 47.522 17.503 1.00 37.48 51 GLN D CA 1
ATOM 6009 C C . GLN D 1 52 ? 2.916 48.809 17.067 1.00 35.63 51 GLN D C 1
ATOM 6010 O O . GLN D 1 52 ? 2.317 49.498 17.880 1.00 39.00 51 GLN D O 1
ATOM 6016 N N . LEU D 1 53 ? 2.993 49.132 15.785 1.00 32.51 52 LEU D N 1
ATOM 6017 C CA . LEU D 1 53 ? 2.277 50.283 15.259 1.00 28.08 52 LEU D CA 1
ATOM 6018 C C . LEU D 1 53 ? 0.787 50.088 15.503 1.00 36.82 52 LEU D C 1
ATOM 6019 O O . LEU D 1 53 ? 0.140 50.924 16.120 1.00 38.33 52 LEU D O 1
ATOM 6024 N N . LEU D 1 54 ? 0.233 48.975 15.035 1.00 36.15 53 LEU D N 1
ATOM 6025 C CA . LEU D 1 54 ? -1.208 48.778 15.171 1.00 31.88 53 LEU D CA 1
ATOM 6026 C C . LEU D 1 54 ? -1.656 48.959 16.617 1.00 29.49 53 LEU D C 1
ATOM 6027 O O . LEU D 1 54 ? -2.691 49.562 16.873 1.00 30.48 53 LEU D O 1
ATOM 6032 N N . ASP D 1 55 ? -0.877 48.437 17.561 1.00 37.66 54 ASP D N 1
ATOM 6033 C CA . ASP D 1 55 ? -1.311 48.402 18.949 1.00 41.57 54 ASP D CA 1
ATOM 6034 C C . ASP D 1 55 ? -1.376 49.797 19.535 1.00 44.93 54 ASP D C 1
ATOM 6035 O O . ASP D 1 55 ? -2.146 50.060 20.455 1.00 51.12 54 ASP D O 1
ATOM 6040 N N . ARG D 1 56 ? -0.572 50.698 18.989 1.00 44.11 55 ARG D N 1
ATOM 6041 C CA . ARG D 1 56 ? -0.565 52.076 19.452 1.00 41.64 55 ARG D CA 1
ATOM 6042 C C . ARG D 1 56 ? -1.665 52.900 18.780 1.00 40.75 55 ARG D C 1
ATOM 6043 O O . ARG D 1 56 ? -2.178 53.853 19.365 1.00 42.79 55 ARG D O 1
ATOM 6051 N N . LEU D 1 57 ? -2.007 52.548 17.543 1.00 34.15 56 LEU D N 1
ATOM 6052 C CA . LEU D 1 57 ? -2.994 53.306 16.764 1.00 34.48 56 LEU D CA 1
ATOM 6053 C C . LEU D 1 57 ? -4.449 52.973 17.157 1.00 36.69 56 LEU D C 1
ATOM 6054 O O . LEU D 1 57 ? -5.368 53.777 16.939 1.00 38.01 56 LEU D O 1
ATOM 6059 N N . LEU D 1 58 ? -4.643 51.776 17.705 1.00 35.72 57 LEU D N 1
ATOM 6060 C CA . LEU D 1 58 ? -5.973 51.286 18.058 1.00 35.05 57 LEU D CA 1
ATOM 6061 C C . LEU D 1 58 ? -6.661 52.197 19.055 1.00 43.57 57 LEU D C 1
ATOM 6062 O O . LEU D 1 58 ? -6.017 52.753 19.934 1.00 47.99 57 LEU D O 1
ATOM 6067 N N . GLU D 1 59 ? -7.974 52.328 18.926 1.00 38.37 58 GLU D N 1
ATOM 6068 C CA . GLU D 1 59 ? -8.764 53.096 19.877 1.00 40.92 58 GLU D CA 1
ATOM 6069 C C . GLU D 1 59 ? -9.887 52.199 20.356 1.00 41.72 58 GLU D C 1
ATOM 6070 O O . GLU D 1 59 ? -10.439 51.420 19.574 1.00 40.80 58 GLU D O 1
ATOM 6076 N N . PRO D 1 60 ? -10.253 52.318 21.637 1.00 41.11 59 PRO D N 1
ATOM 6077 C CA . PRO D 1 60 ? -11.355 51.508 22.151 1.00 37.93 59 PRO D CA 1
ATOM 6078 C C . PRO D 1 60 ? -12.570 51.534 21.222 1.00 43.74 59 PRO D C 1
ATOM 6079 O O . PRO D 1 60 ? -12.947 52.591 20.699 1.00 41.97 59 PRO D O 1
ATOM 6083 N N . GLY D 1 61 ? -13.148 50.360 20.991 1.00 38.30 60 GLY D N 1
ATOM 6084 C CA . GLY D 1 61 ? -14.328 50.243 20.154 1.00 46.24 60 GLY D CA 1
ATOM 6085 C C . GLY D 1 61 ? -14.060 50.203 18.661 1.00 46.80 60 GLY D C 1
ATOM 6086 O O . GLY D 1 61 ? -14.992 50.136 17.865 1.00 47.29 60 GLY D O 1
ATOM 6087 N N . ASP D 1 62 ? -12.789 50.260 18.277 1.00 39.13 61 ASP D N 1
ATOM 6088 C CA . ASP D 1 62 ? -12.427 50.202 16.868 1.00 34.60 61 ASP D CA 1
ATOM 6089 C C . ASP D 1 62 ? -12.979 48.950 16.214 1.00 37.16 61 ASP D C 1
ATOM 6090 O O . ASP D 1 62 ? -12.849 47.854 16.760 1.00 35.44 61 ASP D O 1
ATOM 6095 N N . ILE D 1 63 ? -13.576 49.116 15.039 1.00 35.29 62 ILE D N 1
ATOM 6096 C CA . ILE D 1 63 ? -13.747 48.000 14.117 1.00 37.50 62 ILE D CA 1
ATOM 6097 C C . ILE D 1 63 ? -12.464 47.825 13.300 1.00 37.20 62 ILE D C 1
ATOM 6098 O O . ILE D 1 63 ? -12.038 48.757 12.601 1.00 36.75 62 ILE D O 1
ATOM 6103 N N . VAL D 1 64 ? -11.846 46.642 13.399 1.00 31.88 63 VAL D N 1
ATOM 6104 C CA . VAL D 1 64 ? -10.560 46.367 12.754 1.00 30.72 63 VAL D CA 1
ATOM 6105 C C . VAL D 1 64 ? -10.717 45.323 11.653 1.00 33.99 63 VAL D C 1
ATOM 6106 O O . VAL D 1 64 ? -11.226 44.235 11.906 1.00 33.19 63 VAL D O 1
ATOM 6110 N N . GLY D 1 65 ? -10.280 45.649 10.438 1.00 32.58 64 GLY D N 1
ATOM 6111 C CA . GLY D 1 65 ? -10.488 44.776 9.286 1.00 34.77 64 GLY D CA 1
ATOM 6112 C C . GLY D 1 65 ? -9.190 44.190 8.770 1.00 35.81 64 GLY D C 1
ATOM 6113 O O . GLY D 1 65 ? -8.166 44.889 8.729 1.00 30.72 64 GLY D O 1
ATOM 6114 N N . PHE D 1 66 ? -9.233 42.910 8.387 1.00 29.32 65 PHE D N 1
ATOM 6115 C CA . PHE D 1 66 ? -8.046 42.151 7.981 1.00 27.51 65 PHE D CA 1
ATOM 6116 C C . PHE D 1 66 ? -8.159 41.575 6.565 1.00 32.06 65 PHE D C 1
ATOM 6117 O O . PHE D 1 66 ? -9.163 40.966 6.203 1.00 32.77 65 PHE D O 1
ATOM 6125 N N . SER D 1 67 ? -7.133 41.760 5.748 1.00 32.71 66 SER D N 1
ATOM 6126 C CA . SER D 1 67 ? -7.136 41.072 4.468 1.00 34.36 66 SER D CA 1
ATOM 6127 C C . SER D 1 67 ? -6.444 39.746 4.695 1.00 33.63 66 SER D C 1
ATOM 6128 O O . SER D 1 67 ? -6.110 39.403 5.834 1.00 31.82 66 SER D O 1
ATOM 6131 N N . TRP D 1 68 ? -6.237 38.985 3.626 1.00 33.85 67 TRP D N 1
ATOM 6132 C CA . TRP D 1 68 ? -5.615 37.681 3.802 1.00 38.20 67 TRP D CA 1
ATOM 6133 C C . TRP D 1 68 ? -4.122 37.752 3.520 1.00 39.56 67 TRP D C 1
ATOM 6134 O O . TRP D 1 68 ? -3.605 38.824 3.189 1.00 35.76 67 TRP D O 1
ATOM 6145 N N . GLY D 1 69 ? -3.425 36.630 3.683 1.00 36.50 68 GLY D N 1
ATOM 6146 C CA . GLY D 1 69 ? -2.072 36.526 3.169 1.00 32.03 68 GLY D CA 1
ATOM 6147 C C . GLY D 1 69 ? -0.942 36.527 4.177 1.00 31.56 68 GLY D C 1
ATOM 6148 O O . GLY D 1 69 ? -1.126 36.819 5.348 1.00 33.12 68 GLY D O 1
ATOM 6149 N N . ARG D 1 70 ? 0.234 36.162 3.676 1.00 33.13 69 ARG D N 1
ATOM 6150 C CA . ARG D 1 70 ? 1.497 36.075 4.414 1.00 34.38 69 ARG D CA 1
ATOM 6151 C C . ARG D 1 70 ? 1.874 37.372 5.145 1.00 34.73 69 ARG D C 1
ATOM 6152 O O . ARG D 1 70 ? 2.363 37.364 6.284 1.00 36.59 69 ARG D O 1
ATOM 6160 N N . ALA D 1 71 ? 1.683 38.501 4.472 1.00 29.53 70 ALA D N 1
ATOM 6161 C CA . ALA D 1 71 ? 2.143 39.760 5.058 1.00 26.63 70 ALA D CA 1
ATOM 6162 C C . ALA D 1 71 ? 1.295 40.136 6.273 1.00 25.85 70 ALA D C 1
ATOM 6163 O O . ALA D 1 71 ? 1.830 40.425 7.351 1.00 30.95 70 ALA D O 1
ATOM 6165 N N . VAL D 1 72 ? -0.028 40.102 6.111 1.00 27.02 71 VAL D N 1
ATOM 6166 C CA . VAL D 1 72 ? -0.926 40.389 7.226 1.00 29.99 71 VAL D CA 1
ATOM 6167 C C . VAL D 1 72 ? -0.728 39.356 8.320 1.00 32.61 71 VAL D C 1
ATOM 6168 O O . VAL D 1 72 ? -0.803 39.664 9.524 1.00 27.11 71 VAL D O 1
ATOM 6172 N N . SER D 1 73 ? -0.464 38.113 7.897 1.00 27.35 72 SER D N 1
ATOM 6173 C CA . SER D 1 73 ? -0.249 37.037 8.841 1.00 26.84 72 SER D CA 1
ATOM 6174 C C . SER D 1 73 ? 0.932 37.372 9.747 1.00 31.28 72 SER D C 1
ATOM 6175 O O . SER D 1 73 ? 0.869 37.202 10.970 1.00 30.99 72 SER D O 1
ATOM 6178 N N . ALA D 1 74 ? 2.010 37.846 9.136 1.00 29.63 73 ALA D N 1
ATOM 6179 C CA . ALA D 1 74 ? 3.221 38.191 9.870 1.00 33.03 73 ALA D CA 1
ATOM 6180 C C . ALA D 1 74 ? 2.920 39.183 10.994 1.00 37.69 73 ALA D C 1
ATOM 6181 O O . ALA D 1 74 ? 3.420 39.056 12.106 1.00 34.27 73 ALA D O 1
ATOM 6183 N N . LEU D 1 75 ? 2.083 40.168 10.702 1.00 33.67 74 LEU D N 1
ATOM 6184 C CA . LEU D 1 75 ? 1.699 41.146 11.718 1.00 24.22 74 LEU D CA 1
ATOM 6185 C C . LEU D 1 75 ? 0.814 40.528 12.793 1.00 25.56 74 LEU D C 1
ATOM 6186 O O . LEU D 1 75 ? 1.024 40.735 13.986 1.00 32.04 74 LEU D O 1
ATOM 6191 N N . VAL D 1 76 ? -0.211 39.793 12.377 1.00 26.04 75 VAL D N 1
ATOM 6192 C CA . VAL D 1 76 ? -1.105 39.183 13.352 1.00 29.50 75 VAL D CA 1
ATOM 6193 C C . VAL D 1 76 ? -0.344 38.231 14.287 1.00 29.64 75 VAL D C 1
ATOM 6194 O O . VAL D 1 76 ? -0.510 38.285 15.503 1.00 31.87 75 VAL D O 1
ATOM 6198 N N . GLU D 1 77 ? 0.516 37.381 13.729 1.00 33.43 76 GLU D N 1
ATOM 6199 C CA . GLU D 1 77 ? 1.331 36.474 14.544 1.00 34.31 76 GLU D CA 1
ATOM 6200 C C . GLU D 1 77 ? 2.193 37.196 15.579 1.00 38.88 76 GLU D C 1
ATOM 6201 O O . GLU D 1 77 ? 2.606 36.599 16.563 1.00 34.18 76 GLU D O 1
ATOM 6207 N N . ASN D 1 78 ? 2.522 38.462 15.342 1.00 35.87 77 ASN D N 1
ATOM 6208 C CA . ASN D 1 78 ? 3.427 39.166 16.245 1.00 34.35 77 ASN D CA 1
ATOM 6209 C C . ASN D 1 78 ? 2.713 40.116 17.183 1.00 37.92 77 ASN D C 1
ATOM 6210 O O . ASN D 1 78 ? 3.348 40.860 17.906 1.00 40.96 77 ASN D O 1
ATOM 6215 N N . LEU D 1 79 ? 1.390 40.108 17.149 1.00 34.05 78 LEU D N 1
ATOM 6216 C CA . LEU D 1 79 ? 0.635 40.976 18.018 1.00 35.32 78 LEU D CA 1
ATOM 6217 C C . LEU D 1 79 ? 0.874 40.569 19.455 1.00 41.99 78 LEU D C 1
ATOM 6218 O O . LEU D 1 79 ? 0.737 39.402 19.799 1.00 38.46 78 LEU D O 1
ATOM 6223 N N . PRO D 1 80 ? 1.202 41.539 20.317 1.00 41.53 79 PRO D N 1
ATOM 6224 C CA . PRO D 1 80 ? 1.256 41.218 21.749 1.00 42.85 79 PRO D CA 1
ATOM 6225 C C . PRO D 1 80 ? -0.094 40.702 22.263 1.00 40.00 79 PRO D C 1
ATOM 6226 O O . PRO D 1 80 ? -1.156 41.101 21.769 1.00 39.83 79 PRO D O 1
ATOM 6230 N N . GLN D 1 81 ? -0.069 39.834 23.261 1.00 39.79 80 GLN D N 1
ATOM 6231 C CA . GLN D 1 81 ? -1.312 39.377 23.878 1.00 43.29 80 GLN D CA 1
ATOM 6232 C C . GLN D 1 81 ? -1.782 40.432 24.866 1.00 52.41 80 GLN D C 1
ATOM 6233 O O . GLN D 1 81 ? -1.112 40.698 25.859 1.00 58.88 80 GLN D O 1
ATOM 6239 N N . ALA D 1 82 ? -2.909 41.067 24.573 1.00 46.60 81 ALA D N 1
ATOM 6240 C CA . ALA D 1 82 ? -3.465 42.062 25.474 1.00 41.22 81 ALA D CA 1
ATOM 6241 C C . ALA D 1 82 ? -3.971 41.341 26.704 1.00 48.62 81 ALA D C 1
ATOM 6242 O O . ALA D 1 82 ? -4.434 40.197 26.618 1.00 44.58 81 ALA D O 1
ATOM 6244 N N . GLY D 1 83 ? -3.850 42.009 27.848 1.00 55.56 82 GLY D N 1
ATOM 6245 C CA . GLY D 1 83 ? -4.363 41.507 29.106 1.00 57.35 82 GLY D CA 1
ATOM 6246 C C . GLY D 1 83 ? -5.737 42.090 29.375 1.00 61.88 82 GLY D C 1
ATOM 6247 O O . GLY D 1 83 ? -6.493 41.577 30.200 1.00 64.30 82 GLY D O 1
ATOM 6248 N N . GLN D 1 84 ? -6.071 43.171 28.676 1.00 61.08 83 GLN D N 1
ATOM 6249 C CA . GLN D 1 84 ? -7.435 43.684 28.750 1.00 63.56 83 GLN D CA 1
ATOM 6250 C C . GLN D 1 84 ? -8.036 44.135 27.423 1.00 53.27 83 GLN D C 1
ATOM 6251 O O . GLN D 1 84 ? -7.342 44.593 26.515 1.00 47.46 83 GLN D O 1
ATOM 6257 N N . SER D 1 85 ? -9.351 44.001 27.346 1.00 52.24 84 SER D N 1
ATOM 6258 C CA . SER D 1 85 ? -10.116 44.379 26.178 1.00 49.55 84 SER D CA 1
ATOM 6259 C C . SER D 1 85 ? -10.135 45.881 25.936 1.00 43.98 84 SER D C 1
ATOM 6260 O O . SER D 1 85 ? -10.137 46.677 26.875 1.00 45.36 84 SER D O 1
ATOM 6263 N N . ARG D 1 86 ? -10.173 46.249 24.663 1.00 40.10 85 ARG D N 1
ATOM 6264 C CA . ARG D 1 86 ? -10.478 47.608 24.241 1.00 38.26 85 ARG D CA 1
ATOM 6265 C C . ARG D 1 86 ? -11.734 47.559 23.386 1.00 33.10 85 ARG D C 1
ATOM 6266 O O . ARG D 1 86 ? -11.901 48.327 22.447 1.00 38.17 85 ARG D O 1
ATOM 6274 N N . GLN D 1 87 ? -12.601 46.625 23.720 1.00 32.90 86 GLN D N 1
ATOM 6275 C CA . GLN D 1 87 ? -13.905 46.510 23.073 1.00 42.10 86 GLN D CA 1
ATOM 6276 C C . GLN D 1 87 ? -13.730 46.521 21.559 1.00 36.09 86 GLN D C 1
ATOM 6277 O O . GLN D 1 87 ? -14.517 47.114 20.831 1.00 42.46 86 GLN D O 1
ATOM 6283 N N . LEU D 1 88 ? -12.679 45.862 21.097 1.00 36.72 87 LEU D N 1
ATOM 6284 C CA . LEU D 1 88 ? -12.372 45.761 19.676 1.00 38.51 87 LEU D CA 1
ATOM 6285 C C . LEU D 1 88 ? -13.217 44.719 18.916 1.00 39.87 87 LEU D C 1
ATOM 6286 O O . LEU D 1 88 ? -13.550 43.643 19.439 1.00 43.97 87 LEU D O 1
ATOM 6291 N N . ILE D 1 89 ? -13.539 45.039 17.667 1.00 30.81 88 ILE D N 1
ATOM 6292 C CA . ILE D 1 89 ? -14.240 44.108 16.792 1.00 35.48 88 ILE D CA 1
ATOM 6293 C C . ILE D 1 89 ? -13.381 43.782 15.570 1.00 35.13 88 ILE D C 1
ATOM 6294 O O . ILE D 1 89 ? -12.981 44.668 14.807 1.00 34.41 88 ILE D O 1
ATOM 6299 N N . CYS D 1 90 ? -13.100 42.503 15.382 1.00 28.56 89 CYS D N 1
ATOM 6300 C CA . CYS D 1 90 ? -12.270 42.080 14.256 1.00 33.73 89 CYS D CA 1
ATOM 6301 C C . CYS D 1 90 ? -13.097 41.405 13.170 1.00 36.61 89 CYS D C 1
ATOM 6302 O O . CYS D 1 90 ? -13.828 40.442 13.444 1.00 38.13 89 CYS D O 1
ATOM 6305 N N . VAL D 1 91 ? -12.963 41.902 11.940 1.00 31.69 90 VAL D N 1
ATOM 6306 C CA . VAL D 1 91 ? -13.743 41.409 10.804 1.00 34.30 90 VAL D CA 1
ATOM 6307 C C . VAL D 1 91 ? -12.833 41.229 9.599 1.00 34.05 90 VAL D C 1
ATOM 6308 O O . VAL D 1 91 ? -11.868 41.961 9.448 1.00 32.04 90 VAL D O 1
ATOM 6312 N N . PRO D 1 92 ? -13.124 40.237 8.742 1.00 31.84 91 PRO D N 1
ATOM 6313 C CA . PRO D 1 92 ? -12.386 40.106 7.488 1.00 30.42 91 PRO D CA 1
ATOM 6314 C C . PRO D 1 92 ? -12.911 41.162 6.529 1.00 31.71 91 PRO D C 1
ATOM 6315 O O . PRO D 1 92 ? -14.109 41.453 6.594 1.00 32.12 91 PRO D O 1
ATOM 6319 N N . ILE D 1 93 ? -12.065 41.701 5.651 1.00 29.99 92 ILE D N 1
ATOM 6320 C CA . ILE D 1 93 ? -12.540 42.667 4.645 1.00 30.47 92 ILE D CA 1
ATOM 6321 C C . ILE D 1 93 ? -12.447 42.105 3.240 1.00 35.39 92 ILE D C 1
ATOM 6322 O O . ILE D 1 93 ? -12.457 42.844 2.242 1.00 33.28 92 ILE D O 1
ATOM 6327 N N . ILE D 1 94 ? -12.395 40.778 3.179 1.00 33.99 93 ILE D N 1
ATOM 6328 C CA . ILE D 1 94 ? -12.460 40.031 1.933 1.00 35.43 93 ILE D CA 1
ATOM 6329 C C . ILE D 1 94 ? -13.002 38.640 2.290 1.00 37.91 93 ILE D C 1
ATOM 6330 O O . ILE D 1 94 ? -12.822 38.172 3.427 1.00 36.17 93 ILE D O 1
ATOM 6335 N N . GLY D 1 95 ? -13.687 37.993 1.348 1.00 35.97 94 GLY D N 1
ATOM 6336 C CA . GLY D 1 95 ? -14.169 36.637 1.563 1.00 34.74 94 GLY D CA 1
ATOM 6337 C C . GLY D 1 95 ? -13.018 35.635 1.583 1.00 41.66 94 GLY D C 1
ATOM 6338 O O . GLY D 1 95 ? -11.863 36.008 1.383 1.00 41.59 94 GLY D O 1
ATOM 6339 N N . GLY D 1 96 ? -13.328 34.363 1.819 1.00 37.82 95 GLY D N 1
ATOM 6340 C CA . GLY D 1 96 ? -12.314 33.310 1.847 1.00 36.80 95 GLY D CA 1
ATOM 6341 C C . GLY D 1 96 ? -11.647 33.022 0.505 1.00 35.05 95 GLY D C 1
ATOM 6342 O O . GLY D 1 96 ? -12.228 33.284 -0.545 1.00 36.83 95 GLY D O 1
ATOM 6343 N N . PRO D 1 97 ? -10.418 32.472 0.536 1.00 40.47 96 PRO D N 1
ATOM 6344 C CA . PRO D 1 97 ? -9.624 32.278 -0.684 1.00 37.59 96 PRO D CA 1
ATOM 6345 C C . PRO D 1 97 ? -10.042 31.057 -1.500 1.00 37.61 96 PRO D C 1
ATOM 6346 O O . PRO D 1 97 ? -9.406 30.759 -2.502 1.00 39.59 96 PRO D O 1
ATOM 6350 N N . SER D 1 98 ? -11.104 30.370 -1.089 1.00 42.78 97 SER D N 1
ATOM 6351 C CA . SER D 1 98 ? -11.606 29.194 -1.818 1.00 42.91 97 SER D CA 1
ATOM 6352 C C . SER D 1 98 ? -10.523 28.169 -2.151 1.00 43.72 97 SER D C 1
ATOM 6353 O O . SER D 1 98 ? -10.468 27.676 -3.282 1.00 44.48 97 SER D O 1
ATOM 6356 N N . GLY D 1 99 ? -9.656 27.868 -1.189 1.00 43.10 98 GLY D N 1
ATOM 6357 C CA . GLY D 1 99 ? -8.597 26.889 -1.396 1.00 44.59 98 GLY D CA 1
ATOM 6358 C C . GLY D 1 99 ? -7.301 27.413 -2.007 1.00 43.00 98 GLY D C 1
ATOM 6359 O O . GLY D 1 99 ? -6.301 26.704 -2.040 1.00 47.99 98 GLY D O 1
ATOM 6360 N N . LYS D 1 100 ? -7.288 28.655 -2.473 1.00 42.76 99 LYS D N 1
ATOM 6361 C CA . LYS D 1 100 ? -6.096 29.195 -3.147 1.00 49.00 99 LYS D CA 1
ATOM 6362 C C . LYS D 1 100 ? -4.979 29.704 -2.206 1.00 49.64 99 LYS D C 1
ATOM 6363 O O . LYS D 1 100 ? -3.882 30.052 -2.655 1.00 50.57 99 LYS D O 1
ATOM 6369 N N . LEU D 1 101 ? -5.274 29.755 -0.907 1.00 42.03 100 LEU D N 1
ATOM 6370 C CA . LEU D 1 101 ? -4.279 30.007 0.122 1.00 33.82 100 LEU D CA 1
ATOM 6371 C C . LEU D 1 101 ? -4.382 28.888 1.153 1.00 35.53 100 LEU D C 1
ATOM 6372 O O . LEU D 1 101 ? -5.478 28.421 1.462 1.00 39.59 100 LEU D O 1
ATOM 6377 N N . GLU D 1 102 ? -3.255 28.477 1.712 1.00 33.10 101 GLU D N 1
ATOM 6378 C CA . GLU D 1 102 ? -3.308 27.507 2.807 1.00 39.33 101 GLU D CA 1
ATOM 6379 C C . GLU D 1 102 ? -4.016 28.124 4.012 1.00 34.21 101 GLU D C 1
ATOM 6380 O O . GLU D 1 102 ? -4.068 29.339 4.150 1.00 32.25 101 GLU D O 1
ATOM 6386 N N . SER D 1 103 ? -4.589 27.272 4.854 1.00 29.33 102 SER D N 1
ATOM 6387 C CA . SER D 1 103 ? -5.473 27.695 5.921 1.00 26.37 102 SER D CA 1
ATOM 6388 C C . SER D 1 103 ? -4.813 28.720 6.826 1.00 29.80 102 SER D C 1
ATOM 6389 O O . SER D 1 103 ? -5.479 29.603 7.346 1.00 32.96 102 SER D O 1
ATOM 6392 N N . ARG D 1 104 ? -3.509 28.600 7.038 1.00 31.21 103 ARG D N 1
ATOM 6393 C CA . ARG D 1 104 ? -2.855 29.543 7.938 1.00 33.79 103 ARG D CA 1
ATOM 6394 C C . ARG D 1 104 ? -2.938 31.002 7.472 1.00 28.82 103 ARG D C 1
ATOM 6395 O O . ARG D 1 104 ? -2.876 31.914 8.292 1.00 28.34 103 ARG D O 1
ATOM 6403 N N . TYR D 1 105 ? -3.132 31.227 6.176 1.00 27.85 104 TYR D N 1
ATOM 6404 C CA . TYR D 1 105 ? -3.189 32.597 5.655 1.00 29.27 104 TYR D CA 1
ATOM 6405 C C . TYR D 1 105 ? -4.606 33.004 5.289 1.00 36.77 104 TYR D C 1
ATOM 6406 O O . TYR D 1 105 ? -4.842 34.116 4.829 1.00 35.47 104 TYR D O 1
ATOM 6415 N N . HIS D 1 106 ? -5.551 32.091 5.505 1.00 34.07 105 HIS D N 1
ATOM 6416 C CA . HIS D 1 106 ? -6.963 32.383 5.300 1.00 40.10 105 HIS D CA 1
ATOM 6417 C C . HIS D 1 106 ? -7.405 33.606 6.118 1.00 34.40 105 HIS D C 1
ATOM 6418 O O . HIS D 1 106 ? -7.048 33.749 7.295 1.00 30.18 105 HIS D O 1
ATOM 6425 N N . VAL D 1 107 ? -8.201 34.468 5.494 1.00 34.61 106 VAL D N 1
ATOM 6426 C CA . VAL D 1 107 ? -8.640 35.713 6.127 1.00 31.20 106 VAL D CA 1
ATOM 6427 C C . VAL D 1 107 ? -9.344 35.473 7.462 1.00 33.04 106 VAL D C 1
ATOM 6428 O O . VAL D 1 107 ? -9.146 36.221 8.394 1.00 33.65 106 VAL D O 1
ATOM 6432 N N . ASN D 1 108 ? -10.151 34.420 7.564 1.00 34.88 107 ASN D N 1
ATOM 6433 C CA . ASN D 1 108 ? -10.783 34.078 8.836 1.00 32.21 107 ASN D CA 1
ATOM 6434 C C . ASN D 1 108 ? -9.802 33.607 9.909 1.00 31.06 107 ASN D C 1
ATOM 6435 O O . ASN D 1 108 ? -9.957 33.938 11.085 1.00 30.30 107 ASN D O 1
ATOM 6440 N N . THR D 1 109 ? -8.811 32.813 9.512 1.00 30.18 108 THR D N 1
ATOM 6441 C CA . THR D 1 109 ? -7.770 32.393 10.436 1.00 30.73 108 THR D CA 1
ATOM 6442 C C . THR D 1 109 ? -7.125 33.623 11.084 1.00 35.17 108 THR D C 1
ATOM 6443 O O . THR D 1 109 ? -6.983 33.688 12.306 1.00 27.03 108 THR D O 1
ATOM 6447 N N . LEU D 1 110 ? -6.749 34.598 10.254 1.00 25.56 109 LEU D N 1
ATOM 6448 C CA . LEU D 1 110 ? -6.060 35.805 10.734 1.00 28.81 109 LEU D CA 1
ATOM 6449 C C . LEU D 1 110 ? -6.950 36.682 11.615 1.00 30.57 109 LEU D C 1
ATOM 6450 O O . LEU D 1 110 ? -6.526 37.196 12.667 1.00 31.57 109 LEU D O 1
ATOM 6455 N N . THR D 1 111 ? -8.184 36.871 11.162 1.00 31.31 110 THR D N 1
ATOM 6456 C CA . THR D 1 111 ? -9.151 37.651 11.891 1.00 31.77 110 THR D CA 1
ATOM 6457 C C . THR D 1 111 ? -9.383 37.052 13.270 1.00 34.58 110 THR D C 1
ATOM 6458 O O . THR D 1 111 ? -9.380 37.763 14.276 1.00 33.05 110 THR D O 1
ATOM 6462 N N . TYR D 1 112 ? -9.556 35.733 13.318 1.00 32.45 111 TYR D N 1
ATOM 6463 C CA . TYR D 1 112 ? -9.779 35.027 14.574 1.00 27.56 111 TYR D CA 1
ATOM 6464 C C . TYR D 1 112 ? -8.590 35.143 15.505 1.00 26.67 111 TYR D C 1
ATOM 6465 O O . TYR D 1 112 ? -8.760 35.411 16.698 1.00 32.12 111 TYR D O 1
ATOM 6474 N N . SER D 1 113 ? -7.384 34.937 14.976 1.00 23.26 112 SER D N 1
ATOM 6475 C CA . SER D 1 113 ? -6.176 35.021 15.806 1.00 29.19 112 SER D CA 1
ATOM 6476 C C . SER D 1 113 ? -5.987 36.429 16.363 1.00 36.74 112 SER D C 1
ATOM 6477 O O . SER D 1 113 ? -5.620 36.609 17.522 1.00 32.71 112 SER D O 1
ATOM 6480 N N . ALA D 1 114 ? -6.209 37.424 15.521 1.00 31.09 113 ALA D N 1
ATOM 6481 C CA . ALA D 1 114 ? -6.059 38.804 15.968 1.00 26.24 113 ALA D CA 1
ATOM 6482 C C . ALA D 1 114 ? -7.062 39.120 17.070 1.00 26.13 113 ALA D C 1
ATOM 6483 O O . ALA D 1 114 ? -6.726 39.789 18.051 1.00 30.95 113 ALA D O 1
ATOM 6485 N N . ALA D 1 115 ? -8.301 38.647 16.928 1.00 22.20 114 ALA D N 1
ATOM 6486 C CA . ALA D 1 115 ? -9.292 38.905 17.971 1.00 27.66 114 ALA D CA 1
ATOM 6487 C C . ALA D 1 115 ? -8.849 38.333 19.320 1.00 35.71 114 ALA D C 1
ATOM 6488 O O . ALA D 1 115 ? -9.064 38.942 20.376 1.00 31.08 114 ALA D O 1
ATOM 6490 N N . ALA D 1 116 ? -8.231 37.158 19.286 1.00 35.18 115 ALA D N 1
ATOM 6491 C CA . ALA D 1 116 ? -7.766 36.528 20.516 1.00 38.28 115 ALA D CA 1
ATOM 6492 C C . ALA D 1 116 ? -6.612 37.315 21.135 1.00 37.30 115 ALA D C 1
ATOM 6493 O O . ALA D 1 116 ? -6.630 37.606 22.324 1.00 38.60 115 ALA D O 1
ATOM 6495 N N . LYS D 1 117 ? -5.625 37.670 20.322 1.00 29.11 116 LYS D N 1
ATOM 6496 C CA . LYS D 1 117 ? -4.521 38.494 20.790 1.00 34.74 116 LYS D CA 1
ATOM 6497 C C . LYS D 1 117 ? -5.002 39.824 21.343 1.00 33.70 116 LYS D C 1
ATOM 6498 O O . LYS D 1 117 ? -4.452 40.308 22.322 1.00 37.44 116 LYS D O 1
ATOM 6504 N N . LEU D 1 118 ? -6.031 40.399 20.721 1.00 33.22 117 LEU D N 1
ATOM 6505 C CA . LEU D 1 118 ? -6.490 41.758 21.042 1.00 39.15 117 LEU D CA 1
ATOM 6506 C C . LEU D 1 118 ? -7.610 41.744 22.068 1.00 40.12 117 LEU D C 1
ATOM 6507 O O . LEU D 1 118 ? -8.128 42.789 22.441 1.00 37.47 117 LEU D O 1
ATOM 6512 N N . LYS D 1 119 ? -7.971 40.541 22.511 1.00 39.67 118 LYS D N 1
ATOM 6513 C CA . LYS D 1 119 ? -9.079 40.333 23.434 1.00 40.70 118 LYS D CA 1
ATOM 6514 C C . LYS D 1 119 ? -10.358 40.973 22.931 1.00 40.62 118 LYS D C 1
ATOM 6515 O O . LYS D 1 119 ? -11.110 41.576 23.683 1.00 34.30 118 LYS D O 1
ATOM 6521 N N . GLY D 1 120 ? -10.615 40.814 21.645 1.00 40.72 119 GLY D N 1
ATOM 6522 C CA . GLY D 1 120 ? -11.819 41.362 21.058 1.00 36.47 119 GLY D CA 1
ATOM 6523 C C . GLY D 1 120 ? -12.728 40.260 20.528 1.00 34.92 119 GLY D C 1
ATOM 6524 O O . GLY D 1 120 ? -12.525 39.076 20.799 1.00 36.46 119 GLY D O 1
ATOM 6525 N N . GLU D 1 121 ? -13.727 40.676 19.765 1.00 33.33 120 GLU D N 1
ATOM 6526 C CA . GLU D 1 121 ? -14.705 39.810 19.144 1.00 38.34 120 GLU D CA 1
ATOM 6527 C C . GLU D 1 121 ? -14.358 39.673 17.670 1.00 41.77 120 GLU D C 1
ATOM 6528 O O . GLU D 1 121 ? -13.790 40.583 17.084 1.00 40.73 120 GLU D O 1
ATOM 6534 N N . SER D 1 122 ? -14.675 38.537 17.063 1.00 36.38 121 SER D N 1
ATOM 6535 C CA . SER D 1 122 ? -14.478 38.406 15.626 1.00 28.83 121 SER D CA 1
ATOM 6536 C C . SER D 1 122 ? -15.783 38.019 14.981 1.00 30.04 121 SER D C 1
ATOM 6537 O O . SER D 1 122 ? -16.606 37.333 15.574 1.00 32.50 121 SER D O 1
ATOM 6540 N N . HIS D 1 123 ? -15.991 38.478 13.760 1.00 29.33 122 HIS D N 1
ATOM 6541 C CA . HIS D 1 123 ? -17.117 38.002 12.983 1.00 32.26 122 HIS D CA 1
ATOM 6542 C C . HIS D 1 123 ? -16.548 37.522 11.664 1.00 36.49 122 HIS D C 1
ATOM 6543 O O . HIS D 1 123 ? -16.056 38.332 10.885 1.00 37.73 122 HIS D O 1
ATOM 6550 N N . LEU D 1 124 ? -16.612 36.202 11.443 1.00 31.95 123 LEU D N 1
ATOM 6551 C CA . LEU D 1 124 ? -15.953 35.541 10.310 1.00 37.61 123 LEU D CA 1
ATOM 6552 C C . LEU D 1 124 ? -16.857 35.540 9.091 1.00 37.94 123 LEU D C 1
ATOM 6553 O O . LEU D 1 124 ? -18.071 35.490 9.239 1.00 36.30 123 LEU D O 1
ATOM 6558 N N . ALA D 1 125 ? -16.268 35.600 7.897 1.00 39.02 124 ALA D N 1
ATOM 6559 C CA . ALA D 1 125 ? -17.050 35.590 6.672 1.00 38.87 124 ALA D CA 1
ATOM 6560 C C . ALA D 1 125 ? -17.206 34.179 6.119 1.00 39.97 124 ALA D C 1
ATOM 6561 O O . ALA D 1 125 ? -16.230 33.441 5.959 1.00 37.01 124 ALA D O 1
ATOM 6563 N N . ASP D 1 126 ? -18.451 33.804 5.851 1.00 34.40 125 ASP D N 1
ATOM 6564 C CA . ASP D 1 126 ? -18.749 32.499 5.288 1.00 37.88 125 ASP D CA 1
ATOM 6565 C C . ASP D 1 126 ? -19.209 32.649 3.853 1.00 43.78 125 ASP D C 1
ATOM 6566 O O . ASP D 1 126 ? -20.165 32.008 3.431 1.00 53.63 125 ASP D O 1
ATOM 6571 N N . PHE D 1 127 ? -18.537 33.513 3.109 1.00 34.07 126 PHE D N 1
ATOM 6572 C CA . PHE D 1 127 ? -18.748 33.609 1.667 1.00 37.48 126 PHE D CA 1
ATOM 6573 C C . PHE D 1 127 ? -17.375 33.665 1.028 1.00 36.31 126 PHE D C 1
ATOM 6574 O O . PHE D 1 127 ? -16.408 34.042 1.687 1.00 40.19 126 PHE D O 1
ATOM 6582 N N . PRO D 1 128 ? -17.275 33.265 -0.249 1.00 39.69 127 PRO D N 1
ATOM 6583 C CA . PRO D 1 128 ? -15.969 33.293 -0.908 1.00 38.95 127 PRO D CA 1
ATOM 6584 C C . PRO D 1 128 ? -15.640 34.704 -1.385 1.00 38.97 127 PRO D C 1
ATOM 6585 O O . PRO D 1 128 ? -16.535 35.485 -1.654 1.00 45.83 127 PRO D O 1
ATOM 6589 N N . ALA D 1 129 ? -14.357 34.997 -1.507 1.00 40.14 128 ALA D N 1
ATOM 6590 C CA . ALA D 1 129 ? -13.922 36.230 -2.095 1.00 37.02 128 ALA D CA 1
ATOM 6591 C C . ALA D 1 129 ? -14.224 36.320 -3.588 1.00 47.02 128 ALA D C 1
ATOM 6592 O O . ALA D 1 129 ? -14.569 37.399 -4.085 1.00 48.97 128 ALA D O 1
ATOM 6594 N N . LEU D 1 130 ? -14.063 35.211 -4.305 1.00 46.56 129 LEU D N 1
ATOM 6595 C CA . LEU D 1 130 ? -14.289 35.192 -5.750 1.00 49.30 129 LEU D CA 1
ATOM 6596 C C . LEU D 1 130 ? -15.353 34.204 -6.183 1.00 53.51 129 LEU D C 1
ATOM 6597 O O . LEU D 1 130 ? -15.306 33.015 -5.837 1.00 50.61 129 LEU D O 1
ATOM 6602 N N . LEU D 1 131 ? -16.313 34.690 -6.960 1.00 55.96 130 LEU D N 1
ATOM 6603 C CA . LEU D 1 131 ? -17.351 33.819 -7.491 1.00 60.08 130 LEU D CA 1
ATOM 6604 C C . LEU D 1 131 ? -17.408 33.962 -9.003 1.00 64.84 130 LEU D C 1
ATOM 6605 O O . LEU D 1 131 ? -17.460 35.073 -9.511 1.00 69.74 130 LEU D O 1
ATOM 6610 N N . ASP D 1 132 ? -17.391 32.847 -9.723 1.00 65.15 131 ASP D N 1
ATOM 6611 C CA . ASP D 1 132 ? -17.342 32.884 -11.191 1.00 73.50 131 ASP D CA 1
ATOM 6612 C C . ASP D 1 132 ? -18.648 33.312 -11.850 1.00 66.77 131 ASP D C 1
ATOM 6613 O O . ASP D 1 132 ? -18.649 33.867 -12.942 1.00 67.45 131 ASP D O 1
ATOM 6618 N N . ASN D 1 133 ? -19.756 33.030 -11.179 1.00 65.75 132 ASN D N 1
ATOM 6619 C CA . ASN D 1 133 ? -21.078 33.347 -11.686 1.00 66.37 132 ASN D CA 1
ATOM 6620 C C . ASN D 1 133 ? -21.580 34.635 -11.033 1.00 64.24 132 ASN D C 1
ATOM 6621 O O . ASN D 1 133 ? -21.738 34.705 -9.812 1.00 59.23 132 ASN D O 1
ATOM 6626 N N . PRO D 1 134 ? -21.827 35.668 -11.848 1.00 67.62 133 PRO D N 1
ATOM 6627 C CA . PRO D 1 134 ? -22.237 36.975 -11.322 1.00 71.08 133 PRO D CA 1
ATOM 6628 C C . PRO D 1 134 ? -23.559 36.872 -10.569 1.00 65.74 133 PRO D C 1
ATOM 6629 O O . PRO D 1 134 ? -23.741 37.512 -9.529 1.00 59.04 133 PRO D O 1
ATOM 6633 N N . LEU D 1 135 ? -24.462 36.049 -11.094 1.00 69.33 134 LEU D N 1
ATOM 6634 C CA . LEU D 1 135 ? -25.749 35.808 -10.456 1.00 70.28 134 LEU D CA 1
ATOM 6635 C C . LEU D 1 135 ? -25.569 35.364 -8.990 1.00 66.92 134 LEU D C 1
ATOM 6636 O O . LEU D 1 135 ? -26.094 36.007 -8.073 1.00 63.47 134 LEU D O 1
ATOM 6641 N N . ILE D 1 136 ? -24.807 34.290 -8.768 1.00 60.92 135 ILE D N 1
ATOM 6642 C CA . ILE D 1 136 ? -24.551 33.792 -7.411 1.00 58.77 135 ILE D CA 1
ATOM 6643 C C . ILE D 1 136 ? -23.867 34.826 -6.536 1.00 54.69 135 ILE D C 1
ATOM 6644 O O . ILE D 1 136 ? -24.228 35.033 -5.365 1.00 53.18 135 ILE D O 1
ATOM 6649 N N . ARG D 1 137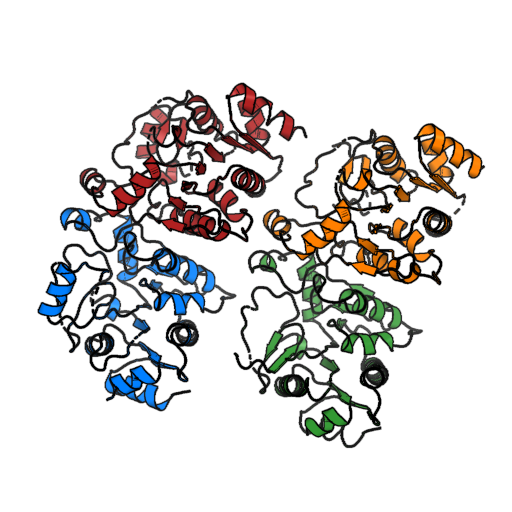 ? -22.831 35.442 -7.088 1.00 48.15 136 ARG D N 1
ATOM 6650 C CA . ARG D 1 137 ? -22.159 36.533 -6.395 1.00 54.29 136 ARG D CA 1
ATOM 6651 C C . ARG D 1 137 ? -23.151 37.595 -5.898 1.00 59.35 136 ARG D C 1
ATOM 6652 O O . ARG D 1 137 ? -23.084 38.037 -4.742 1.00 62.60 136 ARG D O 1
ATOM 6660 N N . ASN D 1 138 ? -24.078 37.993 -6.765 1.00 60.00 137 ASN D N 1
ATOM 6661 C CA . ASN D 1 138 ? -25.053 39.024 -6.419 1.00 58.43 137 ASN D CA 1
ATOM 6662 C C . ASN D 1 138 ? -26.043 38.568 -5.360 1.00 55.31 137 ASN D C 1
ATOM 6663 O O . ASN D 1 138 ? -26.394 39.328 -4.463 1.00 54.74 137 ASN D O 1
ATOM 6668 N N . GLY D 1 139 ? -26.495 37.323 -5.479 1.00 58.23 138 GLY D N 1
ATOM 6669 C CA . GLY D 1 139 ? -27.420 36.740 -4.521 1.00 60.90 138 GLY D CA 1
ATOM 6670 C C . GLY D 1 139 ? -26.868 36.629 -3.109 1.00 54.99 138 GLY D C 1
ATOM 6671 O O . GLY D 1 139 ? -27.597 36.765 -2.133 1.00 57.76 138 GLY D O 1
ATOM 6672 N N . ILE D 1 140 ? -25.578 36.351 -2.989 1.00 55.33 139 ILE D N 1
ATOM 6673 C CA . ILE D 1 140 ? -24.976 36.240 -1.668 1.00 55.95 139 ILE D CA 1
ATOM 6674 C C . ILE D 1 140 ? -24.876 37.624 -1.043 1.00 55.09 139 ILE D C 1
ATOM 6675 O O . ILE D 1 140 ? -25.002 37.800 0.170 1.00 53.93 139 ILE D O 1
ATOM 6688 N N . GLN D 1 142 ? -26.973 39.679 -0.978 1.00 65.24 141 GLN D N 1
ATOM 6689 C CA . GLN D 1 142 ? -28.292 40.091 -0.508 1.00 62.72 141 GLN D CA 1
ATOM 6690 C C . GLN D 1 142 ? -28.693 39.363 0.769 1.00 62.66 141 GLN D C 1
ATOM 6691 O O . GLN D 1 142 ? -29.744 39.635 1.352 1.00 59.34 141 GLN D O 1
ATOM 6697 N N . SER D 1 143 ? -27.856 38.418 1.194 1.00 52.70 142 SER D N 1
ATOM 6698 C CA . SER D 1 143 ? -28.147 37.625 2.373 1.00 51.36 142 SER D CA 1
ATOM 6699 C C . SER D 1 143 ? -27.896 38.459 3.626 1.00 49.77 142 SER D C 1
ATOM 6700 O O . SER D 1 143 ? -27.100 39.392 3.591 1.00 45.30 142 SER D O 1
ATOM 6703 N N . GLN D 1 144 ? -28.543 38.130 4.741 1.00 52.46 143 GLN D N 1
ATOM 6704 C CA . GLN D 1 144 ? -28.349 38.934 5.949 1.00 54.45 143 GLN D CA 1
ATOM 6705 C C . GLN D 1 144 ? -26.908 38.870 6.437 1.00 53.17 143 GLN D C 1
ATOM 6706 O O . GLN D 1 144 ? -26.343 39.885 6.815 1.00 48.22 143 GLN D O 1
ATOM 6712 N N . HIS D 1 145 ? -26.314 37.675 6.431 1.00 54.03 144 HIS D N 1
ATOM 6713 C CA . HIS D 1 145 ? -24.902 37.511 6.811 1.00 45.17 144 HIS D CA 1
ATOM 6714 C C . HIS D 1 145 ? -23.937 38.459 6.069 1.00 45.69 144 HIS D C 1
ATOM 6715 O O . HIS D 1 145 ? -23.154 39.162 6.702 1.00 51.77 144 HIS D O 1
ATOM 6722 N N . PHE D 1 146 ? -23.984 38.499 4.741 1.00 45.50 145 PHE D N 1
ATOM 6723 C CA . PHE D 1 146 ? -23.127 39.435 4.014 1.00 48.93 145 PHE D CA 1
ATOM 6724 C C . PHE D 1 146 ? -23.416 40.892 4.398 1.00 47.97 145 PHE D C 1
ATOM 6725 O O . PHE D 1 146 ? -22.488 41.685 4.623 1.00 46.70 145 PHE D O 1
ATOM 6733 N N . LYS D 1 147 ? -24.697 41.256 4.449 1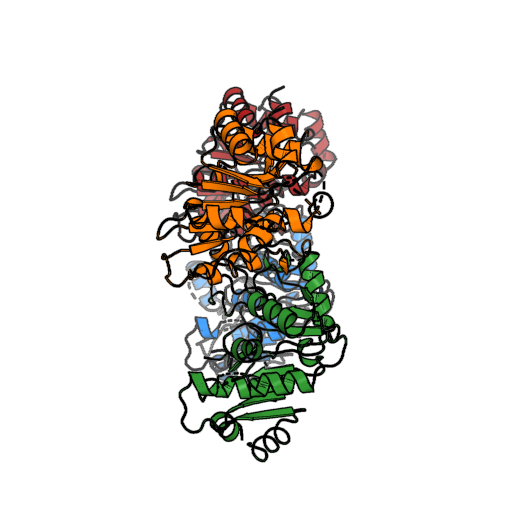.00 45.85 146 LYS D N 1
ATOM 6734 C CA . LYS D 1 147 ? -25.060 42.617 4.810 1.00 47.79 146 LYS D CA 1
ATOM 6735 C C . LYS D 1 147 ? -24.481 42.912 6.177 1.00 45.98 146 LYS D C 1
ATOM 6736 O O . LYS D 1 147 ? -24.024 44.019 6.437 1.00 44.48 146 LYS D O 1
ATOM 6742 N N . THR D 1 148 ? -24.481 41.918 7.064 1.00 47.52 147 THR D N 1
ATOM 6743 C CA . THR D 1 148 ? -23.967 42.179 8.405 1.00 48.18 147 THR D CA 1
ATOM 6744 C C . THR D 1 148 ? -22.474 42.489 8.360 1.00 47.57 147 THR D C 1
ATOM 6745 O O . THR D 1 148 ? -22.011 43.440 8.989 1.00 48.88 147 THR D O 1
ATOM 6749 N N . ILE D 1 149 ? -21.718 41.678 7.622 1.00 53.13 148 ILE D N 1
ATOM 6750 C CA . ILE D 1 149 ? -20.269 41.890 7.477 1.00 46.96 148 ILE D CA 1
ATOM 6751 C C . ILE D 1 149 ? -20.032 43.223 6.761 1.00 41.59 148 ILE D C 1
ATOM 6752 O O . ILE D 1 149 ? -19.182 44.021 7.141 1.00 42.98 148 ILE D O 1
ATOM 6757 N N . SER D 1 150 ? -20.814 43.463 5.719 1.00 45.80 149 SER D N 1
ATOM 6758 C CA . SER D 1 150 ? -20.651 44.657 4.926 1.00 46.46 149 SER D CA 1
ATOM 6759 C C . SER D 1 150 ? -20.869 45.902 5.787 1.00 45.61 149 SER D C 1
ATOM 6760 O O . SER D 1 150 ? -20.178 46.901 5.625 1.00 47.69 149 SER D O 1
ATOM 6763 N N . ALA D 1 151 ? -21.829 45.838 6.705 1.00 47.90 150 ALA D N 1
ATOM 6764 C CA . ALA D 1 151 ? -22.145 46.999 7.536 1.00 48.27 150 ALA D CA 1
ATOM 6765 C C . ALA D 1 151 ? -21.005 47.304 8.470 1.00 46.68 150 ALA D C 1
ATOM 6766 O O . ALA D 1 151 ? -20.841 48.442 8.890 1.00 48.48 150 ALA D O 1
ATOM 6768 N N . TYR D 1 152 ? -20.225 46.290 8.831 1.00 43.68 151 TYR D N 1
ATOM 6769 C CA . TYR D 1 152 ? -18.987 46.578 9.549 1.00 42.93 151 TYR D CA 1
ATOM 6770 C C . TYR D 1 152 ? -18.002 47.301 8.628 1.00 41.14 151 TYR D C 1
ATOM 6771 O O . TYR D 1 152 ? -17.359 48.266 9.029 1.00 38.94 151 TYR D O 1
ATOM 6780 N N . TRP D 1 153 ? -17.879 46.835 7.389 1.00 36.79 152 TRP D N 1
ATOM 6781 C CA . TRP D 1 153 ? -17.006 47.512 6.443 1.00 34.97 152 TRP D CA 1
ATOM 6782 C C . TRP D 1 153 ? -17.367 49.003 6.306 1.00 38.09 152 TRP D C 1
ATOM 6783 O O . TRP D 1 153 ? -16.496 49.858 6.120 1.00 38.11 152 TRP D O 1
ATOM 6794 N N . ASP D 1 154 ? -18.659 49.291 6.380 1.00 41.86 153 ASP D N 1
ATOM 6795 C CA . ASP D 1 154 ? -19.159 50.659 6.322 1.00 44.41 153 ASP D CA 1
ATOM 6796 C C . ASP D 1 154 ? -18.616 51.535 7.455 1.00 49.42 153 ASP D C 1
ATOM 6797 O O . ASP D 1 154 ? -18.507 52.755 7.309 1.00 47.31 153 ASP D O 1
ATOM 6802 N N . ASN D 1 155 ? -18.272 50.917 8.578 1.00 48.24 154 ASN D N 1
ATOM 6803 C CA . ASN D 1 155 ? -17.836 51.660 9.757 1.00 47.16 154 ASN D CA 1
ATOM 6804 C C . ASN D 1 155 ? -16.403 51.305 10.145 1.00 42.82 154 ASN D C 1
ATOM 6805 O O . ASN D 1 155 ? -16.004 51.522 11.282 1.00 39.91 154 ASN D O 1
ATOM 6810 N N . LEU D 1 156 ? -15.647 50.723 9.219 1.00 39.10 155 LEU D N 1
ATOM 6811 C CA . LEU D 1 156 ? -14.286 50.290 9.512 1.00 33.62 155 LEU D CA 1
ATOM 6812 C C . LEU D 1 156 ? -13.441 51.431 10.111 1.00 39.31 155 LEU D C 1
ATOM 6813 O O . LEU D 1 156 ? -13.445 52.549 9.616 1.00 34.55 155 LEU D O 1
ATOM 6818 N N . ASP D 1 157 ? -12.702 51.129 11.163 1.00 37.26 156 ASP D N 1
ATOM 6819 C CA . ASP D 1 157 ? -11.824 52.102 11.788 1.00 36.66 156 ASP D CA 1
ATOM 6820 C C . ASP D 1 157 ? -10.386 51.918 11.330 1.00 38.03 156 ASP D C 1
ATOM 6821 O O . ASP D 1 157 ? -9.706 52.893 10.987 1.00 31.14 156 ASP D O 1
ATOM 6826 N N . ILE D 1 158 ? -9.928 50.660 11.331 1.00 31.42 157 ILE D N 1
ATOM 6827 C CA . ILE D 1 158 ? -8.556 50.336 10.946 1.00 24.74 157 ILE D CA 1
ATOM 6828 C C . ILE D 1 158 ? -8.506 49.119 10.053 1.00 30.55 157 ILE D C 1
ATOM 6829 O O . ILE D 1 158 ? -9.112 48.098 10.383 1.00 34.92 157 ILE D O 1
ATOM 6834 N N . ALA D 1 159 ? -7.790 49.226 8.936 1.00 34.30 158 ALA D N 1
ATOM 6835 C CA . ALA D 1 159 ? -7.551 48.084 8.049 1.00 32.43 158 ALA D CA 1
ATOM 6836 C C . ALA D 1 159 ? -6.100 47.642 8.053 1.00 33.90 158 ALA D C 1
ATOM 6837 O O . ALA D 1 159 ? -5.188 48.464 8.117 1.00 30.33 158 ALA D O 1
ATOM 6839 N N . LEU D 1 160 ? -5.902 46.328 7.971 1.00 33.80 159 LEU D N 1
ATOM 6840 C CA . LEU D 1 160 ? -4.608 45.717 7.729 1.00 30.44 159 LEU D CA 1
ATOM 6841 C C . LEU D 1 160 ? -4.696 45.005 6.411 1.00 35.70 159 LEU D C 1
ATOM 6842 O O . LEU D 1 160 ? -5.548 44.133 6.221 1.00 31.57 159 LEU D O 1
ATOM 6847 N N A VAL D 1 161 ? -3.787 45.342 5.507 0.50 30.55 160 VAL D N 1
ATOM 6848 N N B VAL D 1 161 ? -3.835 45.393 5.486 0.50 30.67 160 VAL D N 1
ATOM 6849 C CA A VAL D 1 161 ? -3.923 44.959 4.113 0.50 31.40 160 VAL D CA 1
ATOM 6850 C CA B VAL D 1 161 ? -3.928 44.879 4.139 0.50 31.28 160 VAL D CA 1
ATOM 6851 C C A VAL D 1 161 ? -2.570 44.682 3.465 0.50 35.49 160 VAL D C 1
ATOM 6852 C C B VAL D 1 161 ? -2.542 44.577 3.597 0.50 35.31 160 VAL D C 1
ATOM 6853 O O A VAL D 1 161 ? -1.618 45.442 3.647 0.50 36.24 160 VAL D O 1
ATOM 6854 O O B VAL D 1 161 ? -1.552 45.197 3.986 0.50 34.52 160 VAL D O 1
ATOM 6861 N N . GLY D 1 162 ? -2.476 43.575 2.732 1.00 34.43 161 GLY D N 1
ATOM 6862 C CA . GLY D 1 162 ? -1.273 43.290 1.986 1.00 34.92 161 GLY D CA 1
ATOM 6863 C C . GLY D 1 162 ? -1.478 43.927 0.624 1.00 38.09 161 GLY D C 1
ATOM 6864 O O . GLY D 1 162 ? -2.579 44.367 0.295 1.00 40.34 161 GLY D O 1
ATOM 6865 N N . ILE D 1 163 ? -0.427 43.992 -0.175 1.00 41.39 162 ILE D N 1
ATOM 6866 C CA . ILE D 1 163 ? -0.564 44.592 -1.484 1.00 38.71 162 ILE D CA 1
ATOM 6867 C C . ILE D 1 163 ? -0.191 43.564 -2.538 1.00 50.42 162 ILE D C 1
ATOM 6868 O O . ILE D 1 163 ? 0.948 43.106 -2.584 1.00 54.84 162 ILE D O 1
ATOM 6873 N N . GLY D 1 164 ? -1.178 43.170 -3.343 1.00 47.98 163 GLY D N 1
ATOM 6874 C CA . GLY D 1 164 ? -0.972 42.213 -4.412 1.00 47.47 163 GLY D CA 1
ATOM 6875 C C . GLY D 1 164 ? -0.157 42.831 -5.527 1.00 59.54 163 GLY D C 1
ATOM 6876 O O . GLY D 1 164 ? -0.117 44.047 -5.669 1.00 58.29 163 GLY D O 1
ATOM 6877 N N . SER D 1 165 ? 0.502 41.997 -6.319 1.00 74.81 164 SER D N 1
ATOM 6878 C CA . SER D 1 165 ? 1.391 42.497 -7.354 1.00 91.08 164 SER D CA 1
ATOM 6879 C C . SER D 1 165 ? 1.721 41.397 -8.346 1.00 102.00 164 SER D C 1
ATOM 6880 O O . SER D 1 165 ? 1.891 40.242 -7.957 1.00 107.48 164 SER D O 1
ATOM 6883 N N . PRO D 1 166 ? 1.798 41.752 -9.636 1.00 107.07 165 PRO D N 1
ATOM 6884 C CA . PRO D 1 166 ? 2.162 40.818 -10.710 1.00 110.87 165 PRO D CA 1
ATOM 6885 C C . PRO D 1 166 ? 3.621 40.365 -10.622 1.00 110.38 165 PRO D C 1
ATOM 6886 O O . PRO D 1 166 ? 3.889 39.160 -10.631 1.00 109.68 165 PRO D O 1
ATOM 6890 N N . ASN D 1 173 ? 1.448 34.769 -6.531 0.25 75.32 172 ASN D N 1
ATOM 6891 C CA . ASN D 1 173 ? 0.018 34.608 -6.291 0.25 76.05 172 ASN D CA 1
ATOM 6892 C C . ASN D 1 173 ? -0.837 35.313 -7.336 0.25 81.73 172 ASN D C 1
ATOM 6893 O O . ASN D 1 173 ? -2.005 34.976 -7.523 0.25 80.73 172 ASN D O 1
ATOM 6898 N N . TRP D 1 174 ? -0.251 36.299 -8.006 0.75 88.77 173 TRP D N 1
ATOM 6899 C CA . TRP D 1 174 ? -0.945 37.030 -9.058 0.75 96.95 173 TRP D CA 1
ATOM 6900 C C . TRP D 1 174 ? -1.425 36.026 -10.089 0.75 112.41 173 TRP D C 1
ATOM 6901 O O . TRP D 1 174 ? -2.577 36.056 -10.526 0.75 112.32 173 TRP D O 1
ATOM 6912 N N . HIS D 1 175 ? -0.521 35.130 -10.469 1.00 126.11 174 HIS D N 1
ATOM 6913 C CA . HIS D 1 175 ? -0.855 34.033 -11.360 1.00 138.71 174 HIS D CA 1
ATOM 6914 C C . HIS D 1 175 ? -1.730 33.011 -10.652 1.00 133.34 174 HIS D C 1
ATOM 6915 O O . HIS D 1 175 ? -2.666 32.469 -11.238 1.00 138.33 174 HIS D O 1
ATOM 6922 N N . ALA D 1 176 ? -1.419 32.753 -9.387 0.70 120.76 175 ALA D N 1
ATOM 6923 C CA . ALA D 1 176 ? -2.160 31.768 -8.613 0.70 109.35 175 ALA D CA 1
ATOM 6924 C C . ALA D 1 176 ? -3.633 32.142 -8.518 0.70 98.75 175 ALA D C 1
ATOM 6925 O O . ALA D 1 176 ? -4.511 31.344 -8.848 0.70 100.47 175 ALA D O 1
ATOM 6927 N N . PHE D 1 177 ? -3.896 33.364 -8.073 0.60 85.41 176 PHE D N 1
ATOM 6928 C CA . PHE D 1 177 ? -5.259 33.822 -7.863 0.60 71.48 176 PHE D CA 1
ATOM 6929 C C . PHE D 1 177 ? -6.014 33.997 -9.163 0.60 68.41 176 PHE D C 1
ATOM 6930 O O . PHE D 1 177 ? -7.174 33.609 -9.278 0.60 69.05 176 PHE D O 1
ATOM 6938 N N . TYR D 1 178 ? -5.351 34.591 -10.144 0.25 64.71 177 TYR D N 1
ATOM 6939 C CA . TYR D 1 178 ? -6.054 35.089 -11.312 0.25 62.80 177 TYR D CA 1
ATOM 6940 C C . TYR D 1 178 ? -5.810 34.247 -12.560 0.25 67.70 177 TYR D C 1
ATOM 6941 O O . TYR D 1 178 ? -6.532 34.367 -13.550 0.25 68.91 177 TYR D O 1
ATOM 6950 N N . GLY D 1 179 ? -4.807 33.379 -12.501 0.25 70.71 178 GLY D N 1
ATOM 6951 C CA . GLY D 1 179 ? -4.505 32.496 -13.612 0.25 76.59 178 GLY D CA 1
ATOM 6952 C C . GLY D 1 179 ? -3.985 33.255 -14.813 0.25 81.04 178 GLY D C 1
ATOM 6953 O O . GLY D 1 179 ? -4.081 34.480 -14.870 0.25 82.15 178 GLY D O 1
ATOM 6954 N N . GLY D 1 180 ? -3.432 32.527 -15.776 0.25 83.49 179 GLY D N 1
ATOM 6955 C CA . GLY D 1 180 ? -2.870 33.141 -16.964 0.25 85.50 179 GLY D CA 1
ATOM 6956 C C . GLY D 1 180 ? -3.865 34.006 -17.715 0.25 87.01 179 GLY D C 1
ATOM 6957 O O . GLY D 1 180 ? -3.579 35.158 -18.038 0.25 86.35 179 GLY D O 1
ATOM 6958 N N . GLU D 1 181 ? -5.041 33.449 -17.982 0.35 89.29 180 GLU D N 1
ATOM 6959 C CA . GLU D 1 181 ? -6.049 34.120 -18.797 0.35 92.31 180 GLU D CA 1
ATOM 6960 C C . GLU D 1 181 ? -6.448 35.483 -18.242 0.35 93.08 180 GLU D C 1
ATOM 6961 O O . GLU D 1 181 ? -6.523 36.464 -18.981 0.35 95.85 180 GLU D O 1
ATOM 6967 N N . GLU D 1 182 ? -6.705 35.542 -16.940 0.25 90.79 181 GLU D N 1
ATOM 6968 C CA . GLU D 1 182 ? -7.133 36.786 -16.312 0.25 90.10 181 GLU D CA 1
ATOM 6969 C C . GLU D 1 182 ? -5.951 37.696 -15.995 0.25 88.40 181 GLU D C 1
ATOM 6970 O O . GLU D 1 182 ? -6.085 38.919 -15.991 0.25 86.95 181 GLU D O 1
ATOM 6976 N N . SER D 1 183 ? -4.796 37.093 -15.730 0.35 88.11 182 SER D N 1
ATOM 6977 C CA . SER D 1 183 ? -3.583 37.854 -15.460 0.35 87.82 182 SER D CA 1
ATOM 6978 C C . SER D 1 183 ? -3.179 38.645 -16.691 0.35 90.27 182 SER D C 1
ATOM 6979 O O . SER D 1 183 ? -2.579 39.715 -16.588 0.35 90.96 182 SER D O 1
ATOM 6982 N N . ASP D 1 184 ? -3.508 38.104 -17.857 0.35 90.35 183 ASP D N 1
ATOM 6983 C CA . ASP D 1 184 ? -3.230 38.775 -19.116 0.35 89.21 183 ASP D CA 1
ATOM 6984 C C . ASP D 1 184 ? -3.934 40.121 -19.155 0.35 84.64 183 ASP D C 1
ATOM 6985 O O . ASP D 1 184 ? -3.291 41.162 -19.265 0.35 86.06 183 ASP D O 1
ATOM 6990 N N . ASP D 1 185 ? -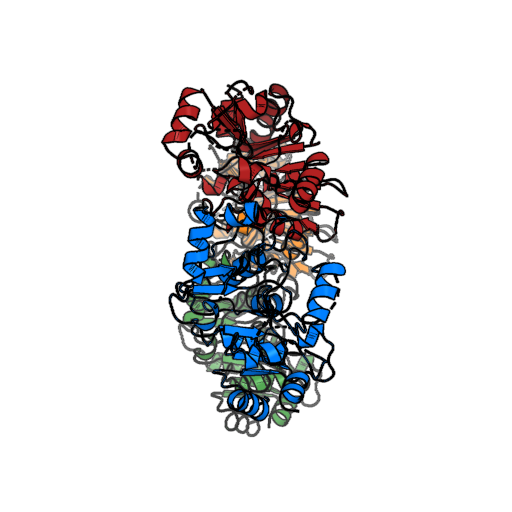5.259 40.092 -19.059 0.25 80.46 184 ASP D N 1
ATOM 6991 C CA . ASP D 1 185 ? -6.046 41.316 -19.030 0.25 78.56 184 ASP D CA 1
ATOM 6992 C C . ASP D 1 185 ? -5.448 42.310 -18.043 0.25 69.22 184 ASP D C 1
ATOM 6993 O O . ASP D 1 185 ? -5.354 43.501 -18.327 0.25 68.35 184 ASP D O 1
ATOM 6998 N N . LEU D 1 186 ? -5.039 41.810 -16.883 0.25 61.56 185 LEU D N 1
ATOM 6999 C CA . LEU D 1 186 ? -4.395 42.642 -15.879 0.25 52.97 185 LEU D CA 1
ATOM 7000 C C . LEU D 1 186 ? -3.112 43.254 -16.423 0.25 52.85 185 LEU D C 1
ATOM 7001 O O . LEU D 1 186 ? -2.939 44.472 -16.411 0.25 46.01 185 LEU D O 1
ATOM 7006 N N . ASN D 1 187 ? -2.218 42.397 -16.905 0.25 57.60 186 ASN D N 1
ATOM 7007 C CA . ASN D 1 187 ? -0.929 42.834 -17.426 0.25 61.56 186 ASN D CA 1
ATOM 7008 C C . ASN D 1 187 ? -1.067 43.736 -18.642 0.25 66.24 186 ASN D C 1
ATOM 7009 O O . ASN D 1 187 ? -0.199 44.563 -18.914 0.25 65.86 186 ASN D O 1
ATOM 7014 N N . ALA D 1 188 ? -2.160 43.565 -19.376 0.25 72.95 187 ALA D N 1
ATOM 7015 C CA . ALA D 1 188 ? -2.416 44.367 -20.564 0.25 80.97 187 ALA D CA 1
ATOM 7016 C C . ALA D 1 188 ? -3.083 45.676 -20.175 0.25 86.63 187 ALA D C 1
ATOM 7017 O O . ALA D 1 188 ? -2.974 46.674 -20.885 0.25 85.08 187 ALA D O 1
ATOM 7019 N N . ARG D 1 189 ? -3.770 45.665 -19.038 0.75 93.30 188 ARG D N 1
ATOM 7020 C CA . ARG D 1 189 ? -4.481 46.847 -18.563 0.75 99.52 188 ARG D CA 1
ATOM 7021 C C . ARG D 1 189 ? -3.610 47.714 -17.660 0.75 90.18 188 ARG D C 1
ATOM 7022 O O . ARG D 1 189 ? -4.092 48.665 -17.042 0.75 90.22 188 ARG D O 1
ATOM 7030 N N . GLN D 1 190 ? -2.326 47.385 -17.595 0.60 82.11 189 GLN D N 1
ATOM 7031 C CA . GLN D 1 190 ? -1.380 48.166 -16.811 0.60 76.22 189 GLN D CA 1
ATOM 7032 C C . GLN D 1 190 ? -1.745 48.161 -15.325 0.60 67.38 189 GLN D C 1
ATOM 7033 O O . GLN D 1 190 ? -1.447 49.109 -14.599 0.60 60.36 189 GLN D O 1
ATOM 7039 N N . VAL D 1 191 ? -2.393 47.091 -14.877 1.00 67.47 190 VAL D N 1
ATOM 7040 C CA . VAL D 1 191 ? -2.660 46.908 -13.455 1.00 67.16 190 VAL D CA 1
ATOM 7041 C C . VAL D 1 191 ? -1.348 46.820 -12.679 1.00 65.98 190 VAL D C 1
ATOM 7042 O O . VAL D 1 191 ? -0.533 45.935 -12.934 1.00 69.89 190 VAL D O 1
ATOM 7046 N N . ALA D 1 192 ? -1.145 47.732 -11.734 1.00 64.46 191 ALA D N 1
ATOM 7047 C CA . ALA D 1 192 ? 0.094 47.760 -10.953 1.00 62.47 191 ALA D CA 1
ATOM 7048 C C . ALA D 1 192 ? 0.010 46.870 -9.720 1.00 57.72 191 ALA D C 1
ATOM 7049 O O . ALA D 1 192 ? 0.992 46.232 -9.327 1.00 61.71 191 ALA D O 1
ATOM 7051 N N . GLY D 1 193 ? -1.165 46.831 -9.106 1.00 47.29 192 GLY D N 1
ATOM 7052 C CA . GLY D 1 193 ? -1.346 46.045 -7.899 1.00 48.01 192 GLY D CA 1
ATOM 7053 C C . GLY D 1 193 ? -2.805 45.892 -7.559 1.00 41.48 192 GLY D C 1
ATOM 7054 O O . GLY D 1 193 ? -3.679 46.349 -8.296 1.00 49.85 192 GLY D O 1
ATOM 7055 N N . ASP D 1 194 ? -3.070 45.252 -6.434 1.00 45.27 193 ASP D N 1
ATOM 7056 C CA . ASP D 1 194 ? -4.426 45.136 -5.948 1.00 51.45 193 ASP D CA 1
ATOM 7057 C C . ASP D 1 194 ? -4.427 45.137 -4.433 1.00 49.31 193 ASP D C 1
ATOM 7058 O O . ASP D 1 194 ? -3.451 44.742 -3.787 1.00 50.42 193 ASP D O 1
ATOM 7063 N N . ILE D 1 195 ? -5.539 45.579 -3.872 1.00 46.05 194 ILE D N 1
ATOM 7064 C CA . ILE D 1 195 ? -5.779 45.436 -2.456 1.00 36.01 194 ILE D CA 1
ATOM 7065 C C . ILE D 1 195 ? -7.147 44.807 -2.339 1.00 41.00 194 ILE D C 1
ATOM 7066 O O . ILE D 1 195 ? -8.109 45.290 -2.947 1.00 40.70 194 ILE D O 1
ATOM 7071 N N . CYS D 1 196 ? -7.227 43.718 -1.580 1.00 37.95 195 CYS D N 1
ATOM 7072 C CA . CYS D 1 196 ? -8.461 42.949 -1.462 1.00 39.60 195 CYS D CA 1
ATOM 7073 C C . CYS D 1 196 ? -9.107 42.647 -2.805 1.00 45.68 195 CYS D C 1
ATOM 7074 O O . CYS D 1 196 ? -10.332 42.687 -2.948 1.00 46.34 195 CYS D O 1
ATOM 7077 N N . SER D 1 197 ? -8.276 42.319 -3.782 1.00 50.24 196 SER D N 1
ATOM 7078 C CA . SER D 1 197 ? -8.778 41.956 -5.097 1.00 53.07 196 SER D CA 1
ATOM 7079 C C . SER D 1 197 ? -9.480 43.149 -5.711 1.00 54.74 196 SER D C 1
ATOM 7080 O O . SER D 1 197 ? -10.526 43.026 -6.344 1.00 58.51 196 SER D O 1
ATOM 7083 N N . ARG D 1 198 ? -8.880 44.308 -5.502 1.00 55.65 197 ARG D N 1
ATOM 7084 C CA . ARG D 1 198 ? -9.312 45.534 -6.126 1.00 52.96 197 ARG D CA 1
ATOM 7085 C C . ARG D 1 198 ? -8.075 46.116 -6.788 1.00 56.05 197 ARG D C 1
ATOM 7086 O O . ARG D 1 198 ? -7.085 46.415 -6.120 1.00 55.55 197 ARG D O 1
ATOM 7094 N N . PHE D 1 199 ? -8.131 46.254 -8.108 1.00 56.32 198 PHE D N 1
ATOM 7095 C CA . PHE D 1 199 ? -6.945 46.564 -8.896 1.00 56.04 198 PHE D CA 1
ATOM 7096 C C . PHE D 1 199 ? -6.816 48.031 -9.230 1.00 59.26 198 PHE D C 1
ATOM 7097 O O . PHE D 1 199 ? -7.819 48.732 -9.359 1.00 54.17 198 PHE D O 1
ATOM 7105 N N . PHE D 1 200 ? -5.568 48.481 -9.366 1.00 63.65 199 PHE D N 1
ATOM 7106 C CA . PHE D 1 200 ? -5.263 49.867 -9.704 1.00 61.79 199 PHE D CA 1
ATOM 7107 C C . PHE D 1 200 ? -3.957 50.002 -10.503 1.00 58.69 199 PHE D C 1
ATOM 7108 O O . PHE D 1 200 ? -3.122 49.095 -10.510 1.00 57.43 199 PHE D O 1
ATOM 7116 N N A ASP D 1 201 ? -3.805 51.149 -11.166 0.50 55.93 200 ASP D N 1
ATOM 7117 N N B ASP D 1 201 ? -3.794 51.127 -11.191 0.50 55.91 200 ASP D N 1
ATOM 7118 C CA A ASP D 1 201 ? -2.624 51.472 -11.961 0.50 57.59 200 ASP D CA 1
ATOM 7119 C CA B ASP D 1 201 ? -2.584 51.365 -11.964 0.50 57.73 200 ASP D CA 1
ATOM 7120 C C A ASP D 1 201 ? -1.502 51.976 -11.074 0.50 57.77 200 ASP D C 1
ATOM 7121 C C B ASP D 1 201 ? -1.554 52.113 -11.132 0.50 57.89 200 ASP D C 1
ATOM 7122 O O A ASP D 1 201 ? -1.679 52.138 -9.866 0.50 57.35 200 ASP D O 1
ATOM 7123 O O B ASP D 1 201 ? -1.847 52.557 -10.020 0.50 55.92 200 ASP D O 1
ATOM 7132 N N . ILE D 1 202 ? -0.355 52.260 -11.686 1.00 58.29 201 ILE D N 1
ATOM 7133 C CA . ILE D 1 202 ? 0.786 52.787 -10.942 1.00 59.27 201 ILE D CA 1
ATOM 7134 C C . ILE D 1 202 ? 0.551 54.203 -10.416 1.00 60.45 201 ILE D C 1
ATOM 7135 O O . ILE D 1 202 ? 1.288 54.676 -9.550 1.00 56.49 201 ILE D O 1
ATOM 7140 N N . HIS D 1 203 ? -0.470 54.874 -10.939 1.00 54.94 202 HIS D N 1
ATOM 7141 C CA . HIS D 1 203 ? -0.750 56.244 -10.530 1.00 64.91 202 HIS D CA 1
ATOM 7142 C C . HIS D 1 203 ? -1.849 56.278 -9.488 1.00 63.33 202 HIS D C 1
ATOM 7143 O O . HIS D 1 203 ? -2.220 57.346 -8.991 1.00 64.78 202 HIS D O 1
ATOM 7150 N N . GLY D 1 204 ? -2.384 55.108 -9.174 1.00 57.74 203 GLY D N 1
ATOM 7151 C CA . GLY D 1 204 ? -3.402 55.001 -8.151 1.00 59.79 203 GLY D CA 1
ATOM 7152 C C . GLY D 1 204 ? -4.812 54.885 -8.695 1.00 63.49 203 GLY D C 1
ATOM 7153 O O . GLY D 1 204 ? -5.761 54.689 -7.934 1.00 64.94 203 GLY D O 1
ATOM 7154 N N . ALA D 1 205 ? -4.958 54.990 -10.011 1.00 60.65 204 ALA D N 1
ATOM 7155 C CA . ALA D 1 205 ? -6.280 54.937 -10.624 1.00 62.79 204 ALA D CA 1
ATOM 7156 C C . ALA D 1 205 ? -6.842 53.531 -10.608 1.00 60.33 204 ALA D C 1
ATOM 7157 O O . ALA D 1 205 ? -6.123 52.575 -10.881 1.00 64.41 204 ALA D O 1
ATOM 7167 N N . VAL D 1 207 ? -8.881 50.293 -12.018 1.00 71.04 206 VAL D N 1
ATOM 7168 C CA . VAL D 1 207 ? -8.953 49.722 -13.354 1.00 77.05 206 VAL D CA 1
ATOM 7169 C C . VAL D 1 207 ? -9.814 48.471 -13.377 1.00 82.34 206 VAL D C 1
ATOM 7170 O O . VAL D 1 207 ? -9.520 47.490 -12.690 1.00 77.56 206 VAL D O 1
ATOM 7174 N N . GLU D 1 208 ? -10.878 48.502 -14.172 1.00 89.85 207 GLU D N 1
ATOM 7175 C CA . GLU D 1 208 ? -11.799 47.371 -14.254 1.00 93.66 207 GLU D CA 1
ATOM 7176 C C . GLU D 1 208 ? -11.122 46.139 -14.827 1.00 90.55 207 GLU D C 1
ATOM 7177 O O . GLU D 1 208 ? -10.179 46.241 -15.610 1.00 89.05 207 GLU D O 1
ATOM 7183 N N . THR D 1 209 ? -11.633 44.974 -14.448 1.00 93.07 208 THR D N 1
ATOM 7184 C CA . THR D 1 209 ? -11.066 43.703 -14.878 1.00 96.66 208 THR D CA 1
ATOM 7185 C C . THR D 1 209 ? -12.139 42.618 -14.969 1.00 98.04 208 THR D C 1
ATOM 7186 O O . THR D 1 209 ? -13.282 42.823 -14.560 1.00 89.17 208 THR D O 1
ATOM 7190 N N . ASN D 1 210 ? -11.760 41.463 -15.507 1.00 110.19 209 ASN D N 1
ATOM 7191 C CA . ASN D 1 210 ? -12.678 40.336 -15.623 1.00 123.16 209 ASN D CA 1
ATOM 7192 C C . ASN D 1 210 ? -13.161 39.853 -14.262 1.00 123.51 209 ASN D C 1
ATOM 7193 O O . ASN D 1 210 ? -13.817 38.817 -14.160 1.00 126.67 209 ASN D O 1
ATOM 7206 N N . SER D 1 212 ? -13.867 42.475 -11.603 1.00 104.43 211 SER D N 1
ATOM 7207 C CA . SER D 1 212 ? -14.464 43.616 -10.920 1.00 102.25 211 SER D CA 1
ATOM 7208 C C . SER D 1 212 ? -15.967 43.461 -10.724 1.00 95.14 211 SER D C 1
ATOM 7209 O O . SER D 1 212 ? -16.632 44.372 -10.232 1.00 99.73 211 SER D O 1
ATOM 7212 N N . GLU D 1 213 ? -16.497 42.308 -11.111 1.00 82.39 212 GLU D N 1
ATOM 7213 C CA . GLU D 1 213 ? -17.929 42.071 -11.060 1.00 85.55 212 GLU D CA 1
ATOM 7214 C C . GLU D 1 213 ? -18.263 40.891 -10.160 1.00 87.00 212 GLU D C 1
ATOM 7215 O O . GLU D 1 213 ? -19.408 40.720 -9.737 1.00 80.48 212 GLU D O 1
ATOM 7221 N N . LYS D 1 214 ? -17.251 40.074 -9.879 1.00 88.88 213 LYS D N 1
ATOM 7222 C CA . LYS D 1 214 ? -17.450 38.787 -9.222 1.00 85.68 213 LYS D CA 1
ATOM 7223 C C . LYS D 1 214 ? -16.692 38.690 -7.901 1.00 77.75 213 LYS D C 1
ATOM 7224 O O . LYS D 1 214 ? -16.242 37.613 -7.497 1.00 73.05 213 LYS D O 1
ATOM 7230 N N . THR D 1 215 ? -16.566 39.822 -7.224 1.00 70.33 214 THR D N 1
ATOM 7231 C CA . THR D 1 215 ? -15.760 39.890 -6.022 1.00 65.38 214 THR D CA 1
ATOM 7232 C C . THR D 1 215 ? -16.598 40.228 -4.795 1.00 59.74 214 THR D C 1
ATOM 7233 O O . THR D 1 215 ? -17.565 41.007 -4.866 1.00 51.19 214 THR D O 1
ATOM 7237 N N . LEU D 1 216 ? -16.226 39.611 -3.679 1.00 50.69 215 LEU D N 1
ATOM 7238 C CA . LEU D 1 216 ? -16.853 39.873 -2.401 1.00 48.90 215 LEU D CA 1
ATOM 7239 C C . LEU D 1 216 ? -15.802 40.411 -1.445 1.00 48.14 215 LEU D C 1
ATOM 7240 O O . LEU D 1 216 ? -15.160 39.656 -0.743 1.00 41.77 215 LEU D O 1
ATOM 7245 N N . SER D 1 217 ? -15.599 41.725 -1.426 1.00 45.10 216 SER D N 1
ATOM 7246 C CA . SER D 1 217 ? -14.576 42.298 -0.553 1.00 38.63 216 SER D CA 1
ATOM 7247 C C . SER D 1 217 ? -14.880 43.760 -0.348 1.00 44.34 216 SER D C 1
ATOM 7248 O O . SER D 1 217 ? -15.694 44.321 -1.071 1.00 45.30 216 SER D O 1
ATOM 7251 N N . ILE D 1 218 ? -14.233 44.386 0.626 1.00 45.79 217 ILE D N 1
ATOM 7252 C CA . ILE D 1 218 ? -14.486 45.792 0.880 1.00 43.96 217 ILE D CA 1
ATOM 7253 C C . ILE D 1 218 ? -14.227 46.638 -0.368 1.00 48.19 217 ILE D C 1
ATOM 7254 O O . ILE D 1 218 ? -13.284 46.390 -1.109 1.00 47.33 217 ILE D O 1
ATOM 7259 N N . GLU D 1 219 ? -15.060 47.645 -0.599 1.00 49.18 218 GLU D N 1
ATOM 7260 C CA . GLU D 1 219 ? -14.837 48.537 -1.729 1.00 51.29 218 GLU D CA 1
ATOM 7261 C C . GLU D 1 219 ? -13.757 49.565 -1.385 1.00 47.76 218 GLU D C 1
ATOM 7262 O O . GLU D 1 219 ? -13.683 50.027 -0.252 1.00 47.20 218 GLU D O 1
ATOM 7276 N N . ASN D 1 221 ? -13.577 52.625 -1.883 1.00 42.43 220 ASN D N 1
ATOM 7277 C CA . ASN D 1 221 ? -14.196 53.831 -1.357 1.00 52.45 220 ASN D CA 1
ATOM 7278 C C . ASN D 1 221 ? -14.383 53.744 0.144 1.00 48.41 220 ASN D C 1
ATOM 7279 O O . ASN D 1 221 ? -14.127 54.698 0.866 1.00 49.07 220 ASN D O 1
ATOM 7284 N N . LYS D 1 222 ? -14.829 52.584 0.605 1.00 52.34 221 LYS D N 1
ATOM 7285 C CA . LYS D 1 222 ? -15.033 52.331 2.033 1.00 48.71 221 LYS D CA 1
ATOM 7286 C C . LYS D 1 222 ? -13.729 52.208 2.796 1.00 42.93 221 LYS D C 1
ATOM 7287 O O . LYS D 1 222 ? -13.645 52.636 3.943 1.00 39.56 221 LYS D O 1
ATOM 7293 N N . LEU D 1 223 ? -12.730 51.585 2.165 1.00 37.48 222 LEU D N 1
ATOM 7294 C CA . LEU D 1 223 ? -11.418 51.411 2.757 1.00 38.77 222 LEU D CA 1
ATOM 7295 C C . LEU D 1 223 ? -10.775 52.770 3.049 1.00 40.32 222 LEU D C 1
ATOM 7296 O O . LEU D 1 223 ? -10.173 52.980 4.106 1.00 37.89 222 LEU D O 1
ATOM 7301 N N . LYS D 1 224 ? -10.930 53.700 2.118 1.00 38.40 223 LYS D N 1
ATOM 7302 C CA . LYS D 1 224 ? -10.377 55.047 2.272 1.00 46.30 223 LYS D CA 1
ATOM 7303 C C . LYS D 1 224 ? -11.013 55.849 3.403 1.00 45.40 223 LYS D C 1
ATOM 7304 O O . LYS D 1 224 ? -10.472 56.859 3.828 1.00 43.24 223 LYS D O 1
ATOM 7310 N N . GLN D 1 225 ? -12.170 55.409 3.879 1.00 47.85 224 GLN D N 1
ATOM 7311 C CA . GLN D 1 225 ? -12.871 56.139 4.919 1.00 46.97 224 GLN D CA 1
ATOM 7312 C C . GLN D 1 225 ? -12.373 55.711 6.292 1.00 48.71 224 GLN D C 1
ATOM 7313 O O . GLN D 1 225 ? -12.621 56.394 7.289 1.00 40.54 224 GLN D O 1
ATOM 7319 N N . ALA D 1 226 ? -11.682 54.569 6.343 1.00 41.27 225 ALA D N 1
ATOM 7320 C CA . ALA D 1 226 ? -11.046 54.117 7.580 1.00 41.04 225 ALA D CA 1
ATOM 7321 C C . ALA D 1 226 ? -10.077 55.174 8.108 1.00 40.63 225 ALA D C 1
ATOM 7322 O O . ALA D 1 226 ? -9.392 55.832 7.337 1.00 35.39 225 ALA D O 1
ATOM 7324 N N . ARG D 1 227 ? -10.004 55.306 9.425 1.00 31.99 226 ARG D N 1
ATOM 7325 C CA . ARG D 1 227 ? -9.036 56.201 10.044 1.00 38.37 226 ARG D CA 1
ATOM 7326 C C . ARG D 1 227 ? -7.635 55.823 9.606 1.00 41.35 226 ARG D C 1
ATOM 7327 O O . ARG D 1 227 ? -6.860 56.680 9.180 1.00 32.70 226 ARG D O 1
ATOM 7335 N N . TYR D 1 228 ? -7.306 54.530 9.709 1.00 35.01 227 TYR D N 1
ATOM 7336 C CA . TYR D 1 228 ? -6.016 54.044 9.238 1.00 31.40 227 TYR D CA 1
ATOM 7337 C C . TYR D 1 228 ? -6.224 52.817 8.336 1.00 35.65 227 TYR D C 1
ATOM 7338 O O . TYR D 1 228 ? -6.971 51.905 8.667 1.00 38.24 227 TYR D O 1
ATOM 7347 N N . SER D 1 229 ? -5.578 52.829 7.183 1.00 36.75 228 SER D N 1
ATOM 7348 C CA . SER D 1 229 ? -5.537 51.679 6.309 1.00 36.84 228 SER D CA 1
ATOM 7349 C C . SER D 1 229 ? -4.052 51.416 6.211 1.00 36.91 228 SER D C 1
ATOM 7350 O O . SER D 1 229 ? -3.298 52.216 5.635 1.00 35.48 228 SER D O 1
ATOM 7353 N N . ILE D 1 230 ? -3.623 50.328 6.838 1.00 34.97 229 ILE D N 1
ATOM 7354 C CA . ILE D 1 230 ? -2.199 50.038 6.978 1.00 32.37 229 ILE D CA 1
ATOM 7355 C C . ILE D 1 230 ? -1.797 48.974 5.977 1.00 33.74 229 ILE D C 1
ATOM 7356 O O . ILE D 1 230 ? -2.193 47.825 6.110 1.00 31.08 229 ILE D O 1
ATOM 7361 N N . GLY D 1 231 ? -1.044 49.362 4.954 1.00 32.97 230 GLY D N 1
ATOM 7362 C CA . GLY D 1 231 ? -0.489 48.393 4.030 1.00 33.58 230 GLY D CA 1
ATOM 7363 C C . GLY D 1 231 ? 0.816 47.833 4.558 1.00 40.53 230 GLY D C 1
ATOM 7364 O O . GLY D 1 231 ? 1.639 48.552 5.132 1.00 35.79 230 GLY D O 1
ATOM 7365 N N . ILE D 1 232 ? 1.001 46.529 4.384 1.00 38.07 231 ILE D N 1
ATOM 7366 C CA . ILE D 1 232 ? 2.252 45.882 4.742 1.00 37.18 231 ILE D CA 1
ATOM 7367 C C . ILE D 1 232 ? 2.729 45.105 3.517 1.00 39.50 231 ILE D C 1
ATOM 7368 O O . ILE D 1 232 ? 2.030 44.202 3.030 1.00 38.00 231 ILE D O 1
ATOM 7373 N N . ALA D 1 233 ? 3.890 45.495 2.991 1.00 31.60 232 ALA D N 1
ATOM 7374 C CA . ALA D 1 233 ? 4.409 44.931 1.753 1.00 38.74 232 ALA D CA 1
ATOM 7375 C C . ALA D 1 233 ? 5.869 45.304 1.552 1.00 44.15 232 ALA D C 1
ATOM 7376 O O . ALA D 1 233 ? 6.339 46.297 2.106 1.00 37.91 232 ALA D O 1
ATOM 7386 N N . SER D 1 235 ? 9.551 44.757 -1.426 1.00 57.49 234 SER D N 1
ATOM 7387 C CA . SER D 1 235 ? 10.259 44.243 -2.614 1.00 73.28 234 SER D CA 1
ATOM 7388 C C . SER D 1 235 ? 10.194 45.155 -3.844 1.00 81.55 234 SER D C 1
ATOM 7389 O O . SER D 1 235 ? 9.189 45.813 -4.089 1.00 76.91 234 SER D O 1
ATOM 7392 N N . GLU D 1 236 ? 11.275 45.168 -4.618 1.00 98.06 235 GLU D N 1
ATOM 7393 C CA . GLU D 1 236 ? 11.328 45.909 -5.878 1.00 112.76 235 GLU D CA 1
ATOM 7394 C C . GLU D 1 236 ? 10.321 45.360 -6.885 1.00 109.61 235 GLU D C 1
ATOM 7395 O O . GLU D 1 236 ? 9.856 46.083 -7.764 1.00 109.40 235 GLU D O 1
ATOM 7401 N N . GLU D 1 237 ? 10.003 44.075 -6.752 1.00 106.17 236 GLU D N 1
ATOM 7402 C CA . GLU D 1 237 ? 8.963 43.434 -7.552 1.00 103.18 236 GLU D CA 1
ATOM 7403 C C . GLU D 1 237 ? 7.600 44.066 -7.291 1.00 97.52 236 GLU D C 1
ATOM 7404 O O . GLU D 1 237 ? 6.796 44.239 -8.206 1.00 99.98 236 GLU D O 1
ATOM 7410 N N . LYS D 1 238 ? 7.345 44.411 -6.036 1.00 89.59 237 LYS D N 1
ATOM 7411 C CA . LYS D 1 238 ? 6.027 44.882 -5.637 1.00 82.65 237 LYS D CA 1
ATOM 7412 C C . LYS D 1 238 ? 5.942 46.412 -5.648 1.00 76.12 237 LYS D C 1
ATOM 7413 O O . LYS D 1 238 ? 4.904 46.989 -5.321 1.00 77.25 237 LYS D O 1
ATOM 7419 N N . TYR D 1 239 ? 7.038 47.054 -6.044 1.00 69.13 238 TYR D N 1
ATOM 7420 C CA . TYR D 1 239 ? 7.147 48.515 -6.076 1.00 69.17 238 TYR D CA 1
ATOM 7421 C C . TYR D 1 239 ? 5.956 49.236 -6.717 1.00 67.49 238 TYR D C 1
ATOM 7422 O O . TYR D 1 239 ? 5.383 50.147 -6.128 1.00 66.38 238 TYR D O 1
ATOM 7431 N N . SER D 1 240 ? 5.600 48.845 -7.933 1.00 68.41 239 SER D N 1
ATOM 7432 C CA . SER D 1 240 ? 4.463 49.451 -8.618 1.00 62.66 239 SER D CA 1
ATOM 7433 C C . SER D 1 240 ? 3.179 49.304 -7.805 1.00 55.59 239 SER D C 1
ATOM 7434 O O . SER D 1 240 ? 2.414 50.260 -7.658 1.00 59.23 239 SER D O 1
ATOM 7437 N N . GLY D 1 241 ? 2.941 48.109 -7.271 1.00 45.22 240 GLY D N 1
ATOM 7438 C CA . GLY D 1 241 ? 1.746 47.892 -6.487 1.00 44.53 240 GLY D CA 1
ATOM 7439 C C . GLY D 1 241 ? 1.713 48.840 -5.301 1.00 49.36 240 GLY D C 1
ATOM 7440 O O . GLY D 1 241 ? 0.693 49.470 -5.034 1.00 42.68 240 GLY D O 1
ATOM 7441 N N . ILE D 1 242 ? 2.829 48.923 -4.580 1.00 54.09 241 ILE D N 1
ATOM 7442 C CA . ILE D 1 242 ? 2.906 49.709 -3.348 1.00 50.27 241 ILE D CA 1
ATOM 7443 C C . ILE D 1 242 ? 2.780 51.194 -3.628 1.00 46.78 241 ILE D C 1
ATOM 7444 O O . ILE D 1 242 ? 2.053 51.904 -2.941 1.00 50.99 241 ILE D O 1
ATOM 7449 N N . ILE D 1 243 ? 3.487 51.663 -4.648 1.00 49.90 242 ILE D N 1
ATOM 7450 C CA . ILE D 1 243 ? 3.458 53.080 -4.970 1.00 53.78 242 ILE D CA 1
ATOM 7451 C C . ILE D 1 243 ? 2.080 53.487 -5.494 1.00 52.58 242 ILE D C 1
ATOM 7452 O O . ILE D 1 243 ? 1.599 54.573 -5.197 1.00 51.97 242 ILE D O 1
ATOM 7457 N N . GLY D 1 244 ? 1.437 52.598 -6.238 1.00 52.79 243 GLY D N 1
ATOM 7458 C CA . GLY D 1 244 ? 0.102 52.867 -6.737 1.00 51.60 243 GLY D CA 1
ATOM 7459 C C . GLY D 1 244 ? -0.883 53.020 -5.593 1.00 51.54 243 GLY D C 1
ATOM 7460 O O . GLY D 1 244 ? -1.735 53.915 -5.610 1.00 47.78 243 GLY D O 1
ATOM 7461 N N . ALA D 1 245 ? -0.763 52.137 -4.600 1.00 42.08 244 ALA D N 1
ATOM 7462 C CA . ALA D 1 245 ? -1.616 52.162 -3.418 1.00 43.58 244 ALA D CA 1
ATOM 7463 C C . ALA D 1 245 ? -1.411 53.466 -2.671 1.00 44.08 244 ALA D C 1
ATOM 7464 O O . ALA D 1 245 ? -2.365 54.097 -2.208 1.00 44.37 244 ALA D O 1
ATOM 7466 N N . LEU D 1 246 ? -0.151 53.861 -2.543 1.00 42.51 245 LEU D N 1
ATOM 7467 C CA . LEU D 1 246 ? 0.163 55.127 -1.906 1.00 45.48 245 LEU D CA 1
ATOM 7468 C C . LEU D 1 246 ? -0.518 56.291 -2.652 1.00 47.95 245 LEU D C 1
ATOM 7469 O O . LEU D 1 246 ? -1.253 57.085 -2.062 1.00 47.35 245 LEU D O 1
ATOM 7474 N N . ARG D 1 247 ? -0.300 56.368 -3.956 1.00 49.50 246 ARG D N 1
ATOM 7475 C CA . ARG D 1 247 ? -0.815 57.489 -4.733 1.00 48.83 246 ARG D CA 1
ATOM 7476 C C . ARG D 1 247 ? -2.337 57.528 -4.765 1.00 51.00 246 ARG D C 1
ATOM 7477 O O . ARG D 1 247 ? -2.925 58.604 -4.813 1.00 56.04 246 ARG D O 1
ATOM 7485 N N . GLY D 1 248 ? -2.973 56.360 -4.754 1.00 53.24 247 GLY D N 1
ATOM 7486 C CA . GLY D 1 248 ? -4.424 56.279 -4.724 1.00 47.42 247 GLY D CA 1
ATOM 7487 C C . GLY D 1 248 ? -4.957 56.590 -3.336 1.00 42.14 247 GLY D C 1
ATOM 7488 O O . GLY D 1 248 ? -6.148 56.789 -3.135 1.00 47.16 247 GLY D O 1
ATOM 7489 N N . LYS D 1 249 ? -4.052 56.642 -2.373 1.00 47.70 248 LYS D N 1
ATOM 7490 C CA . LYS D 1 249 ? -4.417 56.773 -0.964 1.00 48.88 248 LYS D CA 1
ATOM 7491 C C . LYS D 1 249 ? -5.320 55.637 -0.474 1.00 47.12 248 LYS D C 1
ATOM 7492 O O . LYS D 1 249 ? -6.142 55.823 0.413 1.00 41.61 248 LYS D O 1
ATOM 7498 N N . TYR D 1 250 ? -5.143 54.443 -1.032 1.00 45.44 249 TYR D N 1
ATOM 7499 C CA . TYR D 1 250 ? -5.852 53.287 -0.505 1.00 44.30 249 TYR D CA 1
ATOM 7500 C C . TYR D 1 250 ? -5.294 52.867 0.843 1.00 41.37 249 TYR D C 1
ATOM 7501 O O . TYR D 1 250 ? -5.977 52.216 1.628 1.00 46.22 249 TYR D O 1
ATOM 7510 N N . ILE D 1 251 ? -4.046 53.236 1.105 1.00 34.19 250 ILE D N 1
ATOM 7511 C CA . ILE D 1 251 ? -3.484 53.099 2.427 1.00 31.51 250 ILE D CA 1
ATOM 7512 C C . ILE D 1 251 ? -3.025 54.479 2.893 1.00 36.27 250 ILE D C 1
ATOM 7513 O O . ILE D 1 251 ? -2.699 55.336 2.068 1.00 36.10 250 ILE D O 1
ATOM 7518 N N . ASN D 1 252 ? -3.022 54.717 4.198 1.00 37.59 251 ASN D N 1
ATOM 7519 C CA . ASN D 1 252 ? -2.439 55.963 4.706 1.00 40.12 251 ASN D CA 1
ATOM 7520 C C . ASN D 1 252 ? -1.356 55.681 5.722 1.00 38.55 251 ASN D C 1
ATOM 7521 O O . ASN D 1 252 ? -0.842 56.596 6.365 1.00 36.43 251 ASN D O 1
ATOM 7526 N N . CYS D 1 253 ? -1.012 54.400 5.850 1.00 34.33 252 CYS D N 1
ATOM 7527 C CA . CYS D 1 253 ? 0.120 53.962 6.663 1.00 34.34 252 CYS D CA 1
ATOM 7528 C C . CYS D 1 253 ? 0.871 52.884 5.905 1.00 36.26 252 CYS D C 1
ATOM 7529 O O . CYS D 1 253 ? 0.269 52.117 5.158 1.00 38.35 252 CYS D O 1
ATOM 7532 N N . LEU D 1 254 ? 2.181 52.799 6.103 1.00 38.28 253 LEU D N 1
ATOM 7533 C CA . LEU D 1 254 ? 2.965 51.794 5.387 1.00 36.19 253 LEU D CA 1
ATOM 7534 C C . LEU D 1 254 ? 3.962 51.109 6.284 1.00 35.00 253 LEU D C 1
ATOM 7535 O O . LEU D 1 254 ? 4.750 51.759 6.971 1.00 36.75 253 LEU D O 1
ATOM 7540 N N . VAL D 1 255 ? 3.923 49.783 6.264 1.00 30.37 254 VAL D N 1
ATOM 7541 C CA . VAL D 1 255 ? 4.927 48.992 6.937 1.00 27.95 254 VAL D CA 1
ATOM 7542 C C . VAL D 1 255 ? 5.771 48.290 5.871 1.00 37.33 254 VAL D C 1
ATOM 7543 O O . VAL D 1 255 ? 5.261 47.484 5.080 1.00 35.08 254 VAL D O 1
ATOM 7547 N N . THR D 1 256 ? 7.062 48.601 5.848 1.00 36.62 255 THR D N 1
ATOM 7548 C CA . THR D 1 256 ? 7.924 48.089 4.791 1.00 39.56 255 THR D CA 1
ATOM 7549 C C . THR D 1 256 ? 9.384 47.971 5.218 1.00 38.97 255 THR D C 1
ATOM 7550 O O . THR D 1 256 ? 9.712 48.133 6.403 1.00 37.71 255 THR D O 1
ATOM 7554 N N . ASN D 1 257 ? 10.251 47.672 4.254 1.00 39.47 256 ASN D N 1
ATOM 7555 C CA . ASN D 1 257 ? 11.670 47.517 4.528 1.00 41.02 256 ASN D CA 1
ATOM 7556 C C . ASN D 1 257 ? 12.454 48.658 3.885 1.00 44.80 256 ASN D C 1
ATOM 7557 O O . ASN D 1 257 ? 11.913 49.417 3.077 1.00 43.38 256 ASN D O 1
ATOM 7562 N N . SER D 1 258 ? 13.717 48.800 4.267 1.00 42.04 257 SER D N 1
ATOM 7563 C CA . SER D 1 258 ? 14.508 49.939 3.804 1.00 47.65 257 SER D CA 1
ATOM 7564 C C . SER D 1 258 ? 14.756 49.903 2.294 1.00 46.64 257 SER D C 1
ATOM 7565 O O . SER D 1 258 ? 14.732 50.939 1.640 1.00 50.59 257 SER D O 1
ATOM 7568 N N . SER D 1 259 ? 14.970 48.712 1.739 1.00 46.92 258 SER D N 1
ATOM 7569 C CA . SER D 1 259 ? 15.166 48.573 0.297 1.00 53.25 258 SER D CA 1
ATOM 7570 C C . SER D 1 259 ? 14.030 49.213 -0.480 1.00 47.71 258 SER D C 1
ATOM 7571 O O . SER D 1 259 ? 14.247 49.994 -1.406 1.00 52.90 258 SER D O 1
ATOM 7574 N N . THR D 1 260 ? 12.810 48.844 -0.110 1.00 49.68 259 THR D N 1
ATOM 7575 C CA . THR D 1 260 ? 11.614 49.329 -0.788 1.00 49.02 259 THR D CA 1
ATOM 7576 C C . THR D 1 260 ? 11.426 50.804 -0.510 1.00 46.48 259 THR D C 1
ATOM 7577 O O . THR D 1 260 ? 11.060 51.576 -1.395 1.00 49.22 259 THR D O 1
ATOM 7581 N N . ALA D 1 261 ? 11.677 51.183 0.738 1.00 41.94 260 ALA D N 1
ATOM 7582 C CA . ALA D 1 261 ? 11.578 52.563 1.134 1.00 40.38 260 ALA D CA 1
ATOM 7583 C C . ALA D 1 261 ? 12.350 53.428 0.141 1.00 45.22 260 ALA D C 1
ATOM 7584 O O . ALA D 1 261 ? 11.810 54.381 -0.429 1.00 43.32 260 ALA D O 1
ATOM 7586 N N . GLU D 1 262 ? 13.608 53.072 -0.093 1.00 47.06 261 GLU D N 1
ATOM 7587 C CA . GLU D 1 262 ? 14.455 53.877 -0.965 1.00 55.28 261 GLU D CA 1
ATOM 7588 C C . GLU D 1 262 ? 13.890 53.913 -2.378 1.00 56.34 261 GLU D C 1
ATOM 7589 O O . GLU D 1 262 ? 13.802 54.980 -2.995 1.00 61.82 261 GLU D O 1
ATOM 7595 N N . LEU D 1 263 ? 13.489 52.753 -2.885 1.00 50.88 262 LEU D N 1
ATOM 7596 C CA . LEU D 1 263 ? 12.803 52.710 -4.168 1.00 49.46 262 LEU D CA 1
ATOM 7597 C C . LEU D 1 263 ? 11.657 53.730 -4.228 1.00 47.35 262 LEU D C 1
ATOM 7598 O O . LEU D 1 263 ? 11.465 54.393 -5.238 1.00 44.88 262 LEU D O 1
ATOM 7603 N N . LEU D 1 264 ? 10.910 53.858 -3.137 1.00 46.83 263 LEU D N 1
ATOM 7604 C CA . LEU D 1 264 ? 9.744 54.738 -3.100 1.00 48.42 263 LEU D CA 1
ATOM 7605 C C . LEU D 1 264 ? 10.124 56.214 -3.086 1.00 49.81 263 LEU D C 1
ATOM 7606 O O . LEU D 1 264 ? 9.332 57.074 -3.455 1.00 50.90 263 LEU D O 1
ATOM 7611 N N . LEU D 1 265 ? 11.334 56.500 -2.630 1.00 49.33 264 LEU D N 1
ATOM 7612 C CA . LEU D 1 265 ? 11.793 57.866 -2.481 1.00 50.78 264 LEU D CA 1
ATOM 7613 C C . LEU D 1 265 ? 12.484 58.327 -3.768 1.00 56.68 264 LEU D C 1
ATOM 7614 O O . LEU D 1 265 ? 12.666 59.524 -3.992 1.00 54.56 264 LEU D O 1
ATOM 7619 N N . LYS D 1 266 ? 12.859 57.366 -4.609 1.00 61.57 265 LYS D N 1
ATOM 7620 C CA . LYS D 1 266 ? 13.399 57.659 -5.933 1.00 67.80 265 LYS D CA 1
ATOM 7621 C C . LYS D 1 266 ? 12.383 58.451 -6.748 1.00 69.70 265 LYS D C 1
ATOM 7622 O O . LYS D 1 266 ? 11.967 59.546 -6.358 1.00 70.96 265 LYS D O 1
#

Radius of gyration: 33.15 Å; Cα contacts (8 Å, |Δi|>4): 2216; chains: 4; bounding box: 98×69×87 Å

InterPro domains:
  IPR007324 Sugar-binding domain, putative [PF04198] (58-315)
  IPR007630 RNA polymerase sigma-70 region 4 [PF04545] (15-47)
  IPR009057 Homedomain-like superfamily [SSF46689] (7-52)
  IPR011991 ArsR-like helix-turn-helix domain [cd00090] (4-52)
  IPR037171 NagB/RpiA transferase-like [SSF100950] (62-315)
  IPR051054 Bacterial SorC Transcriptional Regulators [PTHR34294] (8-315)

Organism: Shigella flexneri (NCBI:txid623)

Solvent-accessible surface area: 39524 Å² total